Protein AF-0000000084737102 (afdb_homodimer)

Organism: Rhizopus delemar (strain RA 99-880 / ATCC MYA-4621 / FGSC 9543 / NRRL 43880) (NCBI:txid246409)

Foldseek 3Di:
DDDPPDPDPCPDPCPDPPCVPPPPPDPPPDDPDPPPPPPPPVPPPPPPPPPDPPPVVPPDALQCVCPPPDDDPVLVVLQVVQPDDPQKGFLVSLLVSLVVLPAPPVLSVLLSVRLDDPPDGIGHSSSSSSSVVSSVCVVVVHDDPPPCPDPPPPPCVPPPDDDDDDPPDDPPVVDDDDDDDDDDDDDDDDDDDDDDDDDPDDPPPPPPPPPPLPADPCPCLQPPAKAKAKDWDDFDDDPDTFTWIWIAIPSVRDTAIDGVVRVVVLQVLCCLAELLAQAFDQDDDDDDDPDPVVRVVNRLRSSLRLSLQCSGRPSVPDPSNVCSRHPHPHVVVCVVPDDDDDSHYNCVVVVDDLVVLLSNFDPCLVVVVVVLLVVLVVVLVVLVVVLVVLVVVLVVLLVLLVVLLVQLVVLLVVLVVQVDPPDPPQPQSNLVSVLSNLVSVLSNVLSVLSVVLSVCSVVALSSLSVSLSRSSVSLSVSVVSCVVPLDDCLVVLVVLLVVLVVVLVVCPPPPPCVVVNVVSVVVSVVSVVRNVVSVSVNSVSSSSSSVNSVVNVVSVVVNVVRVVVVVVSVVVSVVVSVVSVVVSVVSCVPRDDPVSRD/DCCPPDPCPPPPPDPPPPPVPPPPPDPPPDDPDPPPPPPPPVPPPPPPPPPDPPPPVPPDALQCVCPPPDDDPVLVVLQVVQPDDPQKGFPVSLLVSLVVLDADPVLSVVLCVRLDDPPDGIGHSSSSSSSVVSSVCVVVVHDDPPPCPPPVPPPCVPPPDPPPPDCPPCPPVPDDDDPDDDDDPDDDDDDDDDDDDDPPDDPPPPPPPPPPLPADPCVCLQPPAKAKAKDWDDFDDDPDTFTWIWIAIPSVRDTAIDGVVRVVVLQVLCCLAELLAQAFDQDDDDDDDPDPVVRVVNRLRSSLRLSLQCSGSPSVPDPSNVCSRHPHPHVVVCVVPDDDDDSHYNCVVVVDDLVVLLSNFDPCLVVLVVVLLVVLVVVLVVLVVVLVVLVVVLVVLLVLLVVLLVQLVVLLVVLVVQVDPPDPPQPQSNLVSVLSNLVSVLSNVLSVLSVVLSVCSVVALSSLSVSLSRSSVSLSVSVVSCVVPLDDCLVVLVVLLVVLVVVLVVCPPPPPCPVVNVVSVVVSVVSVVRNVVSVSVNSVSSSSSSVNSVVNVVSVVVNVVRVVVVVVSVVVSVVVSVVSVVVSVVSCVPRDDPVSRD

Structure (mmCIF, N/CA/C/O backbone):
data_AF-0000000084737102-model_v1
#
loop_
_entity.id
_entity.type
_entity.pdbx_description
1 polymer 'Sorting nexin MVP1'
#
loop_
_atom_site.group_PDB
_atom_site.id
_atom_site.type_symbol
_atom_site.label_atom_id
_atom_site.label_alt_id
_atom_site.label_comp_id
_atom_site.label_asym_id
_atom_site.label_entity_id
_atom_site.label_seq_id
_atom_site.pdbx_PDB_ins_code
_atom_site.Cartn_x
_atom_site.Cartn_y
_atom_site.Cartn_z
_atom_site.occupancy
_atom_site.B_iso_or_equiv
_atom_site.auth_seq_id
_atom_site.auth_comp_id
_atom_site.auth_asym_id
_atom_site.auth_atom_id
_atom_site.pdbx_PDB_model_num
ATOM 1 N N . MET A 1 1 ? -2.455 53.562 -84.938 1 22.22 1 MET A N 1
ATOM 2 C CA . MET A 1 1 ? -1.592 53.938 -83.812 1 22.22 1 MET A CA 1
ATOM 3 C C . MET A 1 1 ? -1.611 52.906 -82.75 1 22.22 1 MET A C 1
ATOM 5 O O . MET A 1 1 ? -2.596 52.781 -82 1 22.22 1 MET A O 1
ATOM 9 N N . SER A 1 2 ? -1.082 51.719 -82.688 1 20.88 2 SER A N 1
ATOM 10 C CA . SER A 1 2 ? -1.406 50.281 -82.812 1 20.88 2 SER A CA 1
ATOM 11 C C . SER A 1 2 ? -1.23 49.562 -81.5 1 20.88 2 SER A C 1
ATOM 13 O O . SER A 1 2 ? -1.979 48.625 -81.188 1 20.88 2 SER A O 1
ATOM 15 N N . GLU A 1 3 ? -0.233 50 -80.688 1 22.09 3 GLU A N 1
ATOM 16 C CA . GLU A 1 3 ? 0.708 49 -80.188 1 22.09 3 GLU A CA 1
ATOM 17 C C . GLU A 1 3 ? 0.211 48.344 -78.875 1 22.09 3 GLU A C 1
ATOM 19 O O . GLU A 1 3 ? -0.015 49.031 -77.875 1 22.09 3 GLU A O 1
ATOM 24 N N . ASP A 1 4 ? -0.641 47.312 -78.875 1 24.89 4 ASP A N 1
ATOM 25 C CA . ASP A 1 4 ? -1.698 46.781 -78.062 1 24.89 4 ASP A CA 1
ATOM 26 C C . ASP A 1 4 ? -1.119 46.094 -76.812 1 24.89 4 ASP A C 1
ATOM 28 O O . ASP A 1 4 ? -0.477 45.062 -76.875 1 24.89 4 ASP A O 1
ATOM 32 N N . PRO A 1 5 ? -0.442 46.781 -75.812 1 24.12 5 PRO A N 1
ATOM 33 C CA . PRO A 1 5 ? 0.717 46.406 -75 1 24.12 5 PRO A CA 1
ATOM 34 C C . PRO A 1 5 ? 0.366 45.344 -73.938 1 24.12 5 PRO A C 1
ATOM 36 O O . PRO A 1 5 ? -0.599 45.531 -73.188 1 24.12 5 PRO A O 1
ATOM 39 N N . PHE A 1 6 ? 0.572 44.031 -74.125 1 22.3 6 PHE A N 1
ATOM 40 C CA . PHE A 1 6 ? 0.266 42.656 -73.75 1 22.3 6 PHE A CA 1
ATOM 41 C C . PHE A 1 6 ? 0.709 42.406 -72.312 1 22.3 6 PHE A C 1
ATOM 43 O O . PHE A 1 6 ? 1.904 42.438 -72 1 22.3 6 PHE A O 1
ATOM 50 N N . ALA A 1 7 ? -0.131 42.75 -71.188 1 22.52 7 ALA A N 1
ATOM 51 C CA . ALA A 1 7 ? -0.132 43.031 -69.75 1 22.52 7 ALA A CA 1
ATOM 52 C C . ALA A 1 7 ? 0.321 41.844 -68.938 1 22.52 7 ALA A C 1
ATOM 54 O O . ALA A 1 7 ? -0.365 40.812 -68.875 1 22.52 7 ALA A O 1
ATOM 55 N N . SER A 1 8 ? 1.674 41.594 -68.75 1 21.08 8 SER A N 1
ATOM 56 C CA . SER A 1 8 ? 2.623 40.531 -68.375 1 21.08 8 SER A CA 1
ATOM 57 C C . SER A 1 8 ? 2.367 39.969 -67 1 21.08 8 SER A C 1
ATOM 59 O O . SER A 1 8 ? 2.154 40.75 -66.062 1 21.08 8 SER A O 1
ATOM 61 N N . THR A 1 9 ? 1.877 38.75 -66.812 1 22.48 9 THR A N 1
ATOM 62 C CA . THR A 1 9 ? 1.206 37.781 -65.938 1 22.48 9 THR A CA 1
ATOM 63 C C . THR A 1 9 ? 2.121 37.344 -64.812 1 22.48 9 THR A C 1
ATOM 65 O O . THR A 1 9 ? 3.023 36.531 -65 1 22.48 9 THR A O 1
ATOM 68 N N . ASN A 1 10 ? 2.674 38.312 -63.938 1 19.97 10 ASN A N 1
ATOM 69 C CA . ASN A 1 10 ? 3.873 38.156 -63.094 1 19.97 10 ASN A CA 1
ATOM 70 C C . ASN A 1 10 ? 3.709 37.062 -62.062 1 19.97 10 ASN A C 1
ATOM 72 O O . ASN A 1 10 ? 2.77 37.094 -61.25 1 19.97 10 ASN A O 1
ATOM 76 N N . SER A 1 11 ? 4.293 35.844 -62.156 1 21.55 11 SER A N 1
ATOM 77 C CA . SER A 1 11 ? 4.375 34.438 -61.75 1 21.55 11 SER A CA 1
ATOM 78 C C . SER A 1 11 ? 4.953 34.281 -60.344 1 21.55 11 SER A C 1
ATOM 80 O O . SER A 1 11 ? 5.469 33.25 -60 1 21.55 11 SER A O 1
ATOM 82 N N . PHE A 1 12 ? 4.871 35.25 -59.406 1 19.75 12 PHE A N 1
ATOM 83 C CA . PHE A 1 12 ? 5.965 35.5 -58.469 1 19.75 12 PHE A CA 1
ATOM 84 C C . PHE A 1 12 ? 6.027 34.406 -57.406 1 19.75 12 PHE A C 1
ATOM 86 O O . PHE A 1 12 ? 6.832 34.469 -56.469 1 19.75 12 PHE A O 1
ATOM 93 N N . PHE A 1 13 ? 5.074 33.5 -57.25 1 22.56 13 PHE A N 1
ATOM 94 C CA . PHE A 1 13 ? 4.805 33.031 -55.906 1 22.56 13 PHE A CA 1
ATOM 95 C C . PHE A 1 13 ? 5.863 32.031 -55.469 1 22.56 13 PHE A C 1
ATOM 97 O O . PHE A 1 13 ? 5.586 30.844 -55.344 1 22.56 13 PHE A O 1
ATOM 104 N N . THR A 1 14 ? 7.059 32.031 -55.938 1 20.2 14 THR A N 1
ATOM 105 C CA . THR A 1 14 ? 7.914 30.859 -55.906 1 20.2 14 THR A CA 1
ATOM 106 C C . THR A 1 14 ? 8.398 30.578 -54.469 1 20.2 14 THR A C 1
ATOM 108 O O . THR A 1 14 ? 9.133 31.375 -53.906 1 20.2 14 THR A O 1
ATOM 111 N N . PRO A 1 15 ? 7.648 29.859 -53.625 1 22.58 15 PRO A N 1
ATOM 112 C CA . PRO A 1 15 ? 7.906 29.812 -52.188 1 22.58 15 PRO A CA 1
ATOM 113 C C . PRO A 1 15 ? 9.219 29.109 -51.844 1 22.58 15 PRO A C 1
ATOM 115 O O . PRO A 1 15 ? 9.453 27.984 -52.312 1 22.58 15 PRO A O 1
ATOM 118 N N . GLU A 1 16 ? 10.289 29.719 -51.812 1 20.86 16 GLU A N 1
ATOM 119 C CA . GLU A 1 16 ? 11.609 29.109 -51.781 1 20.86 16 GLU A CA 1
ATOM 120 C C . GLU A 1 16 ? 11.781 28.219 -50.562 1 20.86 16 GLU A C 1
ATOM 122 O O . GLU A 1 16 ? 11.32 28.578 -49.469 1 20.86 16 GLU A O 1
ATOM 127 N N . PRO A 1 17 ? 12.102 26.969 -50.75 1 22.38 17 PRO A N 1
ATOM 128 C CA . PRO A 1 17 ? 12.266 25.797 -49.875 1 22.38 17 PRO A CA 1
ATOM 129 C C . PRO A 1 17 ? 13.398 25.984 -48.844 1 22.38 17 PRO A C 1
ATOM 131 O O . PRO A 1 17 ? 14.555 26.141 -49.25 1 22.38 17 PRO A O 1
ATOM 134 N N . ARG A 1 18 ? 13.234 26.844 -47.875 1 21.02 18 ARG A N 1
ATOM 135 C CA . ARG A 1 18 ? 14.398 27.281 -47.094 1 21.02 18 ARG A CA 1
ATOM 136 C C . ARG A 1 18 ? 15.156 26.078 -46.531 1 21.02 18 ARG A C 1
ATOM 138 O O . ARG A 1 18 ? 14.555 25.219 -45.875 1 21.02 18 ARG A O 1
ATOM 145 N N . SER A 1 19 ? 16.188 25.703 -47.156 1 19.61 19 SER A N 1
ATOM 146 C CA . SER A 1 19 ? 17.109 24.594 -47 1 19.61 19 SER A CA 1
ATOM 147 C C . SER A 1 19 ? 17.75 24.609 -45.594 1 19.61 19 SER A C 1
ATOM 149 O O . SER A 1 19 ? 18.625 25.422 -45.344 1 19.61 19 SER A O 1
ATOM 151 N N . ILE A 1 20 ? 16.969 24.797 -44.594 1 20.77 20 ILE A N 1
ATOM 152 C CA . ILE A 1 20 ? 17.672 25.156 -43.375 1 20.77 20 ILE A CA 1
ATOM 153 C C . ILE A 1 20 ? 18.719 24.094 -43.031 1 20.77 20 ILE A C 1
ATOM 155 O O . ILE A 1 20 ? 18.391 22.906 -42.938 1 20.77 20 ILE A O 1
ATOM 159 N N . SER A 1 21 ? 19.875 24.344 -43.438 1 19.27 21 SER A N 1
ATOM 160 C CA . SER A 1 21 ? 21.078 23.516 -43.375 1 19.27 21 SER A CA 1
ATOM 161 C C . SER A 1 21 ? 21.344 23.047 -41.969 1 19.27 21 SER A C 1
ATOM 163 O O . SER A 1 21 ? 21.359 23.859 -41.031 1 19.27 21 SER A O 1
ATOM 165 N N . PHE A 1 22 ? 20.812 21.969 -41.594 1 20.84 22 PHE A N 1
ATOM 166 C CA . PHE A 1 22 ? 20.969 21.25 -40.344 1 20.84 22 PHE A CA 1
ATOM 167 C C . PHE A 1 22 ? 22.438 21.062 -39.969 1 20.84 22 PHE A C 1
ATOM 169 O O . PHE A 1 22 ? 23.141 20.281 -40.625 1 20.84 22 PHE A O 1
ATOM 176 N N . ALA A 1 23 ? 23.109 22.203 -39.719 1 20.19 23 ALA A N 1
ATOM 177 C CA . ALA A 1 23 ? 24.547 22.172 -39.5 1 20.19 23 ALA A CA 1
ATOM 178 C C . ALA A 1 23 ? 24.922 21.031 -38.562 1 20.19 23 ALA A C 1
ATOM 180 O O . ALA A 1 23 ? 24.281 20.812 -37.531 1 20.19 23 ALA A O 1
ATOM 181 N N . VAL A 1 24 ? 25.578 20.047 -39.062 1 22.45 24 VAL A N 1
ATOM 182 C CA . VAL A 1 24 ? 26.156 18.781 -38.625 1 22.45 24 VAL A CA 1
ATOM 183 C C . VAL A 1 24 ? 27.156 19.047 -37.5 1 22.45 24 VAL A C 1
ATOM 185 O O . VAL A 1 24 ? 28.234 19.594 -37.719 1 22.45 24 VAL A O 1
ATOM 188 N N . GLU A 1 25 ? 26.734 19.906 -36.5 1 22.86 25 GLU A N 1
ATOM 189 C CA . GLU A 1 25 ? 27.828 20.328 -35.656 1 22.86 25 GLU A CA 1
ATOM 190 C C . GLU A 1 25 ? 28.734 19.141 -35.312 1 22.86 25 GLU A C 1
ATOM 192 O O . GLU A 1 25 ? 28.266 18.016 -35.156 1 22.86 25 GLU A O 1
ATOM 197 N N . GLU A 1 26 ? 29.969 19.344 -35.594 1 21.56 26 GLU A N 1
ATOM 198 C CA . GLU A 1 26 ? 31.172 18.516 -35.562 1 21.56 26 GLU A CA 1
ATOM 199 C C . GLU A 1 26 ? 31.297 17.766 -34.25 1 21.56 26 GLU A C 1
ATOM 201 O O . GLU A 1 26 ? 30.781 18.203 -33.219 1 21.56 26 GLU A O 1
ATOM 206 N N . ASP A 1 27 ? 31.547 16.5 -34.344 1 22.8 27 ASP A N 1
ATOM 207 C CA . ASP A 1 27 ? 31.734 15.367 -33.469 1 22.8 27 ASP A CA 1
ATOM 208 C C . ASP A 1 27 ? 32.812 15.664 -32.406 1 22.8 27 ASP A C 1
ATOM 210 O O . ASP A 1 27 ? 34 15.766 -32.719 1 22.8 27 ASP A O 1
ATOM 214 N N . PRO A 1 28 ? 32.625 16.75 -31.656 1 24.88 28 PRO A N 1
ATOM 215 C CA . PRO A 1 28 ? 33.812 17.25 -31 1 24.88 28 PRO A CA 1
ATOM 216 C C . PRO A 1 28 ? 34.562 16.156 -30.234 1 24.88 28 PRO A C 1
ATOM 218 O O . PRO A 1 28 ? 35.438 16.453 -29.422 1 24.88 28 PRO A O 1
ATOM 221 N N . TRP A 1 29 ? 34.031 14.953 -30.234 1 23.88 29 TRP A N 1
ATOM 222 C CA . TRP A 1 29 ? 34.594 14.039 -29.25 1 23.88 29 TRP A CA 1
ATOM 223 C C . TRP A 1 29 ? 36.062 13.758 -29.531 1 23.88 29 TRP A C 1
ATOM 225 O O . TRP A 1 29 ? 36.594 12.734 -29.109 1 23.88 29 TRP A O 1
ATOM 235 N N . SER A 1 30 ? 36.625 14.766 -30.125 1 20.34 30 SER A N 1
ATOM 236 C CA . SER A 1 30 ? 38 14.43 -30.516 1 20.34 30 SER A CA 1
ATOM 237 C C . SER A 1 30 ? 38.75 13.766 -29.359 1 20.34 30 SER A C 1
ATOM 239 O O . SER A 1 30 ? 38.344 13.898 -28.203 1 20.34 30 SER A O 1
ATOM 241 N N . SER A 1 31 ? 39.875 13.188 -29.672 1 23.62 31 SER A N 1
ATOM 242 C CA . SER A 1 31 ? 40.812 12.133 -29.25 1 23.62 31 SER A CA 1
ATOM 243 C C . SER A 1 31 ? 41.594 12.562 -28.016 1 23.62 31 SER A C 1
ATOM 245 O O . SER A 1 31 ? 42.5 11.844 -27.562 1 23.62 31 SER A O 1
ATOM 247 N N . GLY A 1 32 ? 41.406 13.844 -27.516 1 23.2 32 GLY A N 1
ATOM 248 C CA . GLY A 1 32 ? 42.625 14.266 -26.906 1 23.2 32 GLY A CA 1
ATOM 249 C C . GLY A 1 32 ? 43.125 13.312 -25.828 1 23.2 32 GLY A C 1
ATOM 250 O O . GLY A 1 32 ? 42.375 12.5 -25.312 1 23.2 32 GLY A O 1
ATOM 251 N N . GLY A 1 33 ? 44.469 13.047 -25.891 1 21.62 33 GLY A N 1
ATOM 252 C CA . GLY A 1 33 ? 45.406 12.148 -25.219 1 21.62 33 GLY A CA 1
ATOM 253 C C . GLY A 1 33 ? 45.406 12.289 -23.719 1 21.62 33 GLY A C 1
ATOM 254 O O . GLY A 1 33 ? 45.656 13.375 -23.188 1 21.62 33 GLY A O 1
ATOM 255 N N . PHE A 1 34 ? 44.406 11.852 -23.094 1 22.81 34 PHE A N 1
ATOM 256 C CA . PHE A 1 34 ? 44.281 12.039 -21.656 1 22.81 34 PHE A CA 1
ATOM 257 C C . PHE A 1 34 ? 45.562 11.648 -20.922 1 22.81 34 PHE A C 1
ATOM 259 O O . PHE A 1 34 ? 46.062 10.547 -21.109 1 22.81 34 PHE A O 1
ATOM 266 N N . ASP A 1 35 ? 46.438 12.664 -20.812 1 23.05 35 ASP A N 1
ATOM 267 C CA . ASP A 1 35 ? 47.719 12.43 -20.172 1 23.05 35 ASP A CA 1
ATOM 268 C C . ASP A 1 35 ? 47.531 11.586 -18.906 1 23.05 35 ASP A C 1
ATOM 270 O O . ASP A 1 35 ? 46.5 11.68 -18.219 1 23.05 35 ASP A O 1
ATOM 274 N N . PRO A 1 36 ? 48.344 10.523 -18.781 1 23.28 36 PRO A N 1
ATOM 275 C CA . PRO A 1 36 ? 48.312 9.453 -17.781 1 23.28 36 PRO A CA 1
ATOM 276 C C . PRO A 1 36 ? 48.406 9.977 -16.344 1 23.28 36 PRO A C 1
ATOM 278 O O . PRO A 1 36 ? 49.375 10.68 -16 1 23.28 36 PRO A O 1
ATOM 281 N N . VAL A 1 37 ? 47.438 10.758 -15.969 1 23.83 37 VAL A N 1
ATOM 282 C CA . VAL A 1 37 ? 47.625 11.367 -14.664 1 23.83 37 VAL A CA 1
ATOM 283 C C . VAL A 1 37 ? 48.25 10.352 -13.703 1 23.83 37 VAL A C 1
ATOM 285 O O . VAL A 1 37 ? 47.75 9.227 -13.586 1 23.83 37 VAL A O 1
ATOM 288 N N . ASP A 1 38 ? 49.469 10.531 -13.398 1 23.16 38 ASP A N 1
ATOM 289 C CA . ASP A 1 38 ? 50.375 9.734 -12.555 1 23.16 38 ASP A CA 1
ATOM 290 C C . ASP A 1 38 ? 49.688 9.32 -11.266 1 23.16 38 ASP A C 1
ATOM 292 O O . ASP A 1 38 ? 48.906 10.094 -10.68 1 23.16 38 ASP A O 1
ATOM 296 N N . VAL A 1 39 ? 49.438 8.062 -11.156 1 23.34 39 VAL A N 1
ATOM 297 C CA . VAL A 1 39 ? 48.875 7.242 -10.094 1 23.34 39 VAL A CA 1
ATOM 298 C C . VAL A 1 39 ? 49.531 7.582 -8.758 1 23.34 39 VAL A C 1
ATOM 300 O O . VAL A 1 39 ? 50.719 7.324 -8.562 1 23.34 39 VAL A O 1
ATOM 303 N N . ILE A 1 40 ? 49.375 8.875 -8.328 1 22.22 40 ILE A N 1
ATOM 304 C CA . ILE A 1 40 ? 50.062 9.188 -7.098 1 22.22 40 ILE A CA 1
ATOM 305 C C . ILE A 1 40 ? 49.812 8.102 -6.059 1 22.22 40 ILE A C 1
ATOM 307 O O . ILE A 1 40 ? 48.688 7.91 -5.621 1 22.22 40 ILE A O 1
ATOM 311 N N . ARG A 1 41 ? 50.656 7.023 -6.066 1 24.11 41 ARG A N 1
ATOM 312 C CA . ARG A 1 41 ? 50.875 5.898 -5.164 1 24.11 41 ARG A CA 1
ATOM 313 C C . ARG A 1 41 ? 51.062 6.375 -3.73 1 24.11 41 ARG A C 1
ATOM 315 O O . ARG A 1 41 ? 52.188 6.707 -3.334 1 24.11 41 ARG A O 1
ATOM 322 N N . GLN A 1 42 ? 50.312 7.367 -3.271 1 22.53 42 GLN A N 1
ATOM 323 C CA . GLN A 1 42 ? 50.812 7.727 -1.947 1 22.53 42 GLN A CA 1
ATOM 324 C C . GLN A 1 42 ? 50.875 6.508 -1.032 1 22.53 42 GLN A C 1
ATOM 326 O O . GLN A 1 42 ? 49.906 5.734 -0.96 1 22.53 42 GLN A O 1
ATOM 331 N N . PRO A 1 43 ? 52.062 6.012 -0.741 1 22.52 43 PRO A N 1
ATOM 332 C CA . PRO A 1 43 ? 52.312 4.855 0.121 1 22.52 43 PRO A CA 1
ATOM 333 C C . PRO A 1 43 ? 51.562 4.934 1.452 1 22.52 43 PRO A C 1
ATOM 335 O O . PRO A 1 43 ? 51.562 5.984 2.1 1 22.52 43 PRO A O 1
ATOM 338 N N . LEU A 1 44 ? 50.375 4.355 1.456 1 23 44 LEU A N 1
ATOM 339 C CA . LEU A 1 44 ? 49.656 4.184 2.713 1 23 44 LEU A CA 1
ATOM 340 C C . LEU A 1 44 ? 50.594 3.693 3.814 1 23 44 LEU A C 1
ATOM 342 O O . LEU A 1 44 ? 51.062 2.553 3.777 1 23 44 LEU A O 1
ATOM 346 N N . THR A 1 45 ? 51.562 4.492 4.055 1 22.5 45 THR A N 1
ATOM 347 C CA . THR A 1 45 ? 52.375 4.059 5.199 1 22.5 45 THR A CA 1
ATOM 348 C C . THR A 1 45 ? 51.469 3.57 6.332 1 22.5 45 THR A C 1
ATOM 350 O O . THR A 1 45 ? 50.469 4.227 6.676 1 22.5 45 THR A O 1
ATOM 353 N N . SER A 1 46 ? 51.406 2.219 6.457 1 23.61 46 SER A N 1
ATOM 354 C CA . SER A 1 46 ? 50.844 1.292 7.438 1 23.61 46 SER A CA 1
ATOM 355 C C . SER A 1 46 ? 51.094 1.778 8.859 1 23.61 46 SER A C 1
ATOM 357 O O . SER A 1 46 ? 52.156 1.529 9.43 1 23.61 46 SER A O 1
ATOM 359 N N . SER A 1 47 ? 50.969 3.09 9.109 1 24.34 47 SER A N 1
ATOM 360 C CA . SER A 1 47 ? 51.312 3.299 10.516 1 24.34 47 SER A CA 1
ATOM 361 C C . SER A 1 47 ? 50.5 2.371 11.422 1 24.34 47 SER A C 1
ATOM 363 O O . SER A 1 47 ? 49.281 2.354 11.359 1 24.34 47 SER A O 1
ATOM 365 N N . THR A 1 48 ? 51.094 1.195 11.867 1 25.17 48 THR A N 1
ATOM 366 C CA . THR A 1 48 ? 50.844 0.141 12.852 1 25.17 48 THR A CA 1
ATOM 367 C C . THR A 1 48 ? 50.406 0.732 14.188 1 25.17 48 THR A C 1
ATOM 369 O O . THR A 1 48 ? 51.25 0.934 15.086 1 25.17 48 THR A O 1
ATOM 372 N N . THR A 1 49 ? 49.844 1.939 14.25 1 25.23 49 THR A N 1
ATOM 373 C CA . THR A 1 49 ? 49.594 2.275 15.648 1 25.23 49 THR A CA 1
ATOM 374 C C . THR A 1 49 ? 48.781 1.184 16.344 1 25.23 49 THR A C 1
ATOM 376 O O . THR A 1 49 ? 47.781 0.731 15.812 1 25.23 49 THR A O 1
ATOM 379 N N . ASN A 1 50 ? 49.375 0.366 17.359 1 25.27 50 ASN A N 1
ATOM 380 C CA . ASN A 1 50 ? 49.031 -0.624 18.359 1 25.27 50 ASN A CA 1
ATOM 381 C C . ASN A 1 50 ? 47.719 -0.261 19.078 1 25.27 50 ASN A C 1
ATOM 383 O O . ASN A 1 50 ? 47.75 0.491 20.047 1 25.27 50 ASN A O 1
ATOM 387 N N . MET A 1 51 ? 46.812 0.303 18.422 1 26.83 51 MET A N 1
ATOM 388 C CA . MET A 1 51 ? 45.625 0.583 19.219 1 26.83 51 MET A CA 1
ATOM 389 C C . MET A 1 51 ? 45.25 -0.615 20.094 1 26.83 51 MET A C 1
ATOM 391 O O . MET A 1 51 ? 45.125 -1.735 19.594 1 26.83 51 MET A O 1
ATOM 395 N N . GLU A 1 52 ? 45.469 -0.552 21.406 1 25.97 52 GLU A N 1
ATOM 396 C CA . GLU A 1 52 ? 45.375 -1.474 22.531 1 25.97 52 GLU A CA 1
ATOM 397 C C . GLU A 1 52 ? 44.094 -2.312 22.438 1 25.97 52 GLU A C 1
ATOM 399 O O . GLU A 1 52 ? 43 -1.781 22.188 1 25.97 52 GLU A O 1
ATOM 404 N N . GLU A 1 53 ? 44.156 -3.637 22.094 1 30.36 53 GLU A N 1
ATOM 405 C CA . GLU A 1 53 ? 43.344 -4.863 22.078 1 30.36 53 GLU A CA 1
ATOM 406 C C . GLU A 1 53 ? 42.375 -4.906 23.25 1 30.36 53 GLU A C 1
ATOM 408 O O . GLU A 1 53 ? 41.406 -5.672 23.234 1 30.36 53 GLU A O 1
ATOM 413 N N . SER A 1 54 ? 42.75 -4.188 24.406 1 29.3 54 SER A N 1
ATOM 414 C CA . SER A 1 54 ? 42.188 -4.512 25.719 1 29.3 54 SER A CA 1
ATOM 415 C C . SER A 1 54 ? 40.75 -4.094 25.828 1 29.3 54 SER A C 1
ATOM 417 O O . SER A 1 54 ? 39.969 -4.676 26.609 1 29.3 54 SER A O 1
ATOM 419 N N . LEU A 1 55 ? 40.5 -2.861 25.391 1 29.75 55 LEU A N 1
ATOM 420 C CA . LEU A 1 55 ? 39.281 -2.322 25.969 1 29.75 55 LEU A CA 1
ATOM 421 C C . LEU A 1 55 ? 38.062 -3.01 25.391 1 29.75 55 LEU A C 1
ATOM 423 O O . LEU A 1 55 ? 36.969 -2.914 25.938 1 29.75 55 LEU A O 1
ATOM 427 N N . LEU A 1 56 ? 38.25 -3.326 24.141 1 31.95 56 LEU A N 1
ATOM 428 C CA . LEU A 1 56 ? 36.938 -3.637 23.547 1 31.95 56 LEU A CA 1
ATOM 429 C C . LEU A 1 56 ? 36.406 -4.965 24.078 1 31.95 56 LEU A C 1
ATOM 431 O O . LEU A 1 56 ? 35.312 -5.379 23.734 1 31.95 56 LEU A O 1
ATOM 435 N N . THR A 1 57 ? 37.281 -5.793 24.609 1 35.19 57 THR A N 1
ATOM 436 C CA . THR A 1 57 ? 36.938 -7.176 24.891 1 35.19 57 THR A CA 1
ATOM 437 C C . THR A 1 57 ? 36.062 -7.254 26.141 1 35.19 57 THR A C 1
ATOM 439 O O . THR A 1 57 ? 35.594 -8.336 26.516 1 35.19 57 THR A O 1
ATOM 442 N N . GLU A 1 58 ? 36.094 -6.25 27 1 38.53 58 GLU A N 1
ATOM 443 C CA . GLU A 1 58 ? 35.5 -6.332 28.328 1 38.53 58 GLU A CA 1
ATOM 444 C C . GLU A 1 58 ? 34 -6.203 28.281 1 38.53 58 GLU A C 1
ATOM 446 O O . GLU A 1 58 ? 33.469 -5.16 27.891 1 38.53 58 GLU A O 1
ATOM 451 N N . GLY A 1 59 ? 33.344 -7.035 27.812 1 48.44 59 GLY A N 1
ATOM 452 C CA . GLY A 1 59 ? 31.906 -7.156 28.031 1 48.44 59 GLY A CA 1
ATOM 453 C C . GLY A 1 59 ? 31.203 -7.984 26.984 1 48.44 59 GLY A C 1
ATOM 454 O O . GLY A 1 59 ? 29.969 -8.031 26.938 1 48.44 59 GLY A O 1
ATOM 455 N N . ILE A 1 60 ? 31.891 -8.422 26.016 1 53.75 60 ILE A N 1
ATOM 456 C CA . ILE A 1 60 ? 31.188 -9.227 25.016 1 53.75 60 ILE A CA 1
ATOM 457 C C . ILE A 1 60 ? 31.094 -10.672 25.5 1 53.75 60 ILE A C 1
ATOM 459 O O . ILE A 1 60 ? 32.094 -11.312 25.797 1 53.75 60 ILE A O 1
ATOM 463 N N . THR A 1 61 ? 30 -10.984 25.906 1 65.5 61 THR A N 1
ATOM 464 C CA . THR A 1 61 ? 29.688 -12.367 26.266 1 65.5 61 THR A CA 1
ATOM 465 C C . THR A 1 61 ? 28.984 -13.078 25.109 1 65.5 61 THR A C 1
ATOM 467 O O . THR A 1 61 ? 28.484 -12.43 24.188 1 65.5 61 THR A O 1
ATOM 470 N N . ALA A 1 62 ? 29.016 -14.438 25.062 1 71.94 62 ALA A N 1
ATOM 471 C CA . ALA A 1 62 ? 28.312 -15.219 24.062 1 71.94 62 ALA A CA 1
ATOM 472 C C . ALA A 1 62 ? 26.844 -14.805 23.953 1 71.94 62 ALA A C 1
ATOM 474 O O . ALA A 1 62 ? 26.234 -14.938 22.906 1 71.94 62 ALA A O 1
ATOM 475 N N . ALA A 1 63 ? 26.469 -14.188 24.984 1 72.06 63 ALA A N 1
ATOM 476 C CA . ALA A 1 63 ? 25.062 -13.805 25.062 1 72.06 63 ALA A CA 1
ATOM 477 C C . ALA A 1 63 ? 24.812 -12.484 24.328 1 72.06 63 ALA A C 1
ATOM 479 O O . ALA A 1 63 ? 23.688 -12.211 23.906 1 72.06 63 ALA A O 1
ATOM 480 N N . ASN A 1 64 ? 25.875 -11.734 24.109 1 68.38 64 ASN A N 1
ATOM 481 C CA . ASN A 1 64 ? 25.641 -10.422 23.516 1 68.38 64 ASN A CA 1
ATOM 482 C C . ASN A 1 64 ? 26.516 -10.195 22.297 1 68.38 64 ASN A C 1
ATOM 484 O O . ASN A 1 64 ? 26.484 -9.125 21.688 1 68.38 64 ASN A O 1
ATOM 488 N N . ALA A 1 65 ? 27.219 -11.125 21.891 1 70.06 65 ALA A N 1
ATOM 489 C CA . ALA A 1 65 ? 28.219 -10.977 20.828 1 70.06 65 ALA A CA 1
ATOM 490 C C . ALA A 1 65 ? 27.562 -10.672 19.484 1 70.06 65 ALA A C 1
ATOM 492 O O . ALA A 1 65 ? 28.125 -9.945 18.672 1 70.06 65 ALA A O 1
ATOM 493 N N . LEU A 1 66 ? 26.391 -11.195 19.391 1 68.81 66 LEU A N 1
ATOM 494 C CA . LEU A 1 66 ? 25.75 -11.055 18.094 1 68.81 66 LEU A CA 1
ATOM 495 C C . LEU A 1 66 ? 24.516 -10.172 18.172 1 68.81 66 LEU A C 1
ATOM 497 O O . LEU A 1 66 ? 23.719 -10.117 17.25 1 68.81 66 LEU A O 1
ATOM 501 N N . VAL A 1 67 ? 24.453 -9.445 19.203 1 64.38 67 VAL A N 1
ATOM 502 C CA . VAL A 1 67 ? 23.312 -8.555 19.391 1 64.38 67 VAL A CA 1
ATOM 503 C C . VAL A 1 67 ? 23.422 -7.375 18.422 1 64.38 67 VAL A C 1
ATOM 505 O O . VAL A 1 67 ? 24.469 -6.727 18.344 1 64.38 67 VAL A O 1
ATOM 508 N N . GLY A 1 68 ? 22.422 -7.16 17.5 1 59.84 68 GLY A N 1
ATOM 509 C CA . GLY A 1 68 ? 22.406 -6.078 16.516 1 59.84 68 GLY A CA 1
ATOM 510 C C . GLY A 1 68 ? 22.969 -6.48 15.172 1 59.84 68 GLY A C 1
ATOM 511 O O . GLY A 1 68 ? 22.984 -5.684 14.234 1 59.84 68 GLY A O 1
ATOM 512 N N . VAL A 1 69 ? 23.453 -7.754 15.078 1 61.88 69 VAL A N 1
ATOM 513 C CA . VAL A 1 69 ? 24.016 -8.227 13.82 1 61.88 69 VAL A CA 1
ATOM 514 C C . VAL A 1 69 ? 22.953 -9 13.039 1 61.88 69 VAL A C 1
ATOM 516 O O . VAL A 1 69 ? 22.203 -9.789 13.617 1 61.88 69 VAL A O 1
ATOM 519 N N . ASP A 1 70 ? 22.797 -8.695 11.797 1 63.94 70 ASP A N 1
ATOM 520 C CA . ASP A 1 70 ? 21.891 -9.453 10.945 1 63.94 70 ASP A CA 1
ATOM 521 C C . ASP A 1 70 ? 22.438 -10.852 10.672 1 63.94 70 ASP A C 1
ATOM 523 O O . ASP A 1 70 ? 23.484 -11 10.047 1 63.94 70 ASP A O 1
ATOM 527 N N . LEU A 1 71 ? 21.688 -11.836 11.172 1 68.69 71 LEU A N 1
ATOM 528 C CA . LEU A 1 71 ? 22.141 -13.219 11.031 1 68.69 71 LEU A CA 1
ATOM 529 C C . LEU A 1 71 ? 21.438 -13.898 9.859 1 68.69 71 LEU A C 1
ATOM 531 O O . LEU A 1 71 ? 20.266 -13.609 9.578 1 68.69 71 LEU A O 1
ATOM 535 N N . PRO A 1 72 ? 22.172 -14.758 9.18 1 66.94 72 PRO A N 1
ATOM 536 C CA . PRO A 1 72 ? 21.562 -15.508 8.086 1 66.94 72 PRO A CA 1
ATOM 537 C C . PRO A 1 72 ? 20.422 -16.406 8.555 1 66.94 72 PRO A C 1
ATOM 539 O O . PRO A 1 72 ? 20.359 -16.781 9.727 1 66.94 72 PRO A O 1
ATOM 542 N N . GLU A 1 73 ? 19.609 -16.766 7.602 1 67.75 73 GLU A N 1
ATOM 543 C CA . GLU A 1 73 ? 18.391 -17.531 7.871 1 67.75 73 GLU A CA 1
ATOM 544 C C . GLU A 1 73 ? 18.703 -18.906 8.453 1 67.75 73 GLU A C 1
ATOM 546 O O . GLU A 1 73 ? 17.906 -19.469 9.195 1 67.75 73 GLU A O 1
ATOM 551 N N . ILE A 1 74 ? 19.797 -19.328 8.25 1 74.75 74 ILE A N 1
ATOM 552 C CA . ILE A 1 74 ? 20.188 -20.656 8.711 1 74.75 74 ILE A CA 1
ATOM 553 C C . ILE A 1 74 ? 20.234 -20.672 10.234 1 74.75 74 ILE A C 1
ATOM 555 O O . ILE A 1 74 ? 20 -21.719 10.859 1 74.75 74 ILE A O 1
ATOM 559 N N . PHE A 1 75 ? 20.328 -19.562 10.812 1 78.81 75 PHE A N 1
ATOM 560 C CA . PHE A 1 75 ? 20.375 -19.484 12.266 1 78.81 75 PHE A CA 1
ATOM 561 C C . PHE A 1 75 ? 19 -19.719 12.859 1 78.81 75 PHE A C 1
ATOM 563 O O . PHE A 1 75 ? 18.859 -20.469 13.836 1 78.81 75 PHE A O 1
ATOM 570 N N . ASP A 1 76 ? 18.094 -19.172 12.172 1 74.81 76 ASP A N 1
ATOM 571 C CA . ASP A 1 76 ? 16.734 -19.344 12.633 1 74.81 76 ASP A CA 1
ATOM 572 C C . ASP A 1 76 ? 16.25 -20.781 12.398 1 74.81 76 ASP A C 1
ATOM 574 O O . ASP A 1 76 ? 15.602 -21.375 13.258 1 74.81 76 ASP A O 1
ATOM 578 N N . THR A 1 77 ? 16.578 -21.266 11.344 1 75.88 77 THR A N 1
ATOM 579 C CA . THR A 1 77 ? 16.219 -22.641 11.016 1 75.88 77 THR A CA 1
ATOM 580 C C . THR A 1 77 ? 16.859 -23.625 11.992 1 75.88 77 THR A C 1
ATOM 582 O O . THR A 1 77 ? 16.219 -24.562 12.461 1 75.88 77 THR A O 1
ATOM 585 N N . ALA A 1 78 ? 18 -23.391 12.266 1 78.94 78 ALA A N 1
ATOM 586 C CA . ALA A 1 78 ? 18.734 -24.25 13.195 1 78.94 78 ALA A CA 1
ATOM 587 C C . ALA A 1 78 ? 18.156 -24.141 14.609 1 78.94 78 ALA A C 1
ATOM 589 O O . ALA A 1 78 ? 18.031 -25.141 15.32 1 78.94 78 ALA A O 1
ATOM 590 N N . TYR A 1 79 ? 17.641 -23.016 14.883 1 81.06 79 TYR A N 1
ATOM 591 C CA . TYR A 1 79 ? 17.078 -22.781 16.203 1 81.06 79 TYR A CA 1
ATOM 592 C C . TYR A 1 79 ? 15.742 -23.484 16.359 1 81.06 79 TYR A C 1
ATOM 594 O O . TYR A 1 79 ? 15.477 -24.125 17.375 1 81.06 79 TYR A O 1
ATOM 602 N N . ILE A 1 80 ? 15.094 -23.438 15.344 1 77 80 ILE A N 1
ATOM 603 C CA . ILE A 1 80 ? 13.789 -24.094 15.344 1 77 80 ILE A CA 1
ATOM 604 C C . ILE A 1 80 ? 13.977 -25.609 15.375 1 77 80 ILE A C 1
ATOM 606 O O . ILE A 1 80 ? 13.273 -26.312 16.094 1 77 80 ILE A O 1
ATOM 610 N N . ARG A 1 81 ? 14.938 -26.016 14.688 1 74.38 81 ARG A N 1
ATOM 611 C CA . ARG A 1 81 ? 15.219 -27.453 14.625 1 74.38 81 ARG A CA 1
ATOM 612 C C . ARG A 1 81 ? 15.812 -27.953 15.938 1 74.38 81 ARG A C 1
ATOM 614 O O . ARG A 1 81 ? 15.641 -29.125 16.297 1 74.38 81 ARG A O 1
ATOM 621 N N . ALA A 1 82 ? 16.266 -27.062 16.672 1 79.56 82 ALA A N 1
ATOM 622 C CA . ALA A 1 82 ? 16.859 -27.422 17.953 1 79.56 82 ALA A CA 1
ATOM 623 C C . ALA A 1 82 ? 15.797 -27.625 19.031 1 79.56 82 ALA A C 1
ATOM 625 O O . ALA A 1 82 ? 16.078 -28.156 20.094 1 79.56 82 ALA A O 1
ATOM 626 N N . GLY A 1 83 ? 14.625 -27.281 18.75 1 75.94 83 GLY A N 1
ATOM 627 C CA . GLY A 1 83 ? 13.516 -27.5 19.656 1 75.94 83 GLY A CA 1
ATOM 628 C C . GLY A 1 83 ? 13.562 -26.625 20.906 1 75.94 83 GLY A C 1
ATOM 629 O O . GLY A 1 83 ? 13.742 -27.125 22.016 1 75.94 83 GLY A O 1
ATOM 630 N N . PRO A 1 84 ? 13.484 -25.406 20.656 1 76.88 84 PRO A N 1
ATOM 631 C CA . PRO A 1 84 ? 13.555 -24.547 21.828 1 76.88 84 PRO A CA 1
ATOM 632 C C . PRO A 1 84 ? 12.344 -24.703 22.75 1 76.88 84 PRO A C 1
ATOM 634 O O . PRO A 1 84 ? 11.234 -24.953 22.281 1 76.88 84 PRO A O 1
ATOM 637 N N . ILE A 1 85 ? 12.617 -24.688 24.094 1 73.62 85 ILE A N 1
ATOM 638 C CA . ILE A 1 85 ? 11.609 -24.641 25.141 1 73.62 85 ILE A CA 1
ATOM 639 C C . ILE A 1 85 ? 11.672 -23.312 25.875 1 73.62 85 ILE A C 1
ATOM 641 O O . ILE A 1 85 ? 12.672 -23 26.531 1 73.62 85 ILE A O 1
ATOM 645 N N . GLY A 1 86 ? 10.641 -22.312 25.766 1 65.5 86 GLY A N 1
ATOM 646 C CA . GLY A 1 86 ? 10.672 -21.016 26.406 1 65.5 86 GLY A CA 1
ATOM 647 C C . GLY A 1 86 ? 11.812 -20.141 25.922 1 65.5 86 GLY A C 1
ATOM 648 O O . GLY A 1 86 ? 12.461 -19.469 26.719 1 65.5 86 GLY A O 1
ATOM 649 N N . ASP A 1 87 ? 12.227 -20.125 24.75 1 74.69 87 ASP A N 1
ATOM 650 C CA . ASP A 1 87 ? 13.266 -19.344 24.078 1 74.69 87 ASP A CA 1
ATOM 651 C C . ASP A 1 87 ? 14.656 -19.828 24.5 1 74.69 87 ASP A C 1
ATOM 653 O O . ASP A 1 87 ? 15.625 -19.062 24.406 1 74.69 87 ASP A O 1
ATOM 657 N N . ARG A 1 88 ? 14.688 -21.094 24.891 1 80.06 88 ARG A N 1
ATOM 658 C CA . ARG A 1 88 ? 15.961 -21.688 25.281 1 80.06 88 ARG A CA 1
ATOM 659 C C . ARG A 1 88 ? 16.141 -23.062 24.641 1 80.06 88 ARG A C 1
ATOM 661 O O . ARG A 1 88 ? 15.148 -23.766 24.391 1 80.06 88 ARG A O 1
ATOM 668 N N . VAL A 1 89 ? 17.391 -23.375 24.359 1 85.25 89 VAL A N 1
ATOM 669 C CA . VAL A 1 89 ? 17.719 -24.641 23.719 1 85.25 89 VAL A CA 1
ATOM 670 C C . VAL A 1 89 ? 18.578 -25.484 24.656 1 85.25 89 VAL A C 1
ATOM 672 O O . VAL A 1 89 ? 19.469 -24.969 25.328 1 85.25 89 VAL A O 1
ATOM 675 N N . SER A 1 90 ? 18.156 -26.703 24.75 1 84.38 90 SER A N 1
ATOM 676 C CA . SER A 1 90 ? 18.922 -27.625 25.594 1 84.38 90 SER A CA 1
ATOM 677 C C . SER A 1 90 ? 20.344 -27.781 25.062 1 84.38 90 SER A C 1
ATOM 679 O O . SER A 1 90 ? 20.578 -27.703 23.844 1 84.38 90 SER A O 1
ATOM 681 N N . ILE A 1 91 ? 21.234 -28.062 25.938 1 82.75 91 ILE A N 1
ATOM 682 C CA . ILE A 1 91 ? 22.641 -28.203 25.578 1 82.75 91 ILE A CA 1
ATOM 683 C C . ILE A 1 91 ? 22.812 -29.438 24.688 1 82.75 91 ILE A C 1
ATOM 685 O O . ILE A 1 91 ? 23.625 -29.422 23.766 1 82.75 91 ILE A O 1
ATOM 689 N N . GLU A 1 92 ? 22.016 -30.422 24.906 1 80.31 92 GLU A N 1
ATOM 690 C CA . GLU A 1 92 ? 22.078 -31.625 24.078 1 80.31 92 GLU A CA 1
ATOM 691 C C . GLU A 1 92 ? 21.688 -31.328 22.641 1 80.31 92 GLU A C 1
ATOM 693 O O . GLU A 1 92 ? 22.344 -31.812 21.703 1 80.31 92 GLU A O 1
ATOM 698 N N . SER A 1 93 ? 20.766 -30.547 22.484 1 82.06 93 SER A N 1
ATOM 699 C CA . SER A 1 93 ? 20.312 -30.156 21.156 1 82.06 93 SER A CA 1
ATOM 700 C C . SER A 1 93 ? 21.344 -29.25 20.469 1 82.06 93 SER A C 1
ATOM 702 O O . SER A 1 93 ? 21.578 -29.391 19.266 1 82.06 93 SER A O 1
ATOM 704 N N . LEU A 1 94 ? 21.891 -28.453 21.172 1 84.88 94 LEU A N 1
ATOM 705 C CA . LEU A 1 94 ? 22.938 -27.594 20.656 1 84.88 94 LEU A CA 1
ATOM 706 C C . LEU A 1 94 ? 24.156 -28.406 20.219 1 84.88 94 LEU A C 1
ATOM 708 O O . LEU A 1 94 ? 24.688 -28.203 19.125 1 84.88 94 LEU A O 1
ATOM 712 N N . GLU A 1 95 ? 24.453 -29.328 20.984 1 80.19 95 GLU A N 1
ATOM 713 C CA . GLU A 1 95 ? 25.594 -30.188 20.672 1 80.19 95 GLU A CA 1
ATOM 714 C C . GLU A 1 95 ? 25.328 -31.016 19.406 1 80.19 95 GLU A C 1
ATOM 716 O O . GLU A 1 95 ? 26.234 -31.203 18.578 1 80.19 95 GLU A O 1
ATOM 721 N N . THR A 1 96 ? 24.203 -31.406 19.25 1 81.94 96 THR A N 1
ATOM 722 C CA . THR A 1 96 ? 23.828 -32.156 18.047 1 81.94 96 THR A CA 1
ATOM 723 C C . THR A 1 96 ? 23.938 -31.266 16.812 1 81.94 96 THR A C 1
ATOM 725 O O . THR A 1 96 ? 24.453 -31.703 15.781 1 81.94 96 THR A O 1
ATOM 728 N N . ILE A 1 97 ? 23.641 -30.109 16.938 1 79.88 97 ILE A N 1
ATOM 729 C CA . ILE A 1 97 ? 23.625 -29.203 15.797 1 79.88 97 ILE A CA 1
ATOM 730 C C . ILE A 1 97 ? 25.047 -28.797 15.438 1 79.88 97 ILE A C 1
ATOM 732 O O . ILE A 1 97 ? 25.406 -28.75 14.258 1 79.88 97 ILE A O 1
ATOM 736 N N . ILE A 1 98 ? 25.734 -28.609 16.375 1 79.75 98 ILE A N 1
ATOM 737 C CA . ILE A 1 98 ? 27.141 -28.266 16.141 1 79.75 98 ILE A CA 1
ATOM 738 C C . ILE A 1 98 ? 27.891 -29.469 15.586 1 79.75 98 ILE A C 1
ATOM 740 O O . ILE A 1 98 ? 28.734 -29.344 14.703 1 79.75 98 ILE A O 1
ATOM 744 N N . GLY A 1 99 ? 27.516 -30.578 15.969 1 77.81 99 GLY A N 1
ATOM 745 C CA . GLY A 1 99 ? 28.094 -31.812 15.469 1 77.81 99 GLY A CA 1
ATOM 746 C C . GLY A 1 99 ? 27.797 -32.062 14 1 77.81 99 GLY A C 1
ATOM 747 O O . GLY A 1 99 ? 28.609 -32.625 13.273 1 77.81 99 GLY A O 1
ATOM 748 N N . LEU A 1 100 ? 26.734 -31.547 13.617 1 75.06 100 LEU A N 1
ATOM 749 C CA . LEU A 1 100 ? 26.328 -31.703 12.219 1 75.06 100 LEU A CA 1
ATOM 750 C C . LEU A 1 100 ? 27.156 -30.797 11.32 1 75.06 100 LEU A C 1
ATOM 752 O O . LEU A 1 100 ? 27.219 -31.016 10.102 1 75.06 100 LEU A O 1
ATOM 756 N N . GLY A 1 101 ? 27.891 -29.938 11.844 1 74.25 101 GLY A N 1
ATOM 757 C CA . GLY A 1 101 ? 28.719 -29 11.117 1 74.25 101 GLY A CA 1
ATOM 758 C C . GLY A 1 101 ? 30.047 -29.562 10.688 1 74.25 101 GLY A C 1
ATOM 759 O O . GLY A 1 101 ? 30.797 -28.938 9.945 1 74.25 101 GLY A O 1
ATOM 760 N N . GLY A 1 102 ? 30.438 -30.641 11.016 1 72.38 102 GLY A N 1
ATOM 761 C CA . GLY A 1 102 ? 31.609 -31.375 10.562 1 72.38 102 GLY A CA 1
ATOM 762 C C . GLY A 1 102 ? 32.906 -30.828 11.156 1 72.38 102 GLY A C 1
ATOM 763 O O . GLY A 1 102 ? 33.969 -30.922 10.531 1 72.38 102 GLY A O 1
ATOM 764 N N . LEU A 1 103 ? 32.906 -30.328 12.227 1 72.44 103 LEU A N 1
ATOM 765 C CA . LEU A 1 103 ? 34.125 -29.781 12.797 1 72.44 103 LEU A CA 1
ATOM 766 C C . LEU A 1 103 ? 34.906 -30.875 13.562 1 72.44 103 LEU A C 1
ATOM 768 O O . LEU A 1 103 ? 34.312 -31.844 14.031 1 72.44 103 LEU A O 1
ATOM 772 N N . GLY A 1 104 ? 36.188 -30.781 13.531 1 76 104 GLY A N 1
ATOM 773 C CA . GLY A 1 104 ? 37.031 -31.656 14.336 1 76 104 GLY A CA 1
ATOM 774 C C . GLY A 1 104 ? 36.719 -31.547 15.82 1 76 104 GLY A C 1
ATOM 775 O O . GLY A 1 104 ? 36.125 -30.578 16.281 1 76 104 GLY A O 1
ATOM 776 N N . PRO A 1 105 ? 36.969 -32.594 16.516 1 74.94 105 PRO A N 1
ATOM 777 C CA . PRO A 1 105 ? 36.594 -32.656 17.922 1 74.94 105 PRO A CA 1
ATOM 778 C C . PRO A 1 105 ? 37.219 -31.531 18.734 1 74.94 105 PRO A C 1
ATOM 780 O O . PRO A 1 105 ? 36.594 -31.031 19.688 1 74.94 105 PRO A O 1
ATOM 783 N N . ARG A 1 106 ? 38.375 -31.062 18.359 1 73.94 106 ARG A N 1
ATOM 784 C CA . ARG A 1 106 ? 39.031 -30 19.094 1 73.94 106 ARG A CA 1
ATOM 785 C C . ARG A 1 106 ? 38.312 -28.672 18.922 1 73.94 106 ARG A C 1
ATOM 787 O O . ARG A 1 106 ? 38.094 -27.953 19.906 1 73.94 106 ARG A O 1
ATOM 794 N N . LEU A 1 107 ? 37.969 -28.391 17.781 1 74.06 107 LEU A N 1
ATOM 795 C CA . LEU A 1 107 ? 37.281 -27.156 17.469 1 74.06 107 LEU A CA 1
ATOM 796 C C . LEU A 1 107 ? 35.875 -27.156 18.047 1 74.06 107 LEU A C 1
ATOM 798 O O . LEU A 1 107 ? 35.375 -26.141 18.516 1 74.06 107 LEU A O 1
ATOM 802 N N . TYR A 1 108 ? 35.344 -28.297 18.031 1 78 108 TYR A N 1
ATOM 803 C CA . TYR A 1 108 ? 34.031 -28.516 18.641 1 78 108 TYR A CA 1
ATOM 804 C C . TYR A 1 108 ? 34.031 -28.172 20.125 1 78 108 TYR A C 1
ATOM 806 O O . TYR A 1 108 ? 33.188 -27.438 20.609 1 78 108 TYR A O 1
ATOM 814 N N . GLU A 1 109 ? 34.969 -28.688 20.734 1 76.31 109 GLU A N 1
ATOM 815 C CA . GLU A 1 109 ? 35.094 -28.484 22.172 1 76.31 109 GLU A CA 1
ATOM 816 C C . GLU A 1 109 ? 35.375 -27.016 22.516 1 76.31 109 GLU A C 1
ATOM 818 O O . GLU A 1 109 ? 34.875 -26.5 23.516 1 76.31 109 GLU A O 1
ATOM 823 N N . GLN A 1 110 ? 36.031 -26.391 21.672 1 77.25 110 GLN A N 1
ATOM 824 C CA . GLN A 1 110 ? 36.344 -24.969 21.844 1 77.25 110 GLN A CA 1
ATOM 825 C C . GLN A 1 110 ? 35.094 -24.109 21.719 1 77.25 110 GLN A C 1
ATOM 827 O O . GLN A 1 110 ? 34.875 -23.188 22.516 1 77.25 110 GLN A O 1
ATOM 832 N N . ILE A 1 111 ? 34.25 -24.406 20.875 1 79.5 111 ILE A N 1
ATOM 833 C CA . ILE A 1 111 ? 33.031 -23.641 20.641 1 79.5 111 ILE A CA 1
ATOM 834 C C . ILE A 1 111 ? 32.094 -23.844 21.812 1 79.5 111 ILE A C 1
ATOM 836 O O . ILE A 1 111 ? 31.5 -22.875 22.328 1 79.5 111 ILE A O 1
ATOM 840 N N . VAL A 1 112 ? 32.031 -25.031 22.234 1 78.38 112 VAL A N 1
ATOM 841 C CA . VAL A 1 112 ? 31.125 -25.375 23.328 1 78.38 112 VAL A CA 1
ATOM 842 C C . VAL A 1 112 ? 31.594 -24.719 24.609 1 78.38 112 VAL A C 1
ATOM 844 O O . VAL A 1 112 ? 30.781 -24.188 25.391 1 78.38 112 VAL A O 1
ATOM 847 N N . ALA A 1 113 ? 32.812 -24.578 24.719 1 77.56 113 ALA A N 1
ATOM 848 C CA . ALA A 1 113 ? 33.406 -23.984 25.922 1 77.56 113 ALA A CA 1
ATOM 849 C C . ALA A 1 113 ? 33.219 -22.484 25.953 1 77.56 113 ALA A C 1
ATOM 851 O O . ALA A 1 113 ? 33.062 -21.891 27.016 1 77.56 113 ALA A O 1
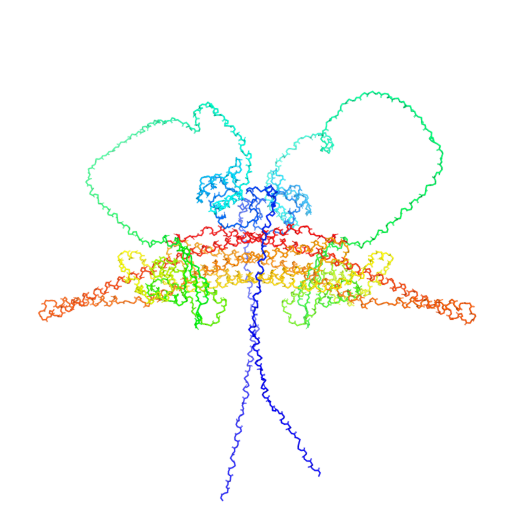ATOM 852 N N . ILE A 1 114 ? 33.062 -21.859 24.797 1 74.94 114 ILE A N 1
ATOM 853 C CA . ILE A 1 114 ? 32.906 -20.422 24.688 1 74.94 114 ILE A CA 1
ATOM 854 C C . ILE A 1 114 ? 31.453 -20.031 24.938 1 74.94 114 ILE A C 1
ATOM 856 O O . ILE A 1 114 ? 31.172 -19.016 25.562 1 74.94 114 ILE A O 1
ATOM 860 N N . VAL A 1 115 ? 30.594 -20.828 24.562 1 78.69 115 VAL A N 1
ATOM 861 C CA . VAL A 1 115 ? 29.203 -20.406 24.516 1 78.69 115 VAL A CA 1
ATOM 862 C C . VAL A 1 115 ? 28.469 -20.891 25.75 1 78.69 115 VAL A C 1
ATOM 864 O O . VAL A 1 115 ? 27.594 -20.203 26.281 1 78.69 115 VAL A O 1
ATOM 867 N N . ILE A 1 116 ? 28.75 -22.031 26.219 1 75.69 116 ILE A N 1
ATOM 868 C CA . ILE A 1 116 ? 28 -22.625 27.328 1 75.69 116 ILE A CA 1
ATOM 869 C C . ILE A 1 116 ? 28.578 -22.188 28.656 1 75.69 116 ILE A C 1
ATOM 871 O O . ILE A 1 116 ? 29.734 -22.484 28.969 1 75.69 116 ILE A O 1
ATOM 875 N N . PRO A 1 117 ? 27.766 -21.281 29.297 1 70.69 117 PRO A N 1
ATOM 876 C CA . PRO A 1 117 ? 28.25 -20.953 30.641 1 70.69 117 PRO A CA 1
ATOM 877 C C . PRO A 1 117 ? 28.406 -22.188 31.531 1 70.69 117 PRO A C 1
ATOM 879 O O . PRO A 1 117 ? 27.719 -23.188 31.312 1 70.69 117 PRO A O 1
ATOM 882 N N . ALA A 1 118 ? 29.25 -22.141 32.5 1 66.88 118 ALA A N 1
ATOM 883 C CA . ALA A 1 118 ? 29.5 -23.234 33.438 1 66.88 118 ALA A CA 1
ATOM 884 C C . ALA A 1 118 ? 28.25 -23.578 34.219 1 66.88 118 ALA A C 1
ATOM 886 O O . ALA A 1 118 ? 27.641 -22.703 34.844 1 66.88 118 ALA A O 1
ATOM 887 N N . GLY A 1 119 ? 27.719 -24.828 34.125 1 70.94 119 GLY A N 1
ATOM 888 C CA . GLY A 1 119 ? 26.594 -25.328 34.875 1 70.94 119 GLY A CA 1
ATOM 889 C C . GLY A 1 119 ? 25.25 -25.078 34.219 1 70.94 119 GLY A C 1
ATOM 890 O O . GLY A 1 119 ? 24.203 -25.359 34.781 1 70.94 119 GLY A O 1
ATOM 891 N N . ALA A 1 120 ? 25.312 -24.531 33.031 1 73.06 120 ALA A N 1
ATOM 892 C CA . ALA A 1 120 ? 24.047 -24.234 32.375 1 73.06 120 ALA A CA 1
ATOM 893 C C . ALA A 1 120 ? 23.484 -25.453 31.656 1 73.06 120 ALA A C 1
ATOM 895 O O . ALA A 1 120 ? 24.234 -26.25 31.109 1 73.06 120 ALA A O 1
ATOM 896 N N . MET A 1 121 ? 22.125 -25.672 31.812 1 78.44 121 MET A N 1
ATOM 897 C CA . MET A 1 121 ? 21.469 -26.781 31.141 1 78.44 121 MET A CA 1
ATOM 898 C C . MET A 1 121 ? 20.828 -26.328 29.844 1 78.44 121 MET A C 1
ATOM 900 O O . MET A 1 121 ? 20.484 -27.156 28.984 1 78.44 121 MET A O 1
ATOM 904 N N . TYR A 1 122 ? 20.688 -25.062 29.719 1 82.19 122 TYR A N 1
ATOM 905 C CA . TYR A 1 122 ? 20.062 -24.484 28.547 1 82.19 122 TYR A CA 1
ATOM 906 C C . TYR A 1 122 ? 20.828 -23.25 28.062 1 82.19 122 TYR A C 1
ATOM 908 O O . TYR A 1 122 ? 21.547 -22.625 28.844 1 82.19 122 TYR A O 1
ATOM 916 N N . VAL A 1 123 ? 20.75 -23.016 26.75 1 85.06 123 VAL A N 1
ATOM 917 C CA . VAL A 1 123 ? 21.359 -21.812 26.188 1 85.06 123 VAL A CA 1
ATOM 918 C C . VAL A 1 123 ? 20.266 -20.906 25.625 1 85.06 123 VAL A C 1
ATOM 920 O O . VAL A 1 123 ? 19.234 -21.375 25.141 1 85.06 123 VAL A O 1
ATOM 923 N N . THR A 1 124 ? 20.562 -19.625 25.812 1 81.75 124 THR A N 1
ATOM 924 C CA . THR A 1 124 ? 19.672 -18.625 25.25 1 81.75 124 THR A CA 1
ATOM 925 C C . THR A 1 124 ? 19.812 -18.547 23.734 1 81.75 124 THR A C 1
ATOM 927 O O . THR A 1 124 ? 20.766 -19.078 23.172 1 81.75 124 THR A O 1
ATOM 930 N N . ARG A 1 125 ? 18.938 -17.828 23.156 1 83.25 125 ARG A N 1
ATOM 931 C CA . ARG A 1 125 ? 18.953 -17.672 21.703 1 83.25 125 ARG A CA 1
ATOM 932 C C . ARG A 1 125 ? 20.219 -16.953 21.25 1 83.25 125 ARG A C 1
ATOM 934 O O . ARG A 1 125 ? 20.828 -17.328 20.25 1 83.25 125 ARG A O 1
ATOM 941 N N . ASN A 1 126 ? 20.562 -16.031 21.906 1 81.38 126 ASN A N 1
ATOM 942 C CA . ASN A 1 126 ? 21.766 -15.289 21.547 1 81.38 126 ASN A CA 1
ATOM 943 C C . ASN A 1 126 ? 23.016 -16.141 21.703 1 81.38 126 ASN A C 1
ATOM 945 O O . ASN A 1 126 ? 23.922 -16.094 20.859 1 81.38 126 ASN A O 1
ATOM 949 N N . GLU A 1 127 ? 22.984 -16.953 22.641 1 81.25 127 GLU A N 1
ATOM 950 C CA . GLU A 1 127 ? 24.094 -17.875 22.844 1 81.25 127 GLU A CA 1
ATOM 951 C C . GLU A 1 127 ? 24.109 -18.953 21.781 1 81.25 127 GLU A C 1
ATOM 953 O O . GLU A 1 127 ? 25.172 -19.312 21.281 1 81.25 127 GLU A O 1
ATOM 958 N N . PHE A 1 128 ? 23 -19.375 21.469 1 85.19 128 PHE A N 1
ATOM 959 C CA . PHE A 1 128 ? 22.828 -20.328 20.375 1 85.19 128 PHE A CA 1
ATOM 960 C C . PHE A 1 128 ? 23.359 -19.75 19.062 1 85.19 128 PHE A C 1
ATOM 962 O O . PHE A 1 128 ? 24.125 -20.391 18.359 1 85.19 128 PHE A O 1
ATOM 969 N N . ASN A 1 129 ? 23.031 -18.578 18.859 1 83.19 129 ASN A N 1
ATOM 970 C CA . ASN A 1 129 ? 23.453 -17.891 17.641 1 83.19 129 ASN A CA 1
ATOM 971 C C . ASN A 1 129 ? 24.953 -17.656 17.625 1 83.19 129 ASN A C 1
ATOM 973 O O . ASN A 1 129 ? 25.594 -17.797 16.578 1 83.19 129 ASN A O 1
ATOM 977 N N . THR A 1 130 ? 25.406 -17.359 18.594 1 84.31 130 THR A N 1
ATOM 978 C CA . THR A 1 130 ? 26.844 -17.172 18.703 1 84.31 130 THR A CA 1
ATOM 979 C C . THR A 1 130 ? 27.578 -18.484 18.453 1 84.31 130 THR A C 1
ATOM 981 O O . THR A 1 130 ? 28.609 -18.516 17.781 1 84.31 130 THR A O 1
ATOM 984 N N . SER A 1 131 ? 26.953 -19.578 18.859 1 83.25 131 SER A N 1
ATOM 985 C CA . SER A 1 131 ? 27.547 -20.891 18.609 1 83.25 131 SER A CA 1
ATOM 986 C C . SER A 1 131 ? 27.562 -21.219 17.125 1 83.25 131 SER A C 1
ATOM 988 O O . SER A 1 131 ? 28.547 -21.734 16.594 1 83.25 131 SER A O 1
ATOM 990 N N . LEU A 1 132 ? 26.578 -20.828 16.5 1 81.94 132 LEU A N 1
ATOM 991 C CA . LEU A 1 132 ? 26.484 -21.078 15.07 1 81.94 132 LEU A CA 1
ATOM 992 C C . LEU A 1 132 ? 27.438 -20.172 14.297 1 81.94 132 LEU A C 1
ATOM 994 O O . LEU A 1 132 ? 28.031 -20.594 13.297 1 81.94 132 LEU A O 1
ATOM 998 N N . ALA A 1 133 ? 27.578 -19.094 14.742 1 81.56 133 ALA A N 1
ATOM 999 C CA . ALA A 1 133 ? 28.516 -18.156 14.125 1 81.56 133 ALA A CA 1
ATOM 1000 C C . ALA A 1 133 ? 29.953 -18.641 14.281 1 81.56 133 ALA A C 1
ATOM 1002 O O . ALA A 1 133 ? 30.75 -18.594 13.336 1 81.56 133 ALA A O 1
ATOM 1003 N N . LEU A 1 134 ? 30.188 -19.109 15.367 1 80.56 134 LEU A N 1
ATOM 1004 C CA . LEU A 1 134 ? 31.516 -19.656 15.625 1 80.56 134 LEU A CA 1
ATOM 1005 C C . LEU A 1 134 ? 31.75 -20.922 14.812 1 80.56 134 LEU A C 1
ATOM 1007 O O . LEU A 1 134 ? 32.844 -21.156 14.312 1 80.56 134 LEU A O 1
ATOM 1011 N N . LEU A 1 135 ? 30.734 -21.656 14.641 1 80.81 135 LEU A N 1
ATOM 1012 C CA . LEU A 1 135 ? 30.781 -22.812 13.758 1 80.81 135 LEU A CA 1
ATOM 1013 C C . LEU A 1 135 ? 31.094 -22.406 12.328 1 80.81 135 LEU A C 1
ATOM 1015 O O . LEU A 1 135 ? 31.922 -23.016 11.656 1 80.81 135 LEU A O 1
ATOM 1019 N N . GLY A 1 136 ? 30.5 -21.453 11.875 1 79.81 136 GLY A N 1
ATOM 1020 C CA . GLY A 1 136 ? 30.75 -20.922 10.547 1 79.81 136 GLY A CA 1
ATOM 1021 C C . GLY A 1 136 ? 32.156 -20.391 10.375 1 79.81 136 GLY A C 1
ATOM 1022 O O . GLY A 1 136 ? 32.781 -20.594 9.328 1 79.81 136 GLY A O 1
ATOM 1023 N N . CYS A 1 137 ? 32.562 -19.75 11.328 1 75.56 137 CYS A N 1
ATOM 1024 C CA . CYS A 1 137 ? 33.938 -19.25 11.289 1 75.56 137 CYS A CA 1
ATOM 1025 C C . CYS A 1 137 ? 34.938 -20.391 11.273 1 75.56 137 CYS A C 1
ATOM 1027 O O . CYS A 1 137 ? 35.938 -20.344 10.547 1 75.56 137 CYS A O 1
ATOM 1029 N N . ALA A 1 138 ? 34.625 -21.391 12.008 1 74.81 138 ALA A N 1
ATOM 1030 C CA . ALA A 1 138 ? 35.5 -22.547 12.062 1 74.81 138 ALA A CA 1
ATOM 1031 C C . ALA A 1 138 ? 35.5 -23.312 10.742 1 74.81 138 ALA A C 1
ATOM 1033 O O . ALA A 1 138 ? 36.531 -23.812 10.297 1 74.81 138 ALA A O 1
ATOM 1034 N N . GLN A 1 139 ? 34.406 -23.25 10.211 1 73.81 139 GLN A N 1
ATOM 1035 C CA . GLN A 1 139 ? 34.312 -23.938 8.93 1 73.81 139 GLN A CA 1
ATOM 1036 C C . GLN A 1 139 ? 35.062 -23.188 7.836 1 73.81 139 GLN A C 1
ATOM 1038 O O . GLN A 1 139 ? 35.562 -23.812 6.891 1 73.81 139 GLN A O 1
ATOM 1043 N N . LYS A 1 140 ? 35.188 -21.875 8.008 1 67.5 140 LYS A N 1
ATOM 1044 C CA . LYS A 1 140 ? 35.938 -21.062 7.043 1 67.5 140 LYS A CA 1
ATOM 1045 C C . LYS A 1 140 ? 37.375 -20.891 7.469 1 67.5 140 LYS A C 1
ATOM 1047 O O . LYS A 1 140 ? 38.125 -20.062 6.902 1 67.5 140 LYS A O 1
ATOM 1052 N N . ASN A 1 141 ? 37.844 -21.484 8.312 1 60.91 141 ASN A N 1
ATOM 1053 C CA . ASN A 1 141 ? 39.219 -21.562 8.828 1 60.91 141 ASN A CA 1
ATOM 1054 C C . ASN A 1 141 ? 39.688 -20.203 9.352 1 60.91 141 ASN A C 1
ATOM 1056 O O . ASN A 1 141 ? 40.875 -19.875 9.227 1 60.91 141 ASN A O 1
ATOM 1060 N N . MET A 1 142 ? 38.781 -19.328 9.812 1 58.53 142 MET A N 1
ATOM 1061 C CA . MET A 1 142 ? 39.188 -18.062 10.414 1 58.53 142 MET A CA 1
ATOM 1062 C C . MET A 1 142 ? 39.594 -18.266 11.867 1 58.53 142 MET A C 1
ATOM 1064 O O . MET A 1 142 ? 39.062 -19.125 12.555 1 58.53 142 MET A O 1
ATOM 1068 N N . ASP A 1 143 ? 40.625 -17.609 12.195 1 50.41 143 ASP A N 1
ATOM 1069 C CA . ASP A 1 143 ? 41.188 -17.703 13.555 1 50.41 143 ASP A CA 1
ATOM 1070 C C . ASP A 1 143 ? 40.156 -17.219 14.578 1 50.41 143 ASP A C 1
ATOM 1072 O O . ASP A 1 143 ? 39.562 -16.156 14.414 1 50.41 143 ASP A O 1
ATOM 1076 N N . LEU A 1 144 ? 39.531 -18.078 15.297 1 48.41 144 LEU A N 1
ATOM 1077 C CA . LEU A 1 144 ? 38.594 -17.719 16.344 1 48.41 144 LEU A CA 1
ATOM 1078 C C . LEU A 1 144 ? 39.25 -16.875 17.422 1 48.41 144 LEU A C 1
ATOM 1080 O O . LEU A 1 144 ? 40.344 -17.234 17.922 1 48.41 144 LEU A O 1
ATOM 1084 N N . PRO A 1 145 ? 39.156 -15.5 17.438 1 38.97 145 PRO A N 1
ATOM 1085 C CA . PRO A 1 145 ? 39.781 -14.75 18.516 1 38.97 145 PRO A CA 1
ATOM 1086 C C . PRO A 1 145 ? 39.562 -15.383 19.891 1 38.97 145 PRO A C 1
ATOM 1088 O O . PRO A 1 145 ? 38.438 -15.375 20.391 1 38.97 145 PRO A O 1
ATOM 1091 N N . VAL A 1 146 ? 40.125 -16.438 20.094 1 35.06 146 VAL A N 1
ATOM 1092 C CA . VAL A 1 146 ? 39.969 -17.094 21.391 1 35.06 146 VAL A CA 1
ATOM 1093 C C . VAL A 1 146 ? 40.719 -16.312 22.453 1 35.06 146 VAL A C 1
ATOM 1095 O O . VAL A 1 146 ? 41.938 -16.172 22.359 1 35.06 146 VAL A O 1
ATOM 1098 N N . PRO A 1 147 ? 40.156 -15.234 23.031 1 31.67 147 PRO A N 1
ATOM 1099 C CA . PRO A 1 147 ? 40.969 -14.812 24.172 1 31.67 147 PRO A CA 1
ATOM 1100 C C . PRO A 1 147 ? 41.562 -15.984 24.953 1 31.67 147 PRO A C 1
ATOM 1102 O O . PRO A 1 147 ? 40.938 -17.062 24.984 1 31.67 147 PRO A O 1
ATOM 1105 N N . LEU A 1 148 ? 42.844 -15.992 25.047 1 28.91 148 LEU A N 1
ATOM 1106 C CA . LEU A 1 148 ? 43.594 -16.953 25.859 1 28.91 148 LEU A CA 1
ATOM 1107 C C . LEU A 1 148 ? 42.969 -17.078 27.25 1 28.91 148 LEU A C 1
ATOM 1109 O O . LEU A 1 148 ? 43.031 -16.141 28.047 1 28.91 148 LEU A O 1
ATOM 1113 N N . LEU A 1 149 ? 41.781 -17.391 27.344 1 26.81 149 LEU A N 1
ATOM 1114 C CA . LEU A 1 149 ? 41.438 -17.594 28.75 1 26.81 149 LEU A CA 1
ATOM 1115 C C . LEU A 1 149 ? 42.438 -18.531 29.422 1 26.81 149 LEU A C 1
ATOM 1117 O O . LEU A 1 149 ? 42.594 -19.688 29 1 26.81 149 LEU A O 1
ATOM 1121 N N . PRO A 1 150 ? 43.5 -17.953 30.047 1 25.89 150 PRO A N 1
ATOM 1122 C CA . PRO A 1 150 ? 44.656 -18.719 30.547 1 25.89 150 PRO A CA 1
ATOM 1123 C C . PRO A 1 150 ? 44.219 -20.031 31.203 1 25.89 150 PRO A C 1
ATOM 1125 O O . PRO A 1 150 ? 44.781 -21.094 30.922 1 25.89 150 PRO A O 1
ATOM 1128 N N . ASN A 1 151 ? 43.812 -19.734 32.5 1 24.62 151 ASN A N 1
ATOM 1129 C CA . ASN A 1 151 ? 43.906 -20.672 33.594 1 24.62 151 ASN A CA 1
ATOM 1130 C C . ASN A 1 151 ? 42.875 -21.797 33.5 1 24.62 151 ASN A C 1
ATOM 1132 O O . ASN A 1 151 ? 42.469 -22.375 34.5 1 24.62 151 ASN A O 1
ATOM 1136 N N . LEU A 1 152 ? 42.531 -21.875 32.281 1 25.22 152 LEU A N 1
ATOM 1137 C CA . LEU A 1 152 ? 41.438 -22.844 32.25 1 25.22 152 LEU A CA 1
ATOM 1138 C C . LEU A 1 152 ? 41.906 -24.203 32.719 1 25.22 152 LEU A C 1
ATOM 1140 O O . LEU A 1 152 ? 41.125 -25.172 32.719 1 25.22 152 LEU A O 1
ATOM 1144 N N . GLU A 1 153 ? 43.281 -24.219 32.812 1 25.95 153 GLU A N 1
ATOM 1145 C CA . GLU A 1 153 ? 43.875 -25.547 33.062 1 25.95 153 GLU A CA 1
ATOM 1146 C C . GLU A 1 153 ? 43.344 -26.141 34.344 1 25.95 153 GLU A C 1
ATOM 1148 O O . GLU A 1 153 ? 43.312 -27.375 34.5 1 25.95 153 GLU A O 1
ATOM 1153 N N . LEU A 1 154 ? 43.438 -25.125 35.312 1 23.95 154 LEU A N 1
ATOM 1154 C CA . LEU A 1 154 ? 43.5 -25.688 36.656 1 23.95 154 LEU A CA 1
ATOM 1155 C C . LEU A 1 154 ? 42.188 -26.359 37.031 1 23.95 154 LEU A C 1
ATOM 1157 O O . LEU A 1 154 ? 42 -26.812 38.188 1 23.95 154 LEU A O 1
ATOM 1161 N N . VAL A 1 155 ? 41.156 -25.844 36.344 1 21.61 155 VAL A N 1
ATOM 1162 C CA . VAL A 1 155 ? 40 -26.344 37.062 1 21.61 155 VAL A CA 1
ATOM 1163 C C . VAL A 1 155 ? 40 -27.875 37.031 1 21.61 155 VAL A C 1
ATOM 1165 O O . VAL A 1 155 ? 39.812 -28.453 35.938 1 21.61 155 VAL A O 1
ATOM 1168 N N . SER A 1 156 ? 40.906 -28.391 37.719 1 20.28 156 SER A N 1
ATOM 1169 C CA . SER A 1 156 ? 41 -29.828 37.906 1 20.28 156 SER A CA 1
ATOM 1170 C C . SER A 1 156 ? 39.656 -30.438 38.25 1 20.28 156 SER A C 1
ATOM 1172 O O . SER A 1 156 ? 39.094 -30.156 39.312 1 20.28 156 SER A O 1
ATOM 1174 N N . ILE A 1 157 ? 38.844 -30.25 37.281 1 21.75 157 ILE A N 1
ATOM 1175 C CA . ILE A 1 157 ? 37.594 -30.891 37.719 1 21.75 157 ILE A CA 1
ATOM 1176 C C . ILE A 1 157 ? 37.906 -32.281 38.281 1 21.75 157 ILE A C 1
ATOM 1178 O O . ILE A 1 157 ? 38.438 -33.156 37.594 1 21.75 157 ILE A O 1
ATOM 1182 N N . LYS A 1 158 ? 38.312 -32.188 39.531 1 19.77 158 LYS A N 1
ATOM 1183 C CA . LYS A 1 158 ? 38.562 -33.469 40.188 1 19.77 158 LYS A CA 1
ATOM 1184 C C . LYS A 1 158 ? 37.531 -34.531 39.812 1 19.77 158 LYS A C 1
ATOM 1186 O O . LYS A 1 158 ? 36.344 -34.219 39.812 1 19.77 158 LYS A O 1
ATOM 1191 N N . PRO A 1 159 ? 37.969 -35.562 39.062 1 20.45 159 PRO A N 1
ATOM 1192 C CA . PRO A 1 159 ? 37.062 -36.656 38.719 1 20.45 159 PRO A CA 1
ATOM 1193 C C . PRO A 1 159 ? 36.312 -37.219 39.938 1 20.45 159 PRO A C 1
ATOM 1195 O O . PRO A 1 159 ? 36.906 -37.5 40.969 1 20.45 159 PRO A O 1
ATOM 1198 N N . ASN A 1 160 ? 35.344 -36.469 40.5 1 19.33 160 ASN A N 1
ATOM 1199 C CA . ASN A 1 160 ? 34.781 -37.125 41.688 1 19.33 160 ASN A CA 1
ATOM 1200 C C . ASN A 1 160 ? 34.688 -38.625 41.5 1 19.33 160 ASN A C 1
ATOM 1202 O O . ASN A 1 160 ? 34.406 -39.125 40.406 1 19.33 160 ASN A O 1
ATOM 1206 N N . SER A 1 161 ? 35.188 -39.344 42.312 1 18.66 161 SER A N 1
ATOM 1207 C CA . SER A 1 161 ? 35.344 -40.781 42.438 1 18.66 161 SER A CA 1
ATOM 1208 C C . SER A 1 161 ? 34.094 -41.531 41.969 1 18.66 161 SER A C 1
ATOM 1210 O O . SER A 1 161 ? 33.031 -40.938 41.875 1 18.66 161 SER A O 1
ATOM 1212 N N . LYS A 1 162 ? 34.094 -42.906 42.344 1 23.31 162 LYS A N 1
ATOM 1213 C CA . LYS A 1 162 ? 34.594 -44.062 41.594 1 23.31 162 LYS A CA 1
ATOM 1214 C C . LYS A 1 162 ? 33.5 -44.625 40.688 1 23.31 162 LYS A C 1
ATOM 1216 O O . LYS A 1 162 ? 33.75 -45.031 39.531 1 23.31 162 LYS A O 1
ATOM 1221 N N . PRO A 1 163 ? 32.125 -45.031 41.125 1 19.19 163 PRO A N 1
ATOM 1222 C CA . PRO A 1 163 ? 31.641 -46.188 41.875 1 19.19 163 PRO A CA 1
ATOM 1223 C C . PRO A 1 163 ? 30.656 -47.031 41.062 1 19.19 163 PRO A C 1
ATOM 1225 O O . PRO A 1 163 ? 30.031 -46.531 40.125 1 19.19 163 PRO A O 1
ATOM 1228 N N . LYS A 1 164 ? 30.672 -48.375 41.281 1 20.72 164 LYS A N 1
ATOM 1229 C CA . LYS A 1 164 ? 30.031 -49.531 40.688 1 20.72 164 LYS A CA 1
ATOM 1230 C C . LYS A 1 164 ? 28.516 -49.375 40.625 1 20.72 164 LYS A C 1
ATOM 1232 O O . LYS A 1 164 ? 27.781 -50.312 40.344 1 20.72 164 LYS A O 1
ATOM 1237 N N . GLN A 1 165 ? 27.844 -48.25 40.5 1 18.59 165 GLN A N 1
ATOM 1238 C CA . GLN A 1 165 ? 26.422 -48.375 40.844 1 18.59 165 GLN A CA 1
ATOM 1239 C C . GLN A 1 165 ? 25.766 -49.531 40.094 1 18.59 165 GLN A C 1
ATOM 1241 O O . GLN A 1 165 ? 26.156 -49.844 38.969 1 18.59 165 GLN A O 1
ATOM 1246 N N . SER A 1 166 ? 24.797 -50.344 40.75 1 19.62 166 SER A N 1
ATOM 1247 C CA . SER A 1 166 ? 23.891 -51.438 40.469 1 19.62 166 SER A CA 1
ATOM 1248 C C . SER A 1 166 ? 23.062 -51.188 39.219 1 19.62 166 SER A C 1
ATOM 1250 O O . SER A 1 166 ? 22.875 -50.031 38.844 1 19.62 166 SER A O 1
ATOM 1252 N N . SER A 1 167 ? 22.828 -52.25 38.375 1 20.19 167 SER A N 1
ATOM 1253 C CA . SER A 1 167 ? 22.266 -52.594 37.062 1 20.19 167 SER A CA 1
ATOM 1254 C C . SER A 1 167 ? 20.812 -52.125 36.938 1 20.19 167 SER A C 1
ATOM 1256 O O . SER A 1 167 ? 20.141 -52.406 35.969 1 20.19 167 SER A O 1
ATOM 1258 N N . PHE A 1 168 ? 20.359 -51.156 37.75 1 20.44 168 PHE A N 1
ATOM 1259 C CA . PHE A 1 168 ? 18.906 -51.219 37.812 1 20.44 168 PHE A CA 1
ATOM 1260 C C . PHE A 1 168 ? 18.297 -51.094 36.406 1 20.44 168 PHE A C 1
ATOM 1262 O O . PHE A 1 168 ? 18.531 -50.094 35.719 1 20.44 168 PHE A O 1
ATOM 1269 N N . ASP A 1 169 ? 17.859 -52.156 35.688 1 21.03 169 ASP A N 1
ATOM 1270 C CA . ASP A 1 169 ? 17.203 -52.438 34.406 1 21.03 169 ASP A CA 1
ATOM 1271 C C . ASP A 1 169 ? 15.938 -51.594 34.219 1 21.03 169 ASP A C 1
ATOM 1273 O O . ASP A 1 169 ? 15.664 -51.125 33.125 1 21.03 169 ASP A O 1
ATOM 1277 N N . ASP A 1 170 ? 14.883 -51.875 35.031 1 20.28 170 ASP A N 1
ATOM 1278 C CA . ASP A 1 170 ? 13.523 -51.594 34.594 1 20.28 170 ASP A CA 1
ATOM 1279 C C . ASP A 1 170 ? 13.359 -50.094 34.219 1 20.28 170 ASP A C 1
ATOM 1281 O O . ASP A 1 170 ? 14.125 -49.25 34.719 1 20.28 170 ASP A O 1
ATOM 1285 N N . ASP A 1 171 ? 12.664 -49.906 33.031 1 22.53 171 ASP A N 1
ATOM 1286 C CA . ASP A 1 171 ? 11.57 -49.156 32.406 1 22.53 171 ASP A CA 1
ATOM 1287 C C . ASP A 1 171 ? 10.523 -48.75 33.438 1 22.53 171 ASP A C 1
ATOM 1289 O O . ASP A 1 171 ? 9.758 -49.625 33.906 1 22.53 171 ASP A O 1
ATOM 1293 N N . PRO A 1 172 ? 10.734 -48.062 34.312 1 20.38 172 PRO A N 1
ATOM 1294 C CA . PRO A 1 172 ? 10.188 -47.938 35.656 1 20.38 172 PRO A CA 1
ATOM 1295 C C . PRO A 1 172 ? 8.695 -47.594 35.656 1 20.38 172 PRO A C 1
ATOM 1297 O O . PRO A 1 172 ? 8.133 -47.312 36.719 1 20.38 172 PRO A O 1
ATOM 1300 N N . TRP A 1 173 ? 8.062 -46.969 34.625 1 19.42 173 TRP A N 1
ATOM 1301 C CA . TRP A 1 173 ? 6.863 -46.406 35.219 1 19.42 173 TRP A CA 1
ATOM 1302 C C . TRP A 1 173 ? 5.98 -47.531 35.812 1 19.42 173 TRP A C 1
ATOM 1304 O O . TRP A 1 173 ? 4.781 -47.312 36 1 19.42 173 TRP A O 1
ATOM 1314 N N . ARG A 1 174 ? 6.406 -48.781 35.438 1 19.31 174 ARG A N 1
ATOM 1315 C CA . ARG A 1 174 ? 5.824 -49.812 36.312 1 19.31 174 ARG A CA 1
ATOM 1316 C C . ARG A 1 174 ? 6.129 -49.531 37.781 1 19.31 174 ARG A C 1
ATOM 1318 O O . ARG A 1 174 ? 7.273 -49.688 38.219 1 19.31 174 ARG A O 1
ATOM 1325 N N . LEU A 1 175 ? 5.535 -48.844 38.281 1 17.88 175 LEU A N 1
ATOM 1326 C CA . LEU A 1 175 ? 5.41 -48.5 39.688 1 17.88 175 LEU A CA 1
ATOM 1327 C C . LEU A 1 175 ? 5.426 -49.75 40.562 1 17.88 175 LEU A C 1
ATOM 1329 O O . LEU A 1 175 ? 6.238 -49.875 41.5 1 17.88 175 LEU A O 1
ATOM 1333 N N . SER A 1 176 ? 4.395 -50.125 41.125 1 17 176 SER A N 1
ATOM 1334 C CA . SER A 1 176 ? 4.27 -50.594 42.5 1 17 176 SER A CA 1
ATOM 1335 C C . SER A 1 176 ? 4.652 -52.062 42.625 1 17 176 SER A C 1
ATOM 1337 O O . SER A 1 176 ? 4.664 -52.812 41.625 1 17 176 SER A O 1
ATOM 1339 N N . ASN A 1 177 ? 4.637 -52.875 43.812 1 17.17 177 ASN A N 1
ATOM 1340 C CA . ASN A 1 177 ? 5.145 -53.438 45.062 1 17.17 177 ASN A CA 1
ATOM 1341 C C . ASN A 1 177 ? 4.699 -54.875 45.281 1 17.17 177 ASN A C 1
ATOM 1343 O O . ASN A 1 177 ? 5.32 -55.625 46.031 1 17.17 177 ASN A O 1
ATOM 1347 N N . SER A 1 178 ? 3.371 -55.375 45.156 1 15.34 178 SER A N 1
ATOM 1348 C CA . SER A 1 178 ? 2.932 -56.312 46.188 1 15.34 178 SER A CA 1
ATOM 1349 C C . SER A 1 178 ? 3.529 -57.688 45.938 1 15.34 178 SER A C 1
ATOM 1351 O O . SER A 1 178 ? 3.996 -58 44.844 1 15.34 178 SER A O 1
ATOM 1353 N N . PRO A 1 179 ? 2.588 -59.156 46.062 1 16.66 179 PRO A N 1
ATOM 1354 C CA . PRO A 1 179 ? 2.424 -59.844 47.344 1 16.66 179 PRO A CA 1
ATOM 1355 C C . PRO A 1 179 ? 3.369 -61.031 47.5 1 16.66 179 PRO A C 1
ATOM 1357 O O . PRO A 1 179 ? 3.889 -61.531 46.5 1 16.66 179 PRO A O 1
ATOM 1360 N N . PRO A 1 180 ? 3.471 -61.594 48.719 1 16.92 180 PRO A N 1
ATOM 1361 C CA . PRO A 1 180 ? 4.082 -62.656 49.5 1 16.92 180 PRO A CA 1
ATOM 1362 C C . PRO A 1 180 ? 3.59 -64.062 49.062 1 16.92 180 PRO A C 1
ATOM 1364 O O . PRO A 1 180 ? 4.398 -64.938 48.812 1 16.92 180 PRO A O 1
ATOM 1367 N N . THR A 1 181 ? 2.465 -64.688 49.594 1 15.34 181 THR A N 1
ATOM 1368 C CA . THR A 1 181 ? 2.604 -66.062 50.125 1 15.34 181 THR A CA 1
ATOM 1369 C C . THR A 1 181 ? 2.412 -67.062 49 1 15.34 181 THR A C 1
ATOM 1371 O O . THR A 1 181 ? 3.236 -67.938 48.844 1 15.34 181 THR A O 1
ATOM 1374 N N . PRO A 1 182 ? 1.107 -67.938 48.688 1 16.14 182 PRO A N 1
ATOM 1375 C CA . PRO A 1 182 ? 0.972 -69.062 49.594 1 16.14 182 PRO A CA 1
ATOM 1376 C C . PRO A 1 182 ? 1.47 -70.375 48.938 1 16.14 182 PRO A C 1
ATOM 1378 O O . PRO A 1 182 ? 1.681 -70.438 47.75 1 16.14 182 PRO A O 1
ATOM 1381 N N . ASN A 1 183 ? 1.116 -71.562 49.688 1 15.78 183 ASN A N 1
ATOM 1382 C CA . ASN A 1 183 ? 1.183 -72.938 49.969 1 15.78 183 ASN A CA 1
ATOM 1383 C C . ASN A 1 183 ? 0.524 -73.812 48.875 1 15.78 183 ASN A C 1
ATOM 1385 O O . ASN A 1 183 ? -0.157 -73.25 48 1 15.78 183 ASN A O 1
ATOM 1389 N N . LEU A 1 184 ? -0.521 -74.75 49.125 1 16.17 184 LEU A N 1
ATOM 1390 C CA . LEU A 1 184 ? -0.38 -76.188 49.188 1 16.17 184 LEU A CA 1
ATOM 1391 C C . LEU A 1 184 ? -0.856 -76.812 47.875 1 16.17 184 LEU A C 1
ATOM 1393 O O . LEU A 1 184 ? -0.132 -77.562 47.25 1 16.17 184 LEU A O 1
ATOM 1397 N N . PHE A 1 185 ? -2.252 -77 47.656 1 15.3 185 PHE A N 1
ATOM 1398 C CA . PHE A 1 185 ? -2.867 -78.312 47.812 1 15.3 185 PHE A CA 1
ATOM 1399 C C . PHE A 1 185 ? -3.277 -78.875 46.469 1 15.3 185 PHE A C 1
ATOM 1401 O O . PHE A 1 185 ? -3.533 -78.125 45.531 1 15.3 185 PHE A O 1
ATOM 1408 N N . PRO A 1 186 ? -3.797 -80.188 46.438 1 16.17 186 PRO A N 1
ATOM 1409 C CA . PRO A 1 186 ? -3.768 -81.438 45.688 1 16.17 186 PRO A CA 1
ATOM 1410 C C . PRO A 1 186 ? -4.875 -81.5 44.625 1 16.17 186 PRO A C 1
ATOM 1412 O O . PRO A 1 186 ? -4.832 -82.375 43.75 1 16.17 186 PRO A O 1
ATOM 1415 N N . VAL A 1 187 ? -5.836 -80.5 44.469 1 15.43 187 VAL A N 1
ATOM 1416 C CA . VAL A 1 187 ? -7.031 -81.312 44.406 1 15.43 187 VAL A CA 1
ATOM 1417 C C . VAL A 1 187 ? -7.078 -82 43.031 1 15.43 187 VAL A C 1
ATOM 1419 O O . VAL A 1 187 ? -6.613 -81.5 42.031 1 15.43 187 VAL A O 1
ATOM 1422 N N . ASN A 1 188 ? -8.008 -83 42.938 1 15.62 188 ASN A N 1
ATOM 1423 C CA . ASN A 1 188 ? -8.258 -84.312 42.5 1 15.62 188 ASN A CA 1
ATOM 1424 C C . ASN A 1 188 ? -8.773 -84.375 41.062 1 15.62 188 ASN A C 1
ATOM 1426 O O . ASN A 1 188 ? -8.203 -85.062 40.219 1 15.62 188 ASN A O 1
ATOM 1430 N N . GLU A 1 189 ? -10.109 -84.438 40.812 1 15.6 189 GLU A N 1
ATOM 1431 C CA . GLU A 1 189 ? -10.688 -85.688 40.406 1 15.6 189 GLU A CA 1
ATOM 1432 C C . GLU A 1 189 ? -10.852 -85.75 38.875 1 15.6 189 GLU A C 1
ATOM 1434 O O . GLU A 1 189 ? -10.727 -84.75 38.188 1 15.6 189 GLU A O 1
ATOM 1439 N N . THR A 1 190 ? -12.023 -86.062 38.375 1 15.6 190 THR A N 1
ATOM 1440 C CA . THR A 1 190 ? -12.406 -87.312 37.719 1 15.6 190 THR A CA 1
ATOM 1441 C C . THR A 1 190 ? -12.562 -87.125 36.219 1 15.6 190 THR A C 1
ATOM 1443 O O . THR A 1 190 ? -11.984 -87.875 35.438 1 15.6 190 THR A O 1
ATOM 1446 N N . LYS A 1 191 ? -13.93 -86.812 35.781 1 16.61 191 LYS A N 1
ATOM 1447 C CA . LYS A 1 191 ? -14.68 -87.875 35.125 1 16.61 191 LYS A CA 1
ATOM 1448 C C . LYS A 1 191 ? -14.43 -87.812 33.594 1 16.61 191 LYS A C 1
ATOM 1450 O O . LYS A 1 191 ? -14.023 -86.812 33.062 1 16.61 191 LYS A O 1
ATOM 1455 N N . LYS A 1 192 ? -15.297 -88.25 32.625 1 17.12 192 LYS A N 1
ATOM 1456 C CA . LYS A 1 192 ? -15.422 -89.375 31.672 1 17.12 192 LYS A CA 1
ATOM 1457 C C . LYS A 1 192 ? -15.281 -88.875 30.234 1 17.12 192 LYS A C 1
ATOM 1459 O O . LYS A 1 192 ? -14.477 -89.375 29.469 1 17.12 192 LYS A O 1
ATOM 1464 N N . LYS A 1 193 ? -16.328 -88.438 29.406 1 17.77 193 LYS A N 1
ATOM 1465 C CA . LYS A 1 193 ? -16.797 -89.438 28.406 1 17.77 193 LYS A CA 1
ATOM 1466 C C . LYS A 1 193 ? -16.219 -89.125 27.031 1 17.77 193 LYS A C 1
ATOM 1468 O O . LYS A 1 193 ? -15.789 -88 26.766 1 17.77 193 LYS A O 1
ATOM 1473 N N . ALA A 1 194 ? -16.594 -89.812 25.641 1 17.38 194 ALA A N 1
ATOM 1474 C CA . ALA A 1 194 ? -16.234 -90.688 24.547 1 17.38 194 ALA A CA 1
ATOM 1475 C C . ALA A 1 194 ? -16.266 -89.938 23.203 1 17.38 194 ALA A C 1
ATOM 1477 O O . ALA A 1 194 ? -15.664 -90.375 22.219 1 17.38 194 ALA A O 1
ATOM 1478 N N . ALA A 1 195 ? -16.656 -88.875 22.641 1 18.42 195 ALA A N 1
ATOM 1479 C CA . ALA A 1 195 ? -17.344 -89.25 21.422 1 18.42 195 ALA A CA 1
ATOM 1480 C C . ALA A 1 195 ? -16.391 -90 20.484 1 18.42 195 ALA A C 1
ATOM 1482 O O . ALA A 1 195 ? -15.164 -89.875 20.625 1 18.42 195 ALA A O 1
ATOM 1483 N N . LEU A 1 196 ? -16.984 -90.875 19.359 1 17.75 196 LEU A N 1
ATOM 1484 C CA . LEU A 1 196 ? -17 -91.625 18.109 1 17.75 196 LEU A CA 1
ATOM 1485 C C . LEU A 1 196 ? -16.359 -90.812 16.984 1 17.75 196 LEU A C 1
ATOM 1487 O O . LEU A 1 196 ? -16.391 -89.625 17 1 17.75 196 LEU A O 1
ATOM 1491 N N . ASN A 1 197 ? -15.922 -91.438 15.703 1 17.73 197 ASN A N 1
ATOM 1492 C CA . ASN A 1 197 ? -14.898 -91.5 14.672 1 17.73 197 ASN A CA 1
ATOM 1493 C C . ASN A 1 197 ? -15.195 -90.5 13.547 1 17.73 197 ASN A C 1
ATOM 1495 O O . ASN A 1 197 ? -14.383 -90.312 12.641 1 17.73 197 ASN A O 1
ATOM 1499 N N . GLY A 1 198 ? -16.375 -89.75 13.273 1 19.02 198 GLY A N 1
ATOM 1500 C CA . GLY A 1 198 ? -16.781 -89.625 11.883 1 19.02 198 GLY A CA 1
ATOM 1501 C C . GLY A 1 198 ? -15.945 -88.625 11.094 1 19.02 198 GLY A C 1
ATOM 1502 O O . GLY A 1 198 ? -15.336 -87.75 11.672 1 19.02 198 GLY A O 1
ATOM 1503 N N . THR A 1 199 ? -15.516 -88.875 9.688 1 19.12 199 THR A N 1
ATOM 1504 C CA . THR A 1 199 ? -14.508 -88.562 8.672 1 19.12 199 THR A CA 1
ATOM 1505 C C . THR A 1 199 ? -14.773 -87.188 8.031 1 19.12 199 THR A C 1
ATOM 1507 O O . THR A 1 199 ? -14.078 -86.812 7.098 1 19.12 199 THR A O 1
ATOM 1510 N N . THR A 1 200 ? -15.406 -86.125 8.562 1 18.7 200 THR A N 1
ATOM 1511 C CA . THR A 1 200 ? -16.016 -85.125 7.711 1 18.7 200 THR A CA 1
ATOM 1512 C C . THR A 1 200 ? -14.938 -84.312 6.973 1 18.7 200 THR A C 1
ATOM 1514 O O . THR A 1 200 ? -13.953 -83.875 7.578 1 18.7 200 THR A O 1
ATOM 1517 N N . MET A 1 201 ? -14.859 -84.375 5.508 1 21.39 201 MET A N 1
ATOM 1518 C CA . MET A 1 201 ? -13.984 -83.875 4.43 1 21.39 201 MET A CA 1
ATOM 1519 C C . MET A 1 201 ? -13.812 -82.375 4.473 1 21.39 201 MET A C 1
ATOM 1521 O O . MET A 1 201 ? -14.789 -81.625 4.598 1 21.39 201 MET A O 1
ATOM 1525 N N . ASP A 1 202 ? -12.594 -81.75 4.688 1 20.94 202 ASP A N 1
ATOM 1526 C CA . ASP A 1 202 ? -12.031 -80.438 4.988 1 20.94 202 ASP A CA 1
ATOM 1527 C C . ASP A 1 202 ? -12.008 -79.5 3.746 1 20.94 202 ASP A C 1
ATOM 1529 O O . ASP A 1 202 ? -11.219 -79.75 2.828 1 20.94 202 ASP A O 1
ATOM 1533 N N . LYS A 1 203 ? -13.156 -79.062 3.102 1 22.02 203 LYS A N 1
ATOM 1534 C CA . LYS A 1 203 ? -13.195 -78.188 1.925 1 22.02 203 LYS A CA 1
ATOM 1535 C C . LYS A 1 203 ? -12.422 -76.938 2.16 1 22.02 203 LYS A C 1
ATOM 1537 O O . LYS A 1 203 ? -12.727 -76.188 3.084 1 22.02 203 LYS A O 1
ATOM 1542 N N . LYS A 1 204 ? -11.203 -76.75 1.611 1 26.78 204 LYS A N 1
ATOM 1543 C CA . LYS A 1 204 ? -10.203 -75.688 1.552 1 26.78 204 LYS A CA 1
ATOM 1544 C C . LYS A 1 204 ? -10.797 -74.438 0.944 1 26.78 204 LYS A C 1
ATOM 1546 O O . LYS A 1 204 ? -11.18 -74.375 -0.226 1 26.78 204 LYS A O 1
ATOM 1551 N N . ARG A 1 205 ? -11.539 -73.562 1.682 1 24.44 205 ARG A N 1
ATOM 1552 C CA . ARG A 1 205 ? -12.086 -72.312 1.285 1 24.44 205 ARG A CA 1
ATOM 1553 C C . ARG A 1 205 ? -11.023 -71.438 0.609 1 24.44 205 ARG A C 1
ATOM 1555 O O . ARG A 1 205 ? -9.984 -71.125 1.206 1 24.44 205 ARG A O 1
ATOM 1562 N N . ILE A 1 206 ? -10.852 -71.5 -0.751 1 26.83 206 ILE A N 1
ATOM 1563 C CA . ILE A 1 206 ? -10.055 -70.688 -1.64 1 26.83 206 ILE A CA 1
ATOM 1564 C C . ILE A 1 206 ? -10.25 -69.188 -1.274 1 26.83 206 ILE A C 1
ATOM 1566 O O . ILE A 1 206 ? -11.359 -68.688 -1.386 1 26.83 206 ILE A O 1
ATOM 1570 N N . VAL A 1 207 ? -9.586 -68.625 -0.336 1 28.59 207 VAL A N 1
ATOM 1571 C CA . VAL A 1 207 ? -9.484 -67.188 -0.005 1 28.59 207 VAL A CA 1
ATOM 1572 C C . VAL A 1 207 ? -9.25 -66.375 -1.277 1 28.59 207 VAL A C 1
ATOM 1574 O O . VAL A 1 207 ? -8.258 -66.625 -1.983 1 28.59 207 VAL A O 1
ATOM 1577 N N . GLN A 1 208 ? -10.219 -66 -2.102 1 27.95 208 GLN A N 1
ATOM 1578 C CA . GLN A 1 208 ? -10.203 -65.125 -3.236 1 27.95 208 GLN A CA 1
ATOM 1579 C C . GLN A 1 208 ? -9.281 -63.906 -2.979 1 27.95 208 GLN A C 1
ATOM 1581 O O . GLN A 1 208 ? -9.438 -63.188 -1.992 1 27.95 208 GLN A O 1
ATOM 1586 N N . GLU A 1 209 ? -7.98 -63.906 -3.389 1 30.98 209 GLU A N 1
ATOM 1587 C CA . GLU A 1 209 ? -6.961 -62.875 -3.518 1 30.98 209 GLU A CA 1
ATOM 1588 C C . GLU A 1 209 ? -7.578 -61.562 -3.959 1 30.98 209 GLU A C 1
ATOM 1590 O O . GLU A 1 209 ? -8.148 -61.469 -5.047 1 30.98 209 GLU A O 1
ATOM 1595 N N . GLN A 1 210 ? -8.219 -60.781 -3.164 1 33.16 210 GLN A N 1
ATOM 1596 C CA . GLN A 1 210 ? -8.68 -59.406 -3.408 1 33.16 210 GLN A CA 1
ATOM 1597 C C . GLN A 1 210 ? -7.684 -58.625 -4.277 1 33.16 210 GLN A C 1
ATOM 1599 O O . GLN A 1 210 ? -6.496 -58.562 -3.959 1 33.16 210 GLN A O 1
ATOM 1604 N N . GLU A 1 211 ? -7.723 -58.625 -5.602 1 34.62 211 GLU A N 1
ATOM 1605 C CA . GLU A 1 211 ? -7.047 -57.844 -6.629 1 34.62 211 GLU A CA 1
ATOM 1606 C C . GLU A 1 211 ? -6.684 -56.438 -6.113 1 34.62 211 GLU A C 1
ATOM 1608 O O . GLU A 1 211 ? -7.562 -55.594 -5.938 1 34.62 211 GLU A O 1
ATOM 1613 N N . THR A 1 212 ? -5.766 -56.188 -5.191 1 38.06 212 THR A N 1
ATOM 1614 C CA . THR A 1 212 ? -5.172 -54.969 -4.691 1 38.06 212 THR A CA 1
ATOM 1615 C C . THR A 1 212 ? -4.855 -54 -5.84 1 38.06 212 THR A C 1
ATOM 1617 O O . THR A 1 212 ? -4.07 -54.344 -6.73 1 38.06 212 THR A O 1
ATOM 1620 N N . ASP A 1 213 ? -5.688 -53.125 -6.41 1 43.38 213 ASP A N 1
ATOM 1621 C CA . ASP A 1 213 ? -5.516 -52 -7.32 1 43.38 213 ASP A CA 1
ATOM 1622 C C . ASP A 1 213 ? -4.152 -51.344 -7.121 1 43.38 213 ASP A C 1
ATOM 1624 O O . ASP A 1 213 ? -3.855 -50.844 -6.043 1 43.38 213 ASP A O 1
ATOM 1628 N N . LYS A 1 214 ? -3.143 -51.781 -7.672 1 53.81 214 LYS A N 1
ATOM 1629 C CA . LYS A 1 214 ? -1.787 -51.219 -7.703 1 53.81 214 LYS A CA 1
ATOM 1630 C C . LYS A 1 214 ? -1.793 -49.75 -8.125 1 53.81 214 LYS A C 1
ATOM 1632 O O . LYS A 1 214 ? -2.275 -49.406 -9.203 1 53.81 214 LYS A O 1
ATOM 1637 N N . LYS A 1 215 ? -1.872 -48.781 -7.246 1 61.78 215 LYS A N 1
ATOM 1638 C CA . LYS A 1 215 ? -1.834 -47.344 -7.477 1 61.78 215 LYS A CA 1
ATOM 1639 C C . LYS A 1 215 ? -0.434 -46.906 -7.879 1 61.78 215 LYS A C 1
ATOM 1641 O O . LYS A 1 215 ? 0.558 -47.531 -7.539 1 61.78 215 LYS A O 1
ATOM 1646 N N . ILE A 1 216 ? -0.334 -45.938 -8.93 1 65.25 216 ILE A N 1
ATOM 1647 C CA . ILE A 1 216 ? 0.917 -45.312 -9.352 1 65.25 216 ILE A CA 1
ATOM 1648 C C . ILE A 1 216 ? 1.684 -44.812 -8.141 1 65.25 216 ILE A C 1
ATOM 1650 O O . ILE A 1 216 ? 1.137 -44.062 -7.316 1 65.25 216 ILE A O 1
ATOM 1654 N N . SER A 1 217 ? 2.84 -45.438 -7.734 1 59.56 217 SER A N 1
ATOM 1655 C CA . SER A 1 217 ? 3.678 -45.031 -6.605 1 59.56 217 SER A CA 1
ATOM 1656 C C . SER A 1 217 ? 4.184 -43.625 -6.773 1 59.56 217 SER A C 1
ATOM 1658 O O . SER A 1 217 ? 4.973 -43.344 -7.676 1 59.56 217 SER A O 1
ATOM 1660 N N . SER A 1 218 ? 3.617 -42.594 -6.152 1 69.12 218 SER A N 1
ATOM 1661 C CA . SER A 1 218 ? 3.953 -41.188 -6.344 1 69.12 218 SER A CA 1
ATOM 1662 C C . SER A 1 218 ? 4.551 -40.594 -5.078 1 69.12 218 SER A C 1
ATOM 1664 O O . SER A 1 218 ? 4.695 -39.375 -4.977 1 69.12 218 SER A O 1
ATOM 1666 N N . ALA A 1 219 ? 4.949 -41.344 -4.082 1 61.81 219 ALA A N 1
ATOM 1667 C CA . ALA A 1 219 ? 5.395 -40.812 -2.795 1 61.81 219 ALA A CA 1
ATOM 1668 C C . ALA A 1 219 ? 6.703 -40.031 -2.943 1 61.81 219 ALA A C 1
ATOM 1670 O O . ALA A 1 219 ? 6.93 -39.031 -2.252 1 61.81 219 ALA A O 1
ATOM 1671 N N . GLU A 1 220 ? 7.418 -40.406 -3.965 1 67.88 220 GLU A N 1
ATOM 1672 C CA . GLU A 1 220 ? 8.758 -39.812 -4.047 1 67.88 220 GLU A CA 1
ATOM 1673 C C . GLU A 1 220 ? 8.836 -38.75 -5.137 1 67.88 220 GLU A C 1
ATOM 1675 O O . GLU A 1 220 ? 9.914 -38.25 -5.453 1 67.88 220 GLU A O 1
ATOM 1680 N N . TRP A 1 221 ? 7.75 -38.344 -5.543 1 73.38 221 TRP A N 1
ATOM 1681 C CA . TRP A 1 221 ? 7.762 -37.469 -6.707 1 73.38 221 TRP A CA 1
ATOM 1682 C C . TRP A 1 221 ? 8.336 -36.094 -6.352 1 73.38 221 TRP A C 1
ATOM 1684 O O . TRP A 1 221 ? 8.984 -35.469 -7.18 1 73.38 221 TRP A O 1
ATOM 1694 N N . PHE A 1 222 ? 8.18 -35.75 -5.129 1 72.62 222 PHE A N 1
ATOM 1695 C CA . PHE A 1 222 ? 8.531 -34.375 -4.816 1 72.62 222 PHE A CA 1
ATOM 1696 C C . PHE A 1 222 ? 9.602 -34.312 -3.732 1 72.62 222 PHE A C 1
ATOM 1698 O O . PHE A 1 222 ? 9.711 -33.312 -3.012 1 72.62 222 PHE A O 1
ATOM 1705 N N . SER A 1 223 ? 10.227 -35.469 -3.697 1 69.69 223 SER A N 1
ATOM 1706 C CA . SER A 1 223 ? 11.367 -35.5 -2.789 1 69.69 223 SER A CA 1
ATOM 1707 C C . SER A 1 223 ? 12.625 -34.938 -3.463 1 6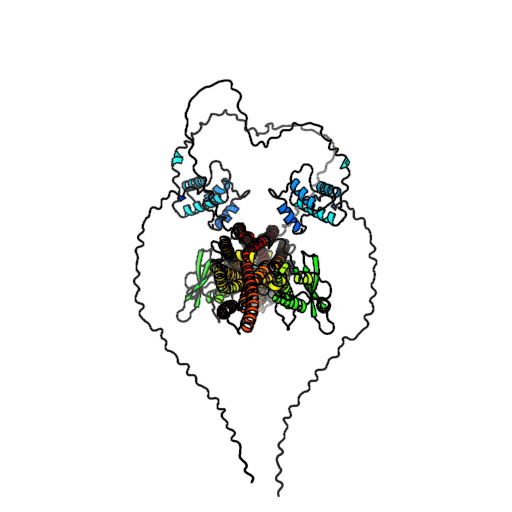9.69 223 SER A C 1
ATOM 1709 O O . SER A 1 223 ? 12.828 -35.156 -4.66 1 69.69 223 SER A O 1
ATOM 1711 N N . ASN A 1 224 ? 13.398 -34.188 -2.883 1 69.88 224 ASN A N 1
ATOM 1712 C CA . ASN A 1 224 ? 14.703 -33.719 -3.328 1 69.88 224 ASN A CA 1
ATOM 1713 C C . ASN A 1 224 ? 14.594 -32.906 -4.629 1 69.88 224 ASN A C 1
ATOM 1715 O O . ASN A 1 224 ? 15.312 -33.188 -5.59 1 69.88 224 ASN A O 1
ATOM 1719 N N . LEU A 1 225 ? 13.742 -31.938 -4.625 1 81 225 LEU A N 1
ATOM 1720 C CA . LEU A 1 225 ? 13.508 -31.156 -5.832 1 81 225 LEU A CA 1
ATOM 1721 C C . LEU A 1 225 ? 14.633 -30.141 -6.059 1 81 225 LEU A C 1
ATOM 1723 O O . LEU A 1 225 ? 15.133 -29.547 -5.105 1 81 225 LEU A O 1
ATOM 1727 N N . ASP A 1 226 ? 15.094 -30.156 -7.309 1 85.81 226 ASP A N 1
ATOM 1728 C CA . ASP A 1 226 ? 16.109 -29.188 -7.723 1 85.81 226 ASP A CA 1
ATOM 1729 C C . ASP A 1 226 ? 15.523 -27.797 -7.887 1 85.81 226 ASP A C 1
ATOM 1731 O O . ASP A 1 226 ? 14.312 -27.641 -8.078 1 85.81 226 ASP A O 1
ATOM 1735 N N . THR A 1 227 ? 16.406 -26.844 -7.602 1 90.12 227 THR A N 1
ATOM 1736 C CA . THR A 1 227 ? 16.047 -25.453 -7.867 1 90.12 227 THR A CA 1
ATOM 1737 C C . THR A 1 227 ? 17.031 -24.828 -8.852 1 90.12 227 THR A C 1
ATOM 1739 O O . THR A 1 227 ? 18.234 -24.797 -8.594 1 90.12 227 THR A O 1
ATOM 1742 N N . ILE A 1 228 ? 16.453 -24.328 -9.938 1 95.31 228 ILE A N 1
ATOM 1743 C CA . ILE A 1 228 ? 17.297 -23.766 -10.992 1 95.31 228 ILE A CA 1
ATOM 1744 C C . ILE A 1 228 ? 17.047 -22.25 -11.102 1 95.31 228 ILE A C 1
ATOM 1746 O O . ILE A 1 228 ? 15.891 -21.812 -11.125 1 95.31 228 ILE A O 1
ATOM 1750 N N . THR A 1 229 ? 18.094 -21.547 -11.133 1 94.5 229 THR A N 1
ATOM 1751 C CA . THR A 1 229 ? 18.016 -20.109 -11.312 1 94.5 229 THR A CA 1
ATOM 1752 C C . THR A 1 229 ? 18.625 -19.688 -12.648 1 94.5 229 THR A C 1
ATOM 1754 O O . THR A 1 229 ? 19.672 -20.203 -13.047 1 94.5 229 THR A O 1
ATOM 1757 N N . VAL A 1 230 ? 17.922 -18.797 -13.367 1 95.94 230 VAL A N 1
ATOM 1758 C CA . VAL A 1 230 ? 18.406 -18.281 -14.648 1 95.94 230 VAL A CA 1
ATOM 1759 C C . VAL A 1 230 ? 18.672 -16.781 -14.531 1 95.94 230 VAL A C 1
ATOM 1761 O O . VAL A 1 230 ? 17.797 -16.016 -14.125 1 95.94 230 VAL A O 1
ATOM 1764 N N . THR A 1 231 ? 19.844 -16.375 -14.82 1 93.75 231 THR A N 1
ATOM 1765 C CA . THR A 1 231 ? 20.219 -14.969 -14.758 1 93.75 231 THR A CA 1
ATOM 1766 C C . THR A 1 231 ? 20.875 -14.531 -16.062 1 93.75 231 THR A C 1
ATOM 1768 O O . THR A 1 231 ? 21.266 -15.367 -16.875 1 93.75 231 THR A O 1
ATOM 1771 N N . VAL A 1 232 ? 20.906 -13.211 -16.234 1 89.44 232 VAL A N 1
ATOM 1772 C CA . VAL A 1 232 ? 21.484 -12.664 -17.453 1 89.44 232 VAL A CA 1
ATOM 1773 C C . VAL A 1 232 ? 23 -12.773 -17.391 1 89.44 232 VAL A C 1
ATOM 1775 O O . VAL A 1 232 ? 23.609 -12.523 -16.344 1 89.44 232 VAL A O 1
ATOM 1778 N N . ALA A 1 233 ? 23.391 -13.227 -18.422 1 82.69 233 ALA A N 1
ATOM 1779 C CA . ALA A 1 233 ? 24.828 -13.25 -18.594 1 82.69 233 ALA A CA 1
ATOM 1780 C C . ALA A 1 233 ? 25.297 -12.117 -19.516 1 82.69 233 ALA A C 1
ATOM 1782 O O . ALA A 1 233 ? 24.5 -11.273 -19.922 1 82.69 233 ALA A O 1
ATOM 1783 N N . GLU A 1 234 ? 26.531 -12.133 -19.922 1 76.81 234 GLU A N 1
ATOM 1784 C CA . GLU A 1 234 ? 27.125 -11.102 -20.766 1 76.81 234 GLU A CA 1
ATOM 1785 C C . GLU A 1 234 ? 26.594 -11.18 -22.188 1 76.81 234 GLU A C 1
ATOM 1787 O O . GLU A 1 234 ? 26.219 -12.258 -22.656 1 76.81 234 GLU A O 1
ATOM 1792 N N . LYS A 1 235 ? 26.188 -9.938 -22.672 1 75.94 235 LYS A N 1
ATOM 1793 C CA . LYS A 1 235 ? 25.844 -9.875 -24.094 1 75.94 235 LYS A CA 1
ATOM 1794 C C . LYS A 1 235 ? 27.047 -10.25 -24.969 1 75.94 235 LYS A C 1
ATOM 1796 O O . LYS A 1 235 ? 28.172 -9.844 -24.672 1 75.94 235 LYS A O 1
ATOM 1801 N N . GLU A 1 236 ? 26.859 -11.281 -25.672 1 72.62 236 GLU A N 1
ATOM 1802 C CA . GLU A 1 236 ? 27.938 -11.719 -26.562 1 72.62 236 GLU A CA 1
ATOM 1803 C C . GLU A 1 236 ? 27.531 -11.625 -28.031 1 72.62 236 GLU A C 1
ATOM 1805 O O . GLU A 1 236 ? 26.328 -11.547 -28.328 1 72.62 236 GLU A O 1
ATOM 1810 N N . GLY A 1 237 ? 28.438 -11.531 -28.844 1 67.75 237 GLY A N 1
ATOM 1811 C CA . GLY A 1 237 ? 28.219 -11.523 -30.281 1 67.75 237 GLY A CA 1
ATOM 1812 C C . GLY A 1 237 ? 28.656 -10.234 -30.953 1 67.75 237 GLY A C 1
ATOM 1813 O O . GLY A 1 237 ? 28.203 -9.148 -30.562 1 67.75 237 GLY A O 1
ATOM 1814 N N . PHE A 1 238 ? 29.656 -10.375 -31.656 1 63.28 238 PHE A N 1
ATOM 1815 C CA . PHE A 1 238 ? 30.234 -9.211 -32.344 1 63.28 238 PHE A CA 1
ATOM 1816 C C . PHE A 1 238 ? 29.297 -8.711 -33.438 1 63.28 238 PHE A C 1
ATOM 1818 O O . PHE A 1 238 ? 28.938 -7.535 -33.469 1 63.28 238 PHE A O 1
ATOM 1825 N N . LEU A 1 239 ? 28.844 -9.617 -34.406 1 63.53 239 LEU A N 1
ATOM 1826 C CA . LEU A 1 239 ? 28.016 -9.227 -35.531 1 63.53 239 LEU A CA 1
ATOM 1827 C C . LEU A 1 239 ? 26.531 -9.227 -35.156 1 63.53 239 LEU A C 1
ATOM 1829 O O . LEU A 1 239 ? 25.797 -8.32 -35.531 1 63.53 239 LEU A O 1
ATOM 1833 N N . PHE A 1 240 ? 26.141 -10.359 -34.375 1 68 240 PHE A N 1
ATOM 1834 C CA . PHE A 1 240 ? 24.766 -10.453 -33.906 1 68 240 PHE A CA 1
ATOM 1835 C C . PHE A 1 240 ? 24.719 -10.562 -32.406 1 68 240 PHE A C 1
ATOM 1837 O O . PHE A 1 240 ? 24.828 -11.664 -31.844 1 68 240 PHE A O 1
ATOM 1844 N N . PRO A 1 241 ? 24.516 -9.461 -31.922 1 76.12 241 PRO A N 1
ATOM 1845 C CA . PRO A 1 241 ? 24.5 -9.484 -30.469 1 76.12 241 PRO A CA 1
ATOM 1846 C C . PRO A 1 241 ? 23.375 -10.344 -29.891 1 76.12 241 PRO A C 1
ATOM 1848 O O . PRO A 1 241 ? 22.266 -10.352 -30.422 1 76.12 241 PRO A O 1
ATOM 1851 N N . HIS A 1 242 ? 23.781 -11.406 -29.203 1 80.5 242 HIS A N 1
ATOM 1852 C CA . HIS A 1 242 ? 22.781 -12.219 -28.531 1 80.5 242 HIS A CA 1
ATOM 1853 C C . HIS A 1 242 ? 23.016 -12.234 -27.016 1 80.5 242 HIS A C 1
ATOM 1855 O O . HIS A 1 242 ? 24.109 -11.938 -26.562 1 80.5 242 HIS A O 1
ATOM 1861 N N . VAL A 1 243 ? 21.938 -12.461 -26.328 1 85.94 243 VAL A N 1
ATOM 1862 C CA . VAL A 1 243 ? 21.984 -12.5 -24.875 1 85.94 243 VAL A CA 1
ATOM 1863 C C . VAL A 1 243 ? 22.188 -13.93 -24.391 1 85.94 243 VAL A C 1
ATOM 1865 O O . VAL A 1 243 ? 21.5 -14.852 -24.859 1 85.94 243 VAL A O 1
ATOM 1868 N N . ASN A 1 244 ? 23.156 -14.094 -23.594 1 90.5 244 ASN A N 1
ATOM 1869 C CA . ASN A 1 244 ? 23.375 -15.375 -22.938 1 90.5 244 ASN A CA 1
ATOM 1870 C C . ASN A 1 244 ? 22.797 -15.383 -21.516 1 90.5 244 ASN A C 1
ATOM 1872 O O . ASN A 1 244 ? 22.719 -14.344 -20.875 1 90.5 244 ASN A O 1
ATOM 1876 N N . TYR A 1 245 ? 22.391 -16.609 -21.172 1 94.12 245 TYR A N 1
ATOM 1877 C CA . TYR A 1 245 ? 21.828 -16.781 -19.844 1 94.12 245 TYR A CA 1
ATOM 1878 C C . TYR A 1 245 ? 22.625 -17.781 -19.031 1 94.12 245 TYR A C 1
ATOM 1880 O O . TYR A 1 245 ? 23.062 -18.812 -19.562 1 94.12 245 TYR A O 1
ATOM 1888 N N . TRP A 1 246 ? 22.844 -17.422 -17.797 1 95.06 246 TRP A N 1
ATOM 1889 C CA . TRP A 1 246 ? 23.406 -18.391 -16.859 1 95.06 246 TRP A CA 1
ATOM 1890 C C . TRP A 1 246 ? 22.312 -19.266 -16.266 1 95.06 246 TRP A C 1
ATOM 1892 O O . TRP A 1 246 ? 21.328 -18.766 -15.711 1 95.06 246 TRP A O 1
ATOM 1902 N N . VAL A 1 247 ? 22.484 -20.531 -16.453 1 97.06 247 VAL A N 1
ATOM 1903 C CA . VAL A 1 247 ? 21.578 -21.5 -15.852 1 97.06 247 VAL A CA 1
ATOM 1904 C C . VAL A 1 247 ? 22.297 -22.234 -14.719 1 97.06 247 VAL A C 1
ATOM 1906 O O . VAL A 1 247 ? 23.219 -23.016 -14.961 1 97.06 247 VAL A O 1
ATOM 1909 N N . GLN A 1 248 ? 21.75 -22.016 -13.516 1 96.12 248 GLN A N 1
ATOM 1910 C CA . GLN A 1 248 ? 22.422 -22.562 -12.344 1 96.12 248 GLN A CA 1
ATOM 1911 C C . GLN A 1 248 ? 21.531 -23.562 -11.602 1 96.12 248 GLN A C 1
ATOM 1913 O O . GLN A 1 248 ? 20.422 -23.219 -11.195 1 96.12 248 GLN A O 1
ATOM 1918 N N . SER A 1 249 ? 22.016 -24.766 -11.477 1 94.81 249 SER A N 1
ATOM 1919 C CA . SER A 1 249 ? 21.312 -25.812 -10.727 1 94.81 249 SER A CA 1
ATOM 1920 C C . SER A 1 249 ? 21.875 -25.953 -9.32 1 94.81 249 SER A C 1
ATOM 1922 O O . SER A 1 249 ? 23.078 -26.156 -9.141 1 94.81 249 SER A O 1
ATOM 1924 N N . SER A 1 250 ? 21.031 -25.938 -8.344 1 90.75 250 SER A N 1
ATOM 1925 C CA . SER A 1 250 ? 21.453 -26.047 -6.953 1 90.75 250 SER A CA 1
ATOM 1926 C C . SER A 1 250 ? 21.797 -27.5 -6.598 1 90.75 250 SER A C 1
ATOM 1928 O O . SER A 1 250 ? 22.781 -27.766 -5.926 1 90.75 250 SER A O 1
ATOM 1930 N N . HIS A 1 251 ? 21 -28.359 -7.047 1 88.62 251 HIS A N 1
ATOM 1931 C CA . HIS A 1 251 ? 21.172 -29.781 -6.746 1 88.62 251 HIS A CA 1
ATOM 1932 C C . HIS A 1 251 ? 22.406 -30.344 -7.434 1 88.62 251 HIS A C 1
ATOM 1934 O O . HIS A 1 251 ? 23.172 -31.094 -6.824 1 88.62 251 HIS A O 1
ATOM 1940 N N . ARG A 1 252 ? 22.547 -29.969 -8.688 1 89.19 252 ARG A N 1
ATOM 1941 C CA . ARG A 1 252 ? 23.656 -30.484 -9.477 1 89.19 252 ARG A CA 1
ATOM 1942 C C . ARG A 1 252 ? 24.906 -29.625 -9.289 1 89.19 252 ARG A C 1
ATOM 1944 O O . ARG A 1 252 ? 26 -30.031 -9.703 1 89.19 252 ARG A O 1
ATOM 1951 N N . GLN A 1 253 ? 24.812 -28.5 -8.664 1 91.19 253 GLN A N 1
ATOM 1952 C CA . GLN A 1 253 ? 25.906 -27.562 -8.438 1 91.19 253 GLN A CA 1
ATOM 1953 C C . GLN A 1 253 ? 26.625 -27.234 -9.742 1 91.19 253 GLN A C 1
ATOM 1955 O O . GLN A 1 253 ? 27.859 -27.312 -9.828 1 91.19 253 GLN A O 1
ATOM 1960 N N . THR A 1 254 ? 25.891 -26.969 -10.742 1 93.31 254 THR A N 1
ATOM 1961 C CA . THR A 1 254 ? 26.422 -26.609 -12.055 1 93.31 254 THR A CA 1
ATOM 1962 C C . THR A 1 254 ? 25.938 -25.219 -12.484 1 93.31 254 THR A C 1
ATOM 1964 O O . THR A 1 254 ? 24.906 -24.75 -12.023 1 93.31 254 THR A O 1
ATOM 1967 N N . SER A 1 255 ? 26.781 -24.562 -13.242 1 94.69 255 SER A N 1
ATOM 1968 C CA . SER A 1 255 ? 26.453 -23.297 -13.875 1 94.69 255 SER A CA 1
ATOM 1969 C C . SER A 1 255 ? 26.844 -23.297 -15.352 1 94.69 255 SER A C 1
ATOM 1971 O O . SER A 1 255 ? 28.031 -23.359 -15.695 1 94.69 255 SER A O 1
ATOM 1973 N N . VAL A 1 256 ? 25.859 -23.281 -16.188 1 96.25 256 VAL A N 1
ATOM 1974 C CA . VAL A 1 256 ? 26.141 -23.406 -17.609 1 96.25 256 VAL A CA 1
ATOM 1975 C C . VAL A 1 256 ? 25.531 -22.219 -18.359 1 96.25 256 VAL A C 1
ATOM 1977 O O . VAL A 1 256 ? 24.578 -21.594 -17.875 1 96.25 256 VAL A O 1
ATOM 1980 N N . ARG A 1 257 ? 26.078 -21.953 -19.547 1 94.38 257 ARG A N 1
ATOM 1981 C CA . ARG A 1 257 ? 25.609 -20.844 -20.375 1 94.38 257 ARG A CA 1
ATOM 1982 C C . ARG A 1 257 ? 24.688 -21.359 -21.484 1 94.38 257 ARG A C 1
ATOM 1984 O O . ARG A 1 257 ? 25.031 -22.312 -22.188 1 94.38 257 ARG A O 1
ATOM 1991 N N . ARG A 1 258 ? 23.547 -20.734 -21.578 1 96.12 258 ARG A N 1
ATOM 1992 C CA . ARG A 1 258 ? 22.578 -21.109 -22.609 1 96.12 258 ARG A CA 1
ATOM 1993 C C . ARG A 1 258 ? 22.016 -19.859 -23.281 1 96.12 258 ARG A C 1
ATOM 1995 O O . ARG A 1 258 ? 21.906 -18.812 -22.656 1 96.12 258 ARG A O 1
ATOM 2002 N N . ARG A 1 259 ? 21.625 -20.016 -24.547 1 92.25 259 ARG A N 1
ATOM 2003 C CA . ARG A 1 259 ? 20.875 -19.016 -25.297 1 92.25 259 ARG A CA 1
ATOM 2004 C C . ARG A 1 259 ? 19.406 -19.391 -25.375 1 92.25 259 ARG A C 1
ATOM 2006 O O . ARG A 1 259 ? 19.016 -20.5 -25.031 1 92.25 259 ARG A O 1
ATOM 2013 N N . TYR A 1 260 ? 18.578 -18.422 -25.812 1 92.88 260 TYR A N 1
ATOM 2014 C CA . TYR A 1 260 ? 17.172 -18.734 -25.969 1 92.88 260 TYR A CA 1
ATOM 2015 C C . TYR A 1 260 ? 16.953 -19.828 -27 1 92.88 260 TYR A C 1
ATOM 2017 O O . TYR A 1 260 ? 16.078 -20.688 -26.828 1 92.88 260 TYR A O 1
ATOM 2025 N N . SER A 1 261 ? 17.75 -19.812 -28.031 1 93.25 261 SER A N 1
ATOM 2026 C CA . SER A 1 261 ? 17.641 -20.828 -29.078 1 93.25 261 SER A CA 1
ATOM 2027 C C . SER A 1 261 ? 17.922 -22.219 -28.516 1 93.25 261 SER A C 1
ATOM 2029 O O . SER A 1 261 ? 17.344 -23.203 -28.984 1 93.25 261 SER A O 1
ATOM 2031 N N . ASP A 1 262 ? 18.797 -22.297 -27.578 1 96.12 262 ASP A N 1
ATOM 2032 C CA . ASP A 1 262 ? 19.062 -23.562 -26.922 1 96.12 262 ASP A CA 1
ATOM 2033 C C . ASP A 1 262 ? 17.859 -24.047 -26.141 1 96.12 262 ASP A C 1
ATOM 2035 O O . ASP A 1 262 ? 17.516 -25.234 -26.172 1 96.12 262 ASP A O 1
ATOM 2039 N N . PHE A 1 263 ? 17.219 -23.109 -25.453 1 97.06 263 PHE A N 1
ATOM 2040 C CA . PHE A 1 263 ? 15.992 -23.438 -24.719 1 97.06 263 PHE A CA 1
ATOM 2041 C C . PHE A 1 263 ? 14.914 -23.922 -25.672 1 97.06 263 PHE A C 1
ATOM 2043 O O . PHE A 1 263 ? 14.172 -24.859 -25.359 1 97.06 263 PHE A O 1
ATOM 2050 N N . TYR A 1 264 ? 14.867 -23.281 -26.766 1 96.12 264 TYR A N 1
ATOM 2051 C CA . TYR A 1 264 ? 13.852 -23.656 -27.75 1 96.12 264 TYR A CA 1
ATOM 2052 C C . TYR A 1 264 ? 14.094 -25.078 -28.266 1 96.12 264 TYR A C 1
ATOM 2054 O O . TYR A 1 264 ? 13.156 -25.875 -28.375 1 96.12 264 TYR A O 1
ATOM 2062 N N . TRP A 1 265 ? 15.297 -25.375 -28.578 1 96.44 265 TRP A N 1
ATOM 2063 C CA . TRP A 1 265 ? 15.648 -26.734 -29.016 1 96.44 265 TRP A CA 1
ATOM 2064 C C . TRP A 1 265 ? 15.32 -27.75 -27.938 1 96.44 265 TRP A C 1
ATOM 2066 O O . TRP A 1 265 ? 14.766 -28.812 -28.219 1 96.44 265 TRP A O 1
ATOM 2076 N N . PHE A 1 266 ? 15.75 -27.359 -26.719 1 97.69 266 PHE A N 1
ATOM 2077 C CA . PHE A 1 266 ? 15.5 -28.203 -25.562 1 97.69 266 PHE A CA 1
ATOM 2078 C C . PHE A 1 266 ? 14.016 -28.5 -25.406 1 97.69 266 PHE A C 1
ATOM 2080 O O . PHE A 1 266 ? 13.609 -29.656 -25.25 1 97.69 266 PHE A O 1
ATOM 2087 N N . TRP A 1 267 ? 13.18 -27.5 -25.562 1 97.75 267 TRP A N 1
ATOM 2088 C CA . TRP A 1 267 ? 11.727 -27.594 -25.453 1 97.75 267 TRP A CA 1
ATOM 2089 C C . TRP A 1 267 ? 11.156 -28.453 -26.578 1 97.75 267 TRP A C 1
ATOM 2091 O O . TRP A 1 267 ? 10.344 -29.344 -26.328 1 97.75 267 TRP A O 1
ATOM 2101 N N . GLU A 1 268 ? 11.539 -28.297 -27.766 1 96.75 268 GLU A N 1
ATOM 2102 C CA . GLU A 1 268 ? 11.07 -29.062 -28.922 1 96.75 268 GLU A CA 1
ATOM 2103 C C . GLU A 1 268 ? 11.414 -30.547 -28.766 1 96.75 268 GLU A C 1
ATOM 2105 O O . GLU A 1 268 ? 10.602 -31.406 -29.109 1 96.75 268 GLU A O 1
ATOM 2110 N N . THR A 1 269 ? 12.625 -30.75 -28.312 1 97.5 269 THR A N 1
ATOM 2111 C CA . THR A 1 269 ? 13.07 -32.125 -28.109 1 97.5 269 THR A CA 1
ATOM 2112 C C . THR A 1 269 ? 12.203 -32.812 -27.078 1 97.5 269 THR A C 1
ATOM 2114 O O . THR A 1 269 ? 11.789 -33.969 -27.281 1 97.5 269 THR A O 1
ATOM 2117 N N . LEU A 1 270 ? 11.922 -32.125 -25.969 1 98.06 270 LEU A N 1
ATOM 2118 C CA . LEU A 1 270 ? 11.078 -32.688 -24.922 1 98.06 270 LEU A CA 1
ATOM 2119 C C . LEU A 1 270 ? 9.672 -32.938 -25.453 1 98.06 270 LEU A C 1
ATOM 2121 O O . LEU A 1 270 ? 9.055 -33.969 -25.125 1 98.06 270 LEU A O 1
ATOM 2125 N N . MET A 1 271 ? 9.18 -32.062 -26.312 1 97.19 271 MET A N 1
ATOM 2126 C CA . MET A 1 271 ? 7.852 -32.188 -26.891 1 97.19 271 MET A CA 1
ATOM 2127 C C . MET A 1 271 ? 7.762 -33.438 -27.781 1 97.19 271 MET A C 1
ATOM 2129 O O . MET A 1 271 ? 6.746 -34.125 -27.797 1 97.19 271 MET A O 1
ATOM 2133 N N . LYS A 1 272 ? 8.797 -33.75 -28.453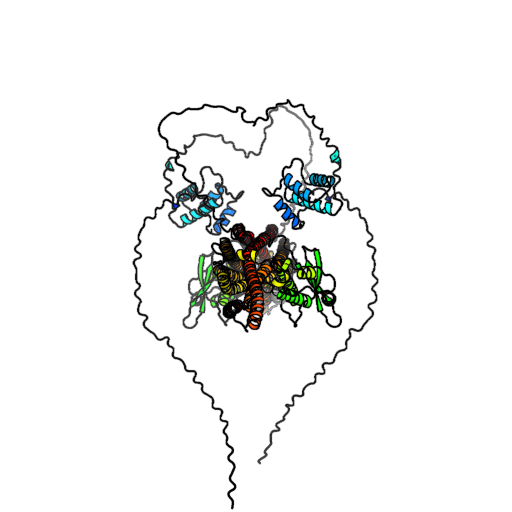 1 97.06 272 LYS A N 1
ATOM 2134 C CA . LYS A 1 272 ? 8.836 -34.938 -29.344 1 97.06 272 LYS A CA 1
ATOM 2135 C C . LYS A 1 272 ? 9 -36.219 -28.531 1 97.06 272 LYS A C 1
ATOM 2137 O O . LYS A 1 272 ? 8.352 -37.219 -28.828 1 97.06 272 LYS A O 1
ATOM 2142 N N . ARG A 1 273 ? 9.789 -36.125 -27.484 1 97.56 273 ARG A N 1
ATOM 2143 C CA . ARG A 1 273 ? 10.102 -37.312 -26.688 1 97.56 273 ARG A CA 1
ATOM 2144 C C . ARG A 1 273 ? 8.938 -37.656 -25.766 1 97.56 273 ARG A C 1
ATOM 2146 O O . ARG A 1 273 ? 8.742 -38.844 -25.453 1 97.56 273 ARG A O 1
ATOM 2153 N N . TYR A 1 274 ? 8.164 -36.594 -25.391 1 98.06 274 TYR A N 1
ATOM 2154 C CA . TYR A 1 274 ? 7.109 -36.812 -24.422 1 98.06 274 TYR A CA 1
ATOM 2155 C C . TYR A 1 274 ? 5.805 -36.156 -24.859 1 98.06 274 TYR A C 1
ATOM 2157 O O . TYR A 1 274 ? 5.254 -35.312 -24.172 1 98.06 274 TYR A O 1
ATOM 2165 N N . PRO A 1 275 ? 5.234 -36.594 -25.922 1 96.5 275 PRO A N 1
ATOM 2166 C CA . PRO A 1 275 ? 4.008 -35.969 -26.438 1 96.5 275 PRO A CA 1
ATOM 2167 C C . PRO A 1 275 ? 2.807 -36.188 -25.531 1 96.5 275 PRO A C 1
ATOM 2169 O O . PRO A 1 275 ? 1.834 -35.438 -25.578 1 96.5 275 PRO A O 1
ATOM 2172 N N . PHE A 1 276 ? 2.818 -37.25 -24.656 1 97.31 276 PHE A N 1
ATOM 2173 C CA . PHE A 1 276 ? 1.647 -37.562 -23.844 1 97.31 276 PHE A CA 1
ATOM 2174 C C . PHE A 1 276 ? 1.89 -37.25 -22.375 1 97.31 276 PHE A C 1
ATOM 2176 O O . PHE A 1 276 ? 1.228 -37.781 -21.5 1 97.31 276 PHE A O 1
ATOM 2183 N N . ARG A 1 277 ? 2.922 -36.406 -22.125 1 97.94 277 ARG A N 1
ATOM 2184 C CA . ARG A 1 277 ? 3.205 -35.875 -20.797 1 97.94 277 ARG A CA 1
ATOM 2185 C C . ARG A 1 277 ? 3.076 -34.375 -20.75 1 97.94 277 ARG A C 1
ATOM 2187 O O . ARG A 1 277 ? 3.066 -33.719 -21.812 1 97.94 277 ARG A O 1
ATOM 2194 N N . VAL A 1 278 ? 2.961 -33.875 -19.547 1 97.75 278 VAL A N 1
ATOM 2195 C CA . VAL A 1 278 ? 2.871 -32.438 -19.375 1 97.75 278 VAL A CA 1
ATOM 2196 C C . VAL A 1 278 ? 4.246 -31.812 -19.562 1 97.75 278 VAL A C 1
ATOM 2198 O O . VAL A 1 278 ? 5.176 -32.094 -18.797 1 97.75 278 VAL A O 1
ATOM 2201 N N . VAL A 1 279 ? 4.395 -31 -20.609 1 97.75 279 VAL A N 1
ATOM 2202 C CA . VAL A 1 279 ? 5.613 -30.25 -20.891 1 97.75 279 VAL A CA 1
ATOM 2203 C C . VAL A 1 279 ? 5.34 -28.766 -20.75 1 97.75 279 VAL A C 1
ATOM 2205 O O . VAL A 1 279 ? 4.426 -28.234 -21.391 1 97.75 279 VAL A O 1
ATOM 2208 N N . PRO A 1 280 ? 6.125 -28.125 -19.938 1 97.12 280 PRO A N 1
ATOM 2209 C CA . PRO A 1 280 ? 5.879 -26.703 -19.719 1 97.12 280 PRO A CA 1
ATOM 2210 C C . PRO A 1 280 ? 6.086 -25.875 -20.984 1 97.12 280 PRO A C 1
ATOM 2212 O O . PRO A 1 280 ? 6.879 -26.25 -21.844 1 97.12 280 PRO A O 1
ATOM 2215 N N . PHE A 1 281 ? 5.43 -24.719 -21 1 95.81 281 PHE A N 1
ATOM 2216 C CA . PHE A 1 281 ? 5.566 -23.797 -22.109 1 95.81 281 PHE A CA 1
ATOM 2217 C C . PHE A 1 281 ? 6.848 -22.969 -21.984 1 95.81 281 PHE A C 1
ATOM 2219 O O . PHE A 1 281 ? 7.234 -22.578 -20.891 1 95.81 281 PHE A O 1
ATOM 2226 N N . LEU A 1 282 ? 7.395 -22.828 -23.094 1 95.75 282 LEU A N 1
ATOM 2227 C CA . LEU A 1 282 ? 8.523 -21.906 -23.156 1 95.75 282 LEU A CA 1
ATOM 2228 C C . LEU A 1 282 ? 8.039 -20.484 -23.359 1 95.75 282 LEU A C 1
ATOM 2230 O O . LEU A 1 282 ? 7.102 -20.234 -24.109 1 95.75 282 LEU A O 1
ATOM 2234 N N . PRO A 1 283 ? 8.672 -19.609 -22.594 1 91.81 283 PRO A N 1
ATOM 2235 C CA . PRO A 1 283 ? 8.305 -18.203 -22.844 1 91.81 283 PRO A CA 1
ATOM 2236 C C . PRO A 1 283 ? 8.461 -17.812 -24.312 1 91.81 283 PRO A C 1
ATOM 2238 O O . PRO A 1 283 ? 9.398 -18.266 -24.984 1 91.81 283 PRO A O 1
ATOM 2241 N N . PRO A 1 284 ? 7.527 -17.016 -24.781 1 87.06 284 PRO A N 1
ATOM 2242 C CA . PRO A 1 284 ? 7.547 -16.703 -26.219 1 87.06 284 PRO A CA 1
ATOM 2243 C C . PRO A 1 284 ? 8.766 -15.867 -26.609 1 87.06 284 PRO A C 1
ATOM 2245 O O . PRO A 1 284 ? 9.336 -15.164 -25.781 1 87.06 284 PRO A O 1
ATOM 2248 N N . LYS A 1 285 ? 9.086 -16.094 -27.875 1 80.38 285 LYS A N 1
ATOM 2249 C CA . LYS A 1 285 ? 10.172 -15.297 -28.453 1 80.38 285 LYS A CA 1
ATOM 2250 C C . LYS A 1 285 ? 9.695 -13.883 -28.781 1 80.38 285 LYS A C 1
ATOM 2252 O O . LYS A 1 285 ? 8.57 -13.703 -29.266 1 80.38 285 LYS A O 1
ATOM 2257 N N . ARG A 1 286 ? 10.281 -12.852 -28.109 1 72 286 ARG A N 1
ATOM 2258 C CA . ARG A 1 286 ? 9.938 -11.484 -28.5 1 72 286 ARG A CA 1
ATOM 2259 C C . ARG A 1 286 ? 11.109 -10.805 -29.203 1 72 286 ARG A C 1
ATOM 2261 O O . ARG A 1 286 ? 12.258 -10.945 -28.781 1 72 286 ARG A O 1
ATOM 2268 N N . PHE A 1 287 ? 10.844 -10.367 -30.328 1 58.38 287 PHE A N 1
ATOM 2269 C CA . PHE A 1 287 ? 11.891 -9.758 -31.141 1 58.38 287 PHE A CA 1
ATOM 2270 C C . PHE A 1 287 ? 12.102 -8.297 -30.75 1 58.38 287 PHE A C 1
ATOM 2272 O O . PHE A 1 287 ? 13.211 -7.773 -30.859 1 58.38 287 PHE A O 1
ATOM 2279 N N . SER A 1 288 ? 11.07 -7.613 -30.406 1 56.19 288 SER A N 1
ATOM 2280 C CA . SER A 1 288 ? 11.195 -6.164 -30.328 1 56.19 288 SER A CA 1
ATOM 2281 C C . SER A 1 288 ? 11.25 -5.691 -28.891 1 56.19 288 SER A C 1
ATOM 2283 O O . SER A 1 288 ? 10.641 -6.305 -28 1 56.19 288 SER A O 1
ATOM 2285 N N . GLY A 1 289 ? 12.219 -4.551 -28.656 1 56.09 289 GLY A N 1
ATOM 2286 C CA . GLY A 1 289 ? 12.234 -3.654 -27.516 1 56.09 289 GLY A CA 1
ATOM 2287 C C . GLY A 1 289 ? 12.836 -4.289 -26.266 1 56.09 289 GLY A C 1
ATOM 2288 O O . GLY A 1 289 ? 12.188 -4.352 -25.219 1 56.09 289 GLY A O 1
ATOM 2289 N N . LYS A 1 290 ? 14.109 -4.777 -26.391 1 62 290 LYS A N 1
ATOM 2290 C CA . LYS A 1 290 ? 14.852 -5.418 -25.312 1 62 290 LYS A CA 1
ATOM 2291 C C . LYS A 1 290 ? 15.227 -4.41 -24.234 1 62 290 LYS A C 1
ATOM 2293 O O . LYS A 1 290 ? 16.359 -3.902 -24.219 1 62 290 LYS A O 1
ATOM 2298 N N . ASP A 1 291 ? 14.172 -4.023 -23.625 1 75.44 291 ASP A N 1
ATOM 2299 C CA . ASP A 1 291 ? 14.438 -3.199 -22.453 1 75.44 291 ASP A CA 1
ATOM 2300 C C . ASP A 1 291 ? 14.773 -4.062 -21.25 1 75.44 291 ASP A C 1
ATOM 2302 O O . ASP A 1 291 ? 14.586 -5.281 -21.266 1 75.44 291 ASP A O 1
ATOM 2306 N N . ASP A 1 292 ? 15.484 -3.549 -20.328 1 79.44 292 ASP A N 1
ATOM 2307 C CA . ASP A 1 292 ? 15.953 -4.219 -19.125 1 79.44 292 ASP A CA 1
ATOM 2308 C C . ASP A 1 292 ? 14.805 -4.945 -18.422 1 79.44 292 ASP A C 1
ATOM 2310 O O . ASP A 1 292 ? 14.992 -6.047 -17.906 1 79.44 292 ASP A O 1
ATOM 2314 N N . THR A 1 293 ? 13.711 -4.383 -18.562 1 80.88 293 THR A N 1
ATOM 2315 C CA . THR A 1 293 ? 12.547 -4.996 -17.938 1 80.88 293 THR A CA 1
ATOM 2316 C C . THR A 1 293 ? 12.156 -6.281 -18.672 1 80.88 293 THR A C 1
ATOM 2318 O O . THR A 1 293 ? 11.766 -7.266 -18.047 1 80.88 293 THR A O 1
ATOM 2321 N N . PHE A 1 294 ? 12.375 -6.281 -19.891 1 83.31 294 PHE A N 1
ATOM 2322 C CA . PHE A 1 294 ? 12.055 -7.457 -20.688 1 83.31 294 PHE A CA 1
ATOM 2323 C C . PHE A 1 294 ? 12.992 -8.609 -20.359 1 83.31 294 PHE A C 1
ATOM 2325 O O . PHE A 1 294 ? 12.555 -9.758 -20.219 1 83.31 294 PHE A O 1
ATOM 2332 N N . ILE A 1 295 ? 14.219 -8.305 -20.266 1 84.81 295 ILE A N 1
ATOM 2333 C CA . ILE A 1 295 ? 15.227 -9.328 -20.016 1 84.81 295 ILE A CA 1
ATOM 2334 C C . ILE A 1 295 ? 14.977 -9.961 -18.641 1 84.81 295 ILE A C 1
ATOM 2336 O O . ILE A 1 295 ? 15.117 -11.18 -18.484 1 84.81 295 ILE A O 1
ATOM 2340 N N . GLU A 1 296 ? 14.578 -9.188 -17.766 1 86 296 GLU A N 1
ATOM 2341 C CA . GLU A 1 296 ? 14.281 -9.711 -16.438 1 86 296 GLU A CA 1
ATOM 2342 C C . GLU A 1 296 ? 13.062 -10.633 -16.469 1 86 296 GLU A C 1
ATOM 2344 O O . GLU A 1 296 ? 13.062 -11.688 -15.82 1 86 296 GLU A O 1
ATOM 2349 N N . GLN A 1 297 ? 12.141 -10.203 -17.172 1 86.94 297 GLN A N 1
ATOM 2350 C CA . GLN A 1 297 ? 10.938 -11.023 -17.312 1 86.94 297 GLN A CA 1
ATOM 2351 C C . GLN A 1 297 ? 11.242 -12.344 -18.016 1 86.94 297 GLN A C 1
ATOM 2353 O O . GLN A 1 297 ? 10.68 -13.383 -17.672 1 86.94 297 GLN A O 1
ATOM 2358 N N . ARG A 1 298 ? 12.109 -12.266 -18.969 1 89.56 298 ARG A N 1
ATOM 2359 C CA . ARG A 1 298 ? 12.5 -13.477 -19.688 1 89.56 298 ARG A CA 1
ATOM 2360 C C . ARG A 1 298 ? 13.258 -14.43 -18.781 1 89.56 298 ARG A C 1
ATOM 2362 O O . ARG A 1 298 ? 13.016 -15.641 -18.797 1 89.56 298 ARG A O 1
ATOM 2369 N N . CYS A 1 299 ? 14.125 -13.898 -18 1 92.12 299 CYS A N 1
ATOM 2370 C CA . CYS A 1 299 ? 14.875 -14.719 -17.062 1 92.12 299 CYS A CA 1
ATOM 2371 C C . CYS A 1 299 ? 13.93 -15.43 -16.094 1 92.12 299 CYS A C 1
ATOM 2373 O O . CYS A 1 299 ? 14.094 -16.625 -15.828 1 92.12 299 CYS A O 1
ATOM 2375 N N . GLN A 1 300 ? 12.938 -14.719 -15.703 1 91.44 300 GLN A N 1
ATOM 2376 C CA . GLN A 1 300 ? 11.969 -15.312 -14.781 1 91.44 300 GLN A CA 1
ATOM 2377 C C . GLN A 1 300 ? 11.156 -16.406 -15.477 1 91.44 300 GLN A C 1
ATOM 2379 O O . GLN A 1 300 ? 10.898 -17.453 -14.883 1 91.44 300 GLN A O 1
ATOM 2384 N N . GLY A 1 301 ? 10.812 -16.109 -16.672 1 94.06 301 GLY A N 1
ATOM 2385 C CA . GLY A 1 301 ? 10.062 -17.094 -17.438 1 94.06 301 GLY A CA 1
ATOM 2386 C C . GLY A 1 301 ? 10.859 -18.344 -17.719 1 94.06 301 GLY A C 1
ATOM 2387 O O . GLY A 1 301 ? 10.328 -19.453 -17.625 1 94.06 301 GLY A O 1
ATOM 2388 N N . LEU A 1 302 ? 12.109 -18.156 -18.078 1 96.06 302 LEU A N 1
ATOM 2389 C CA . LEU A 1 302 ? 12.969 -19.297 -18.359 1 96.06 302 LEU A CA 1
ATOM 2390 C C . LEU A 1 302 ? 13.234 -20.109 -17.094 1 96.06 302 LEU A C 1
ATOM 2392 O O . LEU A 1 302 ? 13.273 -21.344 -17.141 1 96.06 302 LEU A O 1
ATOM 2396 N N . SER A 1 303 ? 13.375 -19.391 -16.031 1 95.81 303 SER A N 1
ATOM 2397 C CA . SER A 1 303 ? 13.562 -20.062 -14.75 1 95.81 303 SER A CA 1
ATOM 2398 C C . SER A 1 303 ? 12.336 -20.891 -14.383 1 95.81 303 SER A C 1
ATOM 2400 O O . SER A 1 303 ? 12.461 -22.031 -13.938 1 95.81 303 SER A O 1
ATOM 2402 N N . ARG A 1 304 ? 11.18 -20.344 -14.555 1 95.5 304 ARG A N 1
ATOM 2403 C CA . ARG A 1 304 ? 9.938 -21.047 -14.273 1 95.5 304 ARG A CA 1
ATOM 2404 C C . ARG A 1 304 ? 9.82 -22.297 -15.156 1 95.5 304 ARG A C 1
ATOM 2406 O O . ARG A 1 304 ? 9.438 -23.359 -14.68 1 95.5 304 ARG A O 1
ATOM 2413 N N . PHE A 1 305 ? 10.133 -22.156 -16.375 1 97.06 305 PHE A N 1
ATOM 2414 C CA . PHE A 1 305 ? 10.078 -23.25 -17.344 1 97.06 305 PHE A CA 1
ATOM 2415 C C . PHE A 1 305 ? 10.953 -24.406 -16.891 1 97.06 305 PHE A C 1
ATOM 2417 O O . PHE A 1 305 ? 10.477 -25.547 -16.781 1 97.06 305 PHE A O 1
ATOM 2424 N N . ILE A 1 306 ? 12.188 -24.125 -16.688 1 97.12 306 ILE A N 1
ATOM 2425 C CA . ILE A 1 306 ? 13.148 -25.188 -16.391 1 97.12 306 ILE A CA 1
ATOM 2426 C C . ILE A 1 306 ? 12.828 -25.812 -15.039 1 97.12 306 ILE A C 1
ATOM 2428 O O . ILE A 1 306 ? 13.023 -27.016 -14.844 1 97.12 306 ILE A O 1
ATOM 2432 N N . ASN A 1 307 ? 12.359 -25.062 -14.125 1 95.19 307 ASN A N 1
ATOM 2433 C CA . ASN A 1 307 ? 11.992 -25.609 -12.82 1 95.19 307 ASN A CA 1
ATOM 2434 C C . ASN A 1 307 ? 10.781 -26.531 -12.93 1 95.19 307 ASN A C 1
ATOM 2436 O O . ASN A 1 307 ? 10.695 -27.531 -12.211 1 95.19 307 ASN A O 1
ATOM 2440 N N . CYS A 1 308 ? 9.883 -26.203 -13.789 1 95.44 308 CYS A N 1
ATOM 2441 C CA . CYS A 1 308 ? 8.758 -27.109 -14.023 1 95.44 308 CYS A CA 1
ATOM 2442 C C . CYS A 1 308 ? 9.227 -28.438 -14.602 1 95.44 308 CYS A C 1
ATOM 2444 O O . CYS A 1 308 ? 8.695 -29.484 -14.258 1 95.44 308 CYS A O 1
ATOM 2446 N N . VAL A 1 309 ? 10.234 -28.359 -15.422 1 97.12 309 VAL A N 1
ATOM 2447 C CA . VAL A 1 309 ? 10.766 -29.562 -16.047 1 97.12 309 VAL A CA 1
ATOM 2448 C C . VAL A 1 309 ? 11.453 -30.438 -15.008 1 97.12 309 VAL A C 1
ATOM 2450 O O . VAL A 1 309 ? 11.195 -31.641 -14.93 1 97.12 309 VAL A O 1
ATOM 2453 N N . VAL A 1 310 ? 12.219 -29.859 -14.164 1 95.25 310 VAL A N 1
ATOM 2454 C CA . VAL A 1 310 ? 13.039 -30.625 -13.234 1 95.25 310 VAL A CA 1
ATOM 2455 C C . VAL A 1 310 ? 12.188 -31.109 -12.062 1 95.25 310 VAL A C 1
ATOM 2457 O O . VAL A 1 310 ? 12.609 -31.969 -11.297 1 95.25 310 VAL A O 1
ATOM 2460 N N . ARG A 1 311 ? 11.023 -30.562 -11.953 1 92.19 311 ARG A N 1
ATOM 2461 C CA . ARG A 1 311 ? 10.141 -31 -10.867 1 92.19 311 ARG A CA 1
ATOM 2462 C C . ARG A 1 311 ? 9.172 -32.062 -11.344 1 92.19 311 ARG A C 1
ATOM 2464 O O . ARG A 1 311 ? 8.5 -32.719 -10.539 1 92.19 311 ARG A O 1
ATOM 2471 N N . HIS A 1 312 ? 9.062 -32.25 -12.625 1 94.94 312 HIS A N 1
ATOM 2472 C CA . HIS A 1 312 ? 8.219 -33.312 -13.172 1 94.94 312 HIS A CA 1
ATOM 2473 C C . HIS A 1 312 ? 8.82 -34.688 -12.914 1 94.94 312 HIS A C 1
ATOM 2475 O O . HIS A 1 312 ? 10.008 -34.906 -13.148 1 94.94 312 HIS A O 1
ATOM 2481 N N . PRO A 1 313 ? 8.047 -35.531 -12.406 1 92.19 313 PRO A N 1
ATOM 2482 C CA . PRO A 1 313 ? 8.562 -36.844 -11.953 1 92.19 313 PRO A CA 1
ATOM 2483 C C . PRO A 1 313 ? 9.242 -37.625 -13.07 1 92.19 313 PRO A C 1
ATOM 2485 O O . PRO A 1 313 ? 10.164 -38.406 -12.805 1 92.19 313 PRO A O 1
ATOM 2488 N N . VAL A 1 314 ? 8.828 -37.5 -14.32 1 95.06 314 VAL A N 1
ATOM 2489 C CA . VAL A 1 314 ? 9.359 -38.312 -15.43 1 95.06 314 VAL A CA 1
ATOM 2490 C C . VAL A 1 314 ? 10.414 -37.5 -16.172 1 95.06 314 VAL A C 1
ATOM 2492 O O . VAL A 1 314 ? 11.523 -37.969 -16.422 1 95.06 314 VAL A O 1
ATOM 2495 N N . LEU A 1 315 ? 10.148 -36.25 -16.469 1 96 315 LEU A N 1
ATOM 2496 C CA . LEU A 1 315 ? 11.031 -35.406 -17.297 1 96 315 LEU A CA 1
ATOM 2497 C C . LEU A 1 315 ? 12.359 -35.188 -16.578 1 96 315 LEU A C 1
ATOM 2499 O O . LEU A 1 315 ? 13.398 -35.062 -17.234 1 96 315 LEU A O 1
ATOM 2503 N N . LYS A 1 316 ? 12.336 -35.094 -15.297 1 93.62 316 LYS A N 1
ATOM 2504 C CA . LYS A 1 316 ? 13.539 -34.781 -14.531 1 93.62 316 LYS A CA 1
ATOM 2505 C C . LYS A 1 316 ? 14.625 -35.812 -14.766 1 93.62 316 LYS A C 1
ATOM 2507 O O . LYS A 1 316 ? 15.812 -35.531 -14.641 1 93.62 316 LYS A O 1
ATOM 2512 N N . ASN A 1 317 ? 14.188 -37 -15.125 1 92.81 317 ASN A N 1
ATOM 2513 C CA . ASN A 1 317 ? 15.117 -38.125 -15.25 1 92.81 317 ASN A CA 1
ATOM 2514 C C . ASN A 1 317 ? 15.586 -38.312 -16.688 1 92.81 317 ASN A C 1
ATOM 2516 O O . ASN A 1 317 ? 16.375 -39.219 -16.984 1 92.81 317 ASN A O 1
ATOM 2520 N N . ASP A 1 318 ? 15.18 -37.5 -17.547 1 96.06 318 ASP A N 1
ATOM 2521 C CA . ASP A 1 318 ? 15.523 -37.625 -18.953 1 96.06 318 ASP A CA 1
ATOM 2522 C C . ASP A 1 318 ? 16.984 -37.25 -19.203 1 96.06 318 ASP A C 1
ATOM 2524 O O . ASP A 1 318 ? 17.5 -36.344 -18.594 1 96.06 318 ASP A O 1
ATOM 2528 N N . GLU A 1 319 ? 17.625 -37.906 -20.141 1 95.75 319 GLU A N 1
ATOM 2529 C CA . GLU A 1 319 ? 19.031 -37.688 -20.469 1 95.75 319 GLU A CA 1
ATOM 2530 C C . GLU A 1 319 ? 19.25 -36.281 -21.062 1 95.75 319 GLU A C 1
ATOM 2532 O O . GLU A 1 319 ? 20.266 -35.656 -20.797 1 95.75 319 GLU A O 1
ATOM 2537 N N . VAL A 1 320 ? 18.312 -35.844 -21.844 1 96.62 320 VAL A N 1
ATOM 2538 C CA . VAL A 1 320 ? 18.438 -34.562 -22.484 1 96.62 320 VAL A CA 1
ATOM 2539 C C . VAL A 1 320 ? 18.438 -33.438 -21.422 1 96.62 320 VAL A C 1
ATOM 2541 O O . VAL A 1 320 ? 19.141 -32.438 -21.562 1 96.62 320 VAL A O 1
ATOM 2544 N N . VAL A 1 321 ? 17.594 -33.625 -20.359 1 97.19 321 VAL A N 1
ATOM 2545 C CA . VAL A 1 321 ? 17.547 -32.656 -19.266 1 97.19 321 VAL A CA 1
ATOM 2546 C C . VAL A 1 321 ? 18.891 -32.625 -18.547 1 97.19 321 VAL A C 1
ATOM 2548 O O . VAL A 1 321 ? 19.422 -31.531 -18.266 1 97.19 321 VAL A O 1
ATOM 2551 N N . SER A 1 322 ? 19.484 -33.719 -18.344 1 95.75 322 SER A N 1
ATOM 2552 C CA . SER A 1 322 ? 20.781 -33.781 -17.703 1 95.75 322 SER A CA 1
ATOM 2553 C C . SER A 1 322 ? 21.859 -33.094 -18.547 1 95.75 322 SER A C 1
ATOM 2555 O O . SER A 1 322 ? 22.672 -32.344 -18.031 1 95.75 322 SER A O 1
ATOM 2557 N N . ILE A 1 323 ? 21.828 -33.375 -19.828 1 96.31 323 ILE A N 1
ATOM 2558 C CA . ILE A 1 323 ? 22.812 -32.812 -20.734 1 96.31 323 ILE A CA 1
ATOM 2559 C C . ILE A 1 323 ? 22.656 -31.281 -20.766 1 96.31 323 ILE A C 1
ATOM 2561 O O . ILE A 1 323 ? 23.656 -30.547 -20.703 1 96.31 323 ILE A O 1
ATOM 2565 N N . PHE A 1 324 ? 21.453 -30.875 -20.844 1 97.25 324 PHE A N 1
ATOM 2566 C CA . PHE A 1 324 ? 21.172 -29.438 -20.938 1 97.25 324 PHE A CA 1
ATOM 2567 C C . PHE A 1 324 ? 21.688 -28.703 -19.719 1 97.25 324 PHE A C 1
ATOM 2569 O O . PHE A 1 324 ? 22.172 -27.578 -19.828 1 97.25 324 PHE A O 1
ATOM 2576 N N . LEU A 1 325 ? 21.625 -29.312 -18.516 1 96.88 325 LEU A N 1
ATOM 2577 C CA . LEU A 1 325 ? 21.953 -28.656 -17.266 1 96.88 325 LEU A CA 1
ATOM 2578 C C . LEU A 1 325 ? 23.422 -28.859 -16.906 1 96.88 325 LEU A C 1
ATOM 2580 O O . LEU A 1 325 ? 23.938 -28.203 -16.016 1 96.88 325 LEU A O 1
ATOM 2584 N N . THR A 1 326 ? 24.141 -29.672 -17.688 1 95.44 326 THR A N 1
ATOM 2585 C CA . THR A 1 326 ? 25.5 -30.016 -17.25 1 95.44 326 THR A CA 1
ATOM 2586 C C . THR A 1 326 ? 26.516 -29.719 -18.344 1 95.44 326 THR A C 1
ATOM 2588 O O . THR A 1 326 ? 27.688 -29.484 -18.062 1 95.44 326 THR A O 1
ATOM 2591 N N . GLU A 1 327 ? 26.125 -29.766 -19.578 1 94.81 327 GLU A N 1
ATOM 2592 C CA . GLU A 1 327 ? 27.062 -29.578 -20.672 1 94.81 327 GLU A CA 1
ATOM 2593 C C . GLU A 1 327 ? 27.672 -28.172 -20.641 1 94.81 327 GLU A C 1
ATOM 2595 O O . GLU A 1 327 ? 26.969 -27.188 -20.828 1 94.81 327 GLU A O 1
ATOM 2600 N N . GLU A 1 328 ? 28.922 -28.047 -20.516 1 92.56 328 GLU A N 1
ATOM 2601 C CA . GLU A 1 328 ? 29.609 -26.766 -20.312 1 92.56 328 GLU A CA 1
ATOM 2602 C C . GLU A 1 328 ? 30 -26.141 -21.641 1 92.56 328 GLU A C 1
ATOM 2604 O O . GLU A 1 328 ? 30.188 -24.922 -21.734 1 92.56 328 GLU A O 1
ATOM 2609 N N . THR A 1 329 ? 30.203 -26.953 -22.641 1 89.75 329 THR A N 1
ATOM 2610 C CA . THR A 1 329 ? 30.531 -26.406 -23.953 1 89.75 329 THR A CA 1
ATOM 2611 C C . THR A 1 329 ? 29.375 -25.578 -24.5 1 89.75 329 THR A C 1
ATOM 2613 O O . THR A 1 329 ? 28.25 -25.688 -24.016 1 89.75 329 THR A O 1
ATOM 2616 N N . GLU A 1 330 ? 29.766 -24.75 -25.406 1 88.88 330 GLU A N 1
ATOM 2617 C CA . GLU A 1 330 ? 28.688 -24.031 -26.078 1 88.88 330 GLU A CA 1
ATOM 2618 C C . GLU A 1 330 ? 27.656 -25 -26.656 1 88.88 330 GLU A C 1
ATOM 2620 O O . GLU A 1 330 ? 28.016 -25.859 -27.469 1 88.88 330 GLU A O 1
ATOM 2625 N N . PHE A 1 331 ? 26.469 -24.828 -26.25 1 92.19 331 PHE A N 1
ATOM 2626 C CA . PHE A 1 331 ? 25.453 -25.844 -26.531 1 92.19 331 PHE A CA 1
ATOM 2627 C C . PHE A 1 331 ? 25.203 -25.969 -28.031 1 92.19 331 PHE A C 1
ATOM 2629 O O . PHE A 1 331 ? 24.969 -27.078 -28.516 1 92.19 331 PHE A O 1
ATOM 2636 N N . ALA A 1 332 ? 25.266 -24.859 -28.703 1 88.88 332 ALA A N 1
ATOM 2637 C CA . ALA A 1 332 ? 25.125 -24.906 -30.156 1 88.88 332 ALA A CA 1
ATOM 2638 C C . ALA A 1 332 ? 26.219 -25.75 -30.797 1 88.88 332 ALA A C 1
ATOM 2640 O O . ALA A 1 332 ? 25.953 -26.5 -31.734 1 88.88 332 ALA A O 1
ATOM 2641 N N . ALA A 1 333 ? 27.406 -25.547 -30.312 1 90.06 333 ALA A N 1
ATOM 2642 C CA . ALA A 1 333 ? 28.531 -26.328 -30.797 1 90.06 333 ALA A CA 1
ATOM 2643 C C . ALA A 1 333 ? 28.359 -27.812 -30.438 1 90.06 333 ALA A C 1
ATOM 2645 O O . ALA A 1 333 ? 28.688 -28.688 -31.25 1 90.06 333 ALA A O 1
ATOM 2646 N N . TRP A 1 334 ? 27.828 -28.031 -29.266 1 92.62 334 TRP A N 1
ATOM 2647 C CA . TRP A 1 334 ? 27.578 -29.391 -28.812 1 92.62 334 TRP A CA 1
ATOM 2648 C C . TRP A 1 334 ? 26.547 -30.078 -29.703 1 92.62 334 TRP A C 1
ATOM 2650 O O . TRP A 1 334 ? 26.703 -31.234 -30.094 1 92.62 334 TRP A O 1
ATOM 2660 N N . ARG A 1 335 ? 25.484 -29.422 -30.078 1 92.31 335 ARG A N 1
ATOM 2661 C CA . ARG A 1 335 ? 24.422 -29.953 -30.906 1 92.31 335 ARG A CA 1
ATOM 2662 C C . ARG A 1 335 ? 24.938 -30.359 -32.281 1 92.31 335 ARG A C 1
ATOM 2664 O O . ARG A 1 335 ? 24.422 -31.281 -32.906 1 92.31 335 ARG A O 1
ATOM 2671 N N . LYS A 1 336 ? 25.953 -29.688 -32.781 1 90.38 336 LYS A N 1
ATOM 2672 C CA . LYS A 1 336 ? 26.516 -29.969 -34.094 1 90.38 336 LYS A CA 1
ATOM 2673 C C . LYS A 1 336 ? 27.484 -31.141 -34.062 1 90.38 336 LYS A C 1
ATOM 2675 O O . LYS A 1 336 ? 27.609 -31.891 -35.031 1 90.38 336 LYS A O 1
ATOM 2680 N N . GLY A 1 337 ? 28.172 -31.312 -33.031 1 88 337 GLY A N 1
ATOM 2681 C CA . GLY A 1 337 ? 29.234 -32.281 -32.969 1 88 337 GLY A CA 1
ATOM 2682 C C . GLY A 1 337 ? 28.828 -33.562 -32.281 1 88 337 GLY A C 1
ATOM 2683 O O . GLY A 1 337 ? 29.328 -34.656 -32.625 1 88 337 GLY A O 1
ATOM 2684 N N . ALA A 1 338 ? 27.984 -33.562 -31.375 1 86.38 338 ALA 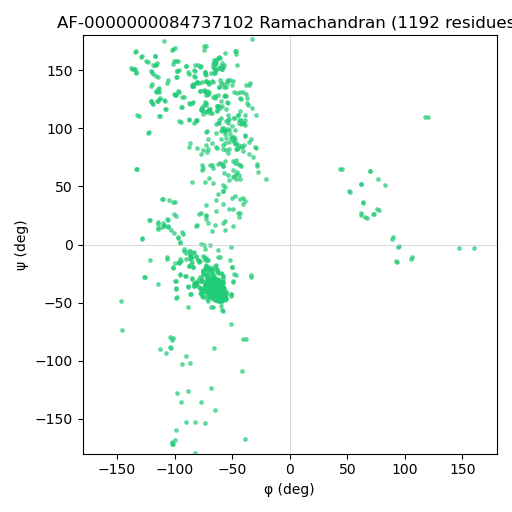A N 1
ATOM 2685 C CA . ALA A 1 338 ? 27.672 -34.719 -30.547 1 86.38 338 ALA A CA 1
ATOM 2686 C C . ALA A 1 338 ? 26.547 -35.531 -31.172 1 86.38 338 ALA A C 1
ATOM 2688 O O . ALA A 1 338 ? 25.844 -35.062 -32.062 1 86.38 338 ALA A O 1
ATOM 2689 N N . LYS A 1 339 ? 26.594 -36.781 -30.828 1 87.56 339 LYS A N 1
ATOM 2690 C CA . LYS A 1 339 ? 25.438 -37.625 -31.156 1 87.56 339 LYS A CA 1
ATOM 2691 C C . LYS A 1 339 ? 24.219 -37.219 -30.344 1 87.56 339 LYS A C 1
ATOM 2693 O O . LYS A 1 339 ? 24.188 -37.406 -29.125 1 87.56 339 LYS A O 1
ATOM 2698 N N . LEU A 1 340 ? 23.281 -36.719 -31.078 1 90.31 340 LEU A N 1
ATOM 2699 C CA . LEU A 1 340 ? 22.094 -36.188 -30.406 1 90.31 340 LEU A CA 1
ATOM 2700 C C . LEU A 1 340 ? 21.234 -37.344 -29.875 1 90.31 340 LEU A C 1
ATOM 2702 O O . LEU A 1 340 ? 21.141 -38.406 -30.516 1 90.31 340 LEU A O 1
ATOM 2706 N N . PRO A 1 341 ? 20.688 -37.125 -28.688 1 92.25 341 PRO A N 1
ATOM 2707 C CA . PRO A 1 341 ? 19.781 -38.125 -28.172 1 92.25 341 PRO A CA 1
ATOM 2708 C C . PRO A 1 341 ? 18.578 -38.375 -29.078 1 92.25 341 PRO A C 1
ATOM 2710 O O . PRO A 1 341 ? 18.156 -37.469 -29.797 1 92.25 341 PRO A O 1
ATOM 2713 N N . SER A 1 342 ? 18.016 -39.625 -29.047 1 94.06 342 SER A N 1
ATOM 2714 C CA . SER A 1 342 ? 16.859 -39.969 -29.875 1 94.06 342 SER A CA 1
ATOM 2715 C C . SER A 1 342 ? 15.656 -39.094 -29.562 1 94.06 342 SER A C 1
ATOM 2717 O O . SER A 1 342 ? 15.391 -38.781 -28.391 1 94.06 342 SER A O 1
ATOM 2719 N N . THR A 1 343 ? 14.914 -38.719 -30.609 1 94.69 343 THR A N 1
ATOM 2720 C CA . THR A 1 343 ? 13.727 -37.875 -30.453 1 94.69 343 THR A CA 1
ATOM 2721 C C . THR A 1 343 ? 12.453 -38.719 -30.562 1 94.69 343 THR A C 1
ATOM 2723 O O . THR A 1 343 ? 11.352 -38.188 -30.625 1 94.69 343 THR A O 1
ATOM 2726 N N . GLU A 1 344 ? 12.641 -39.969 -30.516 1 95.5 344 GLU A N 1
ATOM 2727 C CA . GLU A 1 344 ? 11.484 -40.875 -30.609 1 95.5 344 GLU A CA 1
ATOM 2728 C C . GLU A 1 344 ? 10.586 -40.719 -29.391 1 95.5 344 GLU A C 1
ATOM 2730 O O . GLU A 1 344 ? 11.047 -40.344 -28.312 1 95.5 344 GLU A O 1
ATOM 2735 N N . GLU A 1 345 ? 9.406 -41.094 -29.609 1 95.25 345 GLU A N 1
ATOM 2736 C CA . GLU A 1 345 ? 8.43 -41 -28.531 1 95.25 345 GLU A CA 1
ATOM 2737 C C . GLU A 1 345 ? 8.773 -41.906 -27.375 1 95.25 345 GLU A C 1
ATOM 2739 O O . GLU A 1 345 ? 9.453 -42.938 -27.547 1 95.25 345 GLU A O 1
ATOM 2744 N N . GLU A 1 346 ? 8.32 -41.562 -26.219 1 96.12 346 GLU A N 1
ATOM 2745 C CA . GLU A 1 346 ? 8.609 -42.281 -24.969 1 96.12 346 GLU A CA 1
ATOM 2746 C C . GLU A 1 346 ? 8.32 -43.781 -25.109 1 96.12 346 GLU A C 1
ATOM 2748 O O . GLU A 1 346 ? 9.109 -44.625 -24.672 1 96.12 346 GLU A O 1
ATOM 2753 N N . PHE A 1 347 ? 7.203 -44.156 -25.75 1 95.38 347 PHE A N 1
ATOM 2754 C CA . PHE A 1 347 ? 6.797 -45.531 -25.891 1 95.38 347 PHE A CA 1
ATOM 2755 C C . PHE A 1 347 ? 7.848 -46.344 -26.672 1 95.38 347 PHE A C 1
ATOM 2757 O O . PHE A 1 347 ? 8.172 -47.469 -26.297 1 95.38 347 PHE A O 1
ATOM 2764 N N . VAL A 1 348 ? 8.367 -45.719 -27.734 1 95.5 348 VAL A N 1
ATOM 2765 C CA . VAL A 1 348 ? 9.344 -46.406 -28.594 1 95.5 348 VAL A CA 1
ATOM 2766 C C . VAL A 1 348 ? 10.68 -46.531 -27.859 1 95.5 348 VAL A C 1
ATOM 2768 O O . VAL A 1 348 ? 11.328 -47.562 -27.906 1 95.5 348 VAL A O 1
ATOM 2771 N N . ARG A 1 349 ? 11.023 -45.531 -27.094 1 94.88 349 ARG A N 1
ATOM 2772 C CA . ARG A 1 349 ? 12.32 -45.5 -26.422 1 94.88 349 ARG A CA 1
ATOM 2773 C C . ARG A 1 349 ? 12.336 -46.438 -25.234 1 94.88 349 ARG A C 1
ATOM 2775 O O . ARG A 1 349 ? 13.305 -47.188 -25.031 1 94.88 349 ARG A O 1
ATOM 2782 N N . VAL A 1 350 ? 11.328 -46.406 -24.453 1 91.88 350 VAL A N 1
ATOM 2783 C CA . VAL A 1 350 ? 11.258 -47.219 -23.234 1 91.88 350 VAL A CA 1
ATOM 2784 C C . VAL A 1 350 ? 10.844 -48.656 -23.578 1 91.88 350 VAL A C 1
ATOM 2786 O O . VAL A 1 350 ? 11.297 -49.594 -22.953 1 91.88 350 VAL A O 1
ATOM 2789 N N . ASN A 1 351 ? 10.023 -48.844 -24.578 1 92.25 351 ASN A N 1
ATOM 2790 C CA . ASN A 1 351 ? 9.492 -50.156 -24.969 1 92.25 351 ASN A CA 1
ATOM 2791 C C . ASN A 1 351 ? 9.016 -50.969 -23.75 1 92.25 351 ASN A C 1
ATOM 2793 O O . ASN A 1 351 ? 9.5 -52.062 -23.5 1 92.25 351 ASN A O 1
ATOM 2797 N N . PRO A 1 352 ? 8.023 -50.438 -23.141 1 89.31 352 PRO A N 1
ATOM 2798 C CA . PRO A 1 352 ? 7.598 -51 -21.859 1 89.31 352 PRO A CA 1
ATOM 2799 C C . PRO A 1 352 ? 6.777 -52.281 -22.016 1 89.31 352 PRO A C 1
ATOM 2801 O O . PRO A 1 352 ? 6.148 -52.469 -23.062 1 89.31 352 PRO A O 1
ATOM 2804 N N . ASP A 1 353 ? 6.902 -53.031 -20.953 1 89.94 353 ASP A N 1
ATOM 2805 C CA . ASP A 1 353 ? 5.973 -54.156 -20.828 1 89.94 353 ASP A CA 1
ATOM 2806 C C . ASP A 1 353 ? 4.621 -53.688 -20.297 1 89.94 353 ASP A C 1
ATOM 2808 O O . ASP A 1 353 ? 4.496 -53.344 -19.109 1 89.94 353 ASP A O 1
ATOM 2812 N N . VAL A 1 354 ? 3.658 -53.656 -21.109 1 87.31 354 VAL A N 1
ATOM 2813 C CA . VAL A 1 354 ? 2.375 -53 -20.859 1 87.31 354 VAL A CA 1
ATOM 2814 C C . VAL A 1 354 ? 1.579 -53.844 -19.844 1 87.31 354 VAL A C 1
ATOM 2816 O O . VAL A 1 354 ? 0.683 -53.312 -19.172 1 87.31 354 VAL A O 1
ATOM 2819 N N . ALA A 1 355 ? 1.871 -55.094 -19.688 1 87.62 355 ALA A N 1
ATOM 2820 C CA . ALA A 1 355 ? 1.139 -55.938 -18.75 1 87.62 355 ALA A CA 1
ATOM 2821 C C . ALA A 1 355 ? 1.207 -55.375 -17.328 1 87.62 355 ALA A C 1
ATOM 2823 O O . ALA A 1 355 ? 0.246 -55.5 -16.562 1 87.62 355 ALA A O 1
ATOM 2824 N N . GLY A 1 356 ? 2.162 -54.719 -17.047 1 87.56 356 GLY A N 1
ATOM 2825 C CA . GLY A 1 356 ? 2.344 -54.156 -15.711 1 87.56 356 GLY A CA 1
ATOM 2826 C C . GLY A 1 356 ? 1.691 -52.812 -15.531 1 87.56 356 GLY A C 1
ATOM 2827 O O . GLY A 1 356 ? 1.446 -52.375 -14.406 1 87.56 356 GLY A O 1
ATOM 2828 N N . TYR A 1 357 ? 1.374 -52.125 -16.656 1 90.62 357 TYR A N 1
ATOM 2829 C CA . TYR A 1 357 ? 0.855 -50.75 -16.609 1 90.62 357 TYR A CA 1
ATOM 2830 C C . TYR A 1 357 ? -0.667 -50.75 -16.656 1 90.62 357 TYR A C 1
ATOM 2832 O O . TYR A 1 357 ? -1.311 -49.812 -16.172 1 90.62 357 TYR A O 1
ATOM 2840 N N . GLU A 1 358 ? -1.264 -51.656 -17.172 1 90.31 358 GLU A N 1
ATOM 2841 C CA . GLU A 1 358 ? -2.701 -51.719 -17.422 1 90.31 358 GLU A CA 1
ATOM 2842 C C . GLU A 1 358 ? -3.49 -51.625 -16.125 1 90.31 358 GLU A C 1
ATOM 2844 O O . GLU A 1 358 ? -4.484 -50.906 -16.031 1 90.31 358 GLU A O 1
ATOM 2849 N N . PRO A 1 359 ? -3.004 -52.281 -15.039 1 90.19 359 PRO A N 1
ATOM 2850 C CA . PRO A 1 359 ? -3.758 -52.219 -13.789 1 90.19 359 PRO A CA 1
ATOM 2851 C C . PRO A 1 359 ? -3.672 -50.844 -13.125 1 90.19 359 PRO A C 1
ATOM 2853 O O . PRO A 1 359 ? -4.473 -50.5 -12.242 1 90.19 359 PRO A O 1
ATOM 2856 N N . LEU A 1 360 ? -2.785 -50.094 -13.586 1 90.88 360 LEU A N 1
ATOM 2857 C CA . LEU A 1 360 ? -2.578 -48.781 -12.977 1 90.88 360 LEU A CA 1
ATOM 2858 C C . LEU A 1 360 ? -3.51 -47.75 -13.594 1 90.88 360 LEU A C 1
ATOM 2860 O O . LEU A 1 360 ? -3.607 -46.625 -13.094 1 90.88 360 LEU A O 1
ATOM 2864 N N . ILE A 1 361 ? -4.25 -48.094 -14.609 1 94.12 361 ILE A N 1
ATOM 2865 C CA . ILE A 1 361 ? -5.16 -47.188 -15.305 1 94.12 361 ILE A CA 1
ATOM 2866 C C . ILE A 1 361 ? -6.562 -47.312 -14.719 1 94.12 361 ILE A C 1
ATOM 2868 O O . ILE A 1 361 ? -7.172 -48.375 -14.758 1 94.12 361 ILE A O 1
ATOM 2872 N N . PRO A 1 362 ? -7.027 -46.281 -14.203 1 92.19 362 PRO A N 1
ATOM 2873 C CA . PRO A 1 362 ? -8.383 -46.344 -13.664 1 92.19 362 PRO A CA 1
ATOM 2874 C C . PRO A 1 362 ? -9.438 -46.594 -14.742 1 92.19 362 PRO A C 1
ATOM 2876 O O . PRO A 1 362 ? -9.312 -46.125 -15.867 1 92.19 362 PRO A O 1
ATOM 2879 N N . ASP A 1 363 ? -10.477 -47.219 -14.367 1 91.75 363 ASP A N 1
ATOM 2880 C CA . ASP A 1 363 ? -11.539 -47.594 -15.305 1 91.75 363 ASP A CA 1
ATOM 2881 C C . ASP A 1 363 ? -12.305 -46.344 -15.773 1 91.75 363 ASP A C 1
ATOM 2883 O O . ASP A 1 363 ? -12.844 -46.344 -16.875 1 91.75 363 ASP A O 1
ATOM 2887 N N . ASP A 1 364 ? -12.336 -45.406 -14.93 1 93.5 364 ASP A N 1
ATOM 2888 C CA . ASP A 1 364 ? -13.102 -44.188 -15.242 1 93.5 364 ASP A CA 1
ATOM 2889 C C . ASP A 1 364 ? -12.188 -43.094 -15.742 1 93.5 364 ASP A C 1
ATOM 2891 O O . ASP A 1 364 ? -12.469 -41.906 -15.516 1 93.5 364 ASP A O 1
ATOM 2895 N N . LEU A 1 365 ? -11.055 -43.438 -16.297 1 95.06 365 LEU A N 1
ATOM 2896 C CA . LEU A 1 365 ? -10.062 -42.469 -16.75 1 95.06 365 LEU A CA 1
ATOM 2897 C C . LEU A 1 365 ? -10.672 -41.469 -17.719 1 95.06 365 LEU A C 1
ATOM 2899 O O . LEU A 1 365 ? -10.5 -40.25 -17.562 1 95.06 365 LEU A O 1
ATOM 2903 N N . ASP A 1 366 ? -11.438 -41.875 -18.703 1 94.12 366 ASP A N 1
ATOM 2904 C CA . ASP A 1 366 ? -12.008 -41.031 -19.719 1 94.12 366 ASP A CA 1
ATOM 2905 C C . ASP A 1 366 ? -12.992 -40.031 -19.109 1 94.12 366 ASP A C 1
ATOM 2907 O O . ASP A 1 366 ? -13.039 -38.875 -19.516 1 94.12 366 ASP A O 1
ATOM 2911 N N . SER A 1 367 ? -13.773 -40.469 -18.141 1 94.31 367 SER A N 1
ATOM 2912 C CA . SER A 1 367 ? -14.711 -39.594 -17.469 1 94.31 367 SER A CA 1
ATOM 2913 C C . SER A 1 367 ? -13.977 -38.531 -16.656 1 94.31 367 SER A C 1
ATOM 2915 O O . SER A 1 367 ? -14.383 -37.375 -16.625 1 94.31 367 SER A O 1
ATOM 2917 N N . ARG A 1 368 ? -12.914 -38.938 -16.016 1 94.19 368 ARG A N 1
ATOM 2918 C CA . ARG A 1 368 ? -12.109 -38 -15.242 1 94.19 368 ARG A CA 1
ATOM 2919 C C . ARG A 1 368 ? -11.5 -36.938 -16.141 1 94.19 368 ARG A C 1
ATOM 2921 O O . ARG A 1 368 ? -11.523 -35.75 -15.805 1 94.19 368 ARG A O 1
ATOM 2928 N N . ILE A 1 369 ? -11.008 -37.375 -17.234 1 95.44 369 ILE A N 1
ATOM 2929 C CA . ILE A 1 369 ? -10.359 -36.469 -18.172 1 95.44 369 ILE A CA 1
ATOM 2930 C C . ILE A 1 369 ? -11.383 -35.469 -18.703 1 95.44 369 ILE A C 1
ATOM 2932 O O . ILE A 1 369 ? -11.07 -34.281 -18.859 1 95.44 369 ILE A O 1
ATOM 2936 N N . GLU A 1 370 ? -12.586 -35.906 -18.984 1 94.5 370 GLU A N 1
ATOM 2937 C CA . GLU A 1 370 ? -13.633 -35 -19.484 1 94.5 370 GLU A CA 1
ATOM 2938 C C . GLU A 1 370 ? -13.992 -33.938 -18.438 1 94.5 370 GLU A C 1
ATOM 2940 O O . GLU A 1 370 ? -14.188 -32.781 -18.781 1 94.5 370 GLU A O 1
ATOM 2945 N N . VAL A 1 371 ? -14.086 -34.344 -17.234 1 92.75 371 VAL A N 1
ATOM 2946 C CA . VAL A 1 371 ? -14.398 -33.406 -16.156 1 92.75 371 VAL A CA 1
ATOM 2947 C C . VAL A 1 371 ? -13.289 -32.344 -16.047 1 92.75 371 VAL A C 1
ATOM 2949 O O . VAL A 1 371 ? -13.57 -31.156 -15.938 1 92.75 371 VAL A O 1
ATOM 2952 N N . VAL A 1 372 ? -12.094 -32.812 -16.078 1 94.19 372 VAL A N 1
ATOM 2953 C CA . VAL A 1 372 ? -10.945 -31.922 -15.93 1 94.19 372 VAL A CA 1
ATOM 2954 C C . VAL A 1 372 ? -10.867 -30.969 -17.125 1 94.19 372 VAL A C 1
ATOM 2956 O O . VAL A 1 372 ? -10.562 -29.797 -16.969 1 94.19 372 VAL A O 1
ATOM 2959 N N . LYS A 1 373 ? -11.102 -31.5 -18.281 1 93.94 373 LYS A N 1
ATOM 2960 C CA . LYS A 1 373 ? -11.055 -30.703 -19.5 1 93.94 373 LYS A CA 1
ATOM 2961 C C . LYS A 1 373 ? -12.039 -29.547 -19.438 1 93.94 373 LYS A C 1
ATOM 2963 O O . LYS A 1 373 ? -11.75 -28.453 -19.922 1 93.94 373 LYS A O 1
ATOM 2968 N N . ASN A 1 374 ? -13.156 -29.656 -18.797 1 92.81 374 ASN A N 1
ATOM 2969 C CA . ASN A 1 374 ? -14.188 -28.625 -18.688 1 92.81 374 ASN A CA 1
ATOM 2970 C C . ASN A 1 374 ? -13.891 -27.656 -17.562 1 92.81 374 ASN A C 1
ATOM 2972 O O . ASN A 1 374 ? -14.219 -26.469 -17.641 1 92.81 374 ASN A O 1
ATOM 2976 N N . ARG A 1 375 ? -13.258 -28.109 -16.594 1 94.12 375 ARG A N 1
ATOM 2977 C CA . ARG A 1 375 ? -13.039 -27.328 -15.383 1 94.12 375 ARG A CA 1
ATOM 2978 C C . ARG A 1 375 ? -11.773 -26.484 -15.5 1 94.12 375 ARG A C 1
ATOM 2980 O O . ARG A 1 375 ? -11.734 -25.344 -15.023 1 94.12 375 ARG A O 1
ATOM 2987 N N . LEU A 1 376 ? -10.773 -26.953 -16.125 1 95.62 376 LEU A N 1
ATOM 2988 C CA . LEU A 1 376 ? -9.438 -26.391 -16.078 1 95.62 376 LEU A CA 1
ATOM 2989 C C . LEU A 1 376 ? -9.406 -25 -16.703 1 95.62 376 LEU A C 1
ATOM 2991 O O . LEU A 1 376 ? -8.773 -24.078 -16.172 1 95.62 376 LEU A O 1
ATOM 2995 N N . PRO A 1 377 ? -10.133 -24.781 -17.844 1 96.56 377 PRO A N 1
ATOM 2996 C CA . PRO A 1 377 ? -10.094 -23.422 -18.406 1 96.56 377 PRO A CA 1
ATOM 2997 C C . PRO A 1 377 ? -10.648 -22.375 -17.453 1 96.56 377 PRO A C 1
ATOM 2999 O O . PRO A 1 377 ? -10.117 -21.266 -17.375 1 96.56 377 PRO A O 1
ATOM 3002 N N . LYS A 1 378 ? -11.688 -22.672 -16.703 1 96.31 378 LYS A N 1
ATOM 3003 C CA . LYS A 1 378 ? -12.258 -21.75 -15.727 1 96.31 378 LYS A CA 1
ATOM 3004 C C . LYS A 1 378 ? -11.289 -21.5 -14.578 1 96.31 378 LYS A C 1
ATOM 3006 O O . LYS A 1 378 ? -11.133 -20.359 -14.133 1 96.31 378 LYS A O 1
ATOM 3011 N N . SER A 1 379 ? -10.664 -22.547 -14.133 1 95.19 379 SER A N 1
ATOM 3012 C CA . SER A 1 379 ? -9.664 -22.406 -13.07 1 95.19 379 SER A CA 1
ATOM 3013 C C . SER A 1 379 ? -8.5 -21.531 -13.523 1 95.19 379 SER A C 1
ATOM 3015 O O . SER A 1 379 ? -8.039 -20.672 -12.773 1 95.19 379 SER A O 1
ATOM 3017 N N . ILE A 1 380 ? -8.055 -21.766 -14.727 1 97.44 380 ILE A N 1
ATOM 3018 C CA . ILE A 1 380 ? -6.922 -21.016 -15.266 1 97.44 380 ILE A CA 1
ATOM 3019 C C . ILE A 1 380 ? -7.262 -19.531 -15.305 1 97.44 380 ILE A C 1
ATOM 3021 O O . ILE A 1 380 ? -6.43 -18.688 -14.961 1 97.44 380 ILE A O 1
ATOM 3025 N N . GLU A 1 381 ? -8.438 -19.188 -15.688 1 97.56 381 GLU A N 1
ATOM 3026 C CA . GLU A 1 381 ? -8.867 -17.797 -15.734 1 97.56 381 GLU A CA 1
ATOM 3027 C C . GLU A 1 381 ? -8.828 -17.156 -14.352 1 97.56 381 GLU A C 1
ATOM 3029 O O . GLU A 1 381 ? -8.391 -16.016 -14.203 1 97.56 381 GLU A O 1
ATOM 3034 N N . ARG A 1 382 ? -9.289 -17.859 -13.422 1 96.69 382 ARG A N 1
ATOM 3035 C CA . ARG A 1 382 ? -9.305 -17.328 -12.062 1 96.69 382 ARG A CA 1
ATOM 3036 C C . ARG A 1 382 ? -7.895 -17.203 -11.508 1 96.69 382 ARG A C 1
ATOM 3038 O O . ARG A 1 382 ? -7.582 -16.234 -10.797 1 96.69 382 ARG A O 1
ATOM 3045 N N . TYR A 1 383 ? -7.027 -18.141 -11.805 1 97 383 TYR A N 1
ATOM 3046 C CA . TYR A 1 383 ? -5.641 -18.031 -11.375 1 97 383 TYR A CA 1
ATOM 3047 C C . TYR A 1 383 ? -4.941 -16.875 -12.062 1 97 383 TYR A C 1
ATOM 3049 O O . TYR A 1 383 ? -4.043 -16.25 -11.492 1 97 383 TYR A O 1
ATOM 3057 N N . ASP A 1 384 ? -5.367 -16.578 -13.258 1 97.94 384 ASP A N 1
ATOM 3058 C CA . ASP A 1 384 ? -4.844 -15.406 -13.938 1 97.94 384 ASP A CA 1
ATOM 3059 C C . ASP A 1 384 ? -5.203 -14.133 -13.172 1 97.94 384 ASP A C 1
ATOM 3061 O O . ASP A 1 384 ? -4.371 -13.227 -13.047 1 97.94 384 ASP A O 1
ATOM 3065 N N . VAL A 1 385 ? -6.41 -14.086 -12.727 1 98 385 VAL A N 1
ATOM 3066 C CA . VAL A 1 385 ? -6.855 -12.945 -11.938 1 98 385 VAL A CA 1
ATOM 3067 C C . VAL A 1 385 ? -6.047 -12.852 -10.648 1 98 385 VAL A C 1
ATOM 3069 O O . VAL A 1 385 ? -5.617 -11.766 -10.25 1 98 385 VAL A O 1
ATOM 3072 N N . LEU A 1 386 ? -5.797 -13.977 -10.031 1 97.62 386 LEU A N 1
ATOM 3073 C CA . LEU A 1 386 ? -5.012 -14 -8.805 1 97.62 386 LEU A CA 1
ATOM 3074 C C . LEU A 1 386 ? -3.59 -13.5 -9.055 1 97.62 386 LEU A C 1
ATOM 3076 O O . LEU A 1 386 ? -3.057 -12.719 -8.266 1 97.62 386 LEU A O 1
ATOM 3080 N N . CYS A 1 387 ? -3.006 -13.969 -10.141 1 97.69 387 CYS A N 1
ATOM 3081 C CA . CYS A 1 387 ? -1.656 -13.539 -10.492 1 97.69 387 CYS A CA 1
ATOM 3082 C C . CYS A 1 387 ? -1.608 -12.031 -10.734 1 97.69 387 CYS A C 1
ATOM 3084 O O . CYS A 1 387 ? -0.733 -11.344 -10.211 1 97.69 387 CYS A O 1
ATOM 3086 N N . SER A 1 388 ? -2.551 -11.539 -11.469 1 97.94 388 SER A N 1
ATOM 3087 C CA . SER A 1 388 ? -2.586 -10.117 -11.797 1 97.94 388 SER A CA 1
ATOM 3088 C C . SER A 1 388 ? -2.818 -9.266 -10.555 1 97.94 388 SER A C 1
ATOM 3090 O O . SER A 1 388 ? -2.162 -8.234 -10.367 1 97.94 388 SER A O 1
ATOM 3092 N N . THR A 1 389 ? -3.752 -9.68 -9.75 1 98.19 389 THR A N 1
ATOM 3093 C CA . THR A 1 389 ? -4.082 -8.938 -8.539 1 98.19 389 THR A CA 1
ATOM 3094 C C . THR A 1 389 ? -2.906 -8.945 -7.566 1 98.19 389 THR A C 1
ATOM 3096 O O . THR A 1 389 ? -2.588 -7.918 -6.961 1 98.19 389 THR A O 1
ATOM 3099 N N . MET A 1 390 ? -2.291 -10.102 -7.434 1 97.38 390 MET A N 1
ATOM 3100 C CA . MET A 1 390 ? -1.106 -10.188 -6.586 1 97.38 390 MET A CA 1
ATOM 3101 C C . MET A 1 390 ? 0.011 -9.297 -7.113 1 97.38 390 MET A C 1
ATOM 3103 O O . MET A 1 390 ? 0.683 -8.609 -6.34 1 97.38 390 MET A O 1
ATOM 3107 N N . GLY A 1 391 ? 0.182 -9.336 -8.398 1 97.38 391 GLY A N 1
ATOM 3108 C CA . GLY A 1 391 ? 1.156 -8.453 -9.016 1 97.38 391 GLY A CA 1
ATOM 3109 C C . GLY A 1 391 ? 0.881 -6.984 -8.75 1 97.38 391 GLY A C 1
ATOM 3110 O O . GLY A 1 391 ? 1.803 -6.215 -8.461 1 97.38 391 GLY A O 1
ATOM 3111 N N . ARG A 1 392 ? -0.342 -6.617 -8.812 1 97.88 392 ARG A N 1
ATOM 3112 C CA . ARG A 1 392 ? -0.731 -5.238 -8.547 1 97.88 392 ARG A CA 1
ATOM 3113 C C . ARG A 1 392 ? -0.472 -4.867 -7.09 1 97.88 392 ARG A C 1
ATOM 3115 O O . ARG A 1 392 ? -0.021 -3.758 -6.797 1 97.88 392 ARG A O 1
ATOM 3122 N N . MET A 1 393 ? -0.788 -5.738 -6.223 1 97.25 393 MET A N 1
ATOM 3123 C CA . MET A 1 393 ? -0.555 -5.48 -4.801 1 97.25 393 MET A CA 1
ATOM 3124 C C . MET A 1 393 ? 0.93 -5.27 -4.523 1 97.25 393 MET A C 1
ATOM 3126 O O . MET A 1 393 ? 1.3 -4.41 -3.723 1 97.25 393 MET A O 1
ATOM 3130 N N . ILE A 1 394 ? 1.748 -6.027 -5.172 1 97.38 394 ILE A N 1
ATOM 3131 C CA . ILE A 1 394 ? 3.191 -5.879 -5.023 1 97.38 394 ILE A CA 1
ATOM 3132 C C . ILE A 1 394 ? 3.629 -4.52 -5.562 1 97.38 394 ILE A C 1
ATOM 3134 O O . ILE A 1 394 ? 4.418 -3.816 -4.926 1 97.38 394 ILE A O 1
ATOM 3138 N N . LYS A 1 395 ? 3.078 -4.145 -6.668 1 97.31 395 LYS A N 1
ATOM 3139 C CA . LYS A 1 395 ? 3.414 -2.855 -7.262 1 97.31 395 LYS A CA 1
ATOM 3140 C C . LYS A 1 395 ? 2.99 -1.705 -6.355 1 97.31 395 LYS A C 1
ATOM 3142 O O . LYS A 1 395 ? 3.693 -0.699 -6.25 1 97.31 395 LYS A O 1
ATOM 3147 N N . LEU A 1 396 ? 1.838 -1.822 -5.758 1 97.62 396 LEU A N 1
ATOM 3148 C CA . LEU A 1 396 ? 1.354 -0.805 -4.828 1 97.62 396 LEU A CA 1
ATOM 3149 C C . LEU A 1 396 ? 2.312 -0.642 -3.654 1 97.62 396 LEU A C 1
ATOM 3151 O O . LEU A 1 396 ? 2.557 0.477 -3.197 1 97.62 396 LEU A O 1
ATOM 3155 N N . ARG A 1 397 ? 2.832 -1.716 -3.174 1 96.88 397 ARG A N 1
ATOM 3156 C CA . ARG A 1 397 ? 3.809 -1.659 -2.09 1 96.88 397 ARG A CA 1
ATOM 3157 C C . ARG A 1 397 ? 5.094 -0.978 -2.547 1 96.88 397 ARG A C 1
ATOM 3159 O O . ARG A 1 397 ? 5.703 -0.217 -1.792 1 96.88 397 ARG A O 1
ATOM 3166 N N . GLN A 1 398 ? 5.473 -1.235 -3.764 1 96.25 398 GLN A N 1
ATOM 3167 C CA . GLN A 1 398 ? 6.668 -0.598 -4.305 1 96.25 398 GLN A CA 1
ATOM 3168 C C . GLN A 1 398 ? 6.477 0.91 -4.438 1 96.25 398 GLN A C 1
ATOM 3170 O O . GLN A 1 398 ? 7.402 1.684 -4.176 1 96.25 398 GLN A O 1
ATOM 3175 N N . GLU A 1 399 ? 5.281 1.29 -4.828 1 97.44 399 GLU A N 1
ATOM 3176 C CA . GLU A 1 399 ? 4.98 2.717 -4.898 1 97.44 399 GLU A CA 1
ATOM 3177 C C . GLU A 1 399 ? 5.016 3.355 -3.512 1 97.44 399 GLU A C 1
ATOM 3179 O O . GLU A 1 399 ? 5.449 4.496 -3.359 1 97.44 399 GLU A O 1
ATOM 3184 N N . ARG A 1 400 ? 4.543 2.666 -2.568 1 96.94 400 ARG A N 1
ATOM 3185 C CA . ARG A 1 400 ? 4.598 3.158 -1.194 1 96.94 400 ARG A CA 1
ATOM 3186 C C . ARG A 1 400 ? 6.035 3.389 -0.751 1 96.94 400 ARG A C 1
ATOM 3188 O O . ARG A 1 400 ? 6.324 4.355 -0.041 1 96.94 400 ARG A O 1
ATOM 3195 N N . MET A 1 401 ? 6.918 2.518 -1.184 1 96.44 401 MET A N 1
ATOM 3196 C CA . MET A 1 401 ? 8.336 2.67 -0.867 1 96.44 401 MET A CA 1
ATOM 3197 C C . MET A 1 401 ? 8.867 4.008 -1.372 1 96.44 401 MET A C 1
ATOM 3199 O O . MET A 1 401 ? 9.594 4.699 -0.662 1 96.44 401 MET A O 1
ATOM 3203 N N . GLU A 1 402 ? 8.438 4.324 -2.527 1 97.06 402 GLU A N 1
ATOM 3204 C CA . GLU A 1 402 ? 8.875 5.586 -3.119 1 97.06 402 GLU A CA 1
ATOM 3205 C C . GLU A 1 402 ? 8.328 6.781 -2.338 1 97.06 402 GLU A C 1
ATOM 3207 O O . GLU A 1 402 ? 9.039 7.766 -2.127 1 97.06 402 GLU A O 1
ATOM 3212 N N . GLN A 1 403 ? 7.078 6.703 -1.944 1 97.88 403 GLN A N 1
ATOM 3213 C CA . GLN A 1 403 ? 6.465 7.785 -1.179 1 97.88 403 GLN A CA 1
ATOM 3214 C C . GLN A 1 403 ? 7.148 7.949 0.177 1 97.88 403 GLN A C 1
ATOM 3216 O O . GLN A 1 403 ? 7.32 9.07 0.656 1 97.88 403 GLN A O 1
ATOM 3221 N N . LEU A 1 404 ? 7.516 6.848 0.81 1 97.5 404 LEU A N 1
ATOM 3222 C CA . LEU A 1 404 ? 8.219 6.902 2.088 1 97.5 404 LEU A CA 1
ATOM 3223 C C . LEU A 1 404 ? 9.57 7.594 1.939 1 97.5 404 LEU A C 1
ATOM 3225 O O . LEU A 1 404 ? 9.984 8.344 2.824 1 97.5 404 LEU A O 1
ATOM 3229 N N . MET A 1 405 ? 10.188 7.367 0.806 1 97.12 405 MET A N 1
ATOM 3230 C CA . MET A 1 405 ? 11.469 8.016 0.528 1 97.12 405 MET A CA 1
ATOM 3231 C C . MET A 1 405 ? 11.289 9.523 0.381 1 97.12 405 MET A C 1
ATOM 3233 O O . MET A 1 405 ? 12.062 10.305 0.938 1 97.12 405 MET A O 1
ATOM 3237 N N . ILE A 1 406 ? 10.281 9.945 -0.344 1 97.81 406 ILE A N 1
ATOM 3238 C CA . ILE A 1 406 ? 10 11.359 -0.555 1 97.81 406 ILE A CA 1
ATOM 3239 C C . ILE A 1 406 ? 9.641 12.016 0.775 1 97.81 406 ILE A C 1
ATOM 3241 O O . ILE A 1 406 ? 10.086 13.125 1.064 1 97.81 406 ILE A O 1
ATOM 3245 N N . TYR A 1 407 ? 8.867 11.336 1.618 1 97.62 407 TYR A N 1
ATOM 3246 C CA . TYR A 1 407 ? 8.469 11.852 2.924 1 97.62 407 TYR A CA 1
ATOM 3247 C C . TYR A 1 407 ? 9.68 12.055 3.824 1 97.62 407 TYR A C 1
ATOM 3249 O O . TYR A 1 407 ? 9.797 13.086 4.492 1 97.62 407 TYR A O 1
ATOM 3257 N N . ASN A 1 408 ? 10.555 11.055 3.84 1 96.94 408 ASN A N 1
ATOM 3258 C CA . ASN A 1 408 ? 11.781 11.141 4.621 1 96.94 408 ASN A CA 1
ATOM 3259 C C . ASN A 1 408 ? 12.625 12.344 4.199 1 96.94 408 ASN A C 1
ATOM 3261 O O . ASN A 1 408 ? 13.102 13.102 5.047 1 96.94 408 ASN A O 1
ATOM 3265 N N . LYS A 1 409 ? 12.766 12.5 2.902 1 96.81 409 LYS A N 1
ATOM 3266 C CA . LYS A 1 409 ? 13.539 13.625 2.387 1 96.81 409 LYS A CA 1
ATOM 3267 C C . LYS A 1 409 ? 12.922 14.953 2.789 1 96.81 409 LYS A C 1
ATOM 3269 O O . LYS A 1 409 ? 13.625 15.883 3.191 1 96.81 409 LYS A O 1
ATOM 3274 N N . ALA A 1 410 ? 11.594 15.039 2.695 1 97 410 ALA A N 1
ATOM 3275 C CA . ALA A 1 410 ? 10.883 16.266 3.061 1 97 410 ALA A CA 1
ATOM 3276 C C . ALA A 1 410 ? 11.055 16.578 4.543 1 97 410 ALA A C 1
ATOM 3278 O O . ALA A 1 410 ? 11.273 17.734 4.918 1 97 410 ALA A O 1
ATOM 3279 N N . LEU A 1 411 ? 10.984 15.586 5.418 1 95.81 411 LEU A N 1
ATOM 3280 C CA . LEU A 1 411 ? 11.148 15.797 6.855 1 95.81 411 LEU A CA 1
ATOM 3281 C C . LEU A 1 411 ? 12.562 16.25 7.184 1 95.81 411 LEU A C 1
ATOM 3283 O O . LEU A 1 411 ? 12.758 17.109 8.047 1 95.81 411 LEU A O 1
ATOM 3287 N N . LYS A 1 412 ? 13.523 15.734 6.512 1 94.44 412 LYS A N 1
ATOM 3288 C CA . LYS A 1 412 ? 14.906 16.156 6.715 1 94.44 412 LYS A CA 1
ATOM 3289 C C . LYS A 1 412 ? 15.102 17.625 6.301 1 94.44 412 LYS A C 1
ATOM 3291 O O . LYS A 1 412 ? 15.773 18.375 7 1 94.44 412 LYS A O 1
ATOM 3296 N N . GLU A 1 413 ? 14.5 17.953 5.215 1 95 413 GLU A N 1
ATOM 3297 C CA . GLU A 1 413 ? 14.602 19.328 4.73 1 95 413 GLU A CA 1
ATOM 3298 C C . GLU A 1 413 ? 13.93 20.297 5.695 1 95 413 GLU A C 1
ATOM 3300 O O . GLU A 1 413 ? 14.453 21.375 5.961 1 95 413 GLU A O 1
ATOM 3305 N N . ILE A 1 414 ? 12.773 19.906 6.238 1 93.81 414 ILE A N 1
ATOM 3306 C CA . ILE A 1 414 ? 12.086 20.75 7.211 1 93.81 414 ILE A CA 1
ATOM 3307 C C . ILE A 1 414 ? 12.953 20.922 8.453 1 93.81 414 ILE A C 1
ATOM 3309 O O . ILE A 1 414 ? 12.977 22 9.062 1 93.81 414 ILE A O 1
ATOM 3313 N N . GLY A 1 415 ? 13.57 19.812 8.836 1 91.44 415 GLY A N 1
ATOM 3314 C CA . GLY A 1 415 ? 14.477 19.891 9.969 1 91.44 415 GLY A CA 1
ATOM 3315 C C . GLY A 1 415 ? 15.602 20.891 9.781 1 91.44 415 GLY A C 1
ATOM 3316 O O . GLY A 1 415 ? 15.93 21.641 10.695 1 91.44 415 GLY A O 1
ATOM 3317 N N . ASN A 1 416 ? 16.094 20.984 8.586 1 92 416 ASN A N 1
ATOM 3318 C CA . ASN A 1 416 ? 17.156 21.938 8.273 1 92 416 ASN A CA 1
ATOM 3319 C C . ASN A 1 416 ? 16.656 23.375 8.297 1 92 416 ASN A C 1
ATOM 3321 O O . ASN A 1 416 ? 17.359 24.281 8.727 1 92 416 ASN A O 1
ATOM 3325 N N . ILE A 1 417 ? 15.43 23.562 7.914 1 92.31 417 ILE A N 1
ATOM 3326 C CA . ILE A 1 417 ? 14.844 24.906 7.848 1 92.31 417 ILE A CA 1
ATOM 3327 C C . ILE A 1 417 ? 14.5 25.375 9.258 1 92.31 417 ILE A C 1
ATOM 3329 O O . ILE A 1 417 ? 14.734 26.547 9.594 1 92.31 417 ILE A O 1
ATOM 3333 N N . GLU A 1 418 ? 13.984 24.484 10.102 1 88.31 418 GLU A N 1
ATOM 3334 C CA . GLU A 1 418 ? 13.422 24.875 11.391 1 88.31 418 GLU A CA 1
ATOM 3335 C C . GLU A 1 418 ? 14.438 24.688 12.516 1 88.31 418 GLU A C 1
ATOM 3337 O O . GLU A 1 418 ? 14.109 24.859 13.695 1 88.31 418 GLU A O 1
ATOM 3342 N N . GLN A 1 419 ? 15.648 24.328 12.109 1 83.19 419 GLN A N 1
ATOM 3343 C CA . GLN A 1 419 ? 16.688 24.141 13.117 1 83.19 419 GLN A CA 1
ATOM 3344 C C . GLN A 1 419 ? 16.984 25.453 13.844 1 83.19 419 GLN A C 1
ATOM 3346 O O . GLN A 1 419 ? 17.25 25.453 15.047 1 83.19 419 GLN A O 1
ATOM 3351 N N . ALA A 1 420 ? 16.844 26.531 13.07 1 81.5 420 ALA A N 1
ATOM 3352 C CA . ALA A 1 420 ? 17.094 27.828 13.68 1 81.5 420 ALA A CA 1
ATOM 3353 C C . ALA A 1 420 ? 15.805 28.469 14.18 1 81.5 420 ALA A C 1
ATOM 3355 O O . ALA A 1 420 ? 14.93 28.812 13.383 1 81.5 420 ALA A O 1
ATOM 3356 N N . CYS A 1 421 ? 15.594 28.469 15.523 1 86 421 CYS A N 1
ATOM 3357 C CA . CYS A 1 421 ? 14.422 29.094 16.125 1 86 421 CYS A CA 1
ATOM 3358 C C . CYS A 1 421 ? 14.617 30.594 16.297 1 86 421 CYS A C 1
ATOM 3360 O O . CYS A 1 421 ? 15.734 31.047 16.5 1 86 421 CYS A O 1
ATOM 3362 N N . PHE A 1 422 ? 13.641 31.359 16.141 1 86.06 422 PHE A N 1
ATOM 3363 C CA . PHE A 1 422 ? 13.734 32.812 16.281 1 86.06 422 PHE A CA 1
ATOM 3364 C C . PHE A 1 422 ? 13.75 33.219 17.75 1 86.06 422 PHE A C 1
ATOM 3366 O O . PHE A 1 422 ? 14.039 34.375 18.078 1 86.06 422 PHE A O 1
ATOM 3373 N N . VAL A 1 423 ? 13.398 32.312 18.641 1 85.94 423 VAL A N 1
ATOM 3374 C CA . VAL A 1 423 ? 13.516 32.562 20.078 1 85.94 423 VAL A CA 1
ATOM 3375 C C . VAL A 1 423 ? 14.914 32.188 20.562 1 85.94 423 VAL A C 1
ATOM 3377 O O . VAL A 1 423 ? 15.359 31.047 20.344 1 85.94 423 VAL A O 1
ATOM 3380 N N . PRO A 1 424 ? 15.586 33.156 21.109 1 83.25 424 PRO A N 1
ATOM 3381 C CA . PRO A 1 424 ? 16.938 32.844 21.562 1 83.25 424 PRO A CA 1
ATOM 3382 C C . PRO A 1 424 ? 16.984 31.766 22.641 1 83.25 424 PRO A C 1
ATOM 3384 O O . PRO A 1 424 ? 16.094 31.719 23.5 1 83.25 424 PRO A O 1
ATOM 3387 N N . ASN A 1 425 ? 17.891 30.75 22.594 1 82.31 425 ASN A N 1
ATOM 3388 C CA . ASN A 1 425 ? 18.188 29.688 23.562 1 82.31 425 ASN A CA 1
ATOM 3389 C C . ASN A 1 425 ? 17.016 28.719 23.688 1 82.31 425 ASN A C 1
ATOM 3391 O O . ASN A 1 425 ? 16.75 28.203 24.781 1 82.31 425 ASN A O 1
ATOM 3395 N N . CYS A 1 426 ? 16.234 28.703 22.656 1 86.56 426 CYS A N 1
ATOM 3396 C CA . CYS A 1 426 ? 15.109 27.766 22.672 1 86.56 426 CYS A CA 1
ATOM 3397 C C . CYS A 1 426 ? 15.609 26.328 22.641 1 86.56 426 CYS A C 1
ATOM 3399 O O . CYS A 1 426 ? 16.391 25.953 21.766 1 86.56 426 CYS A O 1
ATOM 3401 N N . GLN A 1 427 ? 15.195 25.469 23.562 1 83.06 427 GLN A N 1
ATOM 3402 C CA . GLN A 1 427 ? 15.602 24.062 23.609 1 83.06 427 GLN A CA 1
ATOM 3403 C C . GLN A 1 427 ? 14.508 23.156 23.047 1 83.06 427 GLN A C 1
ATOM 3405 O O . GLN A 1 427 ? 14.781 22.031 22.641 1 83.06 427 GLN A O 1
ATOM 3410 N N . ALA A 1 428 ? 13.328 23.641 23 1 84.19 428 ALA A N 1
ATOM 3411 C CA . ALA A 1 428 ? 12.172 22.828 22.609 1 84.19 428 ALA A CA 1
ATOM 3412 C C . ALA A 1 428 ? 12.164 22.578 21.109 1 84.19 428 ALA A C 1
ATOM 3414 O O . ALA A 1 428 ? 11.922 21.469 20.656 1 84.19 428 ALA A O 1
ATOM 3415 N N . CYS A 1 429 ? 12.508 23.594 20.359 1 87.81 429 CYS A N 1
ATOM 3416 C CA . CYS A 1 429 ? 12.406 23.484 18.906 1 87.81 429 CYS A CA 1
ATOM 3417 C C . CYS A 1 429 ? 13.43 22.5 18.359 1 87.81 429 CYS A C 1
ATOM 3419 O O . CYS A 1 429 ? 13.086 21.641 17.547 1 87.81 429 CYS A O 1
ATOM 3421 N N . PRO A 1 430 ? 14.688 22.547 18.844 1 86.31 430 PRO A N 1
ATOM 3422 C CA . PRO A 1 430 ? 15.641 21.531 18.391 1 86.31 430 PRO A CA 1
ATOM 3423 C C . PRO A 1 430 ? 15.211 20.109 18.75 1 86.31 430 PRO A C 1
ATOM 3425 O O . PRO A 1 430 ? 15.484 19.172 17.984 1 86.31 430 PRO A O 1
ATOM 3428 N N . HIS A 1 431 ? 14.594 20 19.828 1 87.75 431 HIS A N 1
ATOM 3429 C CA . HIS A 1 431 ? 14.086 18.688 20.234 1 87.75 431 HIS A CA 1
ATOM 3430 C C . HIS A 1 431 ? 13 18.203 19.281 1 87.75 431 HIS A C 1
ATOM 3432 O O . HIS A 1 431 ? 12.969 17.016 18.922 1 87.75 431 HIS A O 1
ATOM 3438 N N . VAL A 1 432 ? 12.156 19.031 18.906 1 88.62 432 VAL A N 1
ATOM 3439 C CA . VAL A 1 432 ? 11.094 18.688 17.969 1 88.62 432 VAL A CA 1
ATOM 3440 C C . VAL A 1 432 ? 11.711 18.312 16.625 1 88.62 432 VAL A C 1
ATOM 3442 O O . VAL A 1 432 ? 11.273 17.344 15.984 1 88.62 432 VAL A O 1
ATOM 3445 N N . VAL A 1 433 ? 12.742 19.062 16.234 1 89.44 433 VAL A N 1
ATOM 3446 C CA . VAL A 1 433 ? 13.414 18.812 14.969 1 89.44 433 VAL A CA 1
ATOM 3447 C C . VAL A 1 433 ? 14.047 17.422 14.992 1 89.44 433 VAL A C 1
ATOM 3449 O O . VAL A 1 433 ? 13.953 16.672 14.016 1 89.44 433 VAL A O 1
ATOM 3452 N N . ARG A 1 434 ? 14.609 17.078 16.078 1 88.25 434 ARG A N 1
ATOM 3453 C CA . ARG A 1 434 ? 15.164 15.734 16.219 1 88.25 434 ARG A CA 1
ATOM 3454 C C . ARG A 1 434 ? 14.062 14.68 16.125 1 88.25 434 ARG A C 1
ATOM 3456 O O . ARG A 1 434 ? 14.281 13.594 15.586 1 88.25 434 ARG A O 1
ATOM 3463 N N . GLY A 1 435 ? 12.938 15.039 16.594 1 86.88 435 GLY A N 1
ATOM 3464 C CA . GLY A 1 435 ? 11.789 14.148 16.484 1 86.88 435 GLY A CA 1
ATOM 3465 C C . GLY A 1 435 ? 11.398 13.859 15.047 1 86.88 435 GLY A C 1
ATOM 3466 O O . GLY A 1 435 ? 11.203 12.703 14.672 1 86.88 435 GLY A O 1
ATOM 3467 N N . TYR A 1 436 ? 11.383 14.906 14.195 1 84.88 436 TYR A N 1
ATOM 3468 C CA . TYR A 1 436 ? 11.008 14.695 12.805 1 84.88 436 TYR A CA 1
ATOM 3469 C C . TYR A 1 436 ? 12.055 13.859 12.078 1 84.88 436 TYR A C 1
ATOM 3471 O O . TYR A 1 436 ? 11.727 13.062 11.195 1 84.88 436 TYR A O 1
ATOM 3479 N N . GLU A 1 437 ? 13.234 14.148 12.508 1 88.31 437 GLU A N 1
ATOM 3480 C CA . GLU A 1 437 ? 14.305 13.391 11.867 1 88.31 437 GLU A CA 1
ATOM 3481 C C . GLU A 1 437 ? 14.211 11.906 12.203 1 88.31 437 GLU A C 1
ATOM 3483 O O . GLU A 1 437 ? 14.406 11.055 11.336 1 88.31 437 GLU A O 1
ATOM 3488 N N . SER A 1 438 ? 13.852 11.641 13.414 1 92.5 438 SER A N 1
ATOM 3489 C CA . SER A 1 438 ? 13.656 10.258 13.82 1 92.5 438 SER A CA 1
ATOM 3490 C C . SER A 1 438 ? 12.484 9.617 13.078 1 92.5 438 SER A C 1
ATOM 3492 O O . SER A 1 438 ? 12.578 8.477 12.633 1 92.5 438 SER A O 1
ATOM 3494 N N . VAL A 1 439 ? 11.438 10.328 12.969 1 93.94 439 VAL A N 1
ATOM 3495 C CA . VAL A 1 439 ? 10.281 9.812 12.242 1 93.94 439 VAL A CA 1
ATOM 3496 C C . VAL A 1 439 ? 10.688 9.477 10.805 1 93.94 439 VAL A C 1
ATOM 3498 O O . VAL A 1 439 ? 10.359 8.406 10.297 1 93.94 439 VAL A O 1
ATOM 3501 N N . GLY A 1 440 ? 11.422 10.398 10.188 1 94.94 440 GLY A N 1
ATOM 3502 C CA . GLY A 1 440 ? 11.891 10.156 8.828 1 94.94 440 GLY A CA 1
ATOM 3503 C C . GLY A 1 440 ? 12.773 8.93 8.711 1 94.94 440 GLY A C 1
ATOM 3504 O O . GLY A 1 440 ? 12.617 8.133 7.785 1 94.94 440 GLY A O 1
ATOM 3505 N N . ASP A 1 441 ? 13.617 8.773 9.602 1 95.38 441 ASP A N 1
ATOM 3506 C CA . ASP A 1 441 ? 14.555 7.652 9.578 1 95.38 441 ASP A CA 1
ATOM 3507 C C . ASP A 1 441 ? 13.82 6.324 9.742 1 95.38 441 ASP A C 1
ATOM 3509 O O . ASP A 1 441 ? 14.117 5.355 9.039 1 95.38 441 ASP A O 1
ATOM 3513 N N . TYR A 1 442 ? 12.961 6.324 10.633 1 94.94 442 TYR A N 1
ATOM 3514 C CA . TYR A 1 442 ? 12.242 5.074 10.867 1 94.94 442 TYR A CA 1
ATOM 3515 C C . TYR A 1 442 ? 11.281 4.781 9.727 1 94.94 442 TYR A C 1
ATOM 3517 O O . TYR A 1 442 ? 11 3.617 9.43 1 94.94 442 TYR A O 1
ATOM 3525 N N . MET A 1 443 ? 10.773 5.793 9.07 1 95.06 443 MET A N 1
ATOM 3526 C CA . MET A 1 443 ? 9.992 5.582 7.848 1 95.06 443 MET A CA 1
ATOM 3527 C C . MET A 1 443 ? 10.867 4.996 6.746 1 95.06 443 MET A C 1
ATOM 3529 O O . MET A 1 443 ? 10.414 4.156 5.965 1 95.06 443 MET A O 1
ATOM 3533 N N . ASN A 1 444 ? 12.086 5.453 6.738 1 96 444 ASN A N 1
ATOM 3534 C CA . ASN A 1 444 ? 13.023 4.891 5.777 1 96 444 ASN A CA 1
ATOM 3535 C C . ASN A 1 444 ? 13.344 3.434 6.09 1 96 444 ASN A C 1
ATOM 3537 O O . ASN A 1 444 ? 13.57 2.633 5.18 1 96 444 ASN A O 1
ATOM 3541 N N . GLU A 1 445 ? 13.406 3.119 7.34 1 96.56 445 GLU A N 1
ATOM 3542 C CA . GLU A 1 445 ? 13.586 1.724 7.727 1 96.56 445 GLU A CA 1
ATOM 3543 C C . GLU A 1 445 ? 12.406 0.87 7.281 1 96.56 445 GLU A C 1
ATOM 3545 O O . GLU A 1 445 ? 12.586 -0.278 6.867 1 96.56 445 GLU A O 1
ATOM 3550 N N . GLU A 1 446 ? 11.234 1.397 7.449 1 96 446 GLU A N 1
ATOM 3551 C CA . GLU A 1 446 ? 10.07 0.685 6.945 1 96 446 GLU A CA 1
ATOM 3552 C C . GLU A 1 446 ? 10.18 0.429 5.445 1 96 446 GLU A C 1
ATOM 3554 O O . GLU A 1 446 ? 9.773 -0.626 4.957 1 96 446 GLU A O 1
ATOM 3559 N N . ARG A 1 447 ? 10.711 1.423 4.75 1 96.38 447 ARG A N 1
ATOM 3560 C CA . ARG A 1 447 ? 10.945 1.266 3.318 1 96.38 447 ARG A CA 1
ATOM 3561 C C . ARG A 1 447 ? 11.805 0.04 3.035 1 96.38 447 ARG A C 1
ATOM 3563 O O . ARG A 1 447 ? 11.508 -0.738 2.127 1 96.38 447 ARG A O 1
ATOM 3570 N N . THR A 1 448 ? 12.82 -0.177 3.791 1 96.31 448 THR A N 1
ATOM 3571 C CA . THR A 1 448 ? 13.719 -1.313 3.621 1 96.31 448 THR A CA 1
ATOM 3572 C C . THR A 1 448 ? 12.992 -2.625 3.9 1 96.31 448 THR A C 1
ATOM 3574 O O . THR A 1 448 ? 13.203 -3.621 3.205 1 96.31 448 THR A O 1
ATOM 3577 N N . ILE A 1 449 ? 12.18 -2.607 4.891 1 96.62 449 ILE A N 1
ATOM 3578 C CA . ILE A 1 449 ? 11.383 -3.787 5.219 1 96.62 449 ILE A CA 1
ATOM 3579 C C . ILE A 1 449 ? 10.477 -4.141 4.043 1 96.62 449 ILE A C 1
ATOM 3581 O O . ILE A 1 449 ? 10.398 -5.305 3.641 1 96.62 449 ILE A O 1
ATOM 3585 N N . ILE A 1 450 ? 9.852 -3.145 3.48 1 96.94 450 ILE A N 1
ATOM 3586 C CA . ILE A 1 450 ? 8.945 -3.357 2.357 1 96.94 450 ILE A CA 1
ATOM 3587 C C . ILE A 1 450 ? 9.734 -3.863 1.149 1 96.94 450 ILE A C 1
ATOM 3589 O O . ILE A 1 450 ? 9.25 -4.715 0.398 1 96.94 450 ILE A O 1
ATOM 3593 N N . GLU A 1 451 ? 10.93 -3.34 0.96 1 96 451 GLU A N 1
ATOM 3594 C CA . GLU A 1 451 ? 11.773 -3.766 -0.153 1 96 451 GLU A CA 1
ATOM 3595 C C . GLU A 1 451 ? 12.062 -5.262 -0.082 1 96 451 GLU A C 1
ATOM 3597 O O . GLU A 1 451 ? 11.945 -5.973 -1.082 1 96 451 GLU A O 1
ATOM 3602 N N . ASN A 1 452 ? 12.328 -5.711 1.045 1 95.88 452 ASN A N 1
ATOM 3603 C CA . ASN A 1 452 ? 12.586 -7.133 1.246 1 95.88 452 ASN A CA 1
ATOM 3604 C C . ASN A 1 452 ? 11.32 -7.969 1.081 1 95.88 452 ASN A C 1
ATOM 3606 O O . ASN A 1 452 ? 11.352 -9.039 0.472 1 95.88 452 ASN A O 1
ATOM 3610 N N . GLU A 1 453 ? 10.32 -7.465 1.639 1 95.94 453 GLU A N 1
ATOM 3611 C CA . GLU A 1 453 ? 9.047 -8.164 1.525 1 95.94 453 GLU A CA 1
ATOM 3612 C C . GLU A 1 453 ? 8.625 -8.32 0.065 1 95.94 453 GLU A C 1
ATOM 3614 O O . GLU A 1 453 ? 8.188 -9.391 -0.352 1 95.94 453 GLU A O 1
ATOM 3619 N N . THR A 1 454 ? 8.727 -7.254 -0.699 1 96.12 454 THR A N 1
ATOM 3620 C CA . THR A 1 454 ? 8.297 -7.277 -2.094 1 96.12 454 THR A CA 1
ATOM 3621 C C . THR A 1 454 ? 9.18 -8.211 -2.914 1 96.12 454 THR A C 1
ATOM 3623 O O . THR A 1 454 ? 8.688 -8.938 -3.777 1 96.12 454 THR A O 1
ATOM 3626 N N . SER A 1 455 ? 10.453 -8.242 -2.672 1 93.81 455 SER A N 1
ATOM 3627 C CA . SER A 1 455 ? 11.359 -9.141 -3.369 1 93.81 455 SER A CA 1
ATOM 3628 C C . SER A 1 455 ? 11 -10.602 -3.115 1 93.81 455 SER A C 1
ATOM 3630 O O . SER A 1 455 ? 10.938 -11.398 -4.051 1 93.81 455 SER A O 1
ATOM 3632 N N . LEU A 1 456 ? 10.664 -10.891 -1.921 1 93.81 456 LEU A N 1
ATOM 3633 C CA . LEU A 1 456 ? 10.297 -12.258 -1.555 1 93.81 456 LEU A CA 1
ATOM 3634 C C . LEU A 1 456 ? 8.93 -12.617 -2.117 1 93.81 456 LEU A C 1
ATOM 3636 O O . LEU A 1 456 ? 8.695 -13.773 -2.488 1 93.81 456 LEU A O 1
ATOM 3640 N N . SER A 1 457 ? 8.039 -11.625 -2.141 1 95.25 457 SER A N 1
ATOM 3641 C CA . SER A 1 457 ? 6.707 -11.883 -2.682 1 95.25 457 SER A CA 1
ATOM 3642 C C . SER A 1 457 ? 6.762 -12.156 -4.18 1 95.25 457 SER A C 1
ATOM 3644 O O . SER A 1 457 ? 6.004 -12.984 -4.691 1 95.25 457 SER A O 1
ATOM 3646 N N . ILE A 1 458 ? 7.672 -11.523 -4.898 1 93.44 458 ILE A N 1
ATOM 3647 C CA . ILE A 1 458 ? 7.824 -11.719 -6.336 1 93.44 458 ILE A CA 1
ATOM 3648 C C . ILE A 1 458 ? 8.336 -13.133 -6.613 1 93.44 458 ILE A C 1
ATOM 3650 O O . ILE A 1 458 ? 7.758 -13.852 -7.43 1 93.44 458 ILE A O 1
ATOM 3654 N N . SER A 1 459 ? 9.32 -13.578 -5.875 1 89.44 459 SER A N 1
ATOM 3655 C CA . SER A 1 459 ? 9.93 -14.883 -6.105 1 89.44 459 SER A CA 1
ATOM 3656 C C . SER A 1 459 ? 9.172 -15.992 -5.383 1 89.44 459 SER A C 1
ATOM 3658 O O . SER A 1 459 ? 9.383 -17.172 -5.652 1 89.44 459 SER A O 1
ATOM 3660 N N . GLY A 1 460 ? 8.273 -15.578 -4.492 1 91.19 460 GLY A N 1
ATOM 3661 C CA . GLY A 1 460 ? 7.559 -16.562 -3.699 1 91.19 460 GLY A CA 1
ATOM 3662 C C . GLY A 1 460 ? 6.133 -16.781 -4.164 1 91.19 460 GLY A C 1
ATOM 3663 O O . GLY A 1 460 ? 5.887 -17.531 -5.105 1 91.19 460 GLY A O 1
ATOM 3664 N N . VAL A 1 461 ? 5.254 -15.992 -3.637 1 94.62 461 VAL A N 1
ATOM 3665 C CA . VAL A 1 461 ? 3.832 -16.234 -3.844 1 94.62 461 VAL A CA 1
ATOM 3666 C C . VAL A 1 461 ? 3.477 -16 -5.312 1 94.62 461 VAL A C 1
ATOM 3668 O O . VAL A 1 461 ? 2.779 -16.812 -5.926 1 94.62 461 VAL A O 1
ATOM 3671 N N . LEU A 1 462 ? 3.936 -14.953 -5.898 1 96.06 462 LEU A N 1
ATOM 3672 C CA . LEU A 1 462 ? 3.572 -14.625 -7.273 1 96.06 462 LEU A CA 1
ATOM 3673 C C . LEU A 1 462 ? 4.117 -15.672 -8.242 1 96.06 462 LEU A C 1
ATOM 3675 O O . LEU A 1 462 ? 3.391 -16.156 -9.109 1 96.06 462 LEU A O 1
ATOM 3679 N N . GLU A 1 463 ? 5.375 -16.047 -8.047 1 93.12 463 GLU A N 1
ATOM 3680 C CA . GLU A 1 463 ? 5.98 -17.047 -8.906 1 93.12 463 GLU A CA 1
ATOM 3681 C C . GLU A 1 463 ? 5.281 -18.406 -8.758 1 93.12 463 GLU A C 1
ATOM 3683 O O . GLU A 1 463 ? 5.074 -19.109 -9.742 1 93.12 463 GLU A O 1
ATOM 3688 N N . SER A 1 464 ? 4.938 -18.75 -7.566 1 94.12 464 SER A N 1
ATOM 3689 C CA . SER A 1 464 ? 4.25 -20 -7.312 1 94.12 464 SER A CA 1
ATOM 3690 C C . SER A 1 464 ? 2.871 -20.016 -7.969 1 94.12 464 SER A C 1
ATOM 3692 O O . SER A 1 464 ? 2.451 -21.047 -8.516 1 94.12 464 SER A O 1
ATOM 3694 N N . LEU A 1 465 ? 2.191 -18.891 -7.895 1 96.5 465 LEU A N 1
ATOM 3695 C CA . LEU A 1 465 ? 0.888 -18.797 -8.539 1 96.5 465 LEU A CA 1
ATOM 3696 C C . LEU A 1 465 ? 1.02 -18.938 -10.055 1 96.5 465 LEU A C 1
ATOM 3698 O O . LEU A 1 465 ? 0.253 -19.672 -10.68 1 96.5 465 LEU A O 1
ATOM 3702 N N . LYS A 1 466 ? 1.987 -18.328 -10.617 1 96.19 466 LYS A N 1
ATOM 3703 C CA . LYS A 1 466 ? 2.213 -18.422 -12.055 1 96.19 466 LYS A CA 1
ATOM 3704 C C . LYS A 1 466 ? 2.564 -19.844 -12.469 1 96.19 466 LYS A C 1
ATOM 3706 O O . LYS A 1 466 ? 2.07 -20.344 -13.484 1 96.19 466 LYS A O 1
ATOM 3711 N N . ARG A 1 467 ? 3.402 -20.438 -11.656 1 94.69 467 ARG A N 1
ATOM 3712 C CA . ARG A 1 467 ? 3.795 -21.812 -11.938 1 94.69 467 ARG A CA 1
ATOM 3713 C C . ARG A 1 467 ? 2.58 -22.734 -11.938 1 94.69 467 ARG A C 1
ATOM 3715 O O . ARG A 1 467 ? 2.438 -23.578 -12.836 1 94.69 467 ARG A O 1
ATOM 3722 N N . HIS A 1 468 ? 1.765 -22.562 -10.961 1 95.25 468 HIS A N 1
ATOM 3723 C CA . HIS A 1 468 ? 0.578 -23.406 -10.883 1 95.25 468 HIS A CA 1
ATOM 3724 C C . HIS A 1 468 ? -0.349 -23.172 -12.07 1 95.25 468 HIS A C 1
ATOM 3726 O O . HIS A 1 468 ? -0.831 -24.125 -12.688 1 95.25 468 HIS A O 1
ATOM 3732 N N . ARG A 1 469 ? -0.603 -21.922 -12.359 1 96.19 469 ARG A N 1
ATOM 3733 C CA . ARG A 1 469 ? -1.431 -21.578 -13.508 1 96.19 469 ARG A CA 1
ATOM 3734 C C . ARG A 1 469 ? -0.877 -22.188 -14.789 1 96.19 469 ARG A C 1
ATOM 3736 O O . ARG A 1 469 ? -1.627 -22.766 -15.586 1 96.19 469 ARG A O 1
ATOM 3743 N N . ASP A 1 470 ? 0.444 -22.172 -14.977 1 95.81 470 ASP A N 1
ATOM 3744 C CA . ASP A 1 470 ? 1.088 -22.688 -16.188 1 95.81 470 ASP A CA 1
ATOM 3745 C C . ASP A 1 470 ? 0.943 -24.203 -16.281 1 95.81 470 ASP A C 1
ATOM 3747 O O . ASP A 1 470 ? 0.726 -24.75 -17.359 1 95.81 470 ASP A O 1
ATOM 3751 N N . ILE A 1 471 ? 1.091 -24.859 -15.156 1 96.38 471 ILE A N 1
ATOM 3752 C CA . ILE A 1 471 ? 0.97 -26.312 -15.148 1 96.38 471 ILE A CA 1
ATOM 3753 C C . ILE A 1 471 ? -0.434 -26.703 -15.594 1 96.38 471 ILE A C 1
ATOM 3755 O O . ILE A 1 471 ? -0.6 -27.672 -16.359 1 96.38 471 ILE A O 1
ATOM 3759 N N . LEU A 1 472 ? -1.444 -25.969 -15.148 1 96.94 472 LEU A N 1
ATOM 3760 C CA . LEU A 1 472 ? -2.814 -26.266 -15.562 1 96.94 472 LEU A CA 1
ATOM 3761 C C . LEU A 1 472 ? -2.979 -26.062 -17.062 1 96.94 472 LEU A C 1
ATOM 3763 O O . LEU A 1 472 ? -3.578 -26.891 -17.75 1 96.94 472 LEU A O 1
ATOM 3767 N N . ALA A 1 473 ? -2.402 -25.016 -17.531 1 97.19 473 ALA A N 1
ATOM 3768 C CA . ALA A 1 473 ? -2.494 -24.734 -18.969 1 97.19 473 ALA A CA 1
ATOM 3769 C C . ALA A 1 473 ? -1.758 -25.797 -19.781 1 97.19 473 ALA A C 1
ATOM 3771 O O . ALA A 1 473 ? -2.232 -26.203 -20.844 1 97.19 473 ALA A O 1
ATOM 3772 N N . CYS A 1 474 ? -0.615 -26.266 -19.281 1 97.62 474 CYS A N 1
ATOM 3773 C CA . CYS A 1 474 ? 0.181 -27.266 -19.969 1 97.62 474 CYS A CA 1
ATOM 3774 C C . CYS A 1 474 ? -0.548 -28.609 -20.016 1 97.62 474 CYS A C 1
ATOM 3776 O O . CYS A 1 474 ? -0.391 -29.375 -20.953 1 97.62 474 CYS A O 1
ATOM 3778 N N . PHE A 1 475 ? -1.314 -28.812 -18.984 1 98 475 PHE A N 1
ATOM 3779 C CA . PHE A 1 475 ? -2.086 -30.047 -18.953 1 98 475 PHE A CA 1
ATOM 3780 C C . PHE A 1 475 ? -3.125 -30.062 -20.062 1 98 475 PHE A C 1
ATOM 3782 O O . PHE A 1 475 ? -3.309 -31.078 -20.75 1 98 475 PHE A O 1
ATOM 3789 N N . ILE A 1 476 ? -3.801 -28.953 -20.297 1 97.31 476 ILE A N 1
ATOM 3790 C CA . ILE A 1 476 ? -4.777 -28.844 -21.375 1 97.31 476 ILE A CA 1
ATOM 3791 C C . ILE A 1 476 ? -4.082 -29.078 -22.719 1 97.31 476 ILE A C 1
ATOM 3793 O O . ILE A 1 476 ? -4.609 -29.781 -23.578 1 97.31 476 ILE A O 1
ATOM 3797 N N . ASP A 1 477 ? -2.945 -28.484 -22.812 1 97.38 477 ASP A N 1
ATOM 3798 C CA . ASP A 1 477 ? -2.17 -28.656 -24.047 1 97.38 477 ASP A CA 1
ATOM 3799 C C . ASP A 1 477 ? -1.825 -30.125 -24.281 1 97.38 477 ASP A C 1
ATOM 3801 O O . ASP A 1 477 ? -1.865 -30.594 -25.422 1 97.38 477 ASP A O 1
ATOM 3805 N N . MET A 1 478 ? -1.476 -30.812 -23.203 1 97.81 478 MET A N 1
ATOM 3806 C CA . MET A 1 478 ? -1.161 -32.219 -23.312 1 97.81 478 MET A CA 1
ATOM 3807 C C . MET A 1 478 ? -2.375 -33.031 -23.766 1 97.81 478 MET A C 1
ATOM 3809 O O . MET A 1 478 ? -2.254 -33.906 -24.609 1 97.81 478 MET A O 1
ATOM 3813 N N . LEU A 1 479 ? -3.566 -32.688 -23.266 1 97.06 479 LEU A N 1
ATOM 3814 C CA . LEU A 1 479 ? -4.785 -33.375 -23.672 1 97.06 479 LEU A CA 1
ATOM 3815 C C . LEU A 1 479 ? -5.078 -33.156 -25.141 1 97.06 479 LEU A C 1
ATOM 3817 O O . LEU A 1 479 ? -5.535 -34.062 -25.844 1 97.06 479 LEU A O 1
ATOM 3821 N N . GLU A 1 480 ? -4.805 -31.984 -25.609 1 96 480 GLU A N 1
ATOM 3822 C CA . GLU A 1 480 ? -5 -31.688 -27.031 1 96 480 GLU A CA 1
ATOM 3823 C C . GLU A 1 480 ? -4.027 -32.469 -27.906 1 96 480 GLU A C 1
ATOM 3825 O O . GLU A 1 480 ? -4.406 -33 -28.953 1 96 480 GLU A O 1
ATOM 3830 N N . ARG A 1 481 ? -2.801 -32.562 -27.484 1 95.62 481 ARG A N 1
ATOM 3831 C CA . ARG A 1 481 ? -1.809 -33.375 -28.203 1 95.62 481 ARG A CA 1
ATOM 3832 C C . ARG A 1 481 ? -2.199 -34.844 -28.219 1 95.62 481 ARG A C 1
ATOM 3834 O O . ARG A 1 481 ? -2.066 -35.5 -29.234 1 95.62 481 ARG A O 1
ATOM 3841 N N . LYS A 1 482 ? -2.66 -35.312 -27.062 1 95.69 482 LYS A N 1
ATOM 3842 C CA . LYS A 1 482 ? -3.107 -36.719 -26.953 1 95.69 482 LYS A CA 1
ATOM 3843 C C . LYS A 1 482 ? -4.211 -37 -27.969 1 95.69 482 LYS A C 1
ATOM 3845 O O . LYS A 1 482 ? -4.152 -38.031 -28.672 1 95.69 482 LYS A O 1
ATOM 3850 N N . THR A 1 483 ? -5.188 -36.094 -28.047 1 92.94 483 THR A N 1
ATOM 3851 C CA . THR A 1 483 ? -6.309 -36.312 -28.969 1 92.94 483 THR A CA 1
ATOM 3852 C C . THR A 1 483 ? -5.832 -36.312 -30.406 1 92.94 483 THR A C 1
ATOM 3854 O O . THR A 1 483 ? -6.344 -37.062 -31.234 1 92.94 483 THR A O 1
ATOM 3857 N N . ARG A 1 484 ? -4.84 -35.625 -30.75 1 92.94 484 ARG A N 1
ATOM 3858 C CA . ARG A 1 484 ? -4.332 -35.5 -32.125 1 92.94 484 ARG A CA 1
ATOM 3859 C C . ARG A 1 484 ? -3.461 -36.688 -32.469 1 92.94 484 ARG A C 1
ATOM 3861 O O . ARG A 1 484 ? -3.523 -37.188 -33.594 1 92.94 484 ARG A O 1
ATOM 3868 N N . LEU A 1 485 ? -2.729 -37.25 -31.453 1 90.25 485 LEU A N 1
ATOM 3869 C CA . LEU A 1 485 ? -1.683 -38.219 -31.781 1 90.25 485 LEU A CA 1
ATOM 3870 C C . LEU A 1 485 ? -2.115 -39.625 -31.406 1 90.25 485 LEU A C 1
ATOM 3872 O O . LEU A 1 485 ? -1.495 -40.594 -31.844 1 90.25 485 LEU A O 1
ATOM 3876 N N . GLU A 1 486 ? -3.199 -39.75 -30.672 1 85.5 486 GLU A N 1
ATOM 3877 C CA . GLU A 1 486 ? -3.631 -41.062 -30.219 1 85.5 486 GLU A CA 1
ATOM 3878 C C . GLU A 1 486 ? -4.402 -41.781 -31.312 1 85.5 486 GLU A C 1
ATOM 3880 O O . GLU A 1 486 ? -4.871 -42.906 -31.094 1 85.5 486 GLU A O 1
ATOM 3885 N N . VAL A 1 487 ? -4.379 -41.438 -32.5 1 82.62 487 VAL A N 1
ATOM 3886 C CA . VAL A 1 487 ? -5.129 -42.062 -33.562 1 82.62 487 VAL A CA 1
ATOM 3887 C C . VAL A 1 487 ? -4.504 -43.406 -33.906 1 82.62 487 VAL A C 1
ATOM 3889 O O . VAL A 1 487 ? -3.277 -43.531 -34 1 82.62 487 VAL A O 1
ATOM 3892 N N . HIS A 1 488 ? -5.402 -44.469 -33.781 1 83.69 488 HIS A N 1
ATOM 3893 C CA . HIS A 1 488 ? -4.969 -45.812 -34.125 1 83.69 488 HIS A CA 1
ATOM 3894 C C . HIS A 1 488 ? -6.008 -46.531 -34.969 1 83.69 488 HIS A C 1
ATOM 3896 O O . HIS A 1 488 ? -7.098 -46 -35.219 1 83.69 488 HIS A O 1
ATOM 3902 N N . GLN A 1 489 ? -5.555 -47.625 -35.562 1 87.62 489 GLN A N 1
ATOM 3903 C CA . GLN A 1 489 ? -6.41 -48.438 -36.438 1 87.62 489 GLN A CA 1
ATOM 3904 C C . GLN A 1 489 ? -6.742 -49.781 -35.781 1 87.62 489 GLN A C 1
ATOM 3906 O O . GLN A 1 489 ? -6.793 -50.812 -36.438 1 87.62 489 GLN A O 1
ATOM 3911 N N . ILE A 1 490 ? -6.957 -49.781 -34.594 1 90.5 490 ILE A N 1
ATOM 3912 C CA . ILE A 1 490 ? -7.125 -51 -33.844 1 90.5 490 ILE A CA 1
ATOM 3913 C C . ILE A 1 490 ? -8.414 -51.719 -34.281 1 90.5 490 ILE A C 1
ATOM 3915 O O . ILE A 1 490 ? -8.406 -52.906 -34.594 1 90.5 490 ILE A O 1
ATOM 3919 N N . ASP A 1 491 ? -9.484 -50.969 -34.438 1 91.56 491 ASP A N 1
ATOM 3920 C CA . ASP A 1 491 ? -10.773 -51.531 -34.812 1 91.56 491 ASP A CA 1
ATOM 3921 C C . ASP A 1 491 ? -10.742 -52.062 -36.25 1 91.56 491 ASP A C 1
ATOM 3923 O O . ASP A 1 491 ? -11.211 -53.188 -36.5 1 91.56 491 ASP A O 1
ATOM 3927 N N . SER A 1 492 ? -10.164 -51.344 -37.094 1 92.94 492 SER A N 1
ATOM 3928 C CA . SER A 1 492 ? -10.078 -51.75 -38.5 1 92.94 492 SER A CA 1
ATOM 3929 C C . SER A 1 492 ? -9.188 -52.969 -38.656 1 92.94 492 SER A C 1
ATOM 3931 O O . SER A 1 492 ? -9.508 -53.875 -39.438 1 92.94 492 SER A O 1
ATOM 3933 N N . LEU A 1 493 ? -8.125 -52.969 -37.875 1 93.44 493 LEU A N 1
ATOM 3934 C CA . LEU A 1 493 ? -7.211 -54.094 -37.938 1 93.44 493 LEU A CA 1
ATOM 3935 C C . LEU A 1 493 ? -7.859 -55.375 -37.375 1 93.44 493 LEU A C 1
ATOM 3937 O O . LEU A 1 493 ? -7.684 -56.469 -37.938 1 93.44 493 LEU A O 1
ATOM 3941 N N . THR A 1 494 ? -8.547 -55.25 -36.375 1 94.12 494 THR A N 1
ATOM 3942 C CA . THR A 1 494 ? -9.242 -56.375 -35.75 1 94.12 494 THR A CA 1
ATOM 3943 C C . THR A 1 494 ? -10.266 -56.969 -36.719 1 94.12 494 THR A C 1
ATOM 3945 O O . THR A 1 494 ? -10.359 -58.188 -36.875 1 94.12 494 THR A O 1
ATOM 3948 N N . LYS A 1 495 ? -10.945 -56.094 -37.406 1 94.88 495 LYS A N 1
ATOM 3949 C CA . LYS A 1 495 ? -11.945 -56.531 -38.375 1 94.88 495 LYS A CA 1
ATOM 3950 C C . LYS A 1 495 ? -11.281 -57.219 -39.594 1 94.88 495 LYS A C 1
ATOM 3952 O O . LYS A 1 495 ? -11.773 -58.219 -40.094 1 94.88 495 LYS A O 1
ATOM 3957 N N . ARG A 1 496 ? -10.195 -56.656 -39.969 1 94.69 496 ARG A N 1
ATOM 3958 C CA . ARG A 1 496 ? -9.484 -57.188 -41.125 1 94.69 496 ARG A CA 1
ATOM 3959 C C . ARG A 1 496 ? -8.898 -58.562 -40.781 1 94.69 496 ARG A C 1
ATOM 3961 O O . ARG A 1 496 ? -8.938 -59.469 -41.625 1 94.69 496 ARG A O 1
ATOM 3968 N N . ILE A 1 497 ? -8.398 -58.75 -39.656 1 96 497 ILE A N 1
ATOM 3969 C CA . ILE A 1 497 ? -7.836 -60.031 -39.219 1 96 497 ILE A CA 1
ATOM 3970 C C . ILE A 1 497 ? -8.938 -61.062 -39.156 1 96 497 ILE A C 1
ATOM 3972 O O . ILE A 1 497 ? -8.75 -62.219 -39.594 1 96 497 ILE A O 1
ATOM 3976 N N . ALA A 1 498 ? -10.078 -60.656 -3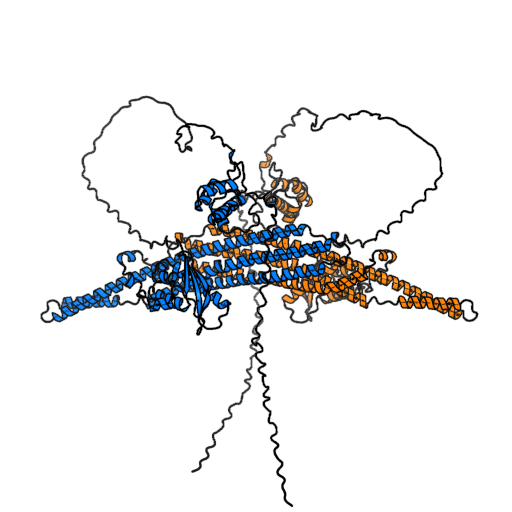8.688 1 95.44 498 ALA A N 1
ATOM 3977 C CA . ALA A 1 498 ? -11.211 -61.562 -38.594 1 95.44 498 ALA A CA 1
ATOM 3978 C C . ALA A 1 498 ? -11.711 -62 -39.969 1 95.44 498 ALA A C 1
ATOM 3980 O O . ALA A 1 498 ? -11.992 -63.156 -40.188 1 95.44 498 ALA A O 1
ATOM 3981 N N . SER A 1 499 ? -11.812 -61 -40.812 1 94.81 499 SER A N 1
ATOM 3982 C CA . SER A 1 499 ? -12.297 -61.281 -42.188 1 94.81 499 SER A CA 1
ATOM 3983 C C . SER A 1 499 ? -11.328 -62.188 -42.938 1 94.81 499 SER A C 1
ATOM 3985 O O . SER A 1 499 ? -11.758 -63.156 -43.594 1 94.81 499 SER A O 1
ATOM 3987 N N . ASN A 1 500 ? -10.062 -61.906 -42.75 1 95.44 500 ASN A N 1
ATOM 3988 C CA . ASN A 1 500 ? -9.055 -62.688 -43.469 1 95.44 500 ASN A CA 1
ATOM 3989 C C . ASN A 1 500 ? -8.938 -64.062 -42.875 1 95.44 500 ASN A C 1
ATOM 3991 O O . ASN A 1 500 ? -8.656 -65.062 -43.594 1 95.44 500 ASN A O 1
ATOM 3995 N N . THR A 1 501 ? -9.102 -64.25 -41.656 1 95.06 501 THR A N 1
ATOM 3996 C CA . THR A 1 501 ? -9.094 -65.562 -41 1 95.06 501 THR A CA 1
ATOM 3997 C C . THR A 1 501 ? -10.266 -66.375 -41.5 1 95.06 501 THR A C 1
ATOM 3999 O O . THR A 1 501 ? -10.117 -67.625 -41.719 1 95.06 501 THR A O 1
ATOM 4002 N N . ALA A 1 502 ? -11.422 -65.75 -41.688 1 95 502 ALA A N 1
ATOM 4003 C CA . ALA A 1 502 ? -12.594 -66.5 -42.219 1 95 502 ALA A CA 1
ATOM 4004 C C . ALA A 1 502 ? -12.352 -66.938 -43.625 1 95 502 ALA A C 1
ATOM 4006 O O . ALA A 1 502 ? -12.734 -68.062 -44 1 95 502 ALA A O 1
ATOM 4007 N N . LYS A 1 503 ? -11.711 -66.125 -44.375 1 93.81 503 LYS A N 1
ATOM 4008 C CA . LYS A 1 503 ? -11.391 -66.5 -45.75 1 93.81 503 LYS A CA 1
ATOM 4009 C C . LYS A 1 503 ? -10.398 -67.625 -45.812 1 93.81 503 LYS A C 1
ATOM 4011 O O . LYS A 1 503 ? -10.523 -68.562 -46.656 1 93.81 503 LYS A O 1
ATOM 4016 N N . VAL A 1 504 ? -9.422 -67.625 -44.938 1 94.19 504 VAL A N 1
ATOM 4017 C CA . VAL A 1 504 ? -8.414 -68.688 -44.875 1 94.19 504 VAL A CA 1
ATOM 4018 C C . VAL A 1 504 ? -9.078 -70 -44.5 1 94.19 504 VAL A C 1
ATOM 4020 O O . VAL A 1 504 ? -8.758 -71.062 -45.062 1 94.19 504 VAL A O 1
ATOM 4023 N N . ASN A 1 505 ? -10 -69.938 -43.562 1 92.81 505 ASN A N 1
ATOM 4024 C CA . ASN A 1 505 ? -10.703 -71.125 -43.125 1 92.81 505 ASN A CA 1
ATOM 4025 C C . ASN A 1 505 ? -11.562 -71.688 -44.25 1 92.81 505 ASN A C 1
ATOM 4027 O O . ASN A 1 505 ? -11.711 -72.938 -44.375 1 92.81 505 ASN A O 1
ATOM 4031 N N . GLN A 1 506 ? -12.047 -70.875 -45.156 1 92 506 GLN A N 1
ATOM 4032 C CA . GLN A 1 506 ? -12.883 -71.25 -46.25 1 92 506 GLN A CA 1
ATOM 4033 C C . GLN A 1 506 ? -12.031 -71.875 -47.375 1 92 506 GLN A C 1
ATOM 4035 O O . GLN A 1 506 ? -12.453 -72.812 -48.062 1 92 506 GLN A O 1
ATOM 4040 N N . HIS A 1 507 ? -10.852 -71.312 -47.531 1 91.44 507 HIS A N 1
ATOM 4041 C CA . HIS A 1 507 ? -10.031 -71.688 -48.688 1 91.44 507 HIS A CA 1
ATOM 4042 C C . HIS A 1 507 ? -9.039 -72.75 -48.344 1 91.44 507 HIS A C 1
ATOM 4044 O O . HIS A 1 507 ? -8.477 -73.375 -49.25 1 91.44 507 HIS A O 1
ATOM 4050 N N . ARG A 1 508 ? -8.797 -73 -47.062 1 88.31 508 ARG A N 1
ATOM 4051 C CA . ARG A 1 508 ? -7.801 -73.938 -46.656 1 88.31 508 ARG A CA 1
ATOM 4052 C C . ARG A 1 508 ? -8.195 -75.375 -47.125 1 88.31 508 ARG A C 1
ATOM 4054 O O . ARG A 1 508 ? -9.328 -75.812 -46.906 1 88.31 508 ARG A O 1
ATOM 4061 N N . GLY A 1 509 ? -7.43 -76.062 -47.75 1 87.94 509 GLY A N 1
ATOM 4062 C CA . GLY A 1 509 ? -7.668 -77.438 -48.188 1 87.94 509 GLY A CA 1
ATOM 4063 C C . GLY A 1 509 ? -8.242 -77.5 -49.594 1 87.94 509 GLY A C 1
ATOM 4064 O O . GLY A 1 509 ? -8.344 -78.562 -50.188 1 87.94 509 GLY A O 1
ATOM 4065 N N . VAL A 1 510 ? -8.742 -76.375 -50.125 1 89.88 510 VAL A N 1
ATOM 4066 C CA . VAL A 1 510 ? -9.289 -76.375 -51.5 1 89.88 510 VAL A CA 1
ATOM 4067 C C . VAL A 1 510 ? -8.148 -76.375 -52.5 1 89.88 510 VAL A C 1
ATOM 4069 O O . VAL A 1 510 ? -7.281 -75.5 -52.469 1 89.88 510 VAL A O 1
ATOM 4072 N N . PRO A 1 511 ? -8.055 -77.438 -53.344 1 89.06 511 PRO A N 1
ATOM 4073 C CA . PRO A 1 511 ? -6.965 -77.5 -54.312 1 89.06 511 PRO A CA 1
ATOM 4074 C C . PRO A 1 511 ? -6.906 -76.312 -55.25 1 89.06 511 PRO A C 1
ATOM 4076 O O . PRO A 1 511 ? -7.941 -75.875 -55.75 1 89.06 511 PRO A O 1
ATOM 4079 N N . GLY A 1 512 ? -5.762 -75.5 -55.5 1 91.44 512 GLY A N 1
ATOM 4080 C CA . GLY A 1 512 ? -5.547 -74.375 -56.406 1 91.44 512 GLY A CA 1
ATOM 4081 C C . GLY A 1 512 ? -5.484 -73 -55.688 1 91.44 512 GLY A C 1
ATOM 4082 O O . GLY A 1 512 ? -5.094 -72 -56.281 1 91.44 512 GLY A O 1
ATOM 4083 N N . LEU A 1 513 ? -5.875 -73.125 -54.438 1 92.44 513 LEU A N 1
ATOM 4084 C CA . LEU A 1 513 ? -5.926 -71.812 -53.688 1 92.44 513 LEU A CA 1
ATOM 4085 C C . LEU A 1 513 ? -4.832 -71.75 -52.625 1 92.44 513 LEU A C 1
ATOM 4087 O O . LEU A 1 513 ? -4.906 -71 -51.688 1 92.44 513 LEU A O 1
ATOM 4091 N N . GLU A 1 514 ? -3.898 -72.625 -52.719 1 90.44 514 GLU A N 1
ATOM 4092 C CA . GLU A 1 514 ? -2.828 -72.688 -51.75 1 90.44 514 GLU A CA 1
ATOM 4093 C C . GLU A 1 514 ? -1.991 -71.438 -51.688 1 90.44 514 GLU A C 1
ATOM 4095 O O . GLU A 1 514 ? -1.596 -71 -50.625 1 90.44 514 GLU A O 1
ATOM 4100 N N . SER A 1 515 ? -1.781 -70.812 -52.875 1 92.12 515 SER A N 1
ATOM 4101 C CA . SER A 1 515 ? -0.994 -69.625 -52.938 1 92.12 515 SER A CA 1
ATOM 4102 C C . SER A 1 515 ? -1.735 -68.438 -52.281 1 92.12 515 SER A C 1
ATOM 4104 O O . SER A 1 515 ? -1.121 -67.562 -51.625 1 92.12 515 SER A O 1
ATOM 4106 N N . GLU A 1 516 ? -2.99 -68.5 -52.5 1 92.06 516 GLU A N 1
ATOM 4107 C CA . GLU A 1 516 ? -3.807 -67.438 -51.875 1 92.06 516 GLU A CA 1
ATOM 4108 C C . GLU A 1 516 ? -3.857 -67.562 -50.375 1 92.06 516 GLU A C 1
ATOM 4110 O O . GLU A 1 516 ? -3.826 -66.562 -49.625 1 92.06 516 GLU A O 1
ATOM 4115 N N . VAL A 1 517 ? -3.908 -68.75 -49.844 1 93.75 517 VAL A N 1
ATOM 4116 C CA . VAL A 1 517 ? -3.936 -69 -48.406 1 93.75 517 VAL A CA 1
ATOM 4117 C C . VAL A 1 517 ? -2.605 -68.562 -47.781 1 93.75 517 VAL A C 1
ATOM 4119 O O . VAL A 1 517 ? -2.578 -68.062 -46.688 1 93.75 517 VAL A O 1
ATOM 4122 N N . GLU A 1 518 ? -1.55 -68.75 -48.531 1 92.81 518 GLU A N 1
ATOM 4123 C CA . GLU A 1 518 ? -0.24 -68.375 -48.031 1 92.81 518 GLU A CA 1
ATOM 4124 C C . GLU A 1 518 ? -0.129 -66.875 -47.906 1 92.81 518 GLU A C 1
ATOM 4126 O O . GLU A 1 518 ? 0.43 -66.312 -46.969 1 92.81 518 GLU A O 1
ATOM 4131 N N . ARG A 1 519 ? -0.646 -66.188 -48.875 1 94.12 519 ARG A N 1
ATOM 4132 C CA . ARG A 1 519 ? -0.635 -64.75 -48.875 1 94.12 519 ARG A CA 1
ATOM 4133 C C . ARG A 1 519 ? -1.475 -64.188 -47.719 1 94.12 519 ARG A C 1
ATOM 4135 O O . ARG A 1 519 ? -1.062 -63.25 -47.062 1 94.12 519 ARG A O 1
ATOM 4142 N N . LEU A 1 520 ? -2.582 -64.75 -47.562 1 94.06 520 LEU A N 1
ATOM 4143 C CA . LEU A 1 520 ? -3.473 -64.312 -46.469 1 94.06 520 LEU A CA 1
ATOM 4144 C C . LEU A 1 520 ? -2.85 -64.625 -45.125 1 94.06 520 LEU A C 1
ATOM 4146 O O . LEU A 1 520 ? -2.996 -63.812 -44.188 1 94.06 520 LEU A O 1
ATOM 4150 N N . ASP A 1 521 ? -2.162 -65.625 -45 1 93.62 521 ASP A N 1
ATOM 4151 C CA . ASP A 1 521 ? -1.508 -66 -43.75 1 93.62 521 ASP A CA 1
ATOM 4152 C C . ASP A 1 521 ? -0.424 -65 -43.406 1 93.62 521 ASP A C 1
ATOM 4154 O O . ASP A 1 521 ? -0.258 -64.625 -42.25 1 93.62 521 ASP A O 1
ATOM 4158 N N . ILE A 1 522 ? 0.276 -64.5 -44.406 1 94.62 522 ILE A N 1
ATOM 4159 C CA . ILE A 1 522 ? 1.312 -63.5 -44.188 1 94.62 522 ILE A CA 1
ATOM 4160 C C . ILE A 1 522 ? 0.67 -62.188 -43.812 1 94.62 522 ILE A C 1
ATOM 4162 O O . ILE A 1 522 ? 1.159 -61.5 -42.906 1 94.62 522 ILE A O 1
ATOM 4166 N N . THR A 1 523 ? -0.41 -61.844 -44.438 1 94 523 THR A N 1
ATOM 4167 C CA . THR A 1 523 ? -1.124 -60.594 -44.125 1 94 523 THR A CA 1
ATOM 4168 C C . THR A 1 523 ? -1.686 -60.656 -42.688 1 94 523 THR A C 1
ATOM 4170 O O . THR A 1 523 ? -1.642 -59.656 -41.969 1 94 523 THR A O 1
ATOM 4173 N N . ILE A 1 524 ? -2.195 -61.75 -42.312 1 95.62 524 ILE A N 1
ATOM 4174 C CA . ILE A 1 524 ? -2.758 -61.906 -41 1 95.62 524 ILE A CA 1
ATOM 4175 C C . ILE A 1 524 ? -1.65 -61.781 -39.938 1 95.62 524 ILE A C 1
ATOM 4177 O O . ILE A 1 524 ? -1.849 -61.188 -38.906 1 95.62 524 ILE A O 1
ATOM 4181 N N . GLN A 1 525 ? -0.525 -62.375 -40.281 1 95.31 525 GLN A N 1
ATOM 4182 C CA . GLN A 1 525 ? 0.592 -62.281 -39.344 1 95.31 525 GLN A CA 1
ATOM 4183 C C . GLN A 1 525 ? 1.062 -60.844 -39.188 1 95.31 525 GLN A C 1
ATOM 4185 O O . GLN A 1 525 ? 1.296 -60.375 -38.094 1 95.31 525 GLN A O 1
ATOM 4190 N N . ASN A 1 526 ? 1.145 -60.125 -40.25 1 94.62 526 ASN A N 1
ATOM 4191 C CA . ASN A 1 526 ? 1.566 -58.75 -40.25 1 94.62 526 ASN A CA 1
ATOM 4192 C C . ASN A 1 526 ? 0.547 -57.844 -39.531 1 94.62 526 ASN A C 1
ATOM 4194 O O . ASN A 1 526 ? 0.919 -57 -38.719 1 94.62 526 ASN A O 1
ATOM 4198 N N . ASP A 1 527 ? -0.637 -58.062 -39.781 1 93.94 527 ASP A N 1
ATOM 4199 C CA . ASP A 1 527 ? -1.696 -57.281 -39.156 1 93.94 527 ASP A CA 1
ATOM 4200 C C . ASP A 1 527 ? -1.789 -57.594 -37.656 1 93.94 527 ASP A C 1
ATOM 4202 O O . ASP A 1 527 ? -2.105 -56.688 -36.844 1 93.94 527 ASP A O 1
ATOM 4206 N N . THR A 1 528 ? -1.511 -58.812 -37.312 1 95.56 528 THR A N 1
ATOM 4207 C CA . THR A 1 528 ? -1.537 -59.188 -35.906 1 95.56 528 THR A CA 1
ATOM 4208 C C . THR A 1 528 ? -0.414 -58.469 -35.125 1 95.56 528 THR A C 1
ATOM 4210 O O . THR A 1 528 ? -0.61 -58.031 -34 1 95.56 528 THR A O 1
ATOM 4213 N N . GLU A 1 529 ? 0.718 -58.406 -35.781 1 94.88 529 GLU A N 1
ATOM 4214 C CA . GLU A 1 529 ? 1.84 -57.719 -35.156 1 94.88 529 GLU A CA 1
ATOM 4215 C C . GLU A 1 529 ? 1.562 -56.219 -35.031 1 94.88 529 GLU A C 1
ATOM 4217 O O . GLU A 1 529 ? 1.874 -55.594 -34.031 1 94.88 529 GLU A O 1
ATOM 4222 N N . ARG A 1 530 ? 0.967 -55.688 -36 1 94 530 ARG A N 1
ATOM 4223 C CA . ARG A 1 530 ? 0.602 -54.281 -35.969 1 94 530 ARG A CA 1
ATOM 4224 C C . ARG A 1 530 ? -0.464 -54 -34.906 1 94 530 ARG A C 1
ATOM 4226 O O . ARG A 1 530 ? -0.432 -52.969 -34.25 1 94 530 ARG A O 1
ATOM 4233 N N . LEU A 1 531 ? -1.354 -54.844 -34.844 1 93.81 531 LEU A N 1
ATOM 4234 C CA . LEU A 1 531 ? -2.416 -54.719 -33.844 1 93.81 531 LEU A CA 1
ATOM 4235 C C . LEU A 1 531 ? -1.846 -54.781 -32.438 1 93.81 531 LEU A C 1
ATOM 4237 O O . LEU A 1 531 ? -2.213 -53.938 -31.578 1 93.81 531 LEU A O 1
ATOM 4241 N N . LYS A 1 532 ? -0.935 -55.688 -32.219 1 94.19 532 LYS A N 1
ATOM 4242 C CA . LYS A 1 532 ? -0.314 -55.781 -30.891 1 94.19 532 LYS A CA 1
ATOM 4243 C C . LYS A 1 532 ? 0.472 -54.531 -30.547 1 94.19 532 LYS A C 1
ATOM 4245 O O . LYS A 1 532 ? 0.431 -54.062 -29.406 1 94.19 532 LYS A O 1
ATOM 4250 N N . TYR A 1 533 ? 1.091 -54.062 -31.547 1 93.56 533 TYR A N 1
ATOM 4251 C CA . TYR A 1 533 ? 1.88 -52.844 -31.359 1 93.56 533 TYR A CA 1
ATOM 4252 C C . TYR A 1 533 ? 0.985 -51.656 -31 1 93.56 533 TYR A C 1
ATOM 4254 O O . TYR A 1 533 ? 1.261 -50.938 -30.047 1 93.56 533 TYR A O 1
ATOM 4262 N N . GLN A 1 534 ? -0.047 -51.5 -31.703 1 94 534 GLN A N 1
ATOM 4263 C CA . GLN A 1 534 ? -0.944 -50.375 -31.484 1 94 534 GLN A CA 1
ATOM 4264 C C . GLN A 1 534 ? -1.682 -50.5 -30.156 1 94 534 GLN A C 1
ATOM 4266 O O . GLN A 1 534 ? -1.956 -49.5 -29.5 1 94 534 GLN A O 1
ATOM 4271 N N . GLN A 1 535 ? -1.999 -51.719 -29.812 1 94.25 535 GLN A N 1
ATOM 4272 C CA . GLN A 1 535 ? -2.654 -51.938 -28.531 1 94.25 535 GLN A CA 1
ATOM 4273 C C . GLN A 1 535 ? -1.722 -51.594 -27.359 1 94.25 535 GLN A C 1
ATOM 4275 O O . GLN A 1 535 ? -2.141 -50.969 -26.375 1 94.25 535 GLN A O 1
ATOM 4280 N N . ARG A 1 536 ? -0.496 -52.031 -27.547 1 95 536 ARG A N 1
ATOM 4281 C CA . ARG A 1 536 ? 0.49 -51.75 -26.516 1 95 536 ARG A CA 1
ATOM 4282 C C . ARG A 1 536 ? 0.702 -50.219 -26.391 1 95 536 ARG A C 1
ATOM 4284 O O . ARG A 1 536 ? 0.787 -49.719 -25.281 1 95 536 ARG A O 1
ATOM 4291 N N . ARG A 1 537 ? 0.745 -49.562 -27.469 1 94.69 537 ARG A N 1
ATOM 4292 C CA . ARG A 1 537 ? 0.938 -48.125 -27.484 1 94.69 537 ARG A CA 1
ATOM 4293 C C . ARG A 1 537 ? -0.252 -47.406 -26.844 1 94.69 537 ARG A C 1
ATOM 4295 O O . ARG A 1 537 ? -0.077 -46.469 -26.062 1 94.69 537 ARG A O 1
ATOM 4302 N N . ASP A 1 538 ? -1.408 -47.875 -27.188 1 94.5 538 ASP A N 1
ATOM 4303 C CA . ASP A 1 538 ? -2.619 -47.25 -26.641 1 94.5 538 ASP A CA 1
ATOM 4304 C C . ASP A 1 538 ? -2.672 -47.406 -25.125 1 94.5 538 ASP A C 1
ATOM 4306 O O . ASP A 1 538 ? -3.037 -46.469 -24.422 1 94.5 538 ASP A O 1
ATOM 4310 N N . ILE A 1 539 ? -2.309 -48.562 -24.656 1 95 539 ILE A N 1
ATOM 4311 C CA . ILE A 1 539 ? -2.299 -48.812 -23.203 1 95 539 ILE A CA 1
ATOM 4312 C C . ILE A 1 539 ? -1.286 -47.875 -22.547 1 95 539 ILE A C 1
ATOM 4314 O O . ILE A 1 539 ? -1.562 -47.312 -21.484 1 95 539 ILE A O 1
ATOM 4318 N N . TYR A 1 540 ? -0.195 -47.719 -23.156 1 95.81 540 TYR A N 1
ATOM 4319 C CA . TYR A 1 540 ? 0.844 -46.875 -22.578 1 95.81 540 TYR A CA 1
ATOM 4320 C C . TYR A 1 540 ? 0.419 -45.406 -22.562 1 95.81 540 TYR A C 1
ATOM 4322 O O . TYR A 1 540 ? 0.703 -44.656 -21.625 1 95.81 540 TYR A O 1
ATOM 4330 N N . ILE A 1 541 ? -0.19 -44.938 -23.641 1 96.19 541 ILE A N 1
ATOM 4331 C CA . ILE A 1 541 ? -0.692 -43.562 -23.703 1 96.19 541 ILE A CA 1
ATOM 4332 C C . ILE A 1 541 ? -1.691 -43.344 -22.578 1 96.19 541 ILE A C 1
ATOM 4334 O O . ILE A 1 541 ? -1.645 -42.281 -21.906 1 96.19 541 ILE A O 1
ATOM 4338 N N . ARG A 1 542 ? -2.539 -44.25 -22.359 1 95.75 542 ARG A N 1
ATOM 4339 C CA . ARG A 1 542 ? -3.535 -44.156 -21.297 1 95.75 542 ARG A CA 1
ATOM 4340 C C . ARG A 1 542 ? -2.869 -44.125 -19.922 1 95.75 542 ARG A C 1
ATOM 4342 O O . ARG A 1 542 ? -3.32 -43.406 -19.031 1 95.75 542 ARG A O 1
ATOM 4349 N N . TYR A 1 543 ? -1.888 -44.906 -19.828 1 95.94 543 TYR A N 1
ATOM 4350 C CA . TYR A 1 543 ? -1.123 -44.906 -18.594 1 95.94 543 TYR A CA 1
ATOM 4351 C C . TYR A 1 543 ? -0.506 -43.531 -18.359 1 95.94 543 TYR A C 1
ATOM 4353 O O . TYR A 1 543 ? -0.543 -43 -17.234 1 95.94 543 TYR A O 1
ATOM 4361 N N . CYS A 1 544 ? 0.105 -42.938 -19.375 1 96.56 544 CYS A N 1
ATOM 4362 C CA . CYS A 1 544 ? 0.696 -41.594 -19.25 1 96.56 544 CYS A CA 1
ATOM 4363 C C . CYS A 1 544 ? -0.35 -40.594 -18.844 1 96.56 544 CYS A C 1
ATOM 4365 O O . CYS A 1 544 ? -0.104 -39.75 -17.953 1 96.56 544 CYS A O 1
ATOM 4367 N N . ALA A 1 545 ? -1.477 -40.656 -19.453 1 96.62 545 ALA A N 1
ATOM 4368 C CA . ALA A 1 545 ? -2.553 -39.75 -19.125 1 96.62 545 ALA A CA 1
ATOM 4369 C C . ALA A 1 545 ? -2.979 -39.875 -17.672 1 96.62 545 ALA A C 1
ATOM 4371 O O . ALA A 1 545 ? -3.211 -38.875 -16.984 1 96.62 545 ALA A O 1
ATOM 4372 N N . ALA A 1 546 ? -3.061 -41.094 -17.219 1 95.94 546 ALA A N 1
ATOM 4373 C CA . ALA A 1 546 ? -3.428 -41.344 -15.82 1 95.94 546 ALA A CA 1
ATOM 4374 C C . ALA A 1 546 ? -2.365 -40.812 -14.867 1 95.94 546 ALA A C 1
ATOM 4376 O O . ALA A 1 546 ? -2.691 -40.25 -13.828 1 95.94 546 ALA A O 1
ATOM 4377 N N . SER A 1 547 ? -1.147 -41.062 -15.203 1 95.12 547 SER A N 1
ATOM 4378 C CA . SER A 1 547 ? -0.038 -40.562 -14.391 1 95.12 547 SER A CA 1
ATOM 4379 C C . SER A 1 547 ? -0.035 -39.031 -14.305 1 95.12 547 SER A C 1
ATOM 4381 O O . SER A 1 547 ? 0.162 -38.469 -13.234 1 95.12 547 SER A O 1
ATOM 4383 N N . GLU A 1 548 ? -0.245 -38.375 -15.414 1 96.31 548 GLU A N 1
ATOM 4384 C CA . GLU A 1 548 ? -0.256 -36.938 -15.461 1 96.31 548 GLU A CA 1
ATOM 4385 C C . GLU A 1 548 ? -1.452 -36.375 -14.695 1 96.31 548 GLU A C 1
ATOM 4387 O O . GLU A 1 548 ? -1.365 -35.281 -14.109 1 96.31 548 GLU A O 1
ATOM 4392 N N . LEU A 1 549 ? -2.561 -37.094 -14.766 1 94.44 549 LEU A N 1
ATOM 4393 C CA . LEU A 1 549 ? -3.723 -36.688 -13.984 1 94.44 549 LEU A CA 1
ATOM 4394 C C . LEU A 1 549 ? -3.416 -36.719 -12.492 1 94.44 549 LEU A C 1
ATOM 4396 O O . LEU A 1 549 ? -3.814 -35.812 -11.75 1 94.44 549 LEU A O 1
ATOM 4400 N N . SER A 1 550 ? -2.75 -37.781 -12.109 1 92.25 550 SER A N 1
ATOM 4401 C CA . SER A 1 550 ? -2.322 -37.875 -10.719 1 92.25 550 SER A CA 1
ATOM 4402 C C . SER A 1 550 ? -1.353 -36.75 -10.359 1 92.25 550 SER A C 1
ATOM 4404 O O . SER A 1 550 ? -1.402 -36.219 -9.258 1 92.25 550 SER A O 1
ATOM 4406 N N . TYR A 1 551 ? -0.484 -36.438 -11.25 1 93.31 551 TYR A N 1
ATOM 4407 C CA . TYR A 1 551 ? 0.455 -35.344 -11.078 1 93.31 551 TYR A CA 1
ATOM 4408 C C . TYR A 1 551 ? -0.283 -34 -10.875 1 93.31 551 TYR A C 1
ATOM 4410 O O . TYR A 1 551 ? 0.059 -33.219 -9.992 1 93.31 551 TYR A O 1
ATOM 4418 N N . LEU A 1 552 ? -1.269 -33.781 -11.688 1 93.25 552 LEU A N 1
ATOM 4419 C CA . LEU A 1 552 ? -2.074 -32.562 -11.594 1 93.25 552 LEU A CA 1
ATOM 4420 C C . LEU A 1 552 ? -2.775 -32.5 -10.234 1 93.25 552 LEU A C 1
ATOM 4422 O O . LEU A 1 552 ? -2.828 -31.422 -9.625 1 93.25 552 LEU A O 1
ATOM 4426 N N . HIS A 1 553 ? -3.328 -33.625 -9.844 1 91.31 553 HIS A N 1
ATOM 4427 C CA . HIS A 1 553 ? -4.016 -33.688 -8.555 1 91.31 553 HIS A CA 1
ATOM 4428 C C . HIS A 1 553 ? -3.07 -33.312 -7.414 1 91.31 553 HIS A C 1
ATOM 4430 O O . HIS A 1 553 ? -3.443 -32.562 -6.508 1 91.31 553 HIS A O 1
ATOM 4436 N N . LYS A 1 554 ? -1.865 -33.75 -7.492 1 89.25 554 LYS A N 1
ATOM 4437 C CA . LYS A 1 554 ? -0.889 -33.531 -6.434 1 89.25 554 LYS A CA 1
ATOM 4438 C C . LYS A 1 554 ? -0.433 -32.062 -6.426 1 89.25 554 LYS A C 1
ATOM 4440 O O . LYS A 1 554 ? 0.044 -31.562 -5.406 1 89.25 554 LYS A O 1
ATOM 4445 N N . GLN A 1 555 ? -0.545 -31.438 -7.57 1 89 555 GLN A N 1
ATOM 4446 C CA . GLN A 1 555 ? -0.173 -30.031 -7.645 1 89 555 GLN A CA 1
ATOM 4447 C C . GLN A 1 555 ? -1.057 -29.188 -6.734 1 89 555 GLN A C 1
ATOM 4449 O O . GLN A 1 555 ? -0.648 -28.109 -6.289 1 89 555 GLN A O 1
ATOM 4454 N N . GLN A 1 556 ? -2.238 -29.656 -6.414 1 85.62 556 GLN A N 1
ATOM 4455 C CA . GLN A 1 556 ? -3.152 -28.922 -5.543 1 85.62 556 GLN A CA 1
ATOM 4456 C C . GLN A 1 556 ? -2.562 -28.75 -4.145 1 85.62 556 GLN A C 1
ATOM 4458 O O . GLN A 1 556 ? -2.832 -27.75 -3.469 1 85.62 556 GLN A O 1
ATOM 4463 N N . ALA A 1 557 ? -1.779 -29.703 -3.768 1 83.56 557 ALA A N 1
ATOM 4464 C CA . ALA A 1 557 ? -1.123 -29.625 -2.465 1 83.56 557 ALA A CA 1
ATOM 4465 C C . ALA A 1 557 ? -0.127 -28.469 -2.43 1 83.56 557 ALA A C 1
ATOM 4467 O O . ALA A 1 557 ? 0.108 -27.875 -1.374 1 83.56 557 ALA A O 1
ATOM 4468 N N . PHE A 1 558 ? 0.358 -28.172 -3.516 1 85.62 558 PHE A N 1
ATOM 4469 C CA . PHE A 1 558 ? 1.346 -27.094 -3.57 1 85.62 558 PHE A CA 1
ATOM 4470 C C . PHE A 1 558 ? 0.674 -25.734 -3.436 1 85.62 558 PHE A C 1
ATOM 4472 O O . PHE A 1 558 ? 1.31 -24.766 -3.029 1 85.62 558 PHE A O 1
ATOM 4479 N N . VAL A 1 559 ? -0.572 -25.672 -3.75 1 87.38 559 VAL A N 1
ATOM 4480 C CA . VAL A 1 559 ? -1.305 -24.438 -3.533 1 87.38 559 VAL A CA 1
ATOM 4481 C C . VAL A 1 559 ? -1.457 -24.172 -2.035 1 87.38 559 VAL A C 1
ATOM 4483 O O . VAL A 1 559 ? -1.364 -23.031 -1.579 1 87.38 559 VAL A O 1
ATOM 4486 N N . SER A 1 560 ? -1.671 -25.266 -1.319 1 86.81 560 SER A N 1
ATOM 4487 C CA . SER A 1 560 ? -1.736 -25.141 0.134 1 86.81 560 SER A CA 1
ATOM 4488 C C . SER A 1 560 ? -0.413 -24.641 0.706 1 86.81 560 SER A C 1
ATOM 4490 O O . SER A 1 560 ? -0.396 -23.75 1.561 1 86.81 560 SER A O 1
ATOM 4492 N N . LEU A 1 561 ? 0.605 -25.172 0.199 1 86.69 561 LEU A N 1
ATOM 4493 C CA . LEU A 1 561 ? 1.929 -24.781 0.674 1 86.69 561 LEU A CA 1
ATOM 4494 C C . LEU A 1 561 ? 2.227 -23.328 0.32 1 86.69 561 LEU A C 1
ATOM 4496 O O . LEU A 1 561 ? 2.854 -22.609 1.104 1 86.69 561 LEU A O 1
ATOM 4500 N N . LEU A 1 562 ? 1.814 -22.953 -0.793 1 91.12 562 LEU A N 1
ATOM 4501 C CA . LEU A 1 562 ? 2 -21.594 -1.255 1 91.12 562 LEU A CA 1
ATOM 4502 C C . LEU A 1 562 ? 1.383 -20.594 -0.275 1 91.12 562 LEU A C 1
ATOM 4504 O O . LEU A 1 562 ? 2.029 -19.625 0.12 1 91.12 562 LEU A O 1
ATOM 4508 N N . TYR A 1 563 ? 0.191 -20.828 0.151 1 92.19 563 TYR A N 1
ATOM 4509 C CA . TYR A 1 563 ? -0.496 -19.875 1.026 1 92.19 563 TYR A CA 1
ATOM 4510 C C . TYR A 1 563 ? 0.033 -19.984 2.453 1 92.19 563 TYR A C 1
ATOM 4512 O O . TYR A 1 563 ? 0.062 -18.984 3.18 1 92.19 563 TYR A O 1
ATOM 4520 N N . GLN A 1 564 ? 0.472 -21.172 2.822 1 90.31 564 GLN A N 1
ATOM 4521 C CA . GLN A 1 564 ? 1.122 -21.281 4.125 1 90.31 564 GLN A CA 1
ATOM 4522 C C . GLN A 1 564 ? 2.387 -20.438 4.184 1 90.31 564 GLN A C 1
ATOM 4524 O O . GLN A 1 564 ? 2.598 -19.703 5.152 1 90.31 564 GLN A O 1
ATOM 4529 N N . ASN A 1 565 ? 3.123 -20.547 3.178 1 91.75 565 ASN A N 1
ATOM 4530 C CA . ASN A 1 565 ? 4.34 -19.75 3.102 1 91.75 565 ASN A CA 1
ATOM 4531 C C . ASN A 1 565 ? 4.027 -18.25 3.035 1 91.75 565 ASN A C 1
ATOM 4533 O O . ASN A 1 565 ? 4.711 -17.438 3.662 1 91.75 565 ASN A O 1
ATOM 4537 N N . TYR A 1 566 ? 3.035 -17.906 2.289 1 94.62 566 TYR A N 1
ATOM 4538 C CA . TYR A 1 566 ? 2.643 -16.516 2.148 1 94.62 566 TYR A CA 1
ATOM 4539 C C . TYR A 1 566 ? 2.266 -15.914 3.498 1 94.62 566 TYR A C 1
ATOM 4541 O O . TYR A 1 566 ? 2.727 -14.828 3.852 1 94.62 566 TYR A O 1
ATOM 4549 N N . VAL A 1 567 ? 1.456 -16.656 4.211 1 93.56 567 VAL A N 1
ATOM 4550 C CA . VAL A 1 567 ? 0.989 -16.188 5.512 1 93.56 567 VAL A CA 1
ATOM 4551 C C . VAL A 1 567 ? 2.168 -16.078 6.477 1 93.56 567 VAL A C 1
ATOM 4553 O O . VAL A 1 567 ? 2.271 -15.117 7.238 1 93.56 567 VAL A O 1
ATOM 4556 N N . HIS A 1 568 ? 3.008 -17.031 6.371 1 92 568 HIS A N 1
ATOM 4557 C CA . HIS A 1 568 ? 4.195 -17 7.215 1 92 568 HIS A CA 1
ATOM 4558 C C . HIS A 1 568 ? 5.055 -15.781 6.918 1 92 568 HIS A C 1
ATOM 4560 O O . HIS A 1 568 ? 5.523 -15.109 7.84 1 92 568 HIS A O 1
ATOM 4566 N N . GLN A 1 569 ? 5.234 -15.531 5.711 1 93.94 569 GLN A N 1
ATOM 4567 C CA . GLN A 1 569 ? 6.016 -14.367 5.293 1 93.94 569 GLN A CA 1
ATOM 4568 C C . GLN A 1 569 ? 5.348 -13.07 5.742 1 93.94 569 GLN A C 1
ATOM 4570 O O . GLN A 1 569 ? 6.02 -12.148 6.211 1 93.94 569 GLN A O 1
ATOM 4575 N N . GLN A 1 570 ? 4.012 -12.969 5.602 1 94.19 570 GLN A N 1
ATOM 4576 C CA . GLN A 1 570 ? 3.285 -11.781 6.039 1 94.19 570 GLN A CA 1
ATOM 4577 C C . GLN A 1 570 ? 3.471 -11.539 7.535 1 94.19 570 GLN A C 1
ATOM 4579 O O . GLN A 1 570 ? 3.666 -10.406 7.969 1 94.19 570 GLN A O 1
ATOM 4584 N N . LEU A 1 571 ? 3.455 -12.602 8.258 1 93.56 571 LEU A N 1
ATOM 4585 C CA . LEU A 1 571 ? 3.617 -12.492 9.703 1 93.56 571 LEU A CA 1
ATOM 4586 C C . LEU A 1 571 ? 5.023 -12.016 10.062 1 93.56 571 LEU A C 1
ATOM 4588 O O . LEU A 1 571 ? 5.191 -11.156 10.922 1 93.56 571 LEU A O 1
ATOM 4592 N N . GLN A 1 572 ? 5.969 -12.539 9.383 1 94.38 572 GLN A N 1
ATOM 4593 C CA . GLN A 1 572 ? 7.355 -12.172 9.641 1 94.38 572 GLN A CA 1
ATOM 4594 C C . GLN A 1 572 ? 7.594 -10.688 9.367 1 94.38 572 GLN A C 1
ATOM 4596 O O . GLN A 1 572 ? 8.164 -9.984 10.203 1 94.38 572 GLN A O 1
ATOM 4601 N N . PHE A 1 573 ? 7.18 -10.242 8.305 1 95.69 573 PHE A N 1
ATOM 4602 C CA . PHE A 1 573 ? 7.449 -8.859 7.918 1 95.69 573 PHE A CA 1
ATOM 4603 C C . PHE A 1 573 ? 6.59 -7.898 8.734 1 95.69 573 PHE A C 1
ATOM 4605 O O . PHE A 1 573 ? 7.023 -6.781 9.039 1 95.69 573 PHE A O 1
ATOM 4612 N N . ASN A 1 574 ? 5.355 -8.25 9.102 1 94.62 574 ASN A N 1
ATOM 4613 C CA . ASN A 1 574 ? 4.551 -7.402 9.977 1 94.62 574 ASN A CA 1
ATOM 4614 C C . ASN A 1 574 ? 5.168 -7.281 11.367 1 94.62 574 ASN A C 1
ATOM 4616 O O . ASN A 1 574 ? 5.059 -6.238 12.008 1 94.62 574 ASN A O 1
ATOM 4620 N N . ARG A 1 575 ? 5.777 -8.32 11.766 1 94 575 ARG A N 1
ATOM 4621 C CA . ARG A 1 575 ? 6.473 -8.273 13.047 1 94 575 ARG A CA 1
ATOM 4622 C C . ARG A 1 575 ? 7.645 -7.301 12.992 1 94 575 ARG A C 1
ATOM 4624 O O . ARG A 1 575 ? 7.848 -6.512 13.922 1 94 575 ARG A O 1
ATOM 4631 N N . LYS A 1 576 ? 8.383 -7.402 11.93 1 95.5 576 LYS A N 1
ATOM 4632 C CA . LYS A 1 576 ? 9.484 -6.461 11.75 1 95.5 576 LYS A CA 1
ATOM 4633 C C . LYS A 1 576 ? 8.977 -5.023 11.727 1 95.5 576 LYS A C 1
ATOM 4635 O O . LYS A 1 576 ? 9.609 -4.125 12.289 1 95.5 576 LYS A O 1
ATOM 4640 N N . THR A 1 577 ? 7.859 -4.82 11.141 1 95.81 577 THR A N 1
ATOM 4641 C CA . THR A 1 577 ? 7.27 -3.488 11.047 1 95.81 577 THR A CA 1
ATOM 4642 C C . THR A 1 577 ? 6.855 -2.982 12.43 1 95.81 577 THR A C 1
ATOM 4644 O O . THR A 1 577 ? 7.086 -1.819 12.766 1 95.81 577 THR A O 1
ATOM 4647 N N . ILE A 1 578 ? 6.285 -3.824 13.211 1 95.19 578 ILE A N 1
ATOM 4648 C CA . ILE A 1 578 ? 5.863 -3.453 14.555 1 95.19 578 ILE A CA 1
ATOM 4649 C C . ILE A 1 578 ? 7.082 -3.094 15.398 1 95.19 578 ILE A C 1
ATOM 4651 O O . ILE A 1 578 ? 7.059 -2.117 16.156 1 95.19 578 ILE A O 1
ATOM 4655 N N . ASP A 1 579 ? 8.07 -3.863 15.242 1 94.5 579 ASP A N 1
ATOM 4656 C CA . ASP A 1 579 ? 9.289 -3.59 15.992 1 94.5 579 ASP A CA 1
ATOM 4657 C C . ASP A 1 579 ? 9.875 -2.229 15.609 1 94.5 579 ASP A C 1
ATOM 4659 O O . ASP A 1 579 ? 10.352 -1.494 16.469 1 94.5 579 ASP A O 1
ATOM 4663 N N . ASN A 1 580 ? 9.82 -1.989 14.375 1 95.25 580 ASN A N 1
ATOM 4664 C CA . ASN A 1 580 ? 10.297 -0.701 13.883 1 95.25 580 ASN A CA 1
ATOM 4665 C C . ASN A 1 580 ? 9.508 0.457 14.492 1 95.25 580 ASN A C 1
ATOM 4667 O O . ASN A 1 580 ? 10.102 1.404 15.016 1 95.25 580 ASN A O 1
ATOM 4671 N N . TRP A 1 581 ? 8.203 0.421 14.516 1 94.31 581 TRP A N 1
ATOM 4672 C CA . TRP A 1 581 ? 7.352 1.493 15.023 1 94.31 581 TRP A CA 1
ATOM 4673 C C . TRP A 1 581 ? 7.43 1.58 16.547 1 94.31 581 TRP A C 1
ATOM 4675 O O . TRP A 1 581 ? 7.328 2.668 17.109 1 94.31 581 TRP A O 1
ATOM 4685 N N . LYS A 1 582 ? 7.633 0.447 17.219 1 93 582 LYS A N 1
ATOM 4686 C CA . LYS A 1 582 ? 7.801 0.439 18.672 1 93 582 LYS A CA 1
ATOM 4687 C C . LYS A 1 582 ? 9.062 1.199 19.078 1 93 582 LYS A C 1
ATOM 4689 O O . LYS A 1 582 ? 9.039 1.962 20.047 1 93 582 LYS A O 1
ATOM 4694 N N . SER A 1 583 ? 10.07 0.946 18.344 1 92.81 583 SER A N 1
ATOM 4695 C CA . SER A 1 583 ? 11.312 1.66 18.609 1 92.81 583 SER A CA 1
ATOM 4696 C C . SER A 1 583 ? 11.133 3.164 18.438 1 92.81 583 SER A C 1
ATOM 4698 O O . SER A 1 583 ? 11.648 3.951 19.234 1 92.81 583 SER A O 1
ATOM 4700 N N . LEU A 1 584 ? 10.422 3.547 17.438 1 93.19 584 LEU A N 1
ATOM 4701 C CA . LEU A 1 584 ? 10.172 4.961 17.188 1 93.19 584 LEU A CA 1
ATOM 4702 C C . LEU A 1 584 ? 9.281 5.555 18.281 1 93.19 584 LEU A C 1
ATOM 4704 O O . LEU A 1 584 ? 9.492 6.695 18.703 1 93.19 584 LEU A O 1
ATOM 4708 N N . GLU A 1 585 ? 8.258 4.855 18.719 1 90.94 585 GLU A N 1
ATOM 4709 C CA . GLU A 1 585 ? 7.352 5.336 19.766 1 90.94 585 GLU A CA 1
ATOM 4710 C C . GLU A 1 585 ? 8.109 5.66 21.047 1 90.94 585 GLU A C 1
ATOM 4712 O O . GLU A 1 585 ? 7.824 6.66 21.703 1 90.94 585 GLU A O 1
ATOM 4717 N N . ALA A 1 586 ? 9.086 4.91 21.359 1 87.81 586 ALA A N 1
ATOM 4718 C CA . ALA A 1 586 ? 9.906 5.121 22.547 1 87.81 586 ALA A CA 1
ATOM 4719 C C . ALA A 1 586 ? 10.719 6.41 22.438 1 87.81 586 ALA A C 1
ATOM 4721 O O . ALA A 1 586 ? 10.898 7.121 23.422 1 87.81 586 ALA A O 1
ATOM 4722 N N . LEU A 1 587 ? 11.086 6.703 21.25 1 86.19 587 LEU A N 1
ATOM 4723 C CA . LEU A 1 587 ? 11.891 7.895 21.031 1 86.19 587 LEU A CA 1
ATOM 4724 C C . LEU A 1 587 ? 11.031 9.148 21.078 1 86.19 587 LEU A C 1
ATOM 4726 O O . LEU A 1 587 ? 11.5 10.219 21.469 1 86.19 587 LEU A O 1
ATOM 4730 N N . LEU A 1 588 ? 9.766 9.047 20.672 1 86.5 588 LEU A N 1
ATOM 4731 C CA . LEU A 1 588 ? 8.898 10.211 20.547 1 86.5 588 LEU A CA 1
ATOM 4732 C C . LEU A 1 588 ? 8.227 10.547 21.859 1 86.5 588 LEU A C 1
ATOM 4734 O O . LEU A 1 588 ? 7.664 11.633 22.031 1 86.5 588 LEU A O 1
ATOM 4738 N N . CYS A 1 589 ? 8.273 9.742 22.844 1 77.75 589 CYS A N 1
ATOM 4739 C CA . CYS A 1 589 ? 7.609 9.953 24.125 1 77.75 589 CYS A CA 1
ATOM 4740 C C . CYS A 1 589 ? 8.188 11.164 24.844 1 77.75 589 CYS A C 1
ATOM 4742 O O . CYS A 1 589 ? 7.488 11.812 25.625 1 77.75 589 CYS A O 1
ATOM 4744 N N . ASP A 1 590 ? 9.359 11.578 24.438 1 76.38 590 ASP A N 1
ATOM 4745 C CA . ASP A 1 590 ? 10.016 12.656 25.172 1 76.38 590 ASP A CA 1
ATOM 4746 C C . ASP A 1 590 ? 9.953 13.969 24.391 1 76.38 590 ASP A C 1
ATOM 4748 O O . ASP A 1 590 ? 10.695 14.914 24.688 1 76.38 590 ASP A O 1
ATOM 4752 N N . LEU A 1 591 ? 9.055 14.047 23.531 1 77.62 591 LEU A N 1
ATOM 4753 C CA . LEU A 1 591 ? 9 15.266 22.734 1 77.62 591 LEU A CA 1
ATOM 4754 C C . LEU A 1 591 ? 8.266 16.375 23.484 1 77.62 591 LEU A C 1
ATOM 4756 O O . LEU A 1 591 ? 7.379 16.094 24.297 1 77.62 591 LEU A O 1
ATOM 4760 N N . PRO A 1 592 ? 8.617 17.609 23.25 1 73 592 PRO A N 1
ATOM 4761 C CA . PRO A 1 592 ? 8.062 18.75 23.984 1 73 592 PRO A CA 1
ATOM 4762 C C . PRO A 1 592 ? 6.566 18.922 23.734 1 73 592 PRO A C 1
ATOM 4764 O O . PRO A 1 592 ? 6.055 18.562 22.672 1 73 592 PRO A O 1
ATOM 4767 N N . LYS A 1 593 ? 5.906 19.438 24.859 1 73.12 593 LYS A N 1
ATOM 4768 C CA . LYS A 1 593 ? 4.5 19.844 24.828 1 73.12 593 LYS A CA 1
ATOM 4769 C C . LYS A 1 593 ? 4.355 21.344 24.703 1 73.12 593 LYS A C 1
ATOM 4771 O O . LYS A 1 593 ? 5.324 22.094 24.891 1 73.12 593 LYS A O 1
ATOM 4776 N N . PRO A 1 594 ? 3.219 21.828 24.219 1 69.69 594 PRO A N 1
ATOM 4777 C CA . PRO A 1 594 ? 3.049 23.266 24.016 1 69.69 594 PRO A CA 1
ATOM 4778 C C . PRO A 1 594 ? 3.469 24.078 25.25 1 69.69 594 PRO A C 1
ATOM 4780 O O . PRO A 1 594 ? 3.941 25.203 25.109 1 69.69 594 PRO A O 1
ATOM 4783 N N . GLU A 1 595 ? 3.42 23.5 26.422 1 68.25 595 GLU A N 1
ATOM 4784 C CA . GLU A 1 595 ? 3.789 24.203 27.656 1 68.25 595 GLU A CA 1
ATOM 4785 C C . GLU A 1 595 ? 5.297 24.438 27.719 1 68.25 595 GLU A C 1
ATOM 4787 O O . GLU A 1 595 ? 5.75 25.391 28.359 1 68.25 595 GLU A O 1
ATOM 4792 N N . ASP A 1 596 ? 6.016 23.625 26.906 1 68.81 596 ASP A N 1
ATOM 4793 C CA . ASP A 1 596 ? 7.473 23.734 26.922 1 68.81 596 ASP A CA 1
ATOM 4794 C C . ASP A 1 596 ? 7.957 24.828 25.984 1 68.81 596 ASP A C 1
ATOM 4796 O O . ASP A 1 596 ? 9.117 25.25 26.062 1 68.81 596 ASP A O 1
ATOM 4800 N N . LEU A 1 597 ? 7.109 25.266 25.141 1 70.62 597 LEU A N 1
ATOM 4801 C CA . LEU A 1 597 ? 7.48 26.281 24.156 1 70.62 597 LEU A CA 1
ATOM 4802 C C . LEU A 1 597 ? 6.98 27.656 24.578 1 70.62 597 LEU A C 1
ATOM 4804 O O . LEU A 1 597 ? 6.742 28.531 23.734 1 70.62 597 LEU A O 1
ATOM 4808 N N . ALA A 1 598 ? 7.004 28 26.016 1 62.5 598 ALA A N 1
ATOM 4809 C CA . ALA A 1 598 ? 6.605 29.297 26.562 1 62.5 598 ALA A CA 1
ATOM 4810 C C . ALA A 1 598 ? 7.668 30.359 26.281 1 62.5 598 ALA A C 1
ATOM 4812 O O . ALA A 1 598 ? 8.867 30.062 26.312 1 62.5 598 ALA A O 1
ATOM 4813 N N . MET B 1 1 ? -11.086 10.336 -89.625 1 19.11 1 MET B N 1
ATOM 4814 C CA . MET B 1 1 ? -10.578 9.32 -88.688 1 19.11 1 MET B CA 1
ATOM 4815 C C . MET B 1 1 ? -10.969 9.641 -87.25 1 19.11 1 MET B C 1
ATOM 4817 O O . MET B 1 1 ? -11.172 8.734 -86.438 1 19.11 1 MET B O 1
ATOM 4821 N N . SER B 1 2 ? -10.945 10.898 -86.75 1 21.77 2 SER B N 1
ATOM 4822 C CA . SER B 1 2 ? -10.117 11.633 -85.812 1 21.77 2 SER B CA 1
ATOM 4823 C C . SER B 1 2 ? -10.836 11.812 -84.5 1 21.77 2 SER B C 1
ATOM 4825 O O . SER B 1 2 ? -11.383 12.891 -84.188 1 21.77 2 SER B O 1
ATOM 4827 N N . GLU B 1 3 ? -11.609 10.781 -84 1 22.83 3 GLU B N 1
ATOM 4828 C CA . GLU B 1 3 ? -12.906 10.695 -83.312 1 22.83 3 GLU B CA 1
ATOM 4829 C C . GLU B 1 3 ? -12.758 10.867 -81.812 1 22.83 3 GLU B C 1
ATOM 4831 O O . GLU B 1 3 ? -12.133 10.047 -81.125 1 22.83 3 GLU B O 1
ATOM 4836 N N . ASP B 1 4 ? -12.766 12.125 -81.188 1 23.42 4 ASP B N 1
ATOM 4837 C CA . ASP B 1 4 ? -12.148 12.828 -80.125 1 23.42 4 ASP B CA 1
ATOM 4838 C C . ASP B 1 4 ? -12.875 12.531 -78.812 1 23.42 4 ASP B C 1
ATOM 4840 O O . ASP B 1 4 ? -13.898 13.141 -78.5 1 23.42 4 ASP B O 1
ATOM 4844 N N . PRO B 1 5 ? -13.117 11.227 -78.312 1 25.05 5 PRO B N 1
ATOM 4845 C CA . PRO B 1 5 ? -14.281 10.781 -77.562 1 25.05 5 PRO B CA 1
ATOM 4846 C C . PRO B 1 5 ? -14.203 11.156 -76.062 1 25.05 5 PRO B C 1
ATOM 4848 O O . PRO B 1 5 ? -13.312 10.688 -75.375 1 25.05 5 PRO B O 1
ATOM 4851 N N . PHE B 1 6 ? -14.555 12.32 -75.625 1 22.77 6 PHE B N 1
ATOM 4852 C CA . PHE B 1 6 ? -14.281 13.188 -74.5 1 22.77 6 PHE B CA 1
ATOM 4853 C C . PHE B 1 6 ? -14.93 12.625 -73.25 1 22.77 6 PHE B C 1
ATOM 4855 O O . PHE B 1 6 ? -16.141 12.414 -73.188 1 22.77 6 PHE B O 1
ATOM 4862 N N . ALA B 1 7 ? -14.164 11.836 -72.312 1 22.61 7 ALA B N 1
ATOM 4863 C CA . ALA B 1 7 ? -14.211 10.906 -71.188 1 22.61 7 ALA B CA 1
ATOM 4864 C C . ALA B 1 7 ? -14.836 11.555 -69.938 1 22.61 7 ALA B C 1
ATOM 4866 O O . ALA B 1 7 ? -14.367 12.594 -69.5 1 22.61 7 ALA B O 1
ATOM 4867 N N . SER B 1 8 ? -16.156 11.328 -69.75 1 21.53 8 SER B N 1
ATOM 4868 C CA . SER B 1 8 ? -17.266 11.883 -68.938 1 21.53 8 SER B CA 1
ATOM 4869 C C . SER B 1 8 ? -17 11.805 -67.438 1 21.53 8 SER B C 1
ATOM 4871 O O . SER B 1 8 ? -16.75 10.727 -66.938 1 21.53 8 SER B O 1
ATOM 4873 N N . THR B 1 9 ? -16.406 12.844 -66.875 1 23.28 9 THR B N 1
ATOM 4874 C CA . THR B 1 9 ? -15.727 13.219 -65.625 1 23.28 9 THR B CA 1
ATOM 4875 C C . THR B 1 9 ? -16.703 13.211 -64.438 1 23.28 9 THR B C 1
ATOM 4877 O O . THR B 1 9 ? -17.391 14.203 -64.188 1 23.28 9 THR B O 1
ATOM 4880 N N . ASN B 1 10 ? -17.438 12.055 -64.25 1 21.45 10 ASN B N 1
ATOM 4881 C CA . ASN B 1 10 ? -18.672 12.055 -63.5 1 21.45 10 ASN B CA 1
ATOM 4882 C C . ASN B 1 10 ? -18.422 12.43 -62.031 1 21.45 10 ASN B C 1
ATOM 4884 O O . ASN B 1 10 ? -17.609 11.797 -61.375 1 21.45 10 ASN B O 1
ATOM 4888 N N . SER B 1 11 ? -18.719 13.633 -61.594 1 21.89 11 SER B N 1
ATOM 4889 C CA . SER B 1 11 ? -18.453 14.578 -60.531 1 21.89 11 SER B CA 1
ATOM 4890 C C . SER B 1 11 ? -19.141 14.141 -59.219 1 21.89 11 SER B C 1
ATOM 4892 O O . SER B 1 11 ? -20.172 14.688 -58.844 1 21.89 11 SER B O 1
ATOM 4894 N N . PHE B 1 12 ? -19.266 12.812 -58.906 1 21.47 12 PHE B N 1
ATOM 4895 C CA . PHE B 1 12 ? -20.375 12.289 -58.125 1 21.47 12 PHE B CA 1
ATOM 4896 C C . PHE B 1 12 ? -20.266 12.727 -56.656 1 21.47 12 PHE B C 1
ATOM 4898 O O . PHE B 1 12 ? -20.906 12.148 -55.781 1 21.47 12 PHE B O 1
ATOM 4905 N N . PHE B 1 13 ? -19.516 13.727 -56.344 1 22.64 13 PHE B N 1
ATOM 4906 C CA . PHE B 1 13 ? -18.953 13.836 -55 1 22.64 13 PHE B CA 1
ATOM 4907 C C . PHE B 1 13 ? -20.031 14.258 -54 1 22.64 13 PHE B C 1
ATOM 4909 O O . PHE B 1 13 ? -19.719 14.594 -52.844 1 22.64 13 PHE B O 1
ATOM 4916 N N . THR B 1 14 ? -21.25 14.477 -54.375 1 20.45 14 THR B N 1
ATOM 4917 C CA . THR B 1 14 ? -21.922 15.484 -53.562 1 20.45 14 THR B CA 1
ATOM 4918 C C . THR B 1 14 ? -22.25 14.93 -52.188 1 20.45 14 THR B C 1
ATOM 4920 O O . THR B 1 14 ? -22.844 13.859 -52.062 1 20.45 14 THR B O 1
ATOM 4923 N N . PRO B 1 15 ? -21.641 15.445 -51.062 1 22.84 15 PRO B N 1
ATOM 4924 C CA . PRO B 1 15 ? -21.531 14.945 -49.688 1 22.84 15 PRO B CA 1
ATOM 4925 C C . PRO B 1 15 ? -22.828 15.062 -48.906 1 22.84 15 PRO B C 1
ATOM 4927 O O . PRO B 1 15 ? -23.281 16.172 -48.625 1 22.84 15 PRO B O 1
ATOM 4930 N N . GLU B 1 16 ? -23.891 14.539 -49.406 1 21.55 16 GLU B N 1
ATOM 4931 C CA . GLU B 1 16 ? -25.141 15.047 -48.812 1 21.55 16 GLU B CA 1
ATOM 4932 C C . GLU B 1 16 ? -25.172 14.867 -47.312 1 21.55 16 GLU B C 1
ATOM 4934 O O . GLU B 1 16 ? -24.688 13.852 -46.781 1 21.55 16 GLU B O 1
ATOM 4939 N N . PRO B 1 17 ? -25.469 15.93 -46.594 1 23.03 17 PRO B N 1
ATOM 4940 C CA . PRO B 1 17 ? -25.438 16.188 -45.156 1 23.03 17 PRO B CA 1
ATOM 4941 C C . PRO B 1 17 ? -26.484 15.383 -44.375 1 23.03 17 PRO B C 1
ATOM 4943 O O . PRO B 1 17 ? -27.688 15.523 -44.594 1 23.03 17 PRO B O 1
ATOM 4946 N N . ARG B 1 18 ? -26.359 14.062 -44.281 1 21.42 18 ARG B N 1
ATOM 4947 C CA . ARG B 1 18 ? -27.453 13.195 -43.875 1 21.42 18 ARG B CA 1
ATOM 4948 C C . ARG B 1 18 ? -28.016 13.625 -42.5 1 21.42 18 ARG B C 1
ATOM 4950 O O . ARG B 1 18 ? -27.266 13.781 -41.562 1 21.42 18 ARG B O 1
ATOM 4957 N N . SER B 1 19 ? -29.062 14.359 -42.531 1 20.58 19 SER B N 1
ATOM 4958 C CA . SER B 1 19 ? -29.844 15.008 -41.5 1 20.58 19 SER B CA 1
ATOM 4959 C C . SER B 1 19 ? -30.328 13.992 -40.469 1 20.58 19 SER B C 1
ATOM 4961 O O . SER B 1 19 ? -31.234 13.195 -40.75 1 20.58 19 SER B O 1
ATOM 4963 N N . ILE B 1 20 ? -29.516 13.195 -39.969 1 20.72 20 ILE B N 1
ATOM 4964 C CA . ILE B 1 20 ? -30.031 12.023 -39.25 1 20.72 20 ILE B CA 1
ATOM 4965 C C . ILE B 1 20 ? -30.969 12.477 -38.156 1 20.72 20 ILE B C 1
ATOM 4967 O O . ILE B 1 20 ? -30.562 13.242 -37.25 1 20.72 20 ILE B O 1
ATOM 4971 N N . SER B 1 21 ? -32.188 12.539 -38.5 1 20.11 21 SER B N 1
ATOM 4972 C CA . SER B 1 21 ? -33.312 12.992 -37.656 1 20.11 21 SER B CA 1
ATOM 4973 C C . SER B 1 21 ? -33.344 12.227 -36.344 1 20.11 21 SER B C 1
ATOM 4975 O O . SER B 1 21 ? -33.5 11 -36.344 1 20.11 21 SER B O 1
ATOM 4977 N N . PHE B 1 22 ? -32.594 12.508 -35.438 1 20.78 22 PHE B N 1
ATOM 4978 C CA . PHE B 1 22 ? -32.469 11.836 -34.156 1 20.78 22 PHE B CA 1
ATOM 4979 C C . PHE B 1 22 ? -33.812 11.82 -33.406 1 20.78 22 PHE B C 1
ATOM 4981 O O . PHE B 1 22 ? -34.281 12.867 -32.969 1 20.78 22 PHE B O 1
ATOM 4988 N N . ALA B 1 23 ? -34.781 11.047 -34 1 21.16 23 ALA B N 1
ATOM 4989 C CA . ALA B 1 23 ? -36.125 11.023 -33.438 1 21.16 23 ALA B CA 1
ATOM 4990 C C . ALA B 1 23 ? -36.094 10.938 -31.922 1 21.16 23 ALA B C 1
ATOM 4992 O O . ALA B 1 23 ? -35.25 10.25 -31.344 1 21.16 23 ALA B O 1
ATOM 4993 N N . VAL B 1 24 ? -36.75 11.852 -31.234 1 23.39 24 VAL B N 1
ATOM 4994 C CA . VAL B 1 24 ? -37.031 12.273 -29.875 1 23.39 24 VAL B CA 1
ATOM 4995 C C . VAL B 1 24 ? -37.781 11.172 -29.141 1 23.39 24 VAL B C 1
ATOM 4997 O O . VAL B 1 24 ? -38.969 10.898 -29.438 1 23.39 24 VAL B O 1
ATOM 5000 N N . GLU B 1 25 ? -37.312 9.891 -29.328 1 22.78 25 GLU B N 1
ATOM 5001 C CA . GLU B 1 25 ? -38.25 8.875 -28.828 1 22.78 25 GLU B CA 1
ATOM 5002 C C . GLU B 1 25 ? -38.875 9.297 -27.516 1 22.78 25 GLU B C 1
ATOM 5004 O O . GLU B 1 25 ? -38.219 9.938 -26.688 1 22.78 25 GLU B O 1
ATOM 5009 N N . GLU B 1 26 ? -40.156 9.18 -27.484 1 21.81 26 GLU B N 1
ATOM 5010 C CA . GLU B 1 26 ? -41.219 9.578 -26.562 1 21.81 26 GLU B CA 1
ATOM 5011 C C . GLU B 1 26 ? -40.875 9.133 -25.125 1 21.81 26 GLU B C 1
ATOM 5013 O O . GLU B 1 26 ? -40.156 8.172 -24.938 1 21.81 26 GLU B O 1
ATOM 5018 N N . ASP B 1 27 ? -41.125 10 -24.203 1 23.31 27 ASP B N 1
ATOM 5019 C CA . ASP B 1 27 ? -40.969 10.125 -22.766 1 23.31 27 ASP B CA 1
ATOM 5020 C C . ASP B 1 27 ? -41.688 9 -22.016 1 23.31 27 ASP B C 1
ATOM 5022 O O . ASP B 1 27 ? -42.906 8.977 -21.969 1 23.31 27 ASP B O 1
ATOM 5026 N N . PRO B 1 28 ? -41.438 7.754 -22.406 1 24.7 28 PRO B N 1
ATOM 5027 C CA . PRO B 1 28 ? -42.438 6.766 -22.031 1 24.7 28 PRO B CA 1
ATOM 5028 C C . PRO B 1 28 ? -42.781 6.789 -20.547 1 24.7 28 PRO B C 1
ATOM 5030 O O . PRO B 1 28 ? -43.469 5.887 -20.047 1 24.7 28 PRO B O 1
ATOM 5033 N N . TRP B 1 29 ? -41.969 7.473 -19.781 1 23.81 29 TRP B N 1
ATOM 5034 C CA . TRP B 1 29 ? -42.094 7.172 -18.359 1 23.81 29 TRP B CA 1
ATOM 5035 C C . TRP B 1 29 ? -43.469 7.559 -17.844 1 23.81 29 TRP B C 1
ATOM 5037 O O . TRP B 1 29 ? -43.625 8.133 -16.75 1 23.81 29 TRP B O 1
ATOM 5047 N N . SER B 1 30 ? -44.406 7.32 -18.688 1 20.27 30 SER B N 1
ATOM 5048 C CA . SER B 1 30 ? -45.75 7.688 -18.219 1 20.27 30 SER B CA 1
ATOM 5049 C C . SER B 1 30 ? -46 7.191 -16.797 1 20.27 30 SER B C 1
ATOM 5051 O O . SER B 1 30 ? -45.312 6.277 -16.328 1 20.27 30 SER B O 1
ATOM 5053 N N . SER B 1 31 ? -47.031 7.668 -16.141 1 23.58 31 SER B N 1
ATOM 5054 C CA . SER B 1 31 ? -47.562 7.945 -14.812 1 23.58 31 SER B CA 1
ATOM 5055 C C . SER B 1 31 ? -48.062 6.664 -14.133 1 23.58 31 SER B C 1
ATOM 5057 O O . SER B 1 31 ? -48.656 6.715 -13.055 1 23.58 31 SER B O 1
ATOM 5059 N N . GLY B 1 32 ? -47.969 5.465 -14.766 1 23.62 32 GLY B N 1
ATOM 5060 C CA . GLY B 1 32 ? -49 4.59 -14.273 1 23.62 32 GLY B CA 1
ATOM 5061 C C . GLY B 1 32 ? -49 4.434 -12.758 1 23.62 32 GLY B C 1
ATOM 5062 O O . GLY B 1 32 ? -47.969 4.695 -12.109 1 23.62 32 GLY B O 1
ATOM 5063 N N . GLY B 1 33 ? -50.219 4.43 -12.18 1 21.38 33 GLY B N 1
ATOM 5064 C CA . GLY B 1 33 ? -50.75 4.48 -10.82 1 21.38 33 GLY B CA 1
ATOM 5065 C C . GLY B 1 33 ? -50.25 3.346 -9.945 1 21.38 33 GLY B C 1
ATOM 5066 O O . GLY B 1 33 ? -50.281 2.182 -10.352 1 21.38 33 GLY B O 1
ATOM 5067 N N . PHE B 1 34 ? -49.188 3.459 -9.359 1 22.61 34 PHE B N 1
ATOM 5068 C CA . PHE B 1 34 ? -48.531 2.451 -8.531 1 22.61 34 PHE B CA 1
ATOM 5069 C C . PHE B 1 34 ? -49.5 1.942 -7.457 1 22.61 34 PHE B C 1
ATOM 5071 O O . PHE B 1 34 ? -50 2.725 -6.652 1 22.61 34 PHE B O 1
ATOM 5078 N N . ASP B 1 35 ? -50.344 1.001 -7.883 1 23.3 35 ASP B N 1
ATOM 5079 C CA . ASP B 1 35 ? -51.312 0.509 -6.918 1 23.3 35 ASP B CA 1
ATOM 5080 C C . ASP B 1 35 ? -50.656 0.217 -5.57 1 23.3 35 ASP B C 1
ATOM 5082 O O . ASP B 1 35 ? -49.5 -0.206 -5.516 1 23.3 35 ASP B O 1
ATOM 5086 N N . PRO B 1 36 ? -51.25 0.728 -4.469 1 23.33 36 PRO B N 1
ATOM 5087 C CA . PRO B 1 36 ? -50.75 0.733 -3.086 1 23.33 36 PRO B CA 1
ATOM 5088 C C . PRO B 1 36 ? -50.5 -0.671 -2.551 1 23.33 36 PRO B C 1
ATOM 5090 O O . PRO B 1 36 ? -51.375 -1.529 -2.586 1 23.33 36 PRO B O 1
ATOM 5093 N N . VAL B 1 37 ? -49.531 -1.312 -3.072 1 23.81 37 VAL B N 1
ATOM 5094 C CA . VAL B 1 37 ? -49.344 -2.693 -2.631 1 23.81 37 VAL B CA 1
ATOM 5095 C C . VAL B 1 37 ? -49.594 -2.785 -1.123 1 23.81 37 VAL B C 1
ATOM 5097 O O . VAL B 1 37 ? -49 -2.012 -0.354 1 23.81 37 VAL B O 1
ATOM 5100 N N . ASP B 1 38 ? -50.688 -3.301 -0.747 1 23.22 38 ASP B N 1
ATOM 5101 C CA . ASP B 1 38 ? -51.188 -3.521 0.605 1 23.22 38 ASP B CA 1
ATOM 5102 C C . ASP B 1 38 ? -50.094 -4.059 1.521 1 23.22 38 ASP B C 1
ATOM 5104 O O . ASP B 1 38 ? -49.25 -4.855 1.095 1 23.22 38 ASP B O 1
ATOM 5108 N N . VAL B 1 39 ? -49.75 -3.273 2.488 1 23.36 39 VAL B N 1
ATOM 5109 C CA . VAL B 1 39 ? -48.812 -3.389 3.596 1 23.36 39 VAL B CA 1
ATOM 5110 C C . VAL B 1 39 ? -49.031 -4.707 4.332 1 23.36 39 VAL B C 1
ATOM 5112 O O . VAL B 1 39 ? -50.062 -4.898 4.977 1 23.36 39 VAL B O 1
ATOM 5115 N N . ILE B 1 40 ? -48.906 -5.844 3.604 1 22.67 40 ILE B N 1
ATOM 5116 C CA . ILE B 1 40 ? -49.219 -7.074 4.32 1 22.67 40 ILE B CA 1
ATOM 5117 C C . ILE B 1 40 ? -48.5 -7.078 5.676 1 22.67 40 ILE B C 1
ATOM 5119 O O . ILE B 1 40 ? -47.281 -7.086 5.742 1 22.67 40 ILE B O 1
ATOM 5123 N N . ARG B 1 41 ? -49.156 -6.457 6.73 1 24.48 41 ARG B N 1
ATOM 5124 C CA . ARG B 1 41 ? -48.938 -6.43 8.172 1 24.48 41 ARG B CA 1
ATOM 5125 C C . ARG B 1 41 ? -48.719 -7.84 8.719 1 24.48 41 ARG B C 1
ATOM 5127 O O . ARG B 1 41 ? -49.688 -8.539 9.008 1 24.48 41 ARG B O 1
ATOM 5134 N N . GLN B 1 42 ? -47.969 -8.695 8.055 1 22.72 42 GLN B N 1
ATOM 5135 C CA . GLN B 1 42 ? -48.062 -10 8.703 1 22.72 42 GLN B CA 1
ATOM 5136 C C . GLN B 1 42 ? -47.688 -9.898 10.188 1 22.72 42 GLN B C 1
ATOM 5138 O O . GLN B 1 42 ? -46.688 -9.289 10.547 1 22.72 42 GLN B O 1
ATOM 5143 N N . PRO B 1 43 ? -48.656 -9.969 11.078 1 22.91 43 PRO B N 1
ATOM 5144 C CA . PRO B 1 43 ? -48.5 -9.93 12.531 1 22.91 43 PRO B CA 1
ATOM 5145 C C . PRO B 1 43 ? -47.406 -10.852 13.031 1 22.91 43 PRO B C 1
ATOM 5147 O O . PRO B 1 43 ? -47.281 -11.984 12.562 1 22.91 43 PRO B O 1
ATOM 5150 N N . LEU B 1 44 ? -46.25 -10.258 13.266 1 23.56 44 LEU B N 1
ATOM 5151 C CA . LEU B 1 44 ? -45.156 -10.945 13.961 1 23.56 44 LEU B CA 1
ATOM 5152 C C . LEU B 1 44 ? -45.688 -11.719 15.164 1 23.56 44 LEU B C 1
ATOM 5154 O O . LEU B 1 44 ? -46.094 -11.117 16.172 1 23.56 44 LEU B O 1
ATOM 5158 N N . THR B 1 45 ? -46.594 -12.562 14.891 1 22.86 45 THR B N 1
ATOM 5159 C CA . THR B 1 45 ? -46.969 -13.336 16.078 1 22.86 45 THR B CA 1
ATOM 5160 C C . THR B 1 45 ? -45.688 -13.75 16.828 1 22.86 45 THR B C 1
ATOM 5162 O O . THR B 1 45 ? -44.719 -14.227 16.234 1 22.86 45 THR B O 1
ATOM 5165 N N . SER B 1 46 ? -45.469 -13.031 17.953 1 23.8 46 SER B N 1
ATOM 5166 C CA . SER B 1 46 ? -44.531 -13.117 19.062 1 23.8 46 SER B CA 1
ATOM 5167 C C . SER B 1 46 ? -44.375 -14.562 19.547 1 23.8 46 SER B C 1
ATOM 5169 O O . SER B 1 46 ? -45.031 -14.992 20.484 1 23.8 46 SER B O 1
ATOM 5171 N N . SER B 1 47 ? -44.344 -15.547 18.609 1 24.47 47 SER B N 1
ATOM 5172 C CA . SER B 1 47 ? -44.25 -16.812 19.312 1 24.47 47 SER B CA 1
ATOM 5173 C C . SER B 1 47 ? -43.094 -16.797 20.312 1 24.47 47 SER B C 1
ATOM 5175 O O . SER B 1 47 ? -41.938 -16.547 19.938 1 24.47 47 SER B O 1
ATOM 5177 N N . THR B 1 48 ? -43.344 -16.469 21.625 1 25.52 48 THR B N 1
ATOM 5178 C CA . THR B 1 48 ? -42.656 -16.547 22.906 1 25.52 48 THR B CA 1
ATOM 5179 C C . THR B 1 48 ? -41.969 -17.891 23.062 1 25.52 48 THR B C 1
ATOM 5181 O O . THR B 1 48 ? -42.5 -18.828 23.625 1 25.52 48 THR B O 1
ATOM 5184 N N . THR B 1 49 ? -41.562 -18.578 21.969 1 25.72 49 THR B N 1
ATOM 5185 C CA . THR B 1 49 ? -40.969 -19.828 22.391 1 25.72 49 THR B CA 1
ATOM 5186 C C . THR B 1 49 ? -39.875 -19.594 23.438 1 25.72 49 THR B C 1
ATOM 5188 O O . THR B 1 49 ? -39 -18.75 23.25 1 25.72 49 THR B O 1
ATOM 5191 N N . ASN B 1 50 ? -40.094 -19.938 24.781 1 25.55 50 ASN B N 1
ATOM 5192 C CA . ASN B 1 50 ? -39.344 -20.094 26.031 1 25.55 50 ASN B CA 1
ATOM 5193 C C . ASN B 1 50 ? -38 -20.719 25.797 1 25.55 50 ASN B C 1
ATOM 5195 O O . ASN B 1 50 ? -37.875 -21.953 25.75 1 25.55 50 ASN B O 1
ATOM 5199 N N . MET B 1 51 ? -37.344 -20.391 24.734 1 26.95 51 MET B N 1
ATOM 5200 C CA . MET B 1 51 ? -36 -21.016 24.641 1 26.95 51 MET B CA 1
ATOM 5201 C C . MET B 1 51 ? -35.312 -21 26 1 26.95 51 MET B C 1
ATOM 5203 O O . MET B 1 51 ? -35.25 -19.969 26.656 1 26.95 51 MET B O 1
ATOM 5207 N N . GLU B 1 52 ? -35.25 -22.125 26.656 1 26.7 52 GLU B N 1
ATOM 5208 C CA . GLU B 1 52 ? -34.719 -22.484 27.969 1 26.7 52 GLU B CA 1
ATOM 5209 C C . GLU B 1 52 ? -33.438 -21.75 28.25 1 26.7 52 GLU B C 1
ATOM 5211 O O . GLU B 1 52 ? -32.531 -21.719 27.422 1 26.7 52 GLU B O 1
ATOM 5216 N N . GLU B 1 53 ? -33.438 -20.672 29.094 1 30.69 53 GLU B N 1
ATOM 5217 C CA . GLU B 1 53 ? -32.531 -19.781 29.797 1 30.69 53 GLU B CA 1
ATOM 5218 C C . GLU B 1 53 ? -31.25 -20.516 30.234 1 30.69 53 GLU B C 1
ATOM 5220 O O . GLU B 1 53 ? -30.234 -19.891 30.547 1 30.69 53 GLU B O 1
ATOM 5225 N N . SER B 1 54 ? -31.406 -21.906 30.453 1 29.97 54 SER B N 1
ATOM 5226 C CA . SER B 1 54 ? -30.484 -22.625 31.312 1 29.97 54 SER B CA 1
ATOM 5227 C C . SER B 1 54 ? -29.109 -22.766 30.656 1 29.97 54 SER B C 1
ATOM 5229 O O . SER B 1 54 ? -28.094 -22.844 31.344 1 29.97 54 SER B O 1
ATOM 5231 N N . LEU B 1 55 ? -29.188 -23.219 29.375 1 30.42 55 LEU B N 1
ATOM 5232 C CA . LEU B 1 55 ? -27.938 -23.812 28.953 1 30.42 55 LEU B CA 1
ATOM 5233 C C . LEU B 1 55 ? -26.859 -22.766 28.766 1 30.42 55 LEU B C 1
ATOM 5235 O O . LEU B 1 55 ? -25.672 -23.078 28.672 1 30.42 55 LEU B O 1
ATOM 5239 N N . LEU B 1 56 ? -27.359 -21.656 28.312 1 32.16 56 LEU B N 1
ATOM 5240 C CA . LEU B 1 56 ? -26.266 -20.797 27.828 1 32.16 56 LEU B CA 1
ATOM 5241 C C . LEU B 1 56 ? -25.438 -20.266 29 1 32.16 56 LEU B C 1
ATOM 5243 O O . LEU B 1 56 ? -24.438 -19.562 28.781 1 32.16 56 LEU B O 1
ATOM 5247 N N . THR B 1 57 ? -26.016 -20.25 30.156 1 35.41 57 THR B N 1
ATOM 5248 C CA . THR B 1 57 ? -25.406 -19.5 31.25 1 35.41 57 THR B CA 1
ATOM 5249 C C . THR B 1 57 ? -24.172 -20.234 31.781 1 35.41 57 THR B C 1
ATOM 5251 O O . THR B 1 57 ? -23.5 -19.75 32.688 1 35.41 57 THR B O 1
ATOM 5254 N N . GLU B 1 58 ? -24.062 -21.547 31.516 1 38.38 58 GLU B N 1
ATOM 5255 C CA . GLU B 1 58 ? -23.031 -22.375 32.125 1 38.38 58 GLU B CA 1
ATOM 5256 C C . GLU B 1 58 ? -21.656 -22.125 31.5 1 38.38 58 GLU B C 1
ATOM 5258 O O . GLU B 1 58 ? -21.484 -22.344 30.297 1 38.38 58 GLU B O 1
ATOM 5263 N N . GLY B 1 59 ? -21 -21.219 31.828 1 49.41 59 GLY B N 1
ATOM 5264 C CA . GLY B 1 59 ? -19.578 -21.047 31.609 1 49.41 59 GLY B CA 1
ATOM 5265 C C . GLY B 1 59 ? -19.156 -19.609 31.391 1 49.41 59 GLY B C 1
ATOM 5266 O O . GLY B 1 59 ? -18.016 -19.328 31.016 1 49.41 59 GLY B O 1
ATOM 5267 N N . ILE B 1 60 ? -20.094 -18.734 31.359 1 54.28 60 ILE B N 1
ATOM 5268 C CA . ILE B 1 60 ? -19.672 -17.344 31.172 1 54.28 60 ILE B CA 1
ATOM 5269 C C . ILE B 1 60 ? -19.219 -16.75 32.5 1 54.28 60 ILE B C 1
ATOM 5271 O O . ILE B 1 60 ? -19.984 -16.734 33.469 1 54.28 60 ILE B O 1
ATOM 5275 N N . THR B 1 61 ? -18.031 -16.625 32.594 1 66.88 61 THR B N 1
ATOM 5276 C CA . THR B 1 61 ? -17.422 -15.938 33.75 1 66.88 61 THR B CA 1
ATOM 5277 C C . THR B 1 61 ? -17.078 -14.5 33.375 1 66.88 61 THR B C 1
ATOM 5279 O O . THR B 1 61 ? -17.016 -14.148 32.219 1 66.88 61 THR B O 1
ATOM 5282 N N . ALA B 1 62 ? -16.953 -13.609 34.375 1 72.69 62 ALA B N 1
ATOM 5283 C CA . ALA B 1 62 ? -16.547 -12.219 34.156 1 72.69 62 ALA B CA 1
ATOM 5284 C C . ALA B 1 62 ? -15.281 -12.141 33.312 1 72.69 62 ALA B C 1
ATOM 5286 O O . ALA B 1 62 ? -15.062 -11.156 32.625 1 72.69 62 ALA B O 1
ATOM 5287 N N . ALA B 1 63 ? -14.664 -13.227 33.312 1 72.81 63 ALA B N 1
ATOM 5288 C CA . ALA B 1 63 ? -13.383 -13.281 32.625 1 72.81 63 ALA B CA 1
ATOM 5289 C C . ALA B 1 63 ? -13.578 -13.539 31.125 1 72.81 63 ALA B C 1
ATOM 5291 O O . ALA B 1 63 ? -12.719 -13.195 30.312 1 72.81 63 ALA B O 1
ATOM 5292 N N . ASN B 1 64 ? -14.734 -14.047 30.766 1 69.69 64 ASN B N 1
ATOM 5293 C CA . ASN B 1 64 ? -14.906 -14.422 29.375 1 69.69 64 ASN B CA 1
ATOM 5294 C C . ASN B 1 64 ? -16.172 -13.805 28.781 1 69.69 64 ASN B C 1
ATOM 5296 O O . ASN B 1 64 ? -16.484 -14.039 27.609 1 69.69 64 ASN B O 1
ATOM 5300 N N . ALA B 1 65 ? -16.828 -13.023 29.453 1 71.06 65 ALA B N 1
ATOM 5301 C CA . ALA B 1 65 ? -18.141 -12.516 29.062 1 71.06 65 ALA B CA 1
ATOM 5302 C C . ALA B 1 65 ? -18.031 -11.602 27.844 1 71.06 65 ALA B C 1
ATOM 5304 O O . ALA B 1 65 ? -18.938 -11.555 27.016 1 71.06 65 ALA B O 1
ATOM 5305 N N . LEU B 1 66 ? -16.906 -10.992 27.797 1 69.38 66 LEU B N 1
ATOM 5306 C CA . LEU B 1 66 ? -16.781 -9.992 26.75 1 69.38 66 LEU B CA 1
ATOM 5307 C C . LEU B 1 66 ? -15.719 -10.406 25.734 1 69.38 66 LEU B C 1
ATOM 5309 O O . LEU B 1 66 ? -15.305 -9.602 24.891 1 69.38 66 LEU B O 1
ATOM 5313 N N . VAL B 1 67 ? -15.422 -11.617 25.734 1 64.75 67 VAL B N 1
ATOM 5314 C CA . VAL B 1 67 ? -14.422 -12.117 24.797 1 64.75 67 VAL B CA 1
ATOM 5315 C C . VAL B 1 67 ? -15.016 -12.18 23.391 1 64.75 67 VAL B C 1
ATOM 5317 O O . VAL B 1 67 ? -16.109 -12.719 23.203 1 64.75 67 VAL B O 1
ATOM 5320 N N . GLY B 1 68 ? -14.438 -11.445 22.375 1 60.69 68 GLY B N 1
ATOM 5321 C CA . GLY B 1 68 ? -14.891 -11.414 21 1 60.69 68 GLY B CA 1
ATOM 5322 C C . GLY B 1 68 ? -15.82 -10.258 20.703 1 60.69 68 GLY B C 1
ATOM 5323 O O . GLY B 1 68 ? -16.266 -10.078 19.562 1 60.69 68 GLY B O 1
ATOM 5324 N N . VAL B 1 69 ? -16.109 -9.453 21.75 1 62.28 69 VAL B N 1
ATOM 5325 C CA . VAL B 1 69 ? -17 -8.312 21.562 1 62.28 69 VAL B CA 1
ATOM 5326 C C . VAL B 1 69 ? -16.188 -7.047 21.344 1 62.28 69 VAL B C 1
ATOM 5328 O O . VAL B 1 69 ? -15.18 -6.828 22.031 1 62.28 69 VAL B O 1
ATOM 5331 N N . ASP B 1 70 ? -16.531 -6.285 20.344 1 64.19 70 ASP B N 1
ATOM 5332 C CA . ASP B 1 70 ? -15.867 -5.004 20.125 1 64.19 70 ASP B CA 1
ATOM 5333 C C . ASP B 1 70 ? -16.281 -3.984 21.188 1 64.19 70 ASP B C 1
ATOM 5335 O O . ASP B 1 70 ? -17.453 -3.613 21.281 1 64.19 70 ASP B O 1
ATOM 5339 N N . LEU B 1 71 ? -15.297 -3.588 21.984 1 69 71 LEU B N 1
ATOM 5340 C CA . LEU B 1 71 ? -15.578 -2.66 23.078 1 69 71 LEU B CA 1
ATOM 5341 C C . LEU B 1 71 ? -15.227 -1.23 22.672 1 69 71 LEU B C 1
ATOM 5343 O O . LEU B 1 71 ? -14.281 -1.005 21.922 1 69 71 LEU B O 1
ATOM 5347 N N . PRO B 1 72 ? -16.031 -0.309 23.156 1 66.69 72 PRO B N 1
ATOM 5348 C CA . PRO B 1 72 ? -15.727 1.1 22.891 1 66.69 72 PRO B CA 1
ATOM 5349 C C . PRO B 1 72 ? -14.383 1.543 23.469 1 66.69 72 PRO B C 1
ATOM 5351 O O . PRO B 1 72 ? -13.883 0.927 24.406 1 66.69 72 PRO B O 1
ATOM 5354 N N . GLU B 1 73 ? -13.922 2.639 22.922 1 68.19 73 GLU B N 1
ATOM 5355 C CA . GLU B 1 73 ? -12.594 3.154 23.266 1 68.19 73 GLU B CA 1
ATOM 5356 C C . GLU B 1 73 ? -12.516 3.557 24.734 1 68.19 73 GLU B C 1
ATOM 5358 O O . GLU B 1 73 ? -11.438 3.521 25.328 1 68.19 73 GLU B O 1
ATOM 5363 N N . ILE B 1 74 ? -13.539 3.779 25.297 1 74.81 74 ILE B N 1
ATOM 5364 C CA . ILE B 1 74 ? -13.578 4.227 26.688 1 74.81 74 ILE B CA 1
ATOM 5365 C C . ILE B 1 74 ? -13.094 3.105 27.594 1 74.81 74 ILE B C 1
ATOM 5367 O O . ILE B 1 74 ? -12.516 3.367 28.656 1 74.81 74 ILE B O 1
ATOM 5371 N N . PHE B 1 75 ? -13.133 1.931 27.141 1 79.38 75 PHE B N 1
ATOM 5372 C CA . PHE B 1 75 ? -12.68 0.795 27.922 1 79.38 75 PHE B CA 1
ATOM 5373 C C . PHE B 1 75 ? -11.164 0.759 28.016 1 79.38 75 PHE B C 1
ATOM 5375 O O . PHE B 1 75 ? -10.594 0.552 29.094 1 79.38 75 PHE B O 1
ATOM 5382 N N . ASP B 1 76 ? -10.633 1.087 26.906 1 75.31 76 ASP B N 1
ATOM 5383 C CA . ASP B 1 76 ? -9.172 1.112 26.859 1 75.31 76 ASP B CA 1
ATOM 5384 C C . ASP B 1 76 ? -8.625 2.305 27.641 1 75.31 76 ASP B C 1
ATOM 5386 O O . ASP B 1 76 ? -7.648 2.174 28.375 1 75.31 76 ASP B O 1
ATOM 5390 N N . THR B 1 77 ? -9.227 3.338 27.516 1 76.25 77 THR B N 1
ATOM 5391 C CA . THR B 1 77 ? -8.828 4.539 28.25 1 76.25 77 THR B CA 1
ATOM 5392 C C . THR B 1 77 ? -8.961 4.332 29.75 1 76.25 77 THR B C 1
ATOM 5394 O O . THR B 1 77 ? -8.07 4.707 30.516 1 76.25 77 THR B O 1
ATOM 5397 N N . ALA B 1 78 ? -9.945 3.74 30.109 1 78.69 78 ALA B N 1
ATOM 5398 C CA . ALA B 1 78 ? -10.188 3.48 31.531 1 78.69 78 ALA B CA 1
ATOM 5399 C C . ALA B 1 78 ? -9.188 2.469 32.094 1 78.69 78 ALA B C 1
ATOM 5401 O O . ALA B 1 78 ? -8.703 2.613 33.219 1 78.69 78 ALA B O 1
ATOM 5402 N N . TYR B 1 79 ? -8.766 1.656 31.25 1 81.31 79 TYR B N 1
ATOM 5403 C CA . TYR B 1 79 ? -7.816 0.624 31.656 1 81.31 79 TYR B CA 1
ATOM 5404 C C . TYR B 1 79 ? -6.422 1.208 31.844 1 81.31 79 TYR B C 1
ATOM 5406 O O . TYR B 1 79 ? -5.742 0.903 32.812 1 81.31 79 TYR B O 1
ATOM 5414 N N . ILE B 1 80 ? -6.16 2.043 31 1 77.19 80 ILE B N 1
ATOM 5415 C CA . ILE B 1 80 ? -4.863 2.709 31.078 1 77.19 80 ILE B CA 1
ATOM 5416 C C . ILE B 1 80 ? -4.828 3.629 32.281 1 77.19 80 ILE B C 1
ATOM 5418 O O . ILE B 1 80 ? -3.83 3.674 33 1 77.19 80 ILE B O 1
ATOM 5422 N N . ARG B 1 81 ? -5.895 4.227 32.531 1 75.06 81 ARG B N 1
ATOM 5423 C CA . ARG B 1 81 ? -5.992 5.148 33.656 1 7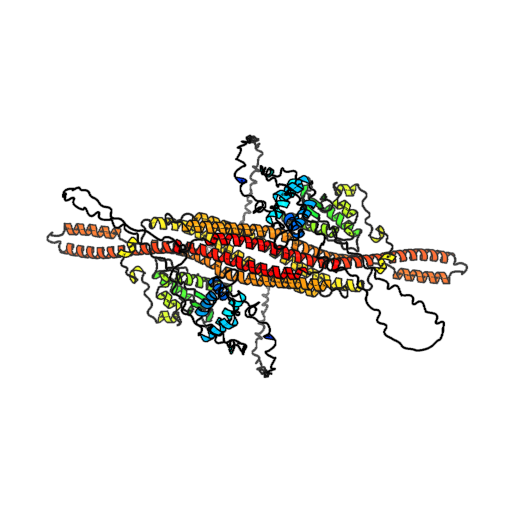5.06 81 ARG B CA 1
ATOM 5424 C C . ARG B 1 81 ? -6.016 4.395 34.969 1 75.06 81 ARG B C 1
ATOM 5426 O O . ARG B 1 81 ? -5.578 4.918 36 1 75.06 81 ARG B O 1
ATOM 5433 N N . ALA B 1 82 ? -6.309 3.166 34.906 1 79.62 82 ALA B N 1
ATOM 5434 C CA . ALA B 1 82 ? -6.379 2.338 36.094 1 79.62 82 ALA B CA 1
ATOM 5435 C C . ALA B 1 82 ? -4.992 1.867 36.531 1 79.62 82 ALA B C 1
ATOM 5437 O O . ALA B 1 82 ? -4.812 1.372 37.656 1 79.62 82 ALA B O 1
ATOM 5438 N N . GLY B 1 83 ? -4.035 2.062 35.719 1 76.62 83 GLY B N 1
ATOM 5439 C CA . GLY B 1 83 ? -2.656 1.741 36.062 1 76.62 83 GLY B CA 1
ATOM 5440 C C . GLY B 1 83 ? -2.393 0.249 36.156 1 76.62 83 GLY B C 1
ATOM 5441 O O . GLY B 1 83 ? -2.113 -0.285 37.219 1 76.62 83 GLY B O 1
ATOM 5442 N N . PRO B 1 84 ? -2.557 -0.345 35.062 1 77.38 84 PRO B N 1
ATOM 5443 C CA . PRO B 1 84 ? -2.328 -1.791 35.125 1 77.38 84 PRO B CA 1
ATOM 5444 C C . PRO B 1 84 ? -0.867 -2.148 35.375 1 77.38 84 PRO B C 1
ATOM 5446 O O . PRO B 1 84 ? 0.037 -1.431 34.938 1 77.38 84 PRO B O 1
ATOM 5449 N N . ILE B 1 85 ? -0.674 -3.186 36.219 1 74.06 85 ILE B N 1
ATOM 5450 C CA . ILE B 1 85 ? 0.625 -3.801 36.469 1 74.06 85 ILE B CA 1
ATOM 5451 C C . ILE B 1 85 ? 0.636 -5.227 35.938 1 74.06 85 ILE B C 1
ATOM 5453 O O . ILE B 1 85 ? -0.1 -6.09 36.406 1 74.06 85 ILE B O 1
ATOM 5457 N N . GLY B 1 86 ? 1.407 -5.59 34.812 1 66.62 86 GLY B N 1
ATOM 5458 C CA . GLY B 1 86 ? 1.431 -6.922 34.219 1 66.62 86 GLY B CA 1
ATOM 5459 C C . GLY B 1 86 ? 0.091 -7.348 33.656 1 66.62 86 GLY B C 1
ATOM 5460 O O . GLY B 1 86 ? -0.329 -8.492 33.812 1 66.62 86 GLY B O 1
ATOM 5461 N N . ASP B 1 87 ? -0.699 -6.574 33.094 1 75.25 87 ASP B N 1
ATOM 5462 C CA . ASP B 1 87 ? -1.998 -6.773 32.469 1 75.25 87 ASP B CA 1
ATOM 5463 C C . ASP B 1 87 ? -3.084 -7.035 33.5 1 75.25 87 ASP B C 1
ATOM 5465 O O . ASP B 1 87 ? -4.117 -7.633 33.188 1 75.25 87 ASP B O 1
ATOM 5469 N N . ARG B 1 88 ? -2.814 -6.512 34.688 1 80.5 88 ARG B N 1
ATOM 5470 C CA . ARG B 1 88 ? -3.783 -6.637 35.781 1 80.5 88 ARG B CA 1
ATOM 5471 C C . ARG B 1 88 ? -3.982 -5.305 36.5 1 80.5 88 ARG B C 1
ATOM 5473 O O . ARG B 1 88 ? -3.064 -4.484 36.562 1 80.5 88 ARG B O 1
ATOM 5480 N N . VAL B 1 89 ? -5.188 -5.148 36.969 1 85.56 89 VAL B N 1
ATOM 5481 C CA . VAL B 1 89 ? -5.559 -3.912 37.656 1 85.56 89 VAL B CA 1
ATOM 5482 C C . VAL B 1 89 ? -5.906 -4.211 39.125 1 85.56 89 VAL B C 1
ATOM 5484 O O . VAL B 1 89 ? -6.574 -5.207 39.406 1 85.56 89 VAL B O 1
ATOM 5487 N N . SER B 1 90 ? -5.328 -3.428 39.938 1 84.75 90 SER B N 1
ATOM 5488 C CA . SER B 1 90 ? -5.633 -3.58 41.344 1 84.75 90 SER B CA 1
ATOM 5489 C C . SER B 1 90 ? -7.113 -3.342 41.625 1 84.75 90 SER B C 1
ATOM 5491 O O . SER B 1 90 ? -7.762 -2.553 40.938 1 84.75 90 SER B O 1
ATOM 5493 N N . ILE B 1 91 ? -7.605 -3.965 42.656 1 82.94 91 ILE B N 1
ATOM 5494 C CA . ILE B 1 91 ? -9.016 -3.857 43 1 82.94 91 ILE B CA 1
ATOM 5495 C C . ILE B 1 91 ? -9.32 -2.436 43.469 1 82.94 91 ILE B C 1
ATOM 5497 O O . ILE B 1 91 ? -10.391 -1.897 43.156 1 82.94 91 ILE B O 1
ATOM 5501 N N . GLU B 1 92 ? -8.375 -1.808 44.062 1 80.94 92 GLU B N 1
ATOM 5502 C CA . GLU B 1 92 ? -8.562 -0.428 44.5 1 80.94 92 GLU B CA 1
ATOM 5503 C C . GLU B 1 92 ? -8.734 0.514 43.312 1 80.94 92 GLU B C 1
ATOM 5505 O O . GLU B 1 92 ? -9.594 1.396 43.344 1 80.94 92 GLU B O 1
ATOM 5510 N N . SER B 1 93 ? -8.031 0.29 42.344 1 82.31 93 SER B N 1
ATOM 5511 C CA . SER B 1 93 ? -8.125 1.099 41.125 1 82.31 93 SER B CA 1
ATOM 5512 C C . SER B 1 93 ? -9.43 0.838 40.406 1 82.31 93 SER B C 1
ATOM 5514 O O . SER B 1 93 ? -10.055 1.769 39.875 1 82.31 93 SER B O 1
ATOM 5516 N N . LEU B 1 94 ? -9.805 -0.303 40.375 1 85.25 94 LEU B N 1
ATOM 5517 C CA . LEU B 1 94 ? -11.078 -0.673 39.781 1 85.25 94 LEU B CA 1
ATOM 5518 C C . LEU B 1 94 ? -12.242 -0.036 40.531 1 85.25 94 LEU B C 1
ATOM 5520 O O . LEU B 1 94 ? -13.148 0.528 39.906 1 85.25 94 LEU B O 1
ATOM 5524 N N . GLU B 1 95 ? -12.156 -0.065 41.75 1 80.62 95 GLU B N 1
ATOM 5525 C CA . GLU B 1 95 ? -13.203 0.521 42.594 1 80.62 95 GLU B CA 1
ATOM 5526 C C . GLU B 1 95 ? -13.289 2.031 42.406 1 80.62 95 GLU B C 1
ATOM 5528 O O . GLU B 1 95 ? -14.375 2.6 42.344 1 80.62 95 GLU B O 1
ATOM 5533 N N . THR B 1 96 ? -12.25 2.611 42.219 1 82.62 96 THR B N 1
ATOM 5534 C CA . THR B 1 96 ? -12.211 4.047 41.969 1 82.62 96 THR B CA 1
ATOM 5535 C C . THR B 1 96 ? -12.852 4.371 40.625 1 82.62 96 THR B C 1
ATOM 5537 O O . THR B 1 96 ? -13.633 5.324 40.5 1 82.62 96 THR B O 1
ATOM 5540 N N . ILE B 1 97 ? -12.68 3.592 39.719 1 80.31 97 ILE B N 1
ATOM 5541 C CA . ILE B 1 97 ? -13.18 3.848 38.375 1 80.31 97 ILE B CA 1
ATOM 5542 C C . ILE B 1 97 ? -14.688 3.588 38.344 1 80.31 97 ILE B C 1
ATOM 5544 O O . ILE B 1 97 ? -15.438 4.363 37.75 1 80.31 97 ILE B O 1
ATOM 5548 N N . ILE B 1 98 ? -15.039 2.641 38.938 1 80.31 98 ILE B N 1
ATOM 5549 C CA . ILE B 1 98 ? -16.469 2.34 39 1 80.31 98 ILE B CA 1
ATOM 5550 C C . ILE B 1 98 ? -17.188 3.396 39.812 1 80.31 98 ILE B C 1
ATOM 5552 O O . ILE B 1 98 ? -18.297 3.811 39.469 1 80.31 98 ILE B O 1
ATOM 5556 N N . GLY B 1 99 ? -16.578 3.877 40.75 1 78.62 99 GLY B N 1
ATOM 5557 C CA . GLY B 1 99 ? -17.125 4.945 41.562 1 78.62 99 GLY B CA 1
ATOM 5558 C C . GLY B 1 99 ? -17.312 6.246 40.812 1 78.62 99 GLY B C 1
ATOM 5559 O O . GLY B 1 99 ? -18.25 7 41.062 1 78.62 99 GLY B O 1
ATOM 5560 N N . LEU B 1 100 ? -16.531 6.406 39.875 1 75.44 100 LEU B N 1
ATOM 5561 C CA . LEU B 1 100 ? -16.609 7.609 39.031 1 75.44 100 LEU B CA 1
ATOM 5562 C C . LEU B 1 100 ? -17.828 7.547 38.125 1 75.44 100 LEU B C 1
ATOM 5564 O O . LEU B 1 100 ? -18.281 8.57 37.594 1 75.44 100 LEU B O 1
ATOM 5568 N N . GLY B 1 101 ? -18.438 6.473 38.031 1 75 101 GLY B N 1
ATOM 5569 C CA . GLY B 1 101 ? -19.578 6.258 37.156 1 75 101 GLY B CA 1
ATOM 5570 C C . GLY B 1 101 ? -20.891 6.699 37.781 1 75 101 GLY B C 1
ATOM 5571 O O . GLY B 1 101 ? -21.938 6.699 37.125 1 75 101 GLY B O 1
ATOM 5572 N N . GLY B 1 102 ? -20.984 7.047 38.906 1 73 102 GLY B N 1
ATOM 5573 C CA . GLY B 1 102 ? -22.141 7.633 39.562 1 73 102 GLY B CA 1
ATOM 5574 C C . GLY B 1 102 ? -23.219 6.613 39.938 1 73 102 GLY B C 1
ATOM 5575 O O . GLY B 1 102 ? -24.406 6.941 39.969 1 73 102 GLY B O 1
ATOM 5576 N N . LEU B 1 103 ? -22.891 5.484 40.188 1 73.06 103 LEU B N 1
ATOM 5577 C CA . LEU B 1 103 ? -23.906 4.488 40.5 1 73.06 103 LEU B CA 1
ATOM 5578 C C . LEU B 1 103 ? -24.203 4.484 42 1 73.06 103 LEU B C 1
ATOM 5580 O O . LEU B 1 103 ? -23.359 4.879 42.812 1 73.06 103 LEU B O 1
ATOM 5584 N N . GLY B 1 104 ? -25.422 4.176 42.344 1 76.94 104 GLY B N 1
ATOM 5585 C CA . GLY B 1 104 ? -25.812 3.996 43.75 1 76.94 104 GLY B CA 1
ATOM 5586 C C . GLY B 1 104 ? -25.031 2.885 44.438 1 76.94 104 GLY B C 1
ATOM 5587 O O . GLY B 1 104 ? -24.453 2.02 43.75 1 76.94 104 GLY B O 1
ATOM 5588 N N . PRO B 1 105 ? -24.906 2.992 45.688 1 75.62 105 PRO B N 1
ATOM 5589 C CA . PRO B 1 105 ? -24.078 2.047 46.438 1 75.62 105 PRO B CA 1
ATOM 5590 C C . PRO B 1 105 ? -24.531 0.597 46.25 1 75.62 105 PRO B C 1
ATOM 5592 O O . PRO B 1 105 ? -23.688 -0.31 46.25 1 75.62 105 PRO B O 1
ATOM 5595 N N . ARG B 1 106 ? -25.781 0.369 46.094 1 74.25 106 ARG B N 1
ATOM 5596 C CA . ARG B 1 106 ? -26.281 -0.99 45.906 1 74.25 106 ARG B CA 1
ATOM 5597 C C . ARG B 1 106 ? -25.828 -1.586 44.594 1 74.25 106 ARG B C 1
ATOM 5599 O O . ARG B 1 106 ? -25.391 -2.734 44.531 1 74.25 106 ARG B O 1
ATOM 5606 N N . LEU B 1 107 ? -25.953 -0.848 43.594 1 74.38 107 LEU B N 1
ATOM 5607 C CA . LEU B 1 107 ? -25.562 -1.297 42.281 1 74.38 107 LEU B CA 1
ATOM 5608 C C . LEU B 1 107 ? -24.062 -1.451 42.156 1 74.38 107 LEU B C 1
ATOM 5610 O O . LEU B 1 107 ? -23.578 -2.379 41.5 1 74.38 107 LEU B O 1
ATOM 5614 N N . TYR B 1 108 ? -23.406 -0.618 42.844 1 78.25 108 TYR B N 1
ATOM 5615 C CA . TYR B 1 108 ? -21.953 -0.685 42.938 1 78.25 108 TYR B CA 1
ATOM 5616 C C . TYR B 1 108 ? -21.516 -2.004 43.562 1 78.25 108 TYR B C 1
ATOM 5618 O O . TYR B 1 108 ? -20.641 -2.688 43 1 78.25 108 TYR B O 1
ATOM 5626 N N . GLU B 1 109 ? -22.109 -2.322 44.594 1 76.62 109 GLU B N 1
ATOM 5627 C CA . GLU B 1 109 ? -21.75 -3.541 45.312 1 76.62 109 GLU B CA 1
ATOM 5628 C C . GLU B 1 109 ? -22.094 -4.785 44.5 1 76.62 109 GLU B C 1
ATOM 5630 O O . GLU B 1 109 ? -21.359 -5.77 44.5 1 76.62 109 GLU B O 1
ATOM 5635 N N . GLN B 1 110 ? -23.062 -4.691 43.75 1 77.44 110 GLN B N 1
ATOM 5636 C CA . GLN B 1 110 ? -23.484 -5.797 42.906 1 77.44 110 GLN B CA 1
ATOM 5637 C C . GLN B 1 110 ? -22.484 -6.027 41.75 1 77.44 110 GLN B C 1
ATOM 5639 O O . GLN B 1 110 ? -22.125 -7.168 41.469 1 77.44 110 GLN B O 1
ATOM 5644 N N . ILE B 1 111 ? -21.953 -5.047 41.219 1 79.88 111 ILE B N 1
ATOM 5645 C CA . ILE B 1 111 ? -21 -5.152 40.125 1 79.88 111 ILE B CA 1
ATOM 5646 C C . ILE B 1 111 ? -19.672 -5.707 40.625 1 79.88 111 ILE B C 1
ATOM 5648 O O . ILE B 1 111 ? -19.078 -6.602 40.031 1 79.88 111 ILE B O 1
ATOM 5652 N N . VAL B 1 112 ? -19.328 -5.242 41.75 1 78.56 112 VAL B N 1
ATOM 5653 C CA . VAL B 1 112 ? -18.062 -5.664 42.344 1 78.56 112 VAL B CA 1
ATOM 5654 C C . VAL B 1 112 ? -18.141 -7.137 42.75 1 78.56 112 VAL B C 1
ATOM 5656 O O . VAL B 1 112 ? -17.203 -7.895 42.562 1 78.56 112 VAL B O 1
ATOM 5659 N N . ALA B 1 113 ? -19.266 -7.531 43.094 1 77.88 113 ALA B N 1
ATOM 5660 C CA . ALA B 1 113 ? -19.469 -8.906 43.531 1 77.88 113 ALA B CA 1
ATOM 5661 C C . ALA B 1 113 ? -19.469 -9.867 42.344 1 77.88 113 ALA B C 1
ATOM 5663 O O . ALA B 1 113 ? -19.047 -11.023 42.469 1 77.88 113 ALA B O 1
ATOM 5664 N N . ILE B 1 114 ? -19.812 -9.383 41.188 1 74.94 114 ILE B N 1
ATOM 5665 C CA . ILE B 1 114 ? -19.906 -10.211 39.969 1 74.94 114 ILE B CA 1
ATOM 5666 C C . ILE B 1 114 ? -18.516 -10.375 39.375 1 74.94 114 ILE B C 1
ATOM 5668 O O . ILE B 1 114 ? -18.172 -11.445 38.875 1 74.94 114 ILE B O 1
ATOM 5672 N N . VAL B 1 115 ? -17.734 -9.422 39.469 1 78.75 115 VAL B N 1
ATOM 5673 C CA . VAL B 1 115 ? -16.516 -9.391 38.688 1 78.75 115 VAL B CA 1
ATOM 5674 C C . VAL B 1 115 ? -15.328 -9.859 39.531 1 78.75 115 VAL B C 1
ATOM 5676 O O . VAL B 1 115 ? -14.43 -10.539 39.031 1 78.75 115 VAL B O 1
ATOM 5679 N N . ILE B 1 116 ? -15.281 -9.516 40.75 1 75.69 116 ILE B N 1
ATOM 5680 C CA . ILE B 1 116 ? -14.125 -9.805 41.594 1 75.69 116 ILE B CA 1
ATOM 5681 C C . ILE B 1 116 ? -14.273 -11.18 42.219 1 75.69 116 ILE B C 1
ATOM 5683 O O . ILE B 1 116 ? -15.203 -11.414 43 1 75.69 116 ILE B O 1
ATOM 5687 N N . PRO B 1 117 ? -13.414 -12.102 41.688 1 70.31 117 PRO B N 1
ATOM 5688 C CA . PRO B 1 117 ? -13.461 -13.383 42.375 1 70.31 117 PRO B CA 1
ATOM 5689 C C . PRO B 1 117 ? -13.125 -13.258 43.875 1 70.31 117 PRO B C 1
ATOM 5691 O O . PRO B 1 117 ? -12.422 -12.32 44.25 1 70.31 117 PRO B O 1
ATOM 5694 N N . ALA B 1 118 ? -13.578 -14.18 44.688 1 66.44 118 ALA B N 1
ATOM 5695 C CA . ALA B 1 118 ? -13.344 -14.188 46.125 1 66.44 118 ALA B CA 1
ATOM 5696 C C . ALA B 1 118 ? -11.859 -14.32 46.438 1 66.44 118 ALA B C 1
ATOM 5698 O O . ALA B 1 118 ? -11.195 -15.234 45.938 1 66.44 118 ALA B O 1
ATOM 5699 N N . GLY B 1 119 ? -11.25 -13.32 47.125 1 71.06 119 GLY B N 1
ATOM 5700 C CA . GLY B 1 119 ? -9.867 -13.336 47.594 1 71.06 119 GLY B CA 1
ATOM 5701 C C . GLY B 1 119 ? -8.898 -12.773 46.562 1 71.06 119 GLY B C 1
ATOM 5702 O O . GLY B 1 119 ? -7.68 -12.82 46.75 1 71.06 119 GLY B O 1
ATOM 5703 N N . ALA B 1 120 ? -9.414 -12.258 45.5 1 73.12 120 ALA B N 1
ATOM 5704 C CA . ALA B 1 120 ? -8.5 -11.75 44.469 1 73.12 120 ALA B CA 1
ATOM 5705 C C . ALA B 1 120 ? -8.055 -10.32 44.781 1 73.12 120 ALA B C 1
ATOM 5707 O O . ALA B 1 120 ? -8.844 -9.523 45.312 1 73.12 120 ALA B O 1
ATOM 5708 N N . MET B 1 121 ? -6.711 -10.062 44.594 1 78.69 121 MET B N 1
ATOM 5709 C CA . MET B 1 121 ? -6.184 -8.719 44.812 1 78.69 121 MET B CA 1
ATOM 5710 C C . MET B 1 121 ? -6.098 -7.934 43.5 1 78.69 121 MET B C 1
ATOM 5712 O O . MET B 1 121 ? -5.941 -6.711 43.531 1 78.69 121 MET B O 1
ATOM 5716 N N . TYR B 1 122 ? -6.195 -8.633 42.438 1 82.38 122 TYR B N 1
ATOM 5717 C CA . TYR B 1 122 ? -6.086 -8.031 41.125 1 82.38 122 TYR B CA 1
ATOM 5718 C C . TYR B 1 122 ? -7.129 -8.602 40.156 1 82.38 122 TYR B C 1
ATOM 5720 O O . TYR B 1 122 ? -7.621 -9.719 40.375 1 82.38 122 TYR B O 1
ATOM 5728 N N . VAL B 1 123 ? -7.527 -7.77 39.156 1 85.12 123 VAL B N 1
ATOM 5729 C CA . VAL B 1 123 ? -8.453 -8.227 38.125 1 85.12 123 VAL B CA 1
ATOM 5730 C C . VAL B 1 123 ? -7.754 -8.203 36.781 1 85.12 123 VAL B C 1
ATOM 5732 O O . VAL B 1 123 ? -6.898 -7.352 36.531 1 85.12 123 VAL B O 1
ATOM 5735 N N . THR B 1 124 ? -8.141 -9.203 36 1 82.5 124 THR B N 1
ATOM 5736 C CA . THR B 1 124 ? -7.633 -9.281 34.625 1 82.5 124 THR B CA 1
ATOM 5737 C C . THR B 1 124 ? -8.305 -8.234 33.75 1 82.5 124 THR B C 1
ATOM 5739 O O . THR B 1 124 ? -9.328 -7.656 34.125 1 82.5 124 THR B O 1
ATOM 5742 N N . ARG B 1 125 ? -7.789 -8.117 32.594 1 83.56 125 ARG B N 1
ATOM 5743 C CA . ARG B 1 125 ? -8.328 -7.145 31.641 1 83.56 125 ARG B CA 1
ATOM 5744 C C . ARG B 1 125 ? -9.75 -7.504 31.234 1 83.56 125 ARG B C 1
ATOM 5746 O O . ARG B 1 125 ? -10.609 -6.629 31.125 1 83.56 125 ARG B O 1
ATOM 5753 N N . ASN B 1 126 ? -9.961 -8.664 31.047 1 81.69 126 ASN B N 1
ATOM 5754 C CA . ASN B 1 126 ? -11.305 -9.094 30.656 1 81.69 126 ASN B CA 1
ATOM 5755 C C . ASN B 1 126 ? -12.305 -8.875 31.797 1 81.69 126 ASN B C 1
ATOM 5757 O O . ASN B 1 126 ? -13.438 -8.445 31.547 1 81.69 126 ASN B O 1
ATOM 5761 N N . GLU B 1 127 ? -11.852 -9.039 32.938 1 81.94 127 GLU B N 1
ATOM 5762 C CA . GLU B 1 127 ? -12.688 -8.797 34.094 1 81.94 127 GLU B CA 1
ATOM 5763 C C . GLU B 1 127 ? -12.93 -7.309 34.312 1 81.94 127 GLU B C 1
ATOM 5765 O O . GLU B 1 127 ? -14.039 -6.891 34.625 1 81.94 127 GLU B O 1
ATOM 5770 N N . PHE B 1 128 ? -11.961 -6.609 34.062 1 86 128 PHE B N 1
ATOM 5771 C CA . PHE B 1 128 ? -12.047 -5.156 34.062 1 86 128 PHE B CA 1
ATOM 5772 C C . PHE B 1 128 ? -13.062 -4.656 33.062 1 86 128 PHE B C 1
ATOM 5774 O O . PHE B 1 128 ? -13.938 -3.852 33.375 1 86 128 PHE B O 1
ATOM 5781 N N . ASN B 1 129 ? -12.984 -5.172 31.969 1 83.69 129 ASN B N 1
ATOM 5782 C CA . ASN B 1 129 ? -13.891 -4.793 30.875 1 83.69 129 ASN B CA 1
ATOM 5783 C C . ASN B 1 129 ? -15.328 -5.199 31.172 1 83.69 129 ASN B C 1
ATOM 5785 O O . ASN B 1 129 ? -16.266 -4.453 30.891 1 83.69 129 ASN B O 1
ATOM 5789 N N . THR B 1 130 ? -15.445 -6.219 31.656 1 84.94 130 THR B N 1
ATOM 5790 C CA . THR B 1 130 ? -16.781 -6.676 32.031 1 84.94 130 THR B CA 1
ATOM 5791 C C . THR B 1 130 ? -17.359 -5.773 33.125 1 84.94 130 THR B C 1
ATOM 5793 O O . THR B 1 130 ? -18.562 -5.453 33.094 1 84.94 130 THR B O 1
ATOM 5796 N N . SER B 1 131 ? -16.5 -5.258 33.969 1 83.94 131 SER B N 1
ATOM 5797 C CA . SER B 1 131 ? -16.969 -4.328 35 1 83.94 131 SER B CA 1
ATOM 5798 C C . SER B 1 131 ? -17.453 -3.02 34.375 1 83.94 131 SER B C 1
ATOM 5800 O O . SER B 1 131 ? -18.484 -2.482 34.781 1 83.94 131 SER B O 1
ATOM 5802 N N . LEU B 1 132 ? -16.812 -2.627 33.438 1 82.44 132 LEU B N 1
ATOM 5803 C CA . LEU B 1 132 ? -17.188 -1.386 32.75 1 82.44 132 LEU B CA 1
ATOM 5804 C C . LEU B 1 132 ? -18.453 -1.572 31.938 1 82.44 132 LEU B C 1
ATOM 5806 O O . LEU B 1 132 ? -19.297 -0.668 31.859 1 82.44 132 LEU B O 1
ATOM 5810 N N . ALA B 1 133 ? -18.578 -2.627 31.422 1 82.25 133 ALA B N 1
ATOM 5811 C CA . ALA B 1 133 ? -19.781 -2.938 30.672 1 82.25 133 ALA B CA 1
ATOM 5812 C C . ALA B 1 133 ? -21 -3.006 31.594 1 82.25 133 ALA B C 1
ATOM 5814 O O . ALA B 1 133 ? -22.062 -2.486 31.25 1 82.25 133 ALA B O 1
ATOM 5815 N N . LEU B 1 134 ? -20.781 -3.549 32.656 1 81 134 LEU B N 1
ATOM 5816 C CA . LEU B 1 134 ? -21.859 -3.635 33.625 1 81 134 LEU B CA 1
ATOM 5817 C C . LEU B 1 134 ? -22.188 -2.256 34.188 1 81 134 LEU B C 1
ATOM 5819 O O . LEU B 1 134 ? -23.359 -1.943 34.438 1 81 134 LEU B O 1
ATOM 5823 N N . LEU B 1 135 ? -21.219 -1.458 34.312 1 81.25 135 LEU B N 1
ATOM 5824 C CA . LEU B 1 135 ? -21.406 -0.061 34.688 1 81.25 135 LEU B CA 1
ATOM 5825 C C . LEU B 1 135 ? -22.25 0.674 33.625 1 81.25 135 LEU B C 1
ATOM 5827 O O . LEU B 1 135 ? -23.172 1.413 33.969 1 81.25 135 LEU B O 1
ATOM 5831 N N . GLY B 1 136 ? -21.969 0.502 32.5 1 80.25 136 GLY B N 1
ATOM 5832 C CA . GLY B 1 136 ? -22.734 1.101 31.406 1 80.25 136 GLY B CA 1
ATOM 5833 C C . GLY B 1 136 ? -24.172 0.628 31.359 1 80.25 136 GLY B C 1
ATOM 5834 O O . GLY B 1 136 ? -25.094 1.424 31.125 1 80.25 136 GLY B O 1
ATOM 5835 N N . CYS B 1 137 ? -24.297 -0.559 31.547 1 76.06 137 CYS B N 1
ATOM 5836 C CA . CYS B 1 137 ? -25.656 -1.108 31.594 1 76.06 137 CYS B CA 1
ATOM 5837 C C . CYS B 1 137 ? -26.438 -0.536 32.75 1 76.06 137 CYS B C 1
ATOM 5839 O O . CYS B 1 137 ? -27.609 -0.203 32.625 1 76.06 137 CYS B O 1
ATOM 5841 N N . ALA B 1 138 ? -25.766 -0.382 33.844 1 75.56 138 ALA B N 1
ATOM 5842 C CA . ALA B 1 138 ? -26.406 0.173 35.031 1 75.56 138 ALA B CA 1
ATOM 5843 C C . ALA B 1 138 ? -26.75 1.645 34.812 1 75.56 138 ALA B C 1
ATOM 5845 O O . ALA B 1 138 ? -27.812 2.107 35.281 1 75.56 138 ALA B O 1
ATOM 5846 N N . GLN B 1 139 ? -25.938 2.221 34.094 1 74.62 139 GLN B N 1
ATOM 5847 C CA . GLN B 1 139 ? -26.188 3.635 33.844 1 74.62 139 GLN B CA 1
ATOM 5848 C C . GLN B 1 139 ? -27.375 3.818 32.906 1 74.62 139 GLN B C 1
ATOM 5850 O O . GLN B 1 139 ? -28.078 4.824 32.969 1 74.62 139 GLN B O 1
ATOM 5855 N N . LYS B 1 140 ? -27.578 2.84 32.062 1 68.38 140 LYS B N 1
ATOM 5856 C CA . LYS B 1 140 ? -28.703 2.891 31.109 1 68.38 140 LYS B CA 1
ATOM 5857 C C . LYS B 1 140 ? -29.938 2.203 31.703 1 68.38 140 LYS B C 1
ATOM 5859 O O . LYS B 1 140 ? -30.906 1.961 30.984 1 68.38 140 LYS B O 1
ATOM 5864 N N . ASN B 1 141 ? -29.969 1.884 32.781 1 61.91 141 ASN B N 1
ATOM 5865 C CA . ASN B 1 141 ? -31.062 1.306 33.594 1 61.91 141 ASN B CA 1
ATOM 5866 C C . ASN B 1 141 ? -31.5 -0.042 33.031 1 61.91 141 ASN B C 1
ATOM 5868 O O . ASN B 1 141 ? -32.688 -0.378 33.062 1 61.91 141 ASN B O 1
ATOM 5872 N N . MET B 1 142 ? -30.609 -0.764 32.312 1 59.34 142 MET B N 1
ATOM 5873 C CA . MET B 1 142 ? -30.938 -2.104 31.844 1 59.34 142 MET B CA 1
ATOM 5874 C C . MET B 1 142 ? -30.797 -3.131 32.969 1 59.34 142 MET B C 1
ATOM 5876 O O . MET B 1 142 ? -29.938 -2.982 33.844 1 59.34 142 MET B O 1
ATOM 5880 N N . ASP B 1 143 ? -31.703 -4 33 1 52.19 143 ASP B N 1
ATOM 5881 C CA . ASP B 1 143 ? -31.703 -5.047 34.031 1 52.19 143 ASP B CA 1
ATOM 5882 C C . ASP B 1 143 ? -30.438 -5.906 33.906 1 52.19 143 ASP B C 1
ATOM 5884 O O . ASP B 1 143 ? -30.062 -6.336 32.812 1 52.19 143 ASP B O 1
ATOM 5888 N N . LEU B 1 144 ? -29.516 -5.793 34.75 1 49.78 144 LEU B N 1
ATOM 5889 C CA . LEU B 1 144 ? -28.297 -6.59 34.781 1 49.78 144 LEU B CA 1
ATOM 5890 C C . LEU B 1 144 ? -28.609 -8.078 34.875 1 49.78 144 LEU B C 1
ATOM 5892 O O . LEU B 1 144 ? -29.406 -8.484 35.719 1 49.78 144 LEU B O 1
ATOM 5896 N N . PRO B 1 145 ? -28.594 -8.859 33.75 1 40.09 145 PRO B N 1
ATOM 5897 C CA . PRO B 1 145 ? -28.891 -10.281 33.906 1 40.09 145 PRO B CA 1
ATOM 5898 C C . PRO B 1 145 ? -28.156 -10.906 35.094 1 40.09 145 PRO B C 1
ATOM 5900 O O . PRO B 1 145 ? -26.953 -11.117 35.062 1 40.09 145 PRO B O 1
ATOM 5903 N N . VAL B 1 146 ? -28.5 -10.578 36.188 1 35.19 146 VAL B N 1
ATOM 5904 C CA . VAL B 1 146 ? -27.875 -11.195 37.344 1 35.19 146 VAL B CA 1
ATOM 5905 C C . VAL B 1 146 ? -28.344 -12.641 37.5 1 35.19 146 VAL B C 1
ATOM 5907 O O . VAL B 1 146 ? -29.547 -12.898 37.656 1 35.19 146 VAL B O 1
ATOM 5910 N N . PRO B 1 147 ? -27.812 -13.609 36.75 1 31.94 147 PRO B N 1
ATOM 5911 C CA . PRO B 1 147 ? -28.281 -14.914 37.188 1 31.94 147 PRO B CA 1
ATOM 5912 C C . PRO B 1 147 ? -28.453 -14.977 38.719 1 31.94 147 PRO B C 1
ATOM 5914 O O . PRO B 1 147 ? -27.719 -14.297 39.438 1 31.94 147 PRO B O 1
ATOM 5917 N N . LEU B 1 148 ? -29.641 -15.234 39.094 1 29.16 148 LEU B N 1
ATOM 5918 C CA . LEU B 1 148 ? -29.906 -15.5 40.5 1 29.16 148 LEU B CA 1
ATOM 5919 C C . LEU B 1 148 ? -28.906 -16.516 41.062 1 29.16 148 LEU B C 1
ATOM 5921 O O . LEU B 1 148 ? -28.906 -17.672 40.656 1 29.16 148 LEU B O 1
ATOM 5925 N N . LEU B 1 149 ? -27.734 -16.281 41.031 1 27.08 149 LEU B N 1
ATOM 5926 C CA . LEU B 1 149 ? -26.984 -17.281 41.812 1 27.08 149 LEU B CA 1
ATOM 5927 C C . LEU B 1 149 ? -27.656 -17.547 43.156 1 27.08 149 LEU B C 1
ATOM 5929 O O . LEU B 1 149 ? -27.734 -16.641 44 1 27.08 149 LEU B O 1
ATOM 5933 N N . PRO B 1 150 ? -28.656 -18.484 43.156 1 26.7 150 PRO B N 1
ATOM 5934 C CA . PRO B 1 150 ? -29.484 -18.672 44.344 1 26.7 150 PRO B CA 1
ATOM 5935 C C . PRO B 1 150 ? -28.703 -18.547 45.656 1 26.7 150 PRO B C 1
ATOM 5937 O O . PRO B 1 150 ? -29.141 -17.875 46.594 1 26.7 150 PRO B O 1
ATOM 5940 N N . ASN B 1 151 ? -28.062 -19.812 45.844 1 24.58 151 ASN B N 1
ATOM 5941 C CA . ASN B 1 151 ? -27.719 -20.312 47.156 1 24.58 151 ASN B CA 1
ATOM 5942 C C . ASN B 1 151 ? -26.609 -19.484 47.812 1 24.58 151 ASN B C 1
ATOM 5944 O O . ASN B 1 151 ? -25.891 -19.969 48.688 1 24.58 151 ASN B O 1
ATOM 5948 N N . LEU B 1 152 ? -26.5 -18.484 47.125 1 24.7 152 LEU B N 1
ATOM 5949 C CA . LEU B 1 152 ? -25.312 -17.875 47.75 1 24.7 152 LEU B CA 1
ATOM 5950 C C . LEU B 1 152 ? -25.562 -17.516 49.188 1 24.7 152 LEU B C 1
ATOM 5952 O O . LEU B 1 152 ? -24.688 -16.938 49.844 1 24.7 152 LEU B O 1
ATOM 5956 N N . GLU B 1 153 ? -26.875 -17.766 49.5 1 26.08 153 GLU B N 1
ATOM 5957 C CA . GLU B 1 153 ? -27.25 -17.328 50.844 1 26.08 153 GLU B CA 1
ATOM 5958 C C . GLU B 1 153 ? -26.391 -18.031 51.906 1 26.08 153 GLU B C 1
ATOM 5960 O O . GLU B 1 153 ? -26.188 -17.5 53 1 26.08 153 GLU B O 1
ATOM 5965 N N . LEU B 1 154 ? -26.484 -19.422 51.656 1 24.08 154 LEU B N 1
ATOM 5966 C CA . LEU B 1 154 ? -26.188 -20.281 52.812 1 24.08 154 LEU B CA 1
ATOM 5967 C C . LEU B 1 154 ? -24.75 -20.094 53.281 1 24.08 154 LEU B C 1
ATOM 5969 O O . LEU B 1 154 ? -24.281 -20.812 54.156 1 24.08 154 LEU B O 1
ATOM 5973 N N . VAL B 1 155 ? -24 -19.766 52.312 1 21.7 155 VAL B N 1
ATOM 5974 C CA . VAL B 1 155 ? -22.656 -19.875 52.844 1 21.7 155 VAL B CA 1
ATOM 5975 C C . VAL B 1 155 ? -22.5 -18.984 54.062 1 21.7 155 VAL B C 1
ATOM 5977 O O . VAL B 1 155 ? -22.547 -17.75 53.969 1 21.7 155 VAL B O 1
ATOM 5980 N N . SER B 1 156 ? -23.203 -19.391 55.062 1 20.38 156 SER B N 1
ATOM 5981 C CA . SER B 1 156 ? -23.125 -18.75 56.375 1 20.38 156 SER B CA 1
ATOM 5982 C C . SER B 1 156 ? -21.688 -18.422 56.781 1 20.38 156 SER B C 1
ATOM 5984 O O . SER B 1 156 ? -20.875 -19.328 56.938 1 20.38 156 SER B O 1
ATOM 5986 N N . ILE B 1 157 ? -21.281 -17.609 56.094 1 22.11 157 ILE B N 1
ATOM 5987 C CA . ILE B 1 157 ? -19.922 -17.328 56.562 1 22.11 157 ILE B CA 1
ATOM 5988 C C . ILE B 1 157 ? -19.906 -17.141 58.062 1 22.11 157 ILE B C 1
ATOM 5990 O O . ILE B 1 157 ? -20.547 -16.219 58.594 1 22.11 157 ILE B O 1
ATOM 5994 N N . LYS B 1 158 ? -20.109 -18.203 58.719 1 20.19 158 LYS B N 1
ATOM 5995 C CA . LYS B 1 158 ? -20.109 -18.078 60.156 1 20.19 158 LYS B CA 1
ATOM 5996 C C . LYS B 1 158 ? -19.141 -16.984 60.625 1 20.19 158 LYS B C 1
ATOM 5998 O O . LYS B 1 158 ? -18.031 -16.875 60.094 1 20.19 158 LYS B O 1
ATOM 6003 N N . PRO B 1 159 ? -19.703 -16 61.25 1 20.92 159 PRO B N 1
ATOM 6004 C CA . PRO B 1 159 ? -18.828 -14.906 61.688 1 20.92 159 PRO B CA 1
ATOM 6005 C C . PRO B 1 159 ? -17.641 -15.391 62.531 1 20.92 159 PRO B C 1
ATOM 6007 O O . PRO B 1 159 ? -17.844 -16.047 63.562 1 20.92 159 PRO B O 1
ATOM 6010 N N . ASN B 1 160 ? -16.812 -16.25 61.969 1 19.73 160 ASN B N 1
ATOM 6011 C CA . ASN B 1 160 ? -15.875 -16.781 62.969 1 19.73 160 ASN B CA 1
ATOM 6012 C C . ASN B 1 160 ? -15.617 -15.773 64.062 1 19.73 160 ASN B C 1
ATOM 6014 O O . ASN B 1 160 ? -15.531 -14.57 63.812 1 19.73 160 ASN B O 1
ATOM 6018 N N . SER B 1 161 ? -16.062 -16.047 65.188 1 18.14 161 SER B N 1
ATOM 6019 C CA . SER B 1 161 ? -15.961 -15.328 66.438 1 18.14 161 SER B CA 1
ATOM 6020 C C . SER B 1 161 ? -14.617 -14.617 66.562 1 18.14 161 SER B C 1
ATOM 6022 O O . SER B 1 161 ? -13.617 -15.047 66 1 18.14 161 SER B O 1
ATOM 6024 N N . LYS B 1 162 ? -14.75 -13.445 67.062 1 22.72 162 LYS B N 1
ATOM 6025 C CA . LYS B 1 162 ? -13.641 -12.5 67.25 1 22.72 162 LYS B CA 1
ATOM 6026 C C . LYS B 1 162 ? -12.469 -13.156 67.938 1 22.72 162 LYS B C 1
ATOM 6028 O O . LYS B 1 162 ? -11.5 -12.484 68.312 1 22.72 162 LYS B O 1
ATOM 6033 N N . PRO B 1 163 ? -12.117 -14.359 67.875 1 18.97 163 PRO B N 1
ATOM 6034 C CA . PRO B 1 163 ? -11.508 -14.672 69.188 1 18.97 163 PRO B CA 1
ATOM 6035 C C . PRO B 1 163 ? -10.75 -13.492 69.75 1 18.97 163 PRO B C 1
ATOM 6037 O O . PRO B 1 163 ? -10.32 -12.594 69 1 18.97 163 PRO B O 1
ATOM 6040 N N . LYS B 1 164 ? -10.984 -13.312 71.125 1 20.17 164 LYS B N 1
ATOM 6041 C CA . LYS B 1 164 ? -10.328 -12.266 71.938 1 20.17 164 LYS B CA 1
ATOM 6042 C C . LYS B 1 164 ? -8.836 -12.203 71.625 1 20.17 164 LYS B C 1
ATOM 6044 O O . LYS B 1 164 ? -8.055 -12.992 72.125 1 20.17 164 LYS B O 1
ATOM 6049 N N . GLN B 1 165 ? -8.422 -12.555 70.5 1 18.55 165 GLN B N 1
ATOM 6050 C CA . GLN B 1 165 ? -7 -12.852 70.625 1 18.55 165 GLN B CA 1
ATOM 6051 C C . GLN B 1 165 ? -6.301 -11.875 71.562 1 18.55 165 GLN B C 1
ATOM 6053 O O . GLN B 1 165 ? -6.727 -10.719 71.688 1 18.55 165 GLN B O 1
ATOM 6058 N N . SER B 1 166 ? -5.426 -12.352 72.438 1 18.64 166 SER B N 1
ATOM 6059 C CA . SER B 1 166 ? -4.535 -11.719 73.375 1 18.64 166 SER B CA 1
ATOM 6060 C C . SER B 1 166 ? -3.91 -10.445 72.812 1 18.64 166 SER B C 1
ATOM 6062 O O . SER B 1 166 ? -3.734 -10.328 71.625 1 18.64 166 SER B O 1
ATOM 6064 N N . SER B 1 167 ? -3.959 -9.305 73.562 1 19.86 167 SER B N 1
ATOM 6065 C CA . SER B 1 167 ? -3.842 -7.863 73.312 1 19.86 167 SER B CA 1
ATOM 6066 C C . SER B 1 167 ? -2.537 -7.516 72.625 1 19.86 167 SER B C 1
ATOM 6068 O O . SER B 1 167 ? -2.234 -6.34 72.375 1 19.86 167 SER B O 1
ATOM 6070 N N . PHE B 1 168 ? -1.816 -8.492 72.125 1 18.92 168 PHE B N 1
ATOM 6071 C CA . PHE B 1 168 ? -0.394 -8.227 72.312 1 18.92 168 PHE B CA 1
ATOM 6072 C C . PHE B 1 168 ? -0.021 -6.871 71.688 1 18.92 168 PHE B C 1
ATOM 6074 O O . PHE B 1 168 ? -0.306 -6.602 70.5 1 18.92 168 PHE B O 1
ATOM 6081 N N . ASP B 1 169 ? 0.058 -5.859 72.375 1 19.8 169 ASP B N 1
ATOM 6082 C CA . ASP B 1 169 ? 0.038 -4.422 72.125 1 19.8 169 ASP B CA 1
ATOM 6083 C C . ASP B 1 169 ? 1.023 -4.047 71.062 1 19.8 169 ASP B C 1
ATOM 6085 O O . ASP B 1 169 ? 0.739 -3.172 70.25 1 19.8 169 ASP B O 1
ATOM 6089 N N . ASP B 1 170 ? 2.211 -4.637 71.188 1 20 170 ASP B N 1
ATOM 6090 C CA . ASP B 1 170 ? 3.426 -3.98 70.75 1 20 170 ASP B CA 1
ATOM 6091 C C . ASP B 1 170 ? 3.541 -4.074 69.188 1 20 170 ASP B C 1
ATOM 6093 O O . ASP B 1 170 ? 3.535 -5.172 68.625 1 20 170 ASP B O 1
ATOM 6097 N N . ASP B 1 171 ? 2.893 -3.354 68.438 1 22.55 171 ASP B N 1
ATOM 6098 C CA . ASP B 1 171 ? 3.041 -2.811 67.062 1 22.55 171 ASP B CA 1
ATOM 6099 C C . ASP B 1 171 ? 4.5 -2.842 66.625 1 22.55 171 ASP B C 1
ATOM 6101 O O . ASP B 1 171 ? 5.305 -2.014 67.062 1 22.55 171 ASP B O 1
ATOM 6105 N N . PRO B 1 172 ? 5.145 -3.934 66.625 1 19.98 172 PRO B N 1
ATOM 6106 C CA . PRO B 1 172 ? 6.566 -4.07 66.938 1 19.98 172 PRO B CA 1
ATOM 6107 C C . PRO B 1 172 ? 7.465 -3.252 66 1 19.98 172 PRO B C 1
ATOM 6109 O O . PRO B 1 172 ? 8.695 -3.369 66.062 1 19.98 172 PRO B O 1
ATOM 6112 N N . TRP B 1 173 ? 7.156 -3.289 64.688 1 19.5 173 TRP B N 1
ATOM 6113 C CA . TRP B 1 173 ? 8.141 -2.531 63.938 1 19.5 173 TRP B CA 1
ATOM 6114 C C . TRP B 1 173 ? 8.352 -1.146 64.562 1 19.5 173 TRP B C 1
ATOM 6116 O O . TRP B 1 173 ? 8.781 -0.219 63.844 1 19.5 173 TRP B O 1
ATOM 6126 N N . ARG B 1 174 ? 7.941 -1.065 65.625 1 19.44 174 ARG B N 1
ATOM 6127 C CA . ARG B 1 174 ? 8.039 0.199 66.375 1 19.44 174 ARG B CA 1
ATOM 6128 C C . ARG B 1 174 ? 9.492 0.624 66.5 1 19.44 174 ARG B C 1
ATOM 6130 O O . ARG B 1 174 ? 10.07 0.496 67.625 1 19.44 174 ARG B O 1
ATOM 6137 N N . LEU B 1 175 ? 10.398 0.417 65.562 1 18.5 175 LEU B N 1
ATOM 6138 C CA . LEU B 1 175 ? 11.703 0.151 66.188 1 18.5 175 LEU B CA 1
ATOM 6139 C C . LEU B 1 175 ? 11.875 0.936 67.5 1 18.5 175 LEU B C 1
ATOM 6141 O O . LEU B 1 175 ? 11.164 1.917 67.688 1 18.5 175 LEU B O 1
ATOM 6145 N N . SER B 1 176 ? 12.898 0.777 68.188 1 17.34 176 SER B N 1
ATOM 6146 C CA . SER B 1 176 ? 13.234 1.303 69.5 1 17.34 176 SER B CA 1
ATOM 6147 C C . SER B 1 176 ? 12.914 2.789 69.625 1 17.34 176 SER B C 1
ATOM 6149 O O . SER B 1 176 ? 12.836 3.486 68.625 1 17.34 176 SER B O 1
ATOM 6151 N N . ASN B 1 177 ? 12.633 3.486 70.875 1 19.64 177 ASN B N 1
ATOM 6152 C CA . ASN B 1 177 ? 12.109 4.109 72.062 1 19.64 177 ASN B CA 1
ATOM 6153 C C . ASN B 1 177 ? 12.883 5.375 72.438 1 19.64 177 ASN B C 1
ATOM 6155 O O . ASN B 1 177 ? 12.281 6.395 72.75 1 19.64 177 ASN B O 1
ATOM 6159 N N . SER B 1 178 ? 14.195 5.273 73 1 16.3 178 SER B N 1
ATOM 6160 C CA . SER B 1 178 ? 14.977 6.184 73.812 1 16.3 178 SER B CA 1
ATOM 6161 C C . SER B 1 178 ? 15.492 7.367 73 1 16.3 178 SER B C 1
ATOM 6163 O O . SER B 1 178 ? 15.922 7.199 71.875 1 16.3 178 SER B O 1
ATOM 6165 N N . PRO B 1 179 ? 15.258 8.617 73.5 1 18.86 179 PRO B N 1
ATOM 6166 C CA . PRO B 1 179 ? 15.492 10.016 73.125 1 18.86 179 PRO B CA 1
ATOM 6167 C C . PRO B 1 179 ? 16.969 10.375 73.062 1 18.86 179 PRO B C 1
ATOM 6169 O O . PRO B 1 179 ? 17.328 11.531 72.875 1 18.86 179 PRO B O 1
ATOM 6172 N N . PRO B 1 180 ? 17.969 9.711 73 1 15.97 180 PRO B N 1
ATOM 6173 C CA . PRO B 1 180 ? 19.125 9.68 73.875 1 15.97 180 PRO B CA 1
ATOM 6174 C C . PRO B 1 180 ? 19.969 10.953 73.812 1 15.97 180 PRO B C 1
ATOM 6176 O O . PRO B 1 180 ? 20 11.617 72.75 1 15.97 180 PRO B O 1
ATOM 6179 N N . THR B 1 181 ? 20.656 11.469 74.875 1 15.68 181 THR B N 1
ATOM 6180 C CA . THR B 1 181 ? 21.109 12.727 75.5 1 15.68 181 THR B CA 1
ATOM 6181 C C . THR B 1 181 ? 22.266 13.312 74.688 1 15.68 181 THR B C 1
ATOM 6183 O O . THR B 1 181 ? 22.328 14.523 74.438 1 15.68 181 THR B O 1
ATOM 6186 N N . PRO B 1 182 ? 23.297 12.68 74.188 1 16.45 182 PRO B N 1
ATOM 6187 C CA . PRO B 1 182 ? 24.422 12.727 75.125 1 16.45 182 PRO B CA 1
ATOM 6188 C C . PRO B 1 182 ? 25.078 14.109 75.188 1 16.45 182 PRO B C 1
ATOM 6190 O O . PRO B 1 182 ? 24.797 14.9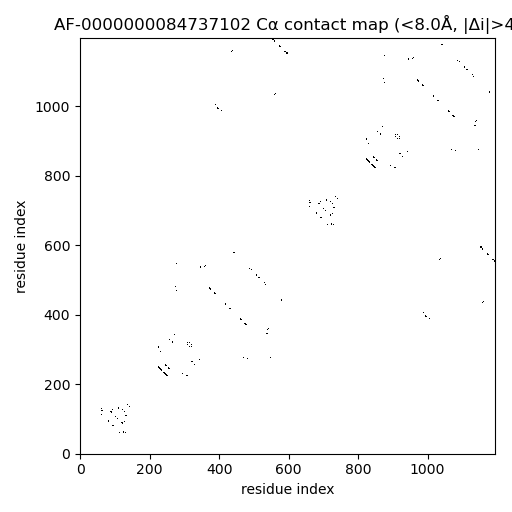69 74.375 1 16.45 182 PRO B O 1
ATOM 6193 N N . ASN B 1 183 ? 26.438 14.117 75.562 1 15.68 183 ASN B N 1
ATOM 6194 C CA . ASN B 1 183 ? 27.578 14.797 76.125 1 15.68 183 ASN B CA 1
ATOM 6195 C C . ASN B 1 183 ? 28.156 15.867 75.188 1 15.68 183 ASN B C 1
ATOM 6197 O O . ASN B 1 183 ? 28.203 15.68 74 1 15.68 183 ASN B O 1
ATOM 6201 N N . LEU B 1 184 ? 28.359 17.062 75.812 1 16.05 184 LEU B N 1
ATOM 6202 C CA . LEU B 1 184 ? 28.734 18.469 75.75 1 16.05 184 LEU B CA 1
ATOM 6203 C C . LEU B 1 184 ? 30.125 18.641 75.188 1 16.05 184 LEU B C 1
ATOM 6205 O O . LEU B 1 184 ? 30.641 19.766 75.125 1 16.05 184 LEU B O 1
ATOM 6209 N N . PHE B 1 185 ? 30.766 17.75 74.5 1 15.59 185 PHE B N 1
ATOM 6210 C CA . PHE B 1 185 ? 32.188 17.984 74.812 1 15.59 185 PHE B CA 1
ATOM 6211 C C . PHE B 1 185 ? 32.562 19.406 74.438 1 15.59 185 PHE B C 1
ATOM 6213 O O . PHE B 1 185 ? 32.156 19.938 73.375 1 15.59 185 PHE B O 1
ATOM 6220 N N . PRO B 1 186 ? 33.375 20.062 75.375 1 15.36 186 PRO B N 1
ATOM 6221 C CA . PRO B 1 186 ? 33.812 21.391 75.812 1 15.36 186 PRO B CA 1
ATOM 6222 C C . PRO B 1 186 ? 34.719 22.094 74.812 1 15.36 186 PRO B C 1
ATOM 6224 O O . PRO B 1 186 ? 35.062 23.266 75 1 15.36 186 PRO B O 1
ATOM 6227 N N . VAL B 1 187 ? 35.031 21.469 73.688 1 16.42 187 VAL B N 1
ATOM 6228 C CA . VAL B 1 187 ? 36.469 21.766 73.688 1 16.42 187 VAL B CA 1
ATOM 6229 C C . VAL B 1 187 ? 36.688 23.266 73.75 1 16.42 187 VAL B C 1
ATOM 6231 O O . VAL B 1 187 ? 35.844 24.047 73.312 1 16.42 187 VAL B O 1
ATOM 6234 N N . ASN B 1 188 ? 37.875 23.609 74.062 1 15.3 188 ASN B N 1
ATOM 6235 C CA . ASN B 1 188 ? 38.656 24.625 74.75 1 15.3 188 ASN B CA 1
ATOM 6236 C C . ASN B 1 188 ? 38.562 25.984 74.062 1 15.3 188 ASN B C 1
ATOM 6238 O O . ASN B 1 188 ? 38.156 26.047 72.938 1 15.3 188 ASN B O 1
ATOM 6242 N N . GLU B 1 189 ? 39.625 26.641 74.062 1 15.52 189 GLU B N 1
ATOM 6243 C CA . GLU B 1 189 ? 40.062 27.797 74.875 1 15.52 189 GLU B CA 1
ATOM 6244 C C . GLU B 1 189 ? 39.938 29.094 74.062 1 15.52 189 GLU B C 1
ATOM 6246 O O . GLU B 1 189 ? 39.375 30.062 74.562 1 15.52 189 GLU B O 1
ATOM 6251 N N . THR B 1 190 ? 40.938 29.344 73.25 1 16 190 THR B N 1
ATOM 6252 C CA . THR B 1 190 ? 41.75 30.484 73.688 1 16 190 THR B CA 1
ATOM 6253 C C . THR B 1 190 ? 41.094 31.797 73.25 1 16 190 THR B C 1
ATOM 6255 O O . THR B 1 190 ? 40.281 31.828 72.312 1 16 190 THR B O 1
ATOM 6258 N N . LYS B 1 191 ? 41.969 32.844 73.062 1 16.16 191 LYS B N 1
ATOM 6259 C CA . LYS B 1 191 ? 42.219 34.125 73.688 1 16.16 191 LYS B CA 1
ATOM 6260 C C . LYS B 1 191 ? 41.469 35.25 73 1 16.16 191 LYS B C 1
ATOM 6262 O O . LYS B 1 191 ? 40.719 36.031 73.625 1 16.16 191 LYS B O 1
ATOM 6267 N N . LYS B 1 192 ? 42.188 36.031 72.188 1 16.67 192 LYS B N 1
ATOM 6268 C CA . LYS B 1 192 ? 42.531 37.375 72.625 1 16.67 192 LYS B CA 1
ATOM 6269 C C . LYS B 1 192 ? 41.438 38.375 72.25 1 16.67 192 LYS B C 1
ATOM 6271 O O . LYS B 1 192 ? 40.562 38.094 71.438 1 16.67 192 LYS B O 1
ATOM 6276 N N . LYS B 1 193 ? 41.875 39.406 71.562 1 17.22 193 LYS B N 1
ATOM 6277 C CA . LYS B 1 193 ? 41.938 40.812 72 1 17.22 193 LYS B CA 1
ATOM 6278 C C . LYS B 1 193 ? 40.719 41.594 71.562 1 17.22 193 LYS B C 1
ATOM 6280 O O . LYS B 1 193 ? 39.969 41.156 70.688 1 17.22 193 LYS B O 1
ATOM 6285 N N . ALA B 1 194 ? 40.906 42.781 71.062 1 18.22 194 ALA B N 1
ATOM 6286 C CA . ALA B 1 194 ? 40.625 44.156 71.5 1 18.22 194 ALA B CA 1
ATOM 6287 C C . ALA B 1 194 ? 39.344 44.688 70.875 1 18.22 194 ALA B C 1
ATOM 6289 O O . ALA B 1 194 ? 38.875 44.156 69.875 1 18.22 194 ALA B O 1
ATOM 6290 N N . ALA B 1 195 ? 39.125 46.031 70.812 1 17.94 195 ALA B N 1
ATOM 6291 C CA . ALA B 1 195 ? 38.25 47.062 71.375 1 17.94 195 ALA B CA 1
ATOM 6292 C C . ALA B 1 195 ? 37.188 47.5 70.375 1 17.94 195 ALA B C 1
ATOM 6294 O O . ALA B 1 195 ? 36 47.5 70.688 1 17.94 195 ALA B O 1
ATOM 6295 N N . LEU B 1 196 ? 37.531 48.406 69.375 1 18.59 196 LEU B N 1
ATOM 6296 C CA . LEU B 1 196 ? 37.062 49.781 69.375 1 18.59 196 LEU B CA 1
ATOM 6297 C C . LEU B 1 196 ? 35.812 49.938 68.5 1 18.59 196 LEU B C 1
ATOM 6299 O O . LEU B 1 196 ? 35.594 49.188 67.562 1 18.59 196 LEU B O 1
ATOM 6303 N N . ASN B 1 197 ? 34.812 50.906 68.75 1 18.28 197 ASN B N 1
ATOM 6304 C CA . ASN B 1 197 ? 33.438 51.375 68.688 1 18.28 197 ASN B CA 1
ATOM 6305 C C . ASN B 1 197 ? 33 51.719 67.312 1 18.28 197 ASN B C 1
ATOM 6307 O O . ASN B 1 197 ? 31.859 52.094 67.062 1 18.28 197 ASN B O 1
ATOM 6311 N N . GLY B 1 198 ? 33.844 51.875 66.188 1 19.64 198 GLY B N 1
ATOM 6312 C CA . GLY B 1 198 ? 33.562 53 65.312 1 19.64 198 GLY B CA 1
ATOM 6313 C C . GLY B 1 198 ? 32.281 52.844 64.5 1 19.64 198 GLY B C 1
ATOM 6314 O O . GLY B 1 198 ? 31.828 51.719 64.312 1 19.64 198 GLY B O 1
ATOM 6315 N N . THR B 1 199 ? 31.375 53.875 64.25 1 19.8 199 THR B N 1
ATOM 6316 C CA . THR B 1 199 ? 30 54.281 63.938 1 19.8 199 THR B CA 1
ATOM 6317 C C . THR B 1 199 ? 29.688 53.938 62.469 1 19.8 199 THR B C 1
ATOM 6319 O O . THR B 1 199 ? 28.609 54.281 61.969 1 19.8 199 THR B O 1
ATOM 6322 N N . THR B 1 200 ? 30.297 52.969 61.719 1 19.12 200 THR B N 1
ATOM 6323 C CA . THR B 1 200 ? 30.312 53.156 60.281 1 19.12 200 THR B CA 1
ATOM 6324 C C . THR B 1 200 ? 28.891 52.969 59.719 1 19.12 200 THR B C 1
ATOM 6326 O O . THR B 1 200 ? 28.188 52.031 60.062 1 19.12 200 THR B O 1
ATOM 6329 N N . MET B 1 201 ? 28.188 54.094 59.062 1 22.05 201 MET B N 1
ATOM 6330 C CA . MET B 1 201 ? 26.906 54.438 58.469 1 22.05 201 MET B CA 1
ATOM 6331 C C . MET B 1 201 ? 26.531 53.469 57.344 1 22.05 201 MET B C 1
ATOM 6333 O O . MET B 1 201 ? 27.266 53.281 56.375 1 22.05 201 MET B O 1
ATOM 6337 N N . ASP B 1 202 ? 25.891 52.344 57.5 1 21.86 202 ASP B N 1
ATOM 6338 C CA . ASP B 1 202 ? 25.672 51.188 56.625 1 21.86 202 ASP B CA 1
ATOM 6339 C C . ASP B 1 202 ? 24.719 51.531 55.5 1 21.86 202 ASP B C 1
ATOM 6341 O O . ASP B 1 202 ? 23.578 51.938 55.719 1 21.86 202 ASP B O 1
ATOM 6345 N N . LYS B 1 203 ? 25.234 52 54.312 1 27 203 LYS B N 1
ATOM 6346 C CA . LYS B 1 203 ? 24.578 52.375 53.031 1 27 203 LYS B CA 1
ATOM 6347 C C . LYS B 1 203 ? 23.641 51.25 52.594 1 27 203 LYS B C 1
ATOM 6349 O O . LYS B 1 203 ? 24.062 50.125 52.406 1 27 203 LYS B O 1
ATOM 6354 N N . LYS B 1 204 ? 22.281 51.406 52.812 1 28.05 204 LYS B N 1
ATOM 6355 C CA . LYS B 1 204 ? 21.094 50.656 52.375 1 28.05 204 LYS B CA 1
ATOM 6356 C C . LYS B 1 204 ? 21.141 50.344 50.906 1 28.05 204 LYS B C 1
ATOM 6358 O O . LYS B 1 204 ? 21.047 51.25 50.062 1 28.05 204 LYS B O 1
ATOM 6363 N N . ARG B 1 205 ? 21.953 49.438 50.375 1 27.8 205 ARG B N 1
ATOM 6364 C CA . ARG B 1 205 ? 22.031 49 49 1 27.8 205 ARG B CA 1
ATOM 6365 C C . ARG B 1 205 ? 20.641 48.688 48.438 1 27.8 205 ARG B C 1
ATOM 6367 O O . ARG B 1 205 ? 19.938 47.844 48.969 1 27.8 205 ARG B O 1
ATOM 6374 N N . ILE B 1 206 ? 19.922 49.688 47.812 1 26.38 206 ILE B N 1
ATOM 6375 C CA . ILE B 1 206 ? 18.703 49.594 47 1 26.38 206 ILE B CA 1
ATOM 6376 C C . ILE B 1 206 ? 18.766 48.375 46.094 1 26.38 206 ILE B C 1
ATOM 6378 O O . ILE B 1 206 ? 19.641 48.281 45.219 1 26.38 206 ILE B O 1
ATOM 6382 N N . VAL B 1 207 ? 18.484 47.188 46.562 1 28.31 207 VAL B N 1
ATOM 6383 C CA . VAL B 1 207 ? 18.297 46 45.75 1 28.31 207 VAL B CA 1
ATOM 6384 C C . VAL B 1 207 ? 17.484 46.344 44.5 1 28.31 207 VAL B C 1
ATOM 6386 O O . VAL B 1 207 ? 16.344 46.781 44.594 1 28.31 207 VAL B O 1
ATOM 6389 N N . GLN B 1 208 ? 18.016 46.844 43.375 1 27.11 208 GLN B N 1
ATOM 6390 C CA . GLN B 1 208 ? 17.438 47.062 42.062 1 27.11 208 GLN B CA 1
ATOM 6391 C C . GLN B 1 208 ? 16.5 45.906 41.688 1 27.11 208 GLN B C 1
ATOM 6393 O O . GLN B 1 208 ? 16.906 44.75 41.656 1 27.11 208 GLN B O 1
ATOM 6398 N N . GLU B 1 209 ? 15.141 45.969 41.938 1 30.69 209 GLU B N 1
ATOM 6399 C CA . GLU B 1 209 ? 14.023 45.188 41.438 1 30.69 209 GLU B CA 1
ATOM 6400 C C . GLU B 1 209 ? 14.281 44.719 40 1 30.69 209 GLU B C 1
ATOM 6402 O O . GLU B 1 209 ? 14.406 45.562 39.094 1 30.69 209 GLU B O 1
ATOM 6407 N N . GLN B 1 210 ? 15.07 43.781 39.75 1 32.59 210 GLN B N 1
ATOM 6408 C CA . GLN B 1 210 ? 15.25 43.156 38.438 1 32.59 210 GLN B CA 1
ATOM 6409 C C . GLN B 1 210 ? 13.938 43.125 37.656 1 32.59 210 GLN B C 1
ATOM 6411 O O . GLN B 1 210 ? 12.93 42.625 38.188 1 32.59 210 GLN B O 1
ATOM 6416 N N . GLU B 1 211 ? 13.555 44.062 36.844 1 34 211 GLU B N 1
ATOM 6417 C CA . GLU B 1 211 ? 12.484 44.156 35.875 1 34 211 GLU B CA 1
ATOM 6418 C C . GLU B 1 211 ? 12.133 42.781 35.312 1 34 211 GLU B C 1
ATOM 6420 O O . GLU B 1 211 ? 12.898 42.219 34.5 1 34 211 GLU B O 1
ATOM 6425 N N . THR B 1 212 ? 11.578 41.812 36 1 37.84 212 THR B N 1
ATOM 6426 C CA . THR B 1 212 ? 11.016 40.531 35.594 1 37.84 212 THR B CA 1
ATOM 6427 C C . THR B 1 212 ? 10.242 40.688 34.281 1 37.84 212 THR B C 1
ATOM 6429 O O . THR B 1 212 ? 9.266 41.438 34.219 1 37.84 212 THR B O 1
ATOM 6432 N N . ASP B 1 213 ? 10.758 40.625 33.062 1 43.12 213 ASP B N 1
ATOM 6433 C CA . ASP B 1 213 ? 10.156 40.5 31.75 1 43.12 213 ASP B CA 1
ATOM 6434 C C . ASP B 1 213 ? 8.836 39.75 31.797 1 43.12 213 ASP B C 1
ATOM 6436 O O . ASP B 1 213 ? 8.805 38.594 32.188 1 43.12 213 ASP B O 1
ATOM 6440 N N . LYS B 1 214 ? 7.789 40.312 32.094 1 53.34 214 LYS B N 1
ATOM 6441 C CA . LYS B 1 214 ? 6.422 39.812 32.094 1 53.34 214 LYS B CA 1
ATOM 6442 C C . LYS B 1 214 ? 6.105 39.125 30.766 1 53.34 214 LYS B C 1
ATOM 6444 O O . LYS B 1 214 ? 6.215 39.719 29.703 1 53.34 214 LYS B O 1
ATOM 6449 N N . LYS B 1 215 ? 6.328 37.812 30.594 1 61.31 215 LYS B N 1
ATOM 6450 C CA . LYS B 1 215 ? 6.023 37.031 29.422 1 61.31 215 LYS B CA 1
ATOM 6451 C C . LYS B 1 215 ? 4.52 36.844 29.25 1 61.31 215 LYS B C 1
ATOM 6453 O O . LYS B 1 215 ? 3.768 36.906 30.219 1 61.31 215 LYS B O 1
ATOM 6458 N N . ILE B 1 216 ? 4.008 36.969 27.953 1 64.31 216 ILE B N 1
ATOM 6459 C CA . ILE B 1 216 ? 2.615 36.719 27.594 1 64.31 216 ILE B CA 1
ATOM 6460 C C . ILE B 1 216 ? 2.168 35.375 28.203 1 64.31 216 ILE B C 1
ATOM 6462 O O . ILE B 1 216 ? 2.822 34.344 28 1 64.31 216 ILE B O 1
ATOM 6466 N N . SER B 1 217 ? 1.282 35.344 29.25 1 59.19 217 SER B N 1
ATOM 6467 C CA . SER B 1 217 ? 0.755 34.156 29.906 1 59.19 217 SER B CA 1
ATOM 6468 C C . SER B 1 217 ? 0.039 33.25 28.891 1 59.19 217 SER B C 1
ATOM 6470 O O . SER B 1 217 ? -1.011 33.625 28.359 1 59.19 217 SER B O 1
ATOM 6472 N N . SER B 1 218 ? 0.629 32.219 28.375 1 68.81 218 SER B N 1
ATOM 6473 C CA . SER B 1 218 ? 0.07 31.391 27.328 1 68.81 218 SER B CA 1
ATOM 6474 C C . SER B 1 218 ? -0.211 29.969 27.828 1 68.81 218 SER B C 1
ATOM 6476 O O . SER B 1 218 ? -0.485 29.078 27.031 1 68.81 218 SER B O 1
ATOM 6478 N N . ALA B 1 219 ? -0.214 29.672 29.094 1 61.59 219 ALA B N 1
ATOM 6479 C CA . ALA B 1 219 ? -0.336 28.328 29.625 1 61.59 219 ALA B CA 1
ATOM 6480 C C . ALA B 1 219 ? -1.721 27.75 29.344 1 61.59 219 ALA B C 1
ATOM 6482 O O . ALA B 1 219 ? -1.861 26.547 29.109 1 61.59 219 ALA B O 1
ATOM 6483 N N . GLU B 1 220 ? -2.633 28.641 29.188 1 67.19 220 GLU B N 1
ATOM 6484 C CA . GLU B 1 220 ? -4 28.141 29.109 1 67.19 220 GLU B CA 1
ATOM 6485 C C . GLU B 1 220 ? -4.52 28.203 27.672 1 67.19 220 GLU B C 1
ATOM 6487 O O . GLU B 1 220 ? -5.699 27.953 27.422 1 67.19 220 GLU B O 1
ATOM 6492 N N . TRP B 1 221 ? -3.668 28.375 26.812 1 72.75 221 TRP B N 1
ATOM 6493 C CA . TRP B 1 221 ? -4.121 28.641 25.438 1 72.75 221 TRP B CA 1
ATOM 6494 C C . TRP B 1 221 ? -4.738 27.391 24.828 1 72.75 221 TRP B C 1
ATOM 6496 O O . TRP B 1 221 ? -5.68 27.484 24.031 1 72.75 221 TRP B O 1
ATOM 6506 N N . PHE B 1 222 ? -4.273 26.266 25.266 1 72 222 PHE B N 1
ATOM 6507 C CA . PHE B 1 222 ? -4.691 25.078 24.547 1 72 222 PHE B CA 1
ATOM 6508 C C . PHE B 1 222 ? -5.406 24.109 25.484 1 72 222 PHE B C 1
ATOM 6510 O O . PHE B 1 222 ? -5.434 22.906 25.234 1 72 222 PHE B O 1
ATOM 6517 N N . SER B 1 223 ? -5.844 24.766 26.516 1 69.75 223 SER B N 1
ATOM 6518 C CA . SER B 1 223 ? -6.664 23.984 27.438 1 69.75 223 SER B CA 1
ATOM 6519 C C . SER B 1 223 ? -8.125 23.953 26.984 1 69.75 223 SER B C 1
ATOM 6521 O O . SER B 1 223 ? -8.625 24.953 26.453 1 69.75 223 SER B O 1
ATOM 6523 N N . ASN B 1 224 ? -8.797 22.906 27.016 1 69.69 224 ASN B N 1
ATOM 6524 C CA . ASN B 1 224 ? -10.227 22.766 26.766 1 69.69 224 ASN B CA 1
ATOM 6525 C C . ASN B 1 224 ? -10.602 23.188 25.344 1 69.69 224 ASN B C 1
ATOM 6527 O O . ASN B 1 224 ? -11.523 23.984 25.156 1 69.69 224 ASN B O 1
ATOM 6531 N N . LEU B 1 225 ? -9.914 22.641 24.375 1 80.75 225 LEU B N 1
ATOM 6532 C CA . LEU B 1 225 ? -10.141 23.031 22.984 1 80.75 225 LEU B CA 1
ATOM 6533 C C . LEU B 1 225 ? -11.406 22.375 22.438 1 80.75 225 LEU B C 1
ATOM 6535 O O . LEU B 1 225 ? -11.688 21.219 22.734 1 80.75 225 LEU B O 1
ATOM 6539 N N . ASP B 1 226 ? -12.203 23.25 21.812 1 85.5 226 ASP B N 1
ATOM 6540 C CA . ASP B 1 226 ? -13.414 22.781 21.156 1 85.5 226 ASP B CA 1
ATOM 6541 C C . ASP B 1 226 ? -13.086 22.047 19.859 1 85.5 226 ASP B C 1
ATOM 6543 O O . ASP B 1 226 ? -12.016 22.25 19.281 1 85.5 226 ASP B O 1
ATOM 6547 N N . THR B 1 227 ? -13.969 21.078 19.578 1 90 227 THR B N 1
ATOM 6548 C CA . THR B 1 227 ? -13.891 20.406 18.297 1 90 227 THR B CA 1
ATOM 6549 C C . THR B 1 227 ? -15.188 20.578 17.516 1 90 227 THR B C 1
ATOM 6551 O O . THR B 1 227 ? -16.266 20.219 18 1 90 227 THR B O 1
ATOM 6554 N N . ILE B 1 228 ? -15.023 21.125 16.312 1 95.19 228 ILE B N 1
ATOM 6555 C CA . ILE B 1 228 ? -16.188 21.422 15.492 1 95.19 228 ILE B CA 1
ATOM 6556 C C . ILE B 1 228 ? -16.188 20.531 14.258 1 95.19 228 ILE B C 1
ATOM 6558 O O . ILE B 1 228 ? -15.156 20.391 13.578 1 95.19 228 ILE B O 1
ATOM 6562 N N . THR B 1 229 ? -17.297 19.938 14.008 1 94.44 229 THR B N 1
ATOM 6563 C CA . THR B 1 229 ? -17.453 19.125 12.82 1 94.44 229 THR B CA 1
ATOM 6564 C C . THR B 1 229 ? -18.469 19.734 11.859 1 94.44 229 THR B C 1
ATOM 6566 O O . THR B 1 229 ? -19.516 20.234 12.297 1 94.44 229 THR B O 1
ATOM 6569 N N . VAL B 1 230 ? -18.125 19.781 10.578 1 95.88 230 VAL B N 1
ATOM 6570 C CA . VAL B 1 230 ? -19.016 20.312 9.547 1 95.88 230 VAL B CA 1
ATOM 6571 C C . VAL B 1 230 ? -19.422 19.188 8.602 1 95.88 230 VAL B C 1
ATOM 6573 O O . VAL B 1 230 ? -18.578 18.484 8.039 1 95.88 230 VAL B O 1
ATOM 6576 N N . THR B 1 231 ? -20.672 18.984 8.461 1 93.69 231 THR B N 1
ATOM 6577 C CA . THR B 1 231 ? -21.203 17.953 7.574 1 93.69 231 THR B CA 1
ATOM 6578 C C . THR B 1 231 ? -22.266 18.531 6.637 1 93.69 231 THR B C 1
ATOM 6580 O O . THR B 1 231 ? -22.75 19.641 6.859 1 93.69 231 THR B O 1
ATOM 6583 N N . VAL B 1 232 ? -22.5 17.781 5.57 1 89.38 232 VAL B N 1
ATOM 6584 C CA . VAL B 1 232 ? -23.469 18.234 4.582 1 89.38 232 VAL B CA 1
ATOM 6585 C C . VAL B 1 232 ? -24.875 18.078 5.133 1 89.38 232 VAL B C 1
ATOM 6587 O O . VAL B 1 232 ? -25.188 17.062 5.773 1 89.38 232 VAL B O 1
ATOM 6590 N N . ALA B 1 233 ? -25.484 19.094 4.941 1 82.75 233 ALA B N 1
ATOM 6591 C CA . ALA B 1 233 ? -26.906 19.047 5.27 1 82.75 233 ALA B CA 1
ATOM 6592 C C . ALA B 1 233 ? -27.75 18.906 4.008 1 82.75 233 ALA B C 1
ATOM 6594 O O . ALA B 1 233 ? -27.219 18.766 2.906 1 82.75 233 ALA B O 1
ATOM 6595 N N . GLU B 1 234 ? -29.047 19.016 4.129 1 76.62 234 GLU B N 1
ATOM 6596 C CA . GLU B 1 234 ? -29.984 18.875 3.023 1 76.62 234 GLU B CA 1
ATOM 6597 C C . GLU B 1 234 ? -29.891 20.047 2.062 1 76.62 234 GLU B C 1
ATOM 6599 O O . GLU B 1 234 ? -29.547 21.156 2.469 1 76.62 234 GLU B O 1
ATOM 6604 N N . LYS B 1 235 ? -29.797 19.656 0.754 1 75.31 235 LYS B N 1
ATOM 6605 C CA . LYS B 1 235 ? -29.906 20.703 -0.251 1 75.31 235 LYS B CA 1
ATOM 6606 C C . LYS B 1 235 ? -31.234 21.438 -0.15 1 75.31 235 LYS B C 1
ATOM 6608 O O . LYS B 1 235 ? -32.281 20.812 0.061 1 75.31 235 LYS B O 1
ATOM 6613 N N . GLU B 1 236 ? -31.125 22.672 0.099 1 72.69 236 GLU B N 1
ATOM 6614 C CA . GLU B 1 236 ? -32.344 23.469 0.193 1 72.69 236 GLU B CA 1
ATOM 6615 C C . GLU B 1 236 ? -32.406 24.531 -0.9 1 72.69 236 GLU B C 1
ATOM 6617 O O . GLU B 1 236 ? -31.359 24.859 -1.491 1 72.69 236 GLU B O 1
ATOM 6622 N N . GLY B 1 237 ? -33.5 24.922 -1.242 1 67.62 237 GLY B N 1
ATOM 6623 C CA . GLY B 1 237 ? -33.719 26 -2.191 1 67.62 237 GLY B CA 1
ATOM 6624 C C . GLY B 1 237 ? -34.5 25.562 -3.42 1 67.62 237 GLY B C 1
ATOM 6625 O O . GLY B 1 237 ? -34.094 24.625 -4.113 1 67.62 237 GLY B O 1
ATOM 6626 N N . PHE B 1 238 ? -35.625 26.031 -3.443 1 63.25 238 PHE B N 1
ATOM 6627 C CA . PHE B 1 238 ? -36.531 25.688 -4.543 1 63.25 238 PHE B CA 1
ATOM 6628 C C . PHE B 1 238 ? -36.031 26.266 -5.855 1 63.25 238 PHE B C 1
ATOM 6630 O O . PHE B 1 238 ? -35.844 25.531 -6.836 1 63.25 238 PHE B O 1
ATOM 6637 N N . LEU B 1 239 ? -35.75 27.641 -5.945 1 63.41 239 LEU B N 1
ATOM 6638 C CA . LEU B 1 239 ? -35.344 28.312 -7.176 1 63.41 239 LEU B CA 1
ATOM 6639 C C . LEU B 1 239 ? -33.844 28.234 -7.371 1 63.41 239 LEU B C 1
ATOM 6641 O O . LEU B 1 239 ? -33.375 28 -8.484 1 63.41 239 LEU B O 1
ATOM 6645 N N . PHE B 1 240 ? -33.094 28.469 -6.172 1 68 240 PHE B N 1
ATOM 6646 C CA . PHE B 1 240 ? -31.641 28.375 -6.219 1 68 240 PHE B CA 1
ATOM 6647 C C . PHE B 1 240 ? -31.141 27.344 -5.211 1 68 240 PHE B C 1
ATOM 6649 O O . PHE B 1 240 ? -30.922 27.672 -4.043 1 68 240 PHE B O 1
ATOM 6656 N N . PRO B 1 241 ? -30.969 26.281 -5.781 1 76.12 241 PRO B N 1
ATOM 6657 C CA . PRO B 1 241 ? -30.531 25.234 -4.859 1 76.12 241 PRO B CA 1
ATOM 6658 C C . PRO B 1 241 ? -29.172 25.531 -4.211 1 76.12 241 PRO B C 1
ATOM 6660 O O . PRO B 1 241 ? -28.281 26.078 -4.871 1 76.12 241 PRO B O 1
ATOM 6663 N N . HIS B 1 242 ? -29.219 25.719 -2.887 1 80.5 242 HIS B N 1
ATOM 6664 C CA . HIS B 1 242 ? -27.953 25.891 -2.176 1 80.5 242 HIS B CA 1
ATOM 6665 C C . HIS B 1 242 ? -27.734 24.766 -1.168 1 80.5 242 HIS B C 1
ATOM 6667 O O . HIS B 1 242 ? -28.688 24.094 -0.764 1 80.5 242 HIS B O 1
ATOM 6673 N N . VAL B 1 243 ? -26.484 24.547 -0.9 1 85.94 243 VAL B N 1
ATOM 6674 C CA . VAL B 1 243 ? -26.094 23.5 0.035 1 85.94 243 VAL B CA 1
ATOM 6675 C C . VAL B 1 243 ? -25.969 24.078 1.439 1 85.94 243 VAL B C 1
ATOM 6677 O O . VAL B 1 243 ? -25.344 25.125 1.625 1 85.94 243 VAL B O 1
ATOM 6680 N N . ASN B 1 244 ? -26.641 23.469 2.338 1 90.44 244 ASN B N 1
ATOM 6681 C CA . ASN B 1 244 ? -26.484 23.812 3.748 1 90.44 244 ASN B CA 1
ATOM 6682 C C . ASN B 1 244 ? -25.531 22.859 4.457 1 90.44 244 ASN B C 1
ATOM 6684 O O . ASN B 1 244 ? -25.422 21.688 4.074 1 90.44 244 ASN B O 1
ATOM 6688 N N . TYR B 1 245 ? -24.891 23.469 5.445 1 94.06 245 TYR B N 1
ATOM 6689 C CA . TYR B 1 245 ? -23.953 22.672 6.23 1 94.06 245 TYR B CA 1
ATOM 6690 C C . TYR B 1 245 ? -24.359 22.641 7.699 1 94.06 245 TYR B C 1
ATOM 6692 O O . TYR B 1 245 ? -24.781 23.656 8.25 1 94.06 245 TYR B O 1
ATOM 6700 N N . TRP B 1 246 ? -24.234 21.484 8.25 1 95.06 246 TRP B N 1
ATOM 6701 C CA . TRP B 1 246 ? -24.375 21.344 9.695 1 95.06 246 TRP B CA 1
ATOM 6702 C C . TRP B 1 246 ? -23.047 21.641 10.398 1 95.06 246 TRP B C 1
ATOM 6704 O O . TRP B 1 246 ? -22.031 21.031 10.086 1 95.06 246 TRP B O 1
ATOM 6714 N N . VAL B 1 247 ? -23.094 22.594 11.25 1 97.06 247 VAL B N 1
ATOM 6715 C CA . VAL B 1 247 ? -21.938 22.922 12.078 1 97.06 247 VAL B CA 1
ATOM 6716 C C . VAL B 1 247 ? -22.203 22.484 13.516 1 97.06 247 VAL B C 1
ATOM 6718 O O . VAL B 1 247 ? -23.047 23.062 14.211 1 97.06 247 VAL B O 1
ATOM 6721 N N . GLN B 1 248 ? -21.359 21.531 13.945 1 96.12 248 GLN B N 1
ATOM 6722 C CA . GLN B 1 248 ? -21.594 20.953 15.258 1 96.12 248 GLN B CA 1
ATOM 6723 C C . GLN B 1 248 ? -20.406 21.188 16.188 1 96.12 248 GLN B C 1
ATOM 6725 O O . GLN B 1 248 ? -19.281 20.812 15.875 1 96.12 248 GLN B O 1
ATOM 6730 N N . SER B 1 249 ? -20.672 21.828 17.281 1 94.75 249 SER B N 1
ATOM 6731 C CA . SER B 1 249 ? -19.656 22.062 18.312 1 94.75 249 SER B CA 1
ATOM 6732 C C . SER B 1 249 ? -19.766 21.062 19.438 1 94.75 249 SER B C 1
ATOM 6734 O O . SER B 1 249 ? -20.828 20.906 20.047 1 94.75 249 SER B O 1
ATOM 6736 N N . SER B 1 250 ? -18.688 20.438 19.781 1 90.75 250 SER B N 1
ATOM 6737 C CA . SER B 1 250 ? -18.688 19.438 20.859 1 90.75 250 SER B CA 1
ATOM 6738 C C . SER B 1 250 ? -18.703 20.094 22.234 1 90.75 250 SER B C 1
ATOM 6740 O O . SER B 1 250 ? -19.422 19.641 23.125 1 90.75 250 SER B O 1
ATOM 6742 N N . HIS B 1 251 ? -17.953 21.094 22.359 1 88.56 251 HIS B N 1
ATOM 6743 C CA . HIS B 1 251 ? -17.844 21.797 23.641 1 88.56 251 HIS B CA 1
ATOM 6744 C C . HIS B 1 251 ? -19.141 22.516 23.984 1 88.56 251 HIS B C 1
ATOM 6746 O O . HIS B 1 251 ? -19.594 22.484 25.125 1 88.56 251 HIS B O 1
ATOM 6752 N N . ARG B 1 252 ? -19.688 23.188 22.969 1 89.12 252 ARG B N 1
ATOM 6753 C CA . ARG B 1 252 ? -20.891 23.969 23.188 1 89.12 252 ARG B CA 1
ATOM 6754 C C . ARG B 1 252 ? -22.141 23.094 23.031 1 89.12 252 ARG B C 1
ATOM 6756 O O . ARG B 1 252 ? -23.25 23.516 23.391 1 89.12 252 ARG B O 1
ATOM 6763 N N . GLN B 1 253 ? -22.016 21.891 22.562 1 91.19 253 GLN B N 1
ATOM 6764 C CA . GLN B 1 253 ? -23.125 20.953 22.328 1 91.19 253 GLN B CA 1
ATOM 6765 C C . GLN B 1 253 ? -24.219 21.609 21.484 1 91.19 253 GLN B C 1
ATOM 6767 O O . GLN B 1 253 ? -25.391 21.562 21.859 1 91.19 253 GLN B O 1
ATOM 6772 N N . THR B 1 254 ? -23.844 22.266 20.469 1 93.31 254 THR B N 1
ATOM 6773 C CA . THR B 1 254 ? -24.766 22.922 19.562 1 93.31 254 THR B CA 1
ATOM 6774 C C . THR B 1 254 ? -24.625 22.375 18.141 1 93.31 254 THR B C 1
ATOM 6776 O O . THR B 1 254 ? -23.562 21.859 17.781 1 93.31 254 THR B O 1
ATOM 6779 N N . SER B 1 255 ? -25.734 22.375 17.438 1 94.69 255 SER B N 1
ATOM 6780 C CA . SER B 1 255 ? -25.781 22.031 16.016 1 94.69 255 SER B CA 1
ATOM 6781 C C . SER B 1 255 ? -26.562 23.078 15.234 1 94.69 255 SER B C 1
ATOM 6783 O O . SER B 1 255 ? -27.781 23.203 15.406 1 94.69 255 SER B O 1
ATOM 6785 N N . VAL B 1 256 ? -25.875 23.812 14.438 1 96.31 256 VAL B N 1
ATOM 6786 C CA . VAL B 1 256 ? -26.531 24.906 13.727 1 96.31 256 VAL B CA 1
ATOM 6787 C C . VAL B 1 256 ? -26.328 24.734 12.219 1 96.31 256 VAL B C 1
ATOM 6789 O O . VAL B 1 256 ? -25.375 24.094 11.781 1 96.31 256 VAL B O 1
ATOM 6792 N N . ARG B 1 257 ? -27.219 25.344 11.438 1 94.44 257 ARG B N 1
ATOM 6793 C CA . ARG B 1 257 ? -27.156 25.297 9.984 1 94.44 257 ARG B CA 1
ATOM 6794 C C . ARG B 1 257 ? -26.531 26.562 9.406 1 94.44 257 ARG B C 1
ATOM 6796 O O . ARG B 1 257 ? -26.938 27.672 9.773 1 94.44 257 ARG B O 1
ATOM 6803 N N . ARG B 1 258 ? -25.562 26.375 8.578 1 96.06 258 ARG B N 1
ATOM 6804 C CA . ARG B 1 258 ? -24.891 27.5 7.934 1 96.06 258 ARG B CA 1
ATOM 6805 C C . ARG B 1 258 ? -24.703 27.25 6.441 1 96.06 258 ARG B C 1
ATOM 6807 O O . ARG B 1 258 ? -24.562 26.109 6.012 1 96.06 258 ARG B O 1
ATOM 6814 N N . ARG B 1 259 ? -24.672 28.312 5.668 1 92.25 259 ARG B N 1
ATOM 6815 C CA . ARG B 1 259 ? -24.312 28.297 4.258 1 92.25 259 ARG B CA 1
ATOM 6816 C C . ARG B 1 259 ? -22.875 28.781 4.055 1 92.25 259 ARG B C 1
ATOM 6818 O O . ARG B 1 259 ? -22.266 29.328 4.977 1 92.25 259 ARG B O 1
ATOM 6825 N N . TYR B 1 260 ? -22.359 28.578 2.848 1 92.81 260 TYR B N 1
ATOM 6826 C CA . TYR B 1 260 ? -21.031 29.078 2.564 1 92.81 260 TYR B CA 1
ATOM 6827 C C . TYR B 1 260 ? -20.969 30.594 2.672 1 92.81 260 TYR B C 1
ATOM 6829 O O . TYR B 1 260 ? -19.984 31.156 3.15 1 92.81 260 TYR B O 1
ATOM 6837 N N . SER B 1 261 ? -22.016 31.25 2.252 1 93.19 261 SER B N 1
ATOM 6838 C CA . SER B 1 261 ? -22.078 32.719 2.322 1 93.19 261 SER B CA 1
ATOM 6839 C C . SER B 1 261 ? -22 33.188 3.766 1 93.19 261 SER B C 1
ATOM 6841 O O . SER B 1 261 ? -21.469 34.281 4.039 1 93.19 261 SER B O 1
ATOM 6843 N N . ASP B 1 262 ? -22.547 32.438 4.652 1 96.06 262 ASP B N 1
ATOM 6844 C CA . ASP B 1 262 ? -22.453 32.781 6.07 1 96.06 262 ASP B CA 1
ATOM 6845 C C . ASP B 1 262 ? -21.016 32.656 6.559 1 96.06 262 ASP B C 1
ATOM 6847 O O . ASP B 1 262 ? -20.547 33.531 7.312 1 96.06 262 ASP B O 1
ATOM 6851 N N . PHE B 1 263 ? -20.328 31.609 6.098 1 97 263 PHE B N 1
ATOM 6852 C CA . PHE B 1 263 ? -18.922 31.453 6.434 1 97 263 PHE B CA 1
ATOM 6853 C C . PHE B 1 263 ? -18.094 32.625 5.898 1 97 263 PHE B C 1
ATOM 6855 O O . PHE B 1 263 ? -17.188 33.094 6.57 1 97 263 PHE B O 1
ATOM 6862 N N . TYR B 1 264 ? -18.453 33 4.742 1 96.06 264 TYR B N 1
ATOM 6863 C CA . TYR B 1 264 ? -17.734 34.094 4.125 1 96.06 264 TYR B CA 1
ATOM 6864 C C . TYR B 1 264 ? -17.922 35.406 4.91 1 96.06 264 TYR B C 1
ATOM 6866 O O . TYR B 1 264 ? -16.953 36.125 5.164 1 96.06 264 TYR B O 1
ATOM 6874 N N . TRP B 1 265 ? -19.094 35.688 5.289 1 96.44 265 TRP B N 1
ATOM 6875 C CA . TRP B 1 265 ? -19.375 36.844 6.117 1 96.44 265 TRP B CA 1
ATOM 6876 C C . TRP B 1 265 ? -18.625 36.781 7.438 1 96.44 265 TRP B C 1
ATOM 6878 O O . TRP B 1 265 ? -18.047 37.781 7.883 1 96.44 265 TRP B O 1
ATOM 6888 N N . PHE B 1 266 ? -18.734 35.562 8.016 1 97.62 266 PHE B N 1
ATOM 6889 C CA . PHE B 1 266 ? -18.062 35.312 9.281 1 97.62 266 PHE B CA 1
ATOM 6890 C C . PHE B 1 266 ? -16.562 35.594 9.156 1 97.62 266 PHE B C 1
ATOM 6892 O O . PHE B 1 266 ? -15.992 36.281 9.984 1 97.62 266 PHE B O 1
ATOM 6899 N N . TRP B 1 267 ? -15.953 35.125 8.086 1 97.69 267 TRP B N 1
ATOM 6900 C CA . TRP B 1 267 ? -14.531 35.312 7.809 1 97.69 267 TRP B CA 1
ATOM 6901 C C . TRP B 1 267 ? -14.203 36.781 7.586 1 97.69 267 TRP B C 1
ATOM 6903 O O . TRP B 1 267 ? -13.234 37.312 8.156 1 97.69 267 TRP B O 1
ATOM 6913 N N . GLU B 1 268 ? -14.922 37.5 6.848 1 96.62 268 GLU B N 1
ATOM 6914 C CA . GLU B 1 268 ? -14.703 38.938 6.57 1 96.62 268 GLU B CA 1
ATOM 6915 C C . GLU B 1 268 ? -14.789 39.75 7.848 1 96.62 268 GLU B C 1
ATOM 6917 O O . GLU B 1 268 ? -14.008 40.688 8.039 1 96.62 268 GLU B O 1
ATOM 6922 N N . THR B 1 269 ? -15.781 39.406 8.625 1 97.5 269 THR B N 1
ATOM 6923 C CA . THR B 1 269 ? -15.977 40.094 9.883 1 97.5 269 THR B CA 1
ATOM 6924 C C . THR B 1 269 ? -14.758 39.938 10.797 1 97.5 269 THR B C 1
ATOM 6926 O O . THR B 1 269 ? -14.281 40.906 11.398 1 97.5 269 THR B O 1
ATOM 6929 N N . LEU B 1 270 ? -14.266 38.688 10.875 1 98.06 270 LEU B N 1
ATOM 6930 C CA . LEU B 1 270 ? -13.094 38.406 11.695 1 98.06 270 LEU B CA 1
ATOM 6931 C C . LEU B 1 270 ? -11.875 39.156 11.156 1 98.06 270 LEU B C 1
ATOM 6933 O O . LEU B 1 270 ? -11.062 39.656 11.922 1 98.06 270 LEU B O 1
ATOM 6937 N N . MET B 1 271 ? -11.773 39.281 9.836 1 97.19 271 MET B N 1
ATOM 6938 C CA . MET B 1 271 ? -10.656 39.938 9.188 1 97.19 271 MET B CA 1
ATOM 6939 C C . MET B 1 271 ? -10.672 41.438 9.516 1 97.19 271 MET B C 1
ATOM 6941 O O . MET B 1 271 ? -9.609 42.031 9.734 1 97.19 271 MET B O 1
ATOM 6945 N N . LYS B 1 272 ? -11.797 42.031 9.648 1 97 272 LYS B N 1
ATOM 6946 C CA . LYS B 1 272 ? -11.93 43.438 9.977 1 97 272 LYS B CA 1
ATOM 6947 C C . LYS B 1 272 ? -11.688 43.688 11.461 1 97 272 LYS B C 1
ATOM 6949 O O . LYS B 1 272 ? -11.023 44.656 11.836 1 97 272 LYS B O 1
ATOM 6954 N N . ARG B 1 273 ? -12.148 42.75 12.258 1 97.56 273 ARG B N 1
ATOM 6955 C CA . ARG B 1 273 ? -12.062 42.906 13.703 1 97.56 273 ARG B CA 1
ATOM 6956 C C . ARG B 1 273 ? -10.648 42.625 14.203 1 97.56 273 ARG B C 1
ATOM 6958 O O . ARG B 1 273 ? -10.211 43.188 15.203 1 97.56 273 ARG B O 1
ATOM 6965 N N . TYR B 1 274 ? -9.953 41.719 13.438 1 98.06 274 TYR B N 1
ATOM 6966 C CA . TYR B 1 274 ? -8.641 41.312 13.898 1 98.06 274 TYR B CA 1
ATOM 6967 C C . TYR B 1 274 ? -7.617 41.375 12.773 1 98.06 274 TYR B C 1
ATOM 6969 O O . TYR B 1 274 ? -7.004 40.344 12.422 1 98.06 274 TYR B O 1
ATOM 6977 N N . PRO B 1 275 ? -7.324 42.5 12.266 1 96.44 275 PRO B N 1
ATOM 6978 C CA . PRO B 1 275 ? -6.395 42.625 11.141 1 96.44 275 PRO B CA 1
ATOM 6979 C C . PRO B 1 275 ? -4.961 42.25 11.516 1 96.44 275 PRO B C 1
ATOM 6981 O O . PRO B 1 275 ? -4.156 41.906 10.641 1 96.44 275 PRO B O 1
ATOM 6984 N N . PHE B 1 276 ? -4.586 42.312 12.82 1 97.31 276 PHE B N 1
ATOM 6985 C CA . PHE B 1 276 ? -3.203 42.094 13.219 1 97.31 276 PHE B CA 1
ATOM 6986 C C . PHE B 1 276 ? -3.057 40.75 13.945 1 97.31 276 PHE B C 1
ATOM 6988 O O . PHE B 1 276 ? -2.102 40.562 14.703 1 97.31 276 PHE B O 1
ATOM 6995 N N . ARG B 1 277 ? -4.07 39.875 13.797 1 97.88 277 ARG B N 1
ATOM 6996 C CA . ARG B 1 277 ? -4.023 38.531 14.32 1 97.88 277 ARG B CA 1
ATOM 6997 C C . ARG B 1 277 ? -4.098 37.5 13.188 1 97.88 277 ARG B C 1
ATOM 6999 O O . ARG B 1 277 ? -4.484 37.844 12.062 1 97.88 277 ARG B O 1
ATOM 7006 N N . VAL B 1 278 ? -3.699 36.312 13.531 1 97.69 278 VAL B N 1
ATOM 7007 C CA . VAL B 1 278 ? -3.754 35.219 12.555 1 97.69 278 VAL B CA 1
ATOM 7008 C C . VAL B 1 278 ? -5.199 34.75 12.375 1 97.69 278 VAL B C 1
ATOM 7010 O O . VAL B 1 278 ? -5.832 34.281 13.312 1 97.69 278 VAL B O 1
ATOM 7013 N N . VAL B 1 279 ? -5.742 35 11.18 1 97.69 279 VAL B N 1
ATOM 7014 C CA . VAL B 1 279 ? -7.078 34.531 10.812 1 97.69 279 VAL B CA 1
ATOM 7015 C C . VAL B 1 279 ? -6.973 33.469 9.711 1 97.69 279 VAL B C 1
ATOM 7017 O O . VAL B 1 279 ? -6.363 33.719 8.672 1 97.69 279 VAL B O 1
ATOM 7020 N N . PRO B 1 280 ? -7.574 32.344 9.984 1 97.06 280 PRO B N 1
ATOM 7021 C CA . PRO B 1 280 ? -7.465 31.266 9 1 97.06 280 PRO B CA 1
ATOM 7022 C C . PRO B 1 280 ? -8.133 31.609 7.672 1 97.06 280 PRO B C 1
ATOM 7024 O O . PRO B 1 280 ? -9.078 32.406 7.637 1 97.06 280 PRO B O 1
ATOM 7027 N N . PHE B 1 281 ? -7.656 30.922 6.625 1 95.69 281 PHE B N 1
ATOM 7028 C CA . PHE B 1 281 ? -8.227 31.125 5.297 1 95.69 281 PHE B CA 1
ATOM 7029 C C . PHE B 1 281 ? -9.516 30.328 5.141 1 95.69 281 PHE B C 1
ATOM 7031 O O . PHE B 1 281 ? -9.617 29.203 5.637 1 95.69 281 PHE B O 1
ATOM 7038 N N . LEU B 1 282 ? -10.375 30.969 4.527 1 95.62 282 LEU B N 1
ATOM 7039 C CA . LEU B 1 282 ? -11.586 30.266 4.125 1 95.62 282 LEU B CA 1
ATOM 7040 C C . LEU B 1 282 ? -11.375 29.516 2.812 1 95.62 282 LEU B C 1
ATOM 7042 O O . LEU B 1 282 ? -10.742 30.031 1.894 1 95.62 282 LEU B O 1
ATOM 7046 N N . PRO B 1 283 ? -11.883 28.281 2.822 1 91.62 283 PRO B N 1
ATOM 7047 C CA . PRO B 1 283 ? -11.789 27.594 1.535 1 91.62 283 PRO B CA 1
ATOM 7048 C C . PRO B 1 283 ? -12.406 28.391 0.39 1 91.62 283 PRO B C 1
ATOM 7050 O O . PRO B 1 283 ? -13.43 29.047 0.577 1 91.62 283 PRO B O 1
ATOM 7053 N N . PRO B 1 284 ? -11.75 28.344 -0.752 1 86.75 284 PRO B N 1
ATOM 7054 C CA . PRO B 1 284 ? -12.219 29.172 -1.864 1 86.75 284 PRO B CA 1
ATOM 7055 C C . PRO B 1 284 ? -13.602 28.75 -2.371 1 86.75 284 PRO B C 1
ATOM 7057 O O . PRO B 1 284 ? -13.992 27.594 -2.205 1 86.75 284 PRO B O 1
ATOM 7060 N N . LYS B 1 285 ? -14.266 29.781 -2.9 1 79.88 285 LYS B N 1
ATOM 7061 C CA . LYS B 1 285 ? -15.555 29.516 -3.523 1 79.88 285 LYS B CA 1
ATOM 7062 C C . LYS B 1 285 ? -15.391 28.891 -4.906 1 79.88 285 LYS B C 1
ATOM 7064 O O . LYS B 1 285 ? -14.484 29.266 -5.656 1 79.88 285 LYS B O 1
ATOM 7069 N N . ARG B 1 286 ? -15.883 27.609 -5.09 1 71.56 286 ARG B N 1
ATOM 7070 C CA . ARG B 1 286 ? -15.836 27.016 -6.426 1 71.56 286 ARG B CA 1
ATOM 7071 C C . ARG B 1 286 ? -17.234 26.922 -7.027 1 71.56 286 ARG B C 1
ATOM 7073 O O . ARG B 1 286 ? -18.188 26.578 -6.336 1 71.56 286 ARG B O 1
ATOM 7080 N N . PHE B 1 287 ? -17.391 27.5 -8.172 1 58.34 287 PHE B N 1
ATOM 7081 C CA . PHE B 1 287 ? -18.688 27.547 -8.82 1 58.34 287 PHE B CA 1
ATOM 7082 C C . PHE B 1 287 ? -18.953 26.266 -9.594 1 58.34 287 PHE B C 1
ATOM 7084 O O . PHE B 1 287 ? -20.109 25.859 -9.734 1 58.34 287 PHE B O 1
ATOM 7091 N N . SER B 1 288 ? -17.953 25.656 -10.195 1 55.69 288 SER B N 1
ATOM 7092 C CA . SER B 1 288 ? -18.25 24.609 -11.18 1 55.69 288 SER B CA 1
ATOM 7093 C C . SER B 1 288 ? -17.938 23.234 -10.625 1 55.69 288 SER B C 1
ATOM 7095 O O . SER B 1 288 ? -17.031 23.078 -9.805 1 55.69 288 SER B O 1
ATOM 7097 N N . GLY B 1 289 ? -18.953 22.156 -10.953 1 55.09 289 GLY B N 1
ATOM 7098 C CA . GLY B 1 289 ? -18.719 20.719 -10.898 1 55.09 289 GLY B CA 1
ATOM 7099 C C . GLY B 1 289 ? -18.859 20.156 -9.5 1 55.09 289 GLY B C 1
ATOM 7100 O O . GLY B 1 289 ? -17.938 19.516 -8.992 1 55.09 289 GLY B O 1
ATOM 7101 N N . LYS B 1 290 ? -20.094 20.516 -8.844 1 62.28 290 LYS B N 1
ATOM 7102 C CA . LYS B 1 290 ? -20.422 20.094 -7.488 1 62.28 290 LYS B CA 1
ATOM 7103 C C . LYS B 1 290 ? -20.609 18.578 -7.418 1 62.28 290 LYS B C 1
ATOM 7105 O O . LYS B 1 290 ? -21.734 18.094 -7.445 1 62.28 290 LYS B O 1
ATOM 7110 N N . ASP B 1 291 ? -19.438 17.938 -7.672 1 74.31 291 ASP B N 1
ATOM 7111 C CA . ASP B 1 291 ? -19.453 16.5 -7.477 1 74.31 291 ASP B CA 1
ATOM 7112 C C . ASP B 1 291 ? -19.312 16.141 -6 1 74.31 291 ASP B C 1
ATOM 7114 O O . ASP B 1 291 ? -18.984 17 -5.176 1 74.31 291 ASP B O 1
ATOM 7118 N N . ASP B 1 292 ? -19.797 15.031 -5.637 1 79.38 292 ASP B N 1
ATOM 7119 C CA . ASP B 1 292 ? -19.812 14.531 -4.27 1 79.38 292 ASP B CA 1
ATOM 7120 C C . ASP B 1 292 ? -18.422 14.648 -3.629 1 79.38 292 ASP B C 1
ATOM 7122 O O . ASP B 1 292 ? -18.312 14.969 -2.443 1 79.38 292 ASP B O 1
ATOM 7126 N N . THR B 1 293 ? -17.516 14.539 -4.43 1 80.88 293 THR B N 1
ATOM 7127 C CA . THR B 1 293 ? -16.156 14.641 -3.93 1 80.88 293 THR B CA 1
ATOM 7128 C C . THR B 1 293 ? -15.82 16.078 -3.547 1 80.88 293 THR B C 1
ATOM 7130 O O . THR B 1 293 ? -15.141 16.312 -2.547 1 80.88 293 THR B O 1
ATOM 7133 N N . PHE B 1 294 ? -16.391 16.953 -4.23 1 83.19 294 PHE B N 1
ATOM 7134 C CA . PHE B 1 294 ? -16.156 18.375 -3.951 1 83.19 294 PHE B CA 1
ATOM 7135 C C . PHE B 1 294 ? -16.797 18.766 -2.631 1 83.19 294 PHE B C 1
ATOM 7137 O O . PHE B 1 294 ? -16.203 19.484 -1.832 1 83.19 294 PHE B O 1
ATOM 7144 N N . ILE B 1 295 ? -17.969 18.344 -2.445 1 84.69 295 ILE B N 1
ATOM 7145 C CA . ILE B 1 295 ? -18.719 18.703 -1.247 1 84.69 295 ILE B CA 1
ATOM 7146 C C . ILE B 1 295 ? -18 18.156 -0.011 1 84.69 295 ILE B C 1
ATOM 7148 O O . ILE B 1 295 ? -17.922 18.828 1.017 1 84.69 295 ILE B O 1
ATOM 7152 N N . GLU B 1 296 ? -17.469 17.047 -0.149 1 85.94 296 GLU B N 1
ATOM 7153 C CA . GLU B 1 296 ? -16.734 16.453 0.965 1 85.94 296 GLU B CA 1
ATOM 7154 C C . GLU B 1 296 ? -15.469 17.25 1.276 1 85.94 296 GLU B C 1
ATOM 7156 O O . GLU B 1 296 ? -15.141 17.469 2.443 1 85.94 296 GLU B O 1
ATOM 7161 N N . GLN B 1 297 ? -14.852 17.609 0.252 1 86.81 297 GLN B N 1
ATOM 7162 C CA . GLN B 1 297 ? -13.641 18.406 0.424 1 86.81 297 GLN B CA 1
ATOM 7163 C C . GLN B 1 297 ? -13.961 19.75 1.046 1 86.81 297 GLN B C 1
ATOM 7165 O O . GLN B 1 297 ? -13.188 20.266 1.855 1 86.81 297 GLN B O 1
ATOM 7170 N N . ARG B 1 298 ? -15.07 20.312 0.65 1 89.44 298 ARG B N 1
ATOM 7171 C CA . ARG B 1 298 ? -15.484 21.594 1.208 1 89.44 298 ARG B CA 1
ATOM 7172 C C . ARG B 1 298 ? -15.82 21.453 2.689 1 89.44 298 ARG B C 1
ATOM 7174 O O . ARG B 1 298 ? -15.445 22.312 3.494 1 89.44 298 ARG B O 1
ATOM 7181 N N . CYS B 1 299 ? -16.484 20.406 3.027 1 92.06 299 CYS B N 1
ATOM 7182 C CA . CYS B 1 299 ? -16.812 20.172 4.43 1 92.06 299 CYS B CA 1
ATOM 7183 C C . CYS B 1 299 ? -15.555 20.062 5.277 1 92.06 299 CYS B C 1
ATOM 7185 O O . CYS B 1 299 ? -15.477 20.641 6.359 1 92.06 299 CYS B O 1
ATOM 7187 N N . GLN B 1 300 ? -14.594 19.422 4.707 1 91.31 300 GLN B N 1
ATOM 7188 C CA . GLN B 1 300 ? -13.336 19.281 5.426 1 91.31 300 GLN B CA 1
ATOM 7189 C C . GLN B 1 300 ? -12.617 20.609 5.57 1 91.31 300 GLN B C 1
ATOM 7191 O O . GLN B 1 300 ? -12.055 20.922 6.629 1 91.31 300 GLN B O 1
ATOM 7196 N N . GLY B 1 301 ? -12.672 21.344 4.512 1 94 301 GLY B N 1
ATOM 7197 C CA . GLY B 1 301 ? -12.055 22.656 4.543 1 94 301 GLY B CA 1
ATOM 7198 C C . GLY B 1 301 ? -12.727 23.609 5.52 1 94 301 GLY B C 1
ATOM 7199 O O . GLY B 1 301 ? -12.047 24.328 6.246 1 94 301 GLY B O 1
ATOM 7200 N N . LEU B 1 302 ? -14.031 23.562 5.535 1 95.94 302 LEU B N 1
ATOM 7201 C CA . LEU B 1 302 ? -14.781 24.422 6.445 1 95.94 302 LEU B CA 1
ATOM 7202 C C . LEU B 1 302 ? -14.57 24 7.895 1 95.94 302 LEU B C 1
ATOM 7204 O O . LEU B 1 302 ? -14.461 24.859 8.781 1 95.94 302 LEU B O 1
ATOM 7208 N N . SER B 1 303 ? -14.5 22.719 8.062 1 95.69 303 SER B N 1
ATOM 7209 C CA . SER B 1 303 ? -14.219 22.203 9.391 1 95.69 303 SER B CA 1
ATOM 7210 C C . SER B 1 303 ? -12.836 22.641 9.883 1 95.69 303 SER B C 1
ATOM 7212 O O . SER B 1 303 ? -12.688 23.062 11.031 1 95.69 303 SER B O 1
ATOM 7214 N N . ARG B 1 304 ? -11.867 22.547 9.023 1 95.38 304 ARG B N 1
ATOM 7215 C CA . ARG B 1 304 ? -10.516 22.984 9.367 1 95.38 304 ARG B CA 1
ATOM 7216 C C . ARG B 1 304 ? -10.484 24.469 9.695 1 95.38 304 ARG B C 1
ATOM 7218 O O . ARG B 1 304 ? -9.844 24.875 10.664 1 95.38 304 ARG B O 1
ATOM 7225 N N . PHE B 1 305 ? -11.156 25.25 8.953 1 96.94 305 PHE B N 1
ATOM 7226 C CA . PHE B 1 305 ? -11.242 26.688 9.141 1 96.94 305 PHE B CA 1
ATOM 7227 C C . PHE B 1 305 ? -11.797 27.016 10.523 1 96.94 305 PHE B C 1
ATOM 7229 O O . PHE B 1 305 ? -11.164 27.75 11.297 1 96.94 305 PHE B O 1
ATOM 7236 N N . ILE B 1 306 ? -12.93 26.516 10.797 1 97.06 306 ILE B N 1
ATOM 7237 C CA . ILE B 1 306 ? -13.617 26.875 12.031 1 97.06 306 ILE B CA 1
ATOM 7238 C C . ILE B 1 306 ? -12.844 26.344 13.234 1 97.06 306 ILE B C 1
ATOM 7240 O O . ILE B 1 306 ? -12.812 26.969 14.297 1 97.06 306 ILE B O 1
ATOM 7244 N N . ASN B 1 307 ? -12.242 25.219 13.102 1 95.12 307 ASN B N 1
ATOM 7245 C CA . ASN B 1 307 ? -11.445 24.672 14.195 1 95.12 307 ASN B CA 1
ATOM 7246 C C . ASN B 1 307 ? -10.211 25.516 14.469 1 95.12 307 ASN B C 1
ATOM 7248 O O . ASN B 1 307 ? -9.789 25.656 15.617 1 95.12 307 ASN B O 1
ATOM 7252 N N . CYS B 1 308 ? -9.648 26.062 13.438 1 95.31 308 CYS B N 1
ATOM 7253 C CA . CYS B 1 308 ? -8.523 26.984 13.617 1 95.31 308 CYS B CA 1
ATOM 7254 C C . CYS B 1 308 ? -8.961 28.234 14.383 1 95.31 308 CYS B C 1
ATOM 7256 O O . CYS B 1 308 ? -8.219 28.75 15.211 1 95.31 308 CYS B O 1
ATOM 7258 N N . VAL B 1 309 ? -10.164 28.656 14.117 1 97.06 309 VAL B N 1
ATOM 7259 C CA . VAL B 1 309 ? -10.688 29.859 14.766 1 97.06 309 VAL B CA 1
ATOM 7260 C C . VAL B 1 309 ? -10.922 29.578 16.25 1 97.06 309 VAL B C 1
ATOM 7262 O O . VAL B 1 309 ? -10.508 30.359 17.109 1 97.06 309 VAL B O 1
ATOM 7265 N N . VAL B 1 310 ? -11.477 28.469 16.562 1 95.19 310 VAL B N 1
ATOM 7266 C CA . VAL B 1 310 ? -11.891 28.188 17.922 1 95.19 310 VAL B CA 1
ATOM 7267 C C . VAL B 1 310 ? -10.68 27.766 18.75 1 95.19 310 VAL B C 1
ATOM 7269 O O . VAL B 1 310 ? -10.742 27.734 19.984 1 95.19 310 VAL B O 1
ATOM 7272 N N . ARG B 1 311 ? -9.609 27.469 18.094 1 92.12 311 ARG B N 1
ATOM 7273 C CA . ARG B 1 311 ? -8.406 27.078 18.812 1 92.12 311 ARG B CA 1
ATOM 7274 C C . ARG B 1 311 ? -7.488 28.266 19.031 1 92.12 311 ARG B C 1
ATOM 7276 O O . ARG B 1 311 ? -6.535 28.188 19.812 1 92.12 311 ARG B O 1
ATOM 7283 N N . HIS B 1 312 ? -7.73 29.344 18.344 1 94.81 312 HIS B N 1
ATOM 7284 C CA . HIS B 1 312 ? -6.945 30.562 18.531 1 94.81 312 HIS B CA 1
ATOM 7285 C C . HIS B 1 312 ? -7.258 31.203 19.875 1 94.81 312 HIS B C 1
ATOM 7287 O O . HIS B 1 312 ? -8.43 31.359 20.25 1 94.81 312 HIS B O 1
ATOM 7293 N N . PRO B 1 313 ? -6.262 31.5 20.609 1 92.12 313 PRO B N 1
ATOM 7294 C CA . PRO B 1 313 ? -6.445 31.953 21.984 1 92.12 313 PRO B CA 1
ATOM 7295 C C . PRO B 1 313 ? -7.312 33.219 22.078 1 92.12 313 PRO B C 1
ATOM 7297 O O . PRO B 1 313 ? -8 33.406 23.078 1 92.12 313 PRO B O 1
ATOM 7300 N N . VAL B 1 314 ? -7.285 34.125 21.094 1 95 314 VAL B N 1
ATOM 7301 C CA . VAL B 1 314 ? -8.008 35.406 21.156 1 95 314 VAL B CA 1
ATOM 7302 C C . VAL B 1 314 ? -9.336 35.281 20.406 1 95 314 VAL B C 1
ATOM 7304 O O . VAL B 1 314 ? -10.391 35.656 20.922 1 95 314 VAL B O 1
ATOM 7307 N N . LEU B 1 315 ? -9.328 34.688 19.234 1 95.94 315 LEU B N 1
ATOM 7308 C CA . LEU B 1 315 ? -10.508 34.594 18.375 1 95.94 315 LEU B CA 1
ATOM 7309 C C . LEU B 1 315 ? -11.594 33.75 19.016 1 95.94 315 LEU B C 1
ATOM 7311 O O . LEU B 1 315 ? -12.781 34.031 18.828 1 95.94 315 LEU B O 1
ATOM 7315 N N . LYS B 1 316 ? -11.203 32.75 19.734 1 93.5 316 LYS B N 1
ATOM 7316 C CA . LYS B 1 316 ? -12.172 31.844 20.328 1 93.5 316 LYS B CA 1
ATOM 7317 C C . LYS B 1 316 ? -13.125 32.562 21.266 1 93.5 316 LYS B C 1
ATOM 7319 O O . LYS B 1 316 ? -14.266 32.125 21.469 1 93.5 316 LYS B O 1
ATOM 7324 N N . ASN B 1 317 ? -12.664 33.688 21.797 1 92.81 317 ASN B N 1
ATOM 7325 C CA . ASN B 1 317 ? -13.438 34.406 22.812 1 92.81 317 ASN B CA 1
ATOM 7326 C C . ASN B 1 317 ? -14.266 35.5 22.188 1 92.81 317 ASN B C 1
ATOM 7328 O O . ASN B 1 317 ? -14.984 36.219 22.891 1 92.81 317 ASN B O 1
ATOM 7332 N N . ASP B 1 318 ? -14.242 35.656 20.953 1 96.06 318 ASP B N 1
ATOM 7333 C CA . ASP B 1 318 ? -14.953 36.75 20.281 1 96.06 318 ASP B CA 1
ATOM 7334 C C . ASP B 1 318 ? -16.453 36.5 20.266 1 96.06 318 ASP B C 1
ATOM 7336 O O . ASP B 1 318 ? -16.891 35.344 20.109 1 96.06 318 ASP B O 1
ATOM 7340 N N . GLU B 1 319 ? -17.25 37.531 20.344 1 95.69 319 GLU B N 1
ATOM 7341 C CA . GLU B 1 319 ? -18.703 37.438 20.391 1 95.69 319 GLU B CA 1
ATOM 7342 C C . GLU B 1 319 ? -19.266 36.906 19.062 1 95.69 319 GLU B C 1
ATOM 7344 O O . GLU B 1 319 ? -20.25 36.156 19.047 1 95.69 319 GLU B O 1
ATOM 7349 N N . VAL B 1 320 ? -18.672 37.312 17.984 1 96.62 320 VAL B N 1
ATOM 7350 C CA . VAL B 1 320 ? -19.156 36.906 16.672 1 96.62 320 VAL B CA 1
ATOM 7351 C C . VAL B 1 320 ? -19 35.375 16.516 1 96.62 320 VAL B C 1
ATOM 7353 O O . VAL B 1 320 ? -19.828 34.719 15.891 1 96.62 320 VAL B O 1
ATOM 7356 N N . VAL B 1 321 ? -17.859 34.812 17.062 1 97.12 321 VAL B N 1
ATOM 7357 C CA . VAL B 1 321 ? -17.625 33.375 17.016 1 97.12 321 VAL B CA 1
ATOM 7358 C C . VAL B 1 321 ? -18.703 32.656 17.797 1 97.12 321 VAL B C 1
ATOM 7360 O O . VAL B 1 321 ? -19.266 31.656 17.328 1 97.12 321 VAL B O 1
ATOM 7363 N N . SER B 1 322 ? -19.047 33.156 18.906 1 95.75 322 SER B N 1
ATOM 7364 C CA . SER B 1 322 ? -20.094 32.562 19.75 1 95.75 322 SER B CA 1
ATOM 7365 C C . SER B 1 322 ? -21.438 32.594 19.031 1 95.75 322 SER B C 1
ATOM 7367 O O . SER B 1 322 ? -22.172 31.609 19.031 1 95.75 322 SER B O 1
ATOM 7369 N N . ILE B 1 323 ? -21.75 33.75 18.438 1 96.31 323 ILE B N 1
ATOM 7370 C CA . ILE B 1 323 ? -23.031 33.906 17.734 1 96.31 323 ILE B CA 1
ATOM 7371 C C . ILE B 1 323 ? -23.094 32.938 16.562 1 96.31 323 ILE B C 1
ATOM 7373 O O . ILE B 1 323 ? -24.109 32.25 16.344 1 96.31 323 ILE B O 1
ATOM 7377 N N . PHE B 1 324 ? -22.016 32.844 15.852 1 97.19 324 PHE B N 1
ATOM 7378 C CA . PHE B 1 324 ? -21.969 32 14.664 1 97.19 324 PHE B CA 1
ATOM 7379 C C . PHE B 1 324 ? -22.203 30.547 15.023 1 97.19 324 PHE B C 1
ATOM 7381 O O . PHE B 1 324 ? -22.828 29.812 14.258 1 97.19 324 PHE B O 1
ATOM 7388 N N . LEU B 1 325 ? -21.703 30.078 16.188 1 96.81 325 LEU B N 1
ATOM 7389 C CA . LEU B 1 325 ? -21.75 28.672 16.578 1 96.81 325 LEU B CA 1
ATOM 7390 C C . LEU B 1 325 ? -23.016 28.359 17.359 1 96.81 325 LEU B C 1
ATOM 7392 O O . LEU B 1 325 ? -23.328 27.188 17.578 1 96.81 325 LEU B O 1
ATOM 7396 N N . THR B 1 326 ? -23.812 29.391 17.703 1 95.44 326 THR B N 1
ATOM 7397 C CA . THR B 1 326 ? -24.922 29.109 18.609 1 95.44 326 THR B CA 1
ATOM 7398 C C . THR B 1 326 ? -26.25 29.594 18 1 95.44 326 THR B C 1
ATOM 7400 O O . THR B 1 326 ? -27.312 29.078 18.344 1 95.44 326 THR B O 1
ATOM 7403 N N . GLU B 1 327 ? -26.234 30.578 17.188 1 94.75 327 GLU B N 1
ATOM 7404 C CA . GLU B 1 327 ? -27.469 31.141 16.641 1 94.75 327 GLU B CA 1
ATOM 7405 C C . GLU B 1 327 ? -28.219 30.109 15.805 1 94.75 327 GLU B C 1
ATOM 7407 O O . GLU B 1 327 ? -27.734 29.672 14.758 1 94.75 327 GLU B O 1
ATOM 7412 N N . GLU B 1 328 ? -29.391 29.766 16.141 1 92.5 328 GLU B N 1
ATOM 7413 C CA . GLU B 1 328 ? -30.141 28.688 15.516 1 92.5 328 GLU B CA 1
ATOM 7414 C C . GLU B 1 328 ? -30.984 29.203 14.344 1 92.5 328 GLU B C 1
ATOM 7416 O O . GLU B 1 328 ? -31.344 28.438 13.445 1 92.5 328 GLU B O 1
ATOM 7421 N N . THR B 1 329 ? -31.344 30.438 14.406 1 89.62 329 THR B N 1
ATOM 7422 C CA . THR B 1 329 ? -32.125 31 13.297 1 89.62 329 THR B CA 1
ATOM 7423 C C . THR B 1 329 ? -31.281 31 12.016 1 89.62 329 THR B C 1
ATOM 7425 O O . THR B 1 329 ? -30.062 30.875 12.062 1 89.62 329 THR B O 1
ATOM 7428 N N . GLU B 1 330 ? -32 31.062 10.953 1 88.81 330 GLU B N 1
ATOM 7429 C CA . GLU B 1 330 ? -31.281 31.219 9.695 1 88.81 330 GLU B CA 1
ATOM 7430 C C . GLU B 1 330 ? -30.344 32.406 9.75 1 88.81 330 GLU B C 1
ATOM 7432 O O . GLU B 1 330 ? -30.781 33.531 10 1 88.81 330 GLU B O 1
ATOM 7437 N N . PHE B 1 331 ? -29.109 32.156 9.539 1 92.12 331 PHE B N 1
ATOM 7438 C CA . PHE B 1 331 ? -28.094 33.156 9.828 1 92.12 331 PHE B CA 1
ATOM 7439 C C . PHE B 1 331 ? -28.266 34.375 8.938 1 92.12 331 PHE B C 1
ATOM 7441 O O . PHE B 1 331 ? -28.031 35.531 9.367 1 92.12 331 PHE B O 1
ATOM 7448 N N . ALA B 1 332 ? -28.672 34.125 7.707 1 88.94 332 ALA B N 1
ATOM 7449 C CA . ALA B 1 332 ? -28.938 35.25 6.809 1 88.94 332 ALA B CA 1
ATOM 7450 C C . ALA B 1 332 ? -30.047 36.156 7.359 1 88.94 332 ALA B C 1
ATOM 7452 O O . ALA B 1 332 ? -29.984 37.375 7.242 1 88.94 332 ALA B O 1
ATOM 7453 N N . ALA B 1 333 ? -31.062 35.5 7.844 1 90.06 333 ALA B N 1
ATOM 7454 C CA . ALA B 1 333 ? -32.156 36.25 8.453 1 90.06 333 ALA B CA 1
ATOM 7455 C C . ALA B 1 333 ? -31.703 37 9.703 1 90.06 333 ALA B C 1
ATOM 7457 O O . ALA B 1 333 ? -32.125 38.125 9.953 1 90.06 333 ALA B O 1
ATOM 7458 N N . TRP B 1 334 ? -30.844 36.344 10.445 1 92.62 334 TRP B N 1
ATOM 7459 C CA . TRP B 1 334 ? -30.297 36.938 11.648 1 92.62 334 TRP B CA 1
ATOM 7460 C C . TRP B 1 334 ? -29.484 38.188 11.297 1 92.62 334 TRP B C 1
ATOM 7462 O O . TRP B 1 334 ? -29.578 39.219 11.961 1 92.62 334 TRP B O 1
ATOM 7472 N N . ARG B 1 335 ? -28.672 38.156 10.273 1 92.31 335 ARG B N 1
ATOM 7473 C CA . ARG B 1 335 ? -27.812 39.25 9.836 1 92.31 335 ARG B CA 1
ATOM 7474 C C . ARG B 1 335 ? -28.656 40.469 9.445 1 92.31 335 ARG B C 1
ATOM 7476 O O . ARG B 1 335 ? -28.219 41.594 9.602 1 92.31 335 ARG B O 1
ATOM 7483 N N . LYS B 1 336 ? -29.844 40.25 8.945 1 90.31 336 LYS B N 1
ATOM 7484 C CA . LYS B 1 336 ? -30.719 41.344 8.5 1 90.31 336 LYS B CA 1
ATOM 7485 C C . LYS B 1 336 ? -31.453 41.969 9.672 1 90.31 336 LYS B C 1
ATOM 7487 O O . LYS B 1 336 ? -31.766 43.156 9.656 1 90.31 336 LYS B O 1
ATOM 7492 N N . GLY B 1 337 ? -31.812 41.25 10.609 1 88.06 337 GLY B N 1
ATOM 7493 C CA . GLY B 1 337 ? -32.688 41.719 11.672 1 88.06 337 GLY B CA 1
ATOM 7494 C C . GLY B 1 337 ? -31.922 42.125 12.922 1 88.06 337 GLY B C 1
ATOM 7495 O O . GLY B 1 337 ? -32.375 43.031 13.648 1 88.06 337 GLY B O 1
ATOM 7496 N N . ALA B 1 338 ? -30.859 41.562 13.234 1 86.31 338 ALA B N 1
ATOM 7497 C CA . ALA B 1 338 ? -30.172 41.75 14.508 1 86.31 338 ALA B CA 1
ATOM 7498 C C . ALA B 1 338 ? -29.172 42.906 14.414 1 86.31 338 ALA B C 1
ATOM 7500 O O . ALA B 1 338 ? -28.812 43.344 13.312 1 86.31 338 ALA B O 1
ATOM 7501 N N . LYS B 1 339 ? -28.953 43.469 15.547 1 87.5 339 LYS B N 1
ATOM 7502 C CA . LYS B 1 339 ? -27.844 44.438 15.617 1 87.5 339 LYS B CA 1
ATOM 7503 C C . LYS B 1 339 ? -26.5 43.719 15.477 1 87.5 339 LYS B C 1
ATOM 7505 O O . LYS B 1 339 ? -26.094 42.938 16.359 1 87.5 339 LYS B O 1
ATOM 7510 N N . LEU B 1 340 ? -25.891 44.031 14.383 1 90.12 340 LEU B N 1
ATOM 7511 C CA . LEU B 1 340 ? -24.641 43.344 14.078 1 90.12 340 LEU B CA 1
ATOM 7512 C C . LEU B 1 340 ? -23.516 43.844 15 1 90.12 340 LEU B C 1
ATOM 7514 O O . LEU B 1 340 ? -23.484 45.031 15.359 1 90.12 340 LEU B O 1
ATOM 7518 N N . PRO B 1 341 ? -22.703 42.875 15.398 1 92.25 341 PRO B N 1
ATOM 7519 C CA . PRO B 1 341 ? -21.547 43.281 16.203 1 92.25 341 PRO B CA 1
ATOM 7520 C C . PRO B 1 341 ? -20.641 44.281 15.469 1 92.25 341 PRO B C 1
ATOM 7522 O O . PRO B 1 341 ? -20.562 44.25 14.242 1 92.25 341 PRO B O 1
ATOM 7525 N N . SER B 1 342 ? -19.938 45.156 16.234 1 94 342 SER B N 1
ATOM 7526 C CA . SER B 1 342 ? -19.031 46.156 15.664 1 94 342 SER B CA 1
ATOM 7527 C C . SER B 1 342 ? -17.922 45.5 14.867 1 94 342 SER B C 1
ATOM 7529 O O . SER B 1 342 ? -17.375 44.469 15.273 1 94 342 SER B O 1
ATOM 7531 N N . THR B 1 343 ? -17.578 46.094 13.711 1 94.69 343 THR B N 1
ATOM 7532 C CA . THR B 1 343 ? -16.516 45.594 12.852 1 94.69 343 THR B CA 1
ATOM 7533 C C . THR B 1 343 ? -15.227 46.375 13.039 1 94.69 343 THR B C 1
ATOM 7535 O O . THR B 1 343 ? -14.266 46.219 12.281 1 94.69 343 THR B O 1
ATOM 7538 N N . GLU B 1 344 ? -15.219 47.188 14.047 1 95.38 344 GLU B N 1
ATOM 7539 C CA . GLU B 1 344 ? -14.031 48 14.305 1 95.38 344 GLU B CA 1
ATOM 7540 C C . GLU B 1 344 ? -12.844 47.125 14.695 1 95.38 344 GLU B C 1
ATOM 7542 O O . GLU B 1 344 ? -13.031 46 15.219 1 95.38 344 GLU B O 1
ATOM 7547 N N . GLU B 1 345 ? -11.734 47.688 14.508 1 95.12 345 GLU B N 1
ATOM 7548 C CA . GLU B 1 345 ? -10.516 46.938 14.805 1 95.12 345 GLU B CA 1
ATOM 7549 C C . GLU B 1 345 ? -10.391 46.656 16.297 1 95.12 345 GLU B C 1
ATOM 7551 O O . GLU B 1 345 ? -10.953 47.375 17.125 1 95.12 345 GLU B O 1
ATOM 7556 N N . GLU B 1 346 ? -9.68 45.625 16.625 1 96.12 346 GLU B N 1
ATOM 7557 C CA . GLU B 1 346 ? -9.5 45.156 18 1 96.12 346 GLU B CA 1
ATOM 7558 C C . GLU B 1 346 ? -9.07 46.281 18.922 1 96.12 346 GLU B C 1
ATOM 7560 O O . GLU B 1 346 ? -9.578 46.406 20.031 1 96.12 346 GLU B O 1
ATOM 7565 N N . PHE B 1 347 ? -8.133 47.156 18.469 1 95.25 347 PHE B N 1
ATOM 7566 C CA . PHE B 1 347 ? -7.609 48.25 19.281 1 95.25 347 PHE B CA 1
ATOM 7567 C C . PHE B 1 347 ? -8.727 49.219 19.703 1 95.25 347 PHE B C 1
ATOM 7569 O O . PHE B 1 347 ? -8.781 49.656 20.844 1 95.25 347 PHE B O 1
ATOM 7576 N N . VAL B 1 348 ? -9.609 49.5 18.75 1 95.44 348 VAL B N 1
ATOM 7577 C CA . VAL B 1 348 ? -10.688 50.469 18.984 1 95.44 348 VAL B CA 1
ATOM 7578 C C . VAL B 1 348 ? -11.727 49.844 19.922 1 95.44 348 VAL B C 1
ATOM 7580 O O . VAL B 1 348 ? -12.227 50.5 20.844 1 95.44 348 VAL B O 1
ATOM 7583 N N . ARG B 1 349 ? -11.969 48.562 19.766 1 94.81 349 ARG B N 1
ATOM 7584 C CA . ARG B 1 349 ? -13.008 47.875 20.516 1 94.81 349 ARG B CA 1
ATOM 7585 C C . ARG B 1 349 ? -12.555 47.625 21.953 1 94.81 349 ARG B C 1
ATOM 7587 O O . ARG B 1 349 ? -13.312 47.844 22.906 1 94.81 349 ARG B O 1
ATOM 7594 N N . VAL B 1 350 ? -11.383 47.188 22.125 1 91.81 350 VAL B N 1
ATOM 7595 C CA . VAL B 1 350 ? -10.859 46.844 23.453 1 91.81 350 VAL B CA 1
ATOM 7596 C C . VAL B 1 350 ? -10.383 48.094 24.172 1 91.81 350 VAL B C 1
ATOM 7598 O O . VAL B 1 350 ? -10.5 48.188 25.391 1 91.81 350 VAL B O 1
ATOM 7601 N N . ASN B 1 351 ? -9.867 49.094 23.469 1 92.12 351 ASN B N 1
ATOM 7602 C CA . ASN B 1 351 ? -9.297 50.312 24.031 1 92.12 351 ASN B CA 1
ATOM 7603 C C . ASN B 1 351 ? -8.398 50 25.234 1 92.12 351 ASN B C 1
ATOM 7605 O O . ASN B 1 351 ? -8.648 50.5 26.328 1 92.12 351 ASN B O 1
ATOM 7609 N N . PRO B 1 352 ? -7.348 49.312 24.953 1 89.25 352 PRO B N 1
ATOM 7610 C CA . PRO B 1 352 ? -6.504 48.812 26.031 1 89.25 352 PRO B CA 1
ATOM 7611 C C . PRO B 1 352 ? -5.605 49.906 26.625 1 89.25 352 PRO B C 1
ATOM 7613 O O . PRO B 1 352 ? -5.277 50.875 25.953 1 89.25 352 PRO B O 1
ATOM 7616 N N . ASP B 1 353 ? -5.32 49.594 27.875 1 89.88 353 ASP B N 1
ATOM 7617 C CA . ASP B 1 353 ? -4.254 50.375 28.5 1 89.88 353 ASP B CA 1
ATOM 7618 C C . ASP B 1 353 ? -2.881 49.844 28.094 1 89.88 353 ASP B C 1
ATOM 7620 O O . ASP B 1 353 ? -2.465 48.781 28.547 1 89.88 353 ASP B O 1
ATOM 7624 N N . VAL B 1 354 ? -2.215 50.531 27.281 1 87.19 354 VAL B N 1
ATOM 7625 C CA . VAL B 1 354 ? -1.008 50.062 26.594 1 87.19 354 VAL B CA 1
ATOM 7626 C C . VAL B 1 354 ? 0.146 49.969 27.594 1 87.19 354 VAL B C 1
ATOM 7628 O O . VAL B 1 354 ? 1.113 49.25 27.375 1 87.19 354 VAL B O 1
ATOM 7631 N N . ALA B 1 355 ? 0.081 50.656 28.703 1 87.5 355 ALA B N 1
ATOM 7632 C CA . ALA B 1 355 ? 1.157 50.625 29.688 1 87.5 355 ALA B CA 1
ATOM 7633 C C . ALA B 1 355 ? 1.42 49.219 30.172 1 87.5 355 ALA B C 1
ATOM 7635 O O . ALA B 1 355 ? 2.564 48.844 30.453 1 87.5 355 ALA B O 1
ATOM 7636 N N . GLY B 1 356 ? 0.514 48.438 30.141 1 87.62 356 GLY B N 1
ATOM 7637 C CA . GLY B 1 356 ? 0.645 47.062 30.609 1 87.62 356 GLY B CA 1
ATOM 7638 C C . GLY B 1 356 ? 1.135 46.125 29.531 1 87.62 356 GLY B C 1
ATOM 7639 O O . GLY B 1 356 ? 1.633 45.031 29.828 1 87.62 356 GLY B O 1
ATOM 7640 N N . TYR B 1 357 ? 1.021 46.531 28.25 1 90.56 357 TYR B N 1
ATOM 7641 C CA . TYR B 1 357 ? 1.349 45.656 27.125 1 90.56 357 TYR B CA 1
ATOM 7642 C C . TYR B 1 357 ? 2.777 45.906 26.656 1 90.56 357 TYR B C 1
ATOM 7644 O O . TYR B 1 357 ? 3.402 45 26.078 1 90.56 357 TYR B O 1
ATOM 7652 N N . GLU B 1 358 ? 3.314 46.969 26.844 1 90.19 358 GLU B N 1
ATOM 7653 C CA . GLU B 1 358 ? 4.617 47.375 26.312 1 90.19 358 GLU B CA 1
ATOM 7654 C C . GLU B 1 358 ? 5.727 46.469 26.828 1 90.19 358 GLU B C 1
ATOM 7656 O O . GLU B 1 358 ? 6.598 46.031 26.062 1 90.19 358 GLU B O 1
ATOM 7661 N N . PRO B 1 359 ? 5.652 46 28.109 1 90.06 359 PRO B N 1
ATOM 7662 C CA . PRO B 1 359 ? 6.715 45.125 28.609 1 90.06 359 PRO B CA 1
ATOM 7663 C C . PRO B 1 359 ? 6.641 43.719 28.031 1 90.06 359 PRO B C 1
ATOM 7665 O O . PRO B 1 359 ? 7.617 42.969 28.094 1 90.06 359 PRO B O 1
ATOM 7668 N N . LEU B 1 360 ? 5.574 43.469 27.453 1 90.81 360 LEU B N 1
ATOM 7669 C CA . LEU B 1 360 ? 5.375 42.094 26.922 1 90.81 360 LEU B CA 1
ATOM 7670 C C . LEU B 1 360 ? 5.949 42 25.516 1 90.81 360 LEU B C 1
ATOM 7672 O O . LEU B 1 360 ? 6.039 40.875 24.969 1 90.81 360 LEU B O 1
ATOM 7676 N N . ILE B 1 361 ? 6.406 43.062 24.938 1 94 361 ILE B N 1
ATOM 7677 C CA . ILE B 1 361 ? 6.953 43.094 23.594 1 94 361 ILE B CA 1
ATOM 7678 C C . ILE B 1 361 ? 8.469 42.938 23.641 1 94 361 ILE B C 1
ATOM 7680 O O . ILE B 1 361 ? 9.172 43.75 24.234 1 94 361 ILE B O 1
ATOM 7684 N N . PRO B 1 362 ? 8.922 41.938 23.062 1 92.12 362 PRO B N 1
ATOM 7685 C CA . PRO B 1 362 ? 10.375 41.75 23.047 1 92.12 362 PRO B CA 1
ATOM 7686 C C . PRO B 1 362 ? 11.102 42.844 22.281 1 92.12 362 PRO B C 1
ATOM 7688 O O . PRO B 1 362 ? 10.594 43.344 21.266 1 92.12 362 PRO B O 1
ATOM 7691 N N . ASP B 1 363 ? 12.281 43.125 22.656 1 91.56 363 ASP B N 1
ATOM 7692 C CA . ASP B 1 363 ? 13.062 44.219 22.031 1 91.56 363 ASP B CA 1
ATOM 7693 C C . ASP B 1 363 ? 13.492 43.812 20.625 1 91.56 363 ASP B C 1
ATOM 7695 O O . ASP B 1 363 ? 13.688 44.688 19.766 1 91.56 363 ASP B O 1
ATOM 7699 N N . ASP B 1 364 ? 13.633 42.562 20.438 1 93.38 364 ASP B N 1
ATOM 7700 C CA . ASP B 1 364 ? 14.117 42.094 19.141 1 93.38 364 ASP B CA 1
ATOM 7701 C C . ASP B 1 364 ? 12.961 41.594 18.281 1 93.38 364 ASP B C 1
ATOM 7703 O O . ASP B 1 364 ? 13.133 40.688 17.469 1 93.38 364 ASP B O 1
ATOM 7707 N N . LEU B 1 365 ? 11.766 42.094 18.516 1 95 365 LEU B N 1
ATOM 7708 C CA . LEU B 1 365 ? 10.57 41.656 17.812 1 95 365 LEU B CA 1
ATOM 7709 C C . LEU B 1 365 ? 10.742 41.781 16.297 1 95 365 LEU B C 1
ATOM 7711 O O . LEU B 1 365 ? 10.461 40.844 15.562 1 95 365 LEU B O 1
ATOM 7715 N N . ASP B 1 366 ? 11.25 42.906 15.789 1 94.06 366 ASP B N 1
ATOM 7716 C CA . ASP B 1 366 ? 11.383 43.156 14.352 1 94.06 366 ASP B CA 1
ATOM 7717 C C . ASP B 1 366 ? 12.367 42.156 13.719 1 94.06 366 ASP B C 1
ATOM 7719 O O . ASP B 1 366 ? 12.148 41.688 12.602 1 94.06 366 ASP B O 1
ATOM 7723 N N . SER B 1 367 ? 13.43 41.844 14.422 1 94.31 367 SER B N 1
ATOM 7724 C CA . SER B 1 367 ? 14.398 40.875 13.922 1 94.31 367 SER B CA 1
ATOM 7725 C C . SER B 1 367 ? 13.797 39.469 13.859 1 94.31 367 SER B C 1
ATOM 7727 O O . SER B 1 367 ? 14.039 38.719 12.906 1 94.31 367 SER B O 1
ATOM 7729 N N . ARG B 1 368 ? 13.039 39.125 14.852 1 94.06 368 ARG B N 1
ATOM 7730 C CA . ARG B 1 368 ? 12.367 37.844 14.875 1 94.06 368 ARG B CA 1
ATOM 7731 C C . ARG B 1 368 ? 11.391 37.719 13.703 1 94.06 368 ARG B C 1
ATOM 7733 O O . ARG B 1 368 ? 11.352 36.688 13.039 1 94.06 368 ARG B O 1
ATOM 7740 N N . ILE B 1 369 ? 10.664 38.75 13.516 1 95.38 369 ILE B N 1
ATOM 7741 C CA . ILE B 1 369 ? 9.664 38.75 12.453 1 95.38 369 ILE B CA 1
ATOM 7742 C C . ILE B 1 369 ? 10.344 38.594 11.094 1 95.38 369 ILE B C 1
ATOM 7744 O O . ILE B 1 369 ? 9.852 37.875 10.219 1 95.38 369 ILE B O 1
ATOM 7748 N N . GLU B 1 370 ? 11.477 39.25 10.898 1 94.44 370 GLU B N 1
ATOM 7749 C CA . GLU B 1 370 ? 12.203 39.156 9.641 1 94.44 370 GLU B CA 1
ATOM 7750 C C . GLU B 1 370 ? 12.711 37.75 9.391 1 94.44 370 GLU B C 1
ATOM 7752 O O . GLU B 1 370 ? 12.641 37.25 8.266 1 94.44 370 GLU B O 1
ATOM 7757 N N . VAL B 1 371 ? 13.188 37.125 10.391 1 92.75 371 VAL B N 1
ATOM 7758 C CA . VAL B 1 371 ? 13.672 35.75 10.281 1 92.75 371 VAL B CA 1
ATOM 7759 C C . VAL B 1 371 ? 12.516 34.844 9.898 1 92.75 371 VAL B C 1
ATOM 7761 O O . VAL B 1 371 ? 12.656 33.969 9.016 1 92.75 371 VAL B O 1
ATOM 7764 N N . VAL B 1 372 ? 11.438 35 10.562 1 94.19 372 VAL B N 1
ATOM 7765 C CA . VAL B 1 372 ? 10.266 34.156 10.336 1 94.19 372 VAL B CA 1
ATOM 7766 C C . VAL B 1 372 ? 9.727 34.375 8.922 1 94.19 372 VAL B C 1
ATOM 7768 O O . VAL B 1 372 ? 9.336 33.438 8.242 1 94.19 372 VAL B O 1
ATOM 7771 N N . LYS B 1 373 ? 9.688 35.625 8.531 1 93.88 373 LYS B N 1
ATOM 7772 C CA . LYS B 1 373 ? 9.188 35.969 7.203 1 93.88 373 LYS B CA 1
ATOM 7773 C C . LYS B 1 373 ? 9.992 35.281 6.109 1 93.88 373 LYS B C 1
ATOM 7775 O O . LYS B 1 373 ? 9.438 34.875 5.086 1 93.88 373 LYS B O 1
ATOM 7780 N N . ASN B 1 374 ? 11.258 35.031 6.266 1 92.75 374 ASN B N 1
ATOM 7781 C CA . ASN B 1 374 ? 12.133 34.406 5.285 1 92.75 374 ASN B CA 1
ATOM 7782 C C . ASN B 1 374 ? 12.047 32.875 5.355 1 92.75 374 ASN B C 1
ATOM 7784 O O . ASN B 1 374 ? 12.203 32.219 4.34 1 92.75 374 ASN B O 1
ATOM 7788 N N . ARG B 1 375 ? 11.773 32.406 6.457 1 94.19 375 ARG B N 1
ATOM 7789 C CA . ARG B 1 375 ? 11.805 30.953 6.691 1 94.19 375 ARG B CA 1
ATOM 7790 C C . ARG B 1 375 ? 10.461 30.312 6.359 1 94.19 375 ARG B C 1
ATOM 7792 O O . ARG B 1 375 ? 10.414 29.203 5.824 1 94.19 375 ARG B O 1
ATOM 7799 N N . LEU B 1 376 ? 9.406 30.953 6.617 1 95.56 376 LEU B N 1
ATOM 7800 C CA . LEU B 1 376 ? 8.07 30.375 6.613 1 95.56 376 LEU B CA 1
ATOM 7801 C C . LEU B 1 376 ? 7.684 29.906 5.215 1 95.56 376 LEU B C 1
ATOM 7803 O O . LEU B 1 376 ? 7.113 28.812 5.055 1 95.56 376 LEU B O 1
ATOM 7807 N N . PRO B 1 377 ? 8.023 30.703 4.141 1 96.5 377 PRO B N 1
ATOM 7808 C CA . PRO B 1 377 ? 7.641 30.203 2.812 1 96.5 377 PRO B CA 1
ATOM 7809 C C . PRO B 1 377 ? 8.305 28.875 2.465 1 96.5 377 PRO B C 1
ATOM 7811 O O . PRO B 1 377 ? 7.676 28.016 1.85 1 96.5 377 PRO B O 1
ATOM 7814 N N . LYS B 1 378 ? 9.539 28.656 2.846 1 96.31 378 LYS B N 1
ATOM 7815 C CA . LYS B 1 378 ? 10.242 27.391 2.611 1 96.31 378 LYS B CA 1
ATOM 7816 C C . LYS B 1 378 ? 9.609 26.25 3.408 1 96.31 378 LYS B C 1
ATOM 7818 O O . LYS B 1 378 ? 9.445 25.156 2.895 1 96.31 378 LYS B O 1
ATOM 7823 N N . SER B 1 379 ? 9.289 26.547 4.637 1 95.12 379 SER B N 1
ATOM 7824 C CA . SER B 1 379 ? 8.625 25.547 5.477 1 95.12 379 SER B CA 1
ATOM 7825 C C . SER B 1 379 ? 7.277 25.141 4.887 1 95.12 379 SER B C 1
ATOM 7827 O O . SER B 1 379 ? 6.941 23.953 4.848 1 95.12 379 SER B O 1
ATOM 7829 N N . ILE B 1 380 ? 6.539 26.125 4.449 1 97.38 380 ILE B N 1
ATOM 7830 C CA . ILE B 1 380 ? 5.215 25.875 3.893 1 97.38 380 ILE B CA 1
ATOM 7831 C C . ILE B 1 380 ? 5.332 24.953 2.682 1 97.38 380 ILE B C 1
ATOM 7833 O O . ILE B 1 380 ? 4.535 24.031 2.516 1 97.38 380 ILE B O 1
ATOM 7837 N N . GLU B 1 381 ? 6.293 25.156 1.854 1 97.56 381 GLU B N 1
ATOM 7838 C CA . GLU B 1 381 ? 6.508 24.328 0.677 1 97.56 381 GLU B CA 1
ATOM 7839 C C . GLU B 1 381 ? 6.785 22.875 1.073 1 97.56 381 GLU B C 1
ATOM 7841 O O . GLU B 1 381 ? 6.266 21.953 0.449 1 97.56 381 GLU B O 1
ATOM 7846 N N . ARG B 1 382 ? 7.586 22.734 2.031 1 96.62 382 ARG B N 1
ATOM 7847 C CA . ARG B 1 382 ? 7.914 21.375 2.467 1 96.62 382 ARG B CA 1
ATOM 7848 C C . ARG B 1 382 ? 6.711 20.703 3.119 1 96.62 382 ARG B C 1
ATOM 7850 O O . ARG B 1 382 ? 6.496 19.5 2.941 1 96.62 382 ARG B O 1
ATOM 7857 N N . TYR B 1 383 ? 5.926 21.438 3.871 1 97 383 TYR B N 1
ATOM 7858 C CA . TYR B 1 383 ? 4.719 20.859 4.457 1 97 383 TYR B CA 1
ATOM 7859 C C . TYR B 1 383 ? 3.707 20.5 3.375 1 97 383 TYR B C 1
ATOM 7861 O O . TYR B 1 383 ? 2.939 19.547 3.525 1 97 383 TYR B O 1
ATOM 7869 N N . ASP B 1 384 ? 3.725 21.25 2.316 1 97.94 384 ASP B N 1
ATOM 7870 C CA . ASP B 1 384 ? 2.883 20.891 1.18 1 97.94 384 ASP B CA 1
ATOM 7871 C C . ASP B 1 384 ? 3.273 19.531 0.614 1 97.94 384 ASP B C 1
ATOM 7873 O O . ASP B 1 384 ? 2.404 18.719 0.27 1 97.94 384 ASP B O 1
ATOM 7877 N N . VAL B 1 385 ? 4.543 19.328 0.502 1 98 385 VAL B N 1
ATOM 7878 C CA . VAL B 1 385 ? 5.043 18.031 0.019 1 98 385 VAL B CA 1
ATOM 7879 C C . VAL B 1 385 ? 4.629 16.922 0.984 1 98 385 VAL B C 1
ATOM 7881 O O . VAL B 1 385 ? 4.191 15.859 0.558 1 98 385 VAL B O 1
ATOM 7884 N N . LEU B 1 386 ? 4.723 17.188 2.268 1 97.62 386 LEU B N 1
ATOM 7885 C CA . LEU B 1 386 ? 4.332 16.203 3.27 1 97.62 386 LEU B CA 1
ATOM 7886 C C . LEU B 1 386 ? 2.85 15.867 3.158 1 97.62 386 LEU B C 1
ATOM 7888 O O . LEU B 1 386 ? 2.465 14.703 3.223 1 97.62 386 LEU B O 1
ATOM 7892 N N . CYS B 1 387 ? 2.039 16.906 3 1 97.69 387 CYS B N 1
ATOM 7893 C CA . CYS B 1 387 ? 0.603 16.703 2.859 1 97.69 387 CYS B CA 1
ATOM 7894 C C . CYS B 1 387 ? 0.291 15.867 1.617 1 97.69 387 CYS B C 1
ATOM 7896 O O . CYS B 1 387 ? -0.479 14.914 1.682 1 97.69 387 CYS B O 1
ATOM 7898 N N . SER B 1 388 ? 0.901 16.203 0.526 1 97.94 388 SER B N 1
ATOM 7899 C CA . SER B 1 388 ? 0.655 15.508 -0.73 1 97.94 388 SER B CA 1
ATOM 7900 C C . SER B 1 388 ? 1.119 14.055 -0.655 1 97.94 388 SER B C 1
ATOM 7902 O O . SER B 1 388 ? 0.416 13.148 -1.105 1 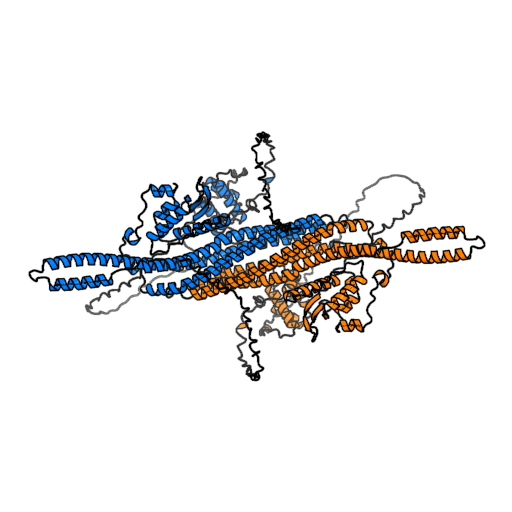97.94 388 SER B O 1
ATOM 7904 N N . THR B 1 389 ? 2.293 13.852 -0.131 1 98.19 389 THR B N 1
ATOM 7905 C CA . THR B 1 389 ? 2.854 12.508 -0.02 1 98.19 389 THR B CA 1
ATOM 7906 C C . THR B 1 389 ? 2.016 11.648 0.92 1 98.19 389 THR B C 1
ATOM 7908 O O . THR B 1 389 ? 1.749 10.484 0.628 1 98.19 389 THR B O 1
ATOM 7911 N N . MET B 1 390 ? 1.628 12.25 2.031 1 97.38 390 MET B N 1
ATOM 7912 C CA . MET B 1 390 ? 0.76 11.531 2.959 1 97.38 390 MET B CA 1
ATOM 7913 C C . MET B 1 390 ? -0.569 11.172 2.299 1 97.38 390 MET B C 1
ATOM 7915 O O . MET B 1 390 ? -1.074 10.062 2.465 1 97.38 390 MET B O 1
ATOM 7919 N N . GLY B 1 391 ? -1.104 12.133 1.588 1 97.38 391 GLY B N 1
ATOM 7920 C CA . GLY B 1 391 ? -2.322 11.867 0.837 1 97.38 391 GLY B CA 1
ATOM 7921 C C . GLY B 1 391 ? -2.174 10.727 -0.153 1 97.38 391 GLY B C 1
ATOM 7922 O O . GLY B 1 391 ? -3.062 9.883 -0.273 1 97.38 391 GLY B O 1
ATOM 7923 N N . ARG B 1 392 ? -1.08 10.688 -0.82 1 97.88 392 ARG B N 1
ATOM 7924 C CA . ARG B 1 392 ? -0.815 9.625 -1.778 1 97.88 392 ARG B CA 1
ATOM 7925 C C . ARG B 1 392 ? -0.693 8.273 -1.076 1 97.88 392 ARG B C 1
ATOM 7927 O O . ARG B 1 392 ? -1.181 7.258 -1.579 1 97.88 392 ARG B O 1
ATOM 7934 N N . MET B 1 393 ? -0.018 8.25 0.01 1 97.25 393 MET B N 1
ATOM 7935 C CA . MET B 1 393 ? 0.131 7.008 0.762 1 97.25 393 MET B CA 1
ATOM 7936 C C . MET B 1 393 ? -1.228 6.473 1.205 1 97.25 393 MET B C 1
ATOM 7938 O O . MET B 1 393 ? -1.464 5.266 1.173 1 97.25 393 MET B O 1
ATOM 7942 N N . ILE B 1 394 ? -2.09 7.344 1.595 1 97.44 394 ILE B N 1
ATOM 7943 C CA . ILE B 1 394 ? -3.438 6.949 1.99 1 97.44 394 ILE B CA 1
ATOM 7944 C C . ILE B 1 394 ? -4.184 6.383 0.784 1 97.44 394 ILE B C 1
ATOM 7946 O O . ILE B 1 394 ? -4.84 5.344 0.885 1 97.44 394 ILE B O 1
ATOM 7950 N N . LYS B 1 395 ? -4.039 7.023 -0.322 1 97.38 395 LYS B N 1
ATOM 7951 C CA . LYS B 1 395 ? -4.695 6.555 -1.538 1 97.38 395 LYS B CA 1
ATOM 7952 C C . LYS B 1 395 ? -4.184 5.176 -1.944 1 97.38 395 LYS B C 1
ATOM 7954 O O . LYS B 1 395 ? -4.953 4.336 -2.416 1 97.38 395 LYS B O 1
ATOM 7959 N N . LEU B 1 396 ? -2.902 4.961 -1.83 1 97.69 396 LEU B N 1
ATOM 7960 C CA . LEU B 1 396 ? -2.312 3.664 -2.143 1 97.69 396 LEU B CA 1
ATOM 7961 C C . LEU B 1 396 ? -2.908 2.57 -1.261 1 97.69 396 LEU B C 1
ATOM 7963 O O . LEU B 1 396 ? -3.156 1.457 -1.729 1 97.69 396 LEU B O 1
ATOM 7967 N N . ARG B 1 397 ? -3.115 2.867 -0.031 1 96.88 397 ARG B N 1
ATOM 7968 C CA . ARG B 1 397 ? -3.74 1.908 0.874 1 96.88 397 ARG B CA 1
ATOM 7969 C C . ARG B 1 397 ? -5.18 1.625 0.462 1 96.88 397 ARG B C 1
ATOM 7971 O O . ARG B 1 397 ? -5.645 0.485 0.544 1 96.88 397 ARG B O 1
ATOM 7978 N N . GLN B 1 398 ? -5.852 2.639 0.024 1 96.31 398 GLN B N 1
ATOM 7979 C CA . GLN B 1 398 ? -7.227 2.457 -0.437 1 96.31 398 GLN B CA 1
ATOM 7980 C C . GLN B 1 398 ? -7.277 1.572 -1.679 1 96.31 398 GLN B C 1
ATOM 7982 O O . GLN B 1 398 ? -8.18 0.745 -1.821 1 96.31 398 GLN B O 1
ATOM 7987 N N . GLU B 1 399 ? -6.312 1.762 -2.543 1 97.44 399 GLU B N 1
ATOM 7988 C CA . GLU B 1 399 ? -6.238 0.898 -3.717 1 97.44 399 GLU B CA 1
ATOM 7989 C C . GLU B 1 399 ? -5.957 -0.549 -3.32 1 97.44 399 GLU B C 1
ATOM 7991 O O . GLU B 1 399 ? -6.477 -1.479 -3.939 1 97.44 399 GLU B O 1
ATOM 7996 N N . ARG B 1 400 ? -5.137 -0.718 -2.383 1 97 400 ARG B N 1
ATOM 7997 C CA . ARG B 1 400 ? -4.859 -2.061 -1.883 1 97 400 ARG B CA 1
ATOM 7998 C C . ARG B 1 400 ? -6.129 -2.725 -1.366 1 97 400 ARG B C 1
ATOM 8000 O O . ARG B 1 400 ? -6.328 -3.928 -1.556 1 97 400 ARG B O 1
ATOM 8007 N N . MET B 1 401 ? -6.973 -1.943 -0.737 1 96.56 401 MET B N 1
ATOM 8008 C CA . MET B 1 401 ? -8.25 -2.461 -0.247 1 96.56 401 MET B CA 1
ATOM 8009 C C . MET B 1 401 ? -9.07 -3.053 -1.388 1 96.56 401 MET B C 1
ATOM 8011 O O . MET B 1 401 ? -9.648 -4.129 -1.246 1 96.56 401 MET B O 1
ATOM 8015 N N . GLU B 1 402 ? -9.039 -2.363 -2.453 1 97.06 402 GLU B N 1
ATOM 8016 C CA . GLU B 1 402 ? -9.789 -2.83 -3.617 1 97.06 402 GLU B CA 1
ATOM 8017 C C . GLU B 1 402 ? -9.203 -4.125 -4.168 1 97.06 402 GLU B C 1
ATOM 8019 O O . GLU B 1 402 ? -9.938 -5.035 -4.559 1 97.06 402 GLU B O 1
ATOM 8024 N N . GLN B 1 403 ? -7.898 -4.199 -4.242 1 97.94 403 GLN B N 1
ATOM 8025 C CA . GLN B 1 403 ? -7.238 -5.402 -4.742 1 97.94 403 GLN B CA 1
ATOM 8026 C C . GLN B 1 403 ? -7.516 -6.598 -3.832 1 97.94 403 GLN B C 1
ATOM 8028 O O . GLN B 1 403 ? -7.691 -7.723 -4.312 1 97.94 403 GLN B O 1
ATOM 8033 N N . LEU B 1 404 ? -7.543 -6.379 -2.523 1 97.5 404 LEU B N 1
ATOM 8034 C CA . LEU B 1 404 ? -7.848 -7.445 -1.576 1 97.5 404 LEU B CA 1
ATOM 8035 C C . LEU B 1 404 ? -9.258 -7.977 -1.791 1 97.5 404 LEU B C 1
ATOM 8037 O O . LEU B 1 404 ? -9.5 -9.18 -1.676 1 97.5 404 LEU B O 1
ATOM 8041 N N . MET B 1 405 ? -10.148 -7.07 -2.141 1 97.06 405 MET B N 1
ATOM 8042 C CA . MET B 1 405 ? -11.523 -7.469 -2.426 1 97.06 405 MET B CA 1
ATOM 8043 C C . MET B 1 405 ? -11.586 -8.344 -3.676 1 97.06 405 MET B C 1
ATOM 8045 O O . MET B 1 405 ? -12.266 -9.375 -3.684 1 97.06 405 MET B O 1
ATOM 8049 N N . ILE B 1 406 ? -10.898 -7.957 -4.711 1 97.81 406 ILE B N 1
ATOM 8050 C CA . ILE B 1 406 ? -10.875 -8.711 -5.961 1 97.81 406 ILE B CA 1
ATOM 8051 C C . ILE B 1 406 ? -10.234 -10.078 -5.727 1 97.81 406 ILE B C 1
ATOM 8053 O O . ILE B 1 406 ? -10.719 -11.094 -6.238 1 97.81 406 ILE B O 1
ATOM 8057 N N . TYR B 1 407 ? -9.172 -10.141 -4.934 1 97.62 407 TYR B N 1
ATOM 8058 C CA . TYR B 1 407 ? -8.492 -11.391 -4.625 1 97.62 407 TYR B CA 1
ATOM 8059 C C . TYR B 1 407 ? -9.406 -12.352 -3.875 1 97.62 407 TYR B C 1
ATOM 8061 O O . TYR B 1 407 ? -9.461 -13.539 -4.191 1 97.62 407 TYR B O 1
ATOM 8069 N N . ASN B 1 408 ? -10.086 -11.805 -2.891 1 96.94 408 ASN B N 1
ATOM 8070 C CA . ASN B 1 408 ? -11.039 -12.602 -2.125 1 96.94 408 ASN B CA 1
ATOM 8071 C C . ASN B 1 408 ? -12.117 -13.203 -3.023 1 96.94 408 ASN B C 1
ATOM 8073 O O . ASN B 1 408 ? -12.422 -14.391 -2.928 1 96.94 408 ASN B O 1
ATOM 8077 N N . LYS B 1 409 ? -12.656 -12.375 -3.891 1 96.88 409 LYS B N 1
ATOM 8078 C CA . LYS B 1 409 ? -13.688 -12.844 -4.809 1 96.88 409 LYS B CA 1
ATOM 8079 C C . LYS B 1 409 ? -13.148 -13.945 -5.719 1 96.88 409 LYS B C 1
ATOM 8081 O O . LYS B 1 409 ? -13.82 -14.953 -5.949 1 96.88 409 LYS B O 1
ATOM 8086 N N . ALA B 1 410 ? -11.93 -13.758 -6.219 1 97.06 410 ALA B N 1
ATOM 8087 C CA . ALA B 1 410 ? -11.305 -14.75 -7.094 1 97.06 410 ALA B CA 1
ATOM 8088 C C . ALA B 1 410 ? -11.086 -16.062 -6.363 1 97.06 410 ALA B C 1
ATOM 8090 O O . ALA B 1 410 ? -11.336 -17.141 -6.918 1 97.06 410 ALA B O 1
ATOM 8091 N N . LEU B 1 411 ? -10.625 -16.047 -5.113 1 95.88 411 LEU B N 1
ATOM 8092 C CA . LEU B 1 411 ? -10.391 -17.266 -4.336 1 95.88 411 LEU B CA 1
ATOM 8093 C C . LEU B 1 411 ? -11.703 -17.984 -4.066 1 95.88 411 LEU B C 1
ATOM 8095 O O . LEU B 1 411 ? -11.75 -19.219 -4.105 1 95.88 411 LEU B O 1
ATOM 8099 N N . LYS B 1 412 ? -12.75 -17.281 -3.83 1 94.56 412 LYS B N 1
ATOM 8100 C CA . LYS B 1 412 ? -14.062 -17.891 -3.621 1 94.56 412 LYS B CA 1
ATOM 8101 C C . LYS B 1 412 ? -14.547 -18.594 -4.887 1 94.56 412 LYS B C 1
ATOM 8103 O O . LYS B 1 412 ? -15.086 -19.703 -4.828 1 94.56 412 LYS B O 1
ATOM 8108 N N . GLU B 1 413 ? -14.336 -17.922 -5.965 1 95.12 413 GLU B N 1
ATOM 8109 C CA . GLU B 1 413 ? -14.75 -18.5 -7.242 1 95.12 413 GLU B CA 1
ATOM 8110 C C . GLU B 1 413 ? -13.961 -19.766 -7.555 1 95.12 413 GLU B C 1
ATOM 8112 O O . GLU B 1 413 ? -14.523 -20.75 -8.039 1 95.12 413 GLU B O 1
ATOM 8117 N N . ILE B 1 414 ? -12.656 -19.75 -7.277 1 94.06 414 ILE B N 1
ATOM 8118 C CA . ILE B 1 414 ? -11.836 -20.938 -7.492 1 94.06 414 ILE B CA 1
ATOM 8119 C C . ILE B 1 414 ? -12.328 -22.078 -6.605 1 94.06 414 ILE B C 1
ATOM 8121 O O . ILE B 1 414 ? -12.312 -23.25 -7.012 1 94.06 414 ILE B O 1
ATOM 8125 N N . GLY B 1 415 ? -12.656 -21.703 -5.379 1 91.69 415 GLY B N 1
ATOM 8126 C CA . GLY B 1 415 ? -13.203 -22.703 -4.477 1 91.69 415 GLY B CA 1
ATOM 8127 C C . GLY B 1 415 ? -14.453 -23.375 -5.016 1 91.69 415 GLY B C 1
ATOM 8128 O O . GLY B 1 415 ? -14.602 -24.594 -4.91 1 91.69 415 GLY B O 1
ATOM 8129 N N . ASN B 1 416 ? -15.281 -22.641 -5.676 1 92.06 416 ASN B N 1
ATOM 8130 C CA . ASN B 1 416 ? -16.5 -23.172 -6.266 1 92.06 416 ASN B CA 1
ATOM 8131 C C . ASN B 1 416 ? -16.188 -24.094 -7.453 1 92.06 416 ASN B C 1
ATOM 8133 O O . ASN B 1 416 ? -16.859 -25.109 -7.652 1 92.06 416 ASN B O 1
ATOM 8137 N N . ILE B 1 417 ? -15.172 -23.766 -8.18 1 92.5 417 ILE B N 1
ATOM 8138 C CA . ILE B 1 417 ? -14.805 -24.531 -9.367 1 92.5 417 ILE B CA 1
ATOM 8139 C C . ILE B 1 417 ? -14.141 -25.844 -8.953 1 92.5 417 ILE B C 1
ATOM 8141 O O . ILE B 1 417 ? -14.414 -26.906 -9.531 1 92.5 417 ILE B O 1
ATOM 8145 N N . GLU B 1 418 ? -13.281 -25.812 -7.922 1 88.5 418 GLU B N 1
ATOM 8146 C CA . GLU B 1 418 ? -12.43 -26.938 -7.574 1 88.5 418 GLU B CA 1
ATOM 8147 C C . GLU B 1 418 ? -13.047 -27.766 -6.449 1 88.5 418 GLU B C 1
ATOM 8149 O O . GLU B 1 418 ? -12.422 -28.703 -5.953 1 88.5 418 GLU B O 1
ATOM 8154 N N . GLN B 1 419 ? -14.266 -27.391 -6.102 1 83.31 419 GLN B N 1
ATOM 8155 C CA . GLN B 1 419 ? -14.938 -28.141 -5.043 1 83.31 419 GLN B CA 1
ATOM 8156 C C . GLN B 1 419 ? -15.188 -29.594 -5.461 1 83.31 419 GLN B C 1
ATOM 8158 O O . GLN B 1 419 ? -15.094 -30.5 -4.641 1 83.31 419 GLN B O 1
ATOM 8163 N N . ALA B 1 420 ? -15.398 -29.719 -6.758 1 82 420 ALA B N 1
ATOM 8164 C CA . ALA B 1 420 ? -15.641 -31.062 -7.258 1 82 420 ALA B CA 1
ATOM 8165 C C . ALA B 1 420 ? -14.359 -31.688 -7.801 1 82 420 ALA B C 1
ATOM 8167 O O . ALA B 1 420 ? -13.82 -31.234 -8.812 1 82 420 ALA B O 1
ATOM 8168 N N . CYS B 1 421 ? -13.773 -32.656 -7.039 1 86.25 421 CYS B N 1
ATOM 8169 C CA . CYS B 1 421 ? -12.562 -33.344 -7.457 1 86.25 421 CYS B CA 1
ATOM 8170 C C . CYS B 1 421 ? -12.898 -34.5 -8.398 1 86.25 421 CYS B C 1
ATOM 8172 O O . CYS B 1 421 ? -13.953 -35.125 -8.289 1 86.25 421 CYS B O 1
ATOM 8174 N N . PHE B 1 422 ? -12.117 -34.781 -9.336 1 86.19 422 PHE B N 1
ATOM 8175 C CA . PHE B 1 422 ? -12.352 -35.844 -10.289 1 86.19 422 PHE B CA 1
ATOM 8176 C C . PHE B 1 422 ? -12 -37.188 -9.68 1 86.19 422 PHE B C 1
ATOM 8178 O O . PHE B 1 422 ? -12.336 -38.25 -10.242 1 86.19 422 PHE B O 1
ATOM 8185 N N . VAL B 1 423 ? -11.289 -37.219 -8.578 1 86.12 423 VAL B N 1
ATOM 8186 C CA . VAL B 1 423 ? -11.016 -38.469 -7.844 1 86.12 423 VAL B CA 1
ATOM 8187 C C . VAL B 1 423 ? -12.156 -38.719 -6.863 1 86.12 423 VAL B C 1
ATOM 8189 O O . VAL B 1 423 ? -12.492 -37.875 -6.039 1 86.12 423 VAL B O 1
ATOM 8192 N N . PRO B 1 424 ? -12.758 -39.875 -7.047 1 83.5 424 PRO B N 1
ATOM 8193 C CA . PRO B 1 424 ? -13.883 -40.188 -6.16 1 83.5 424 PRO B CA 1
ATOM 8194 C C . PRO B 1 424 ? -13.469 -40.25 -4.691 1 83.5 424 PRO B C 1
ATOM 8196 O O . PRO B 1 424 ? -12.375 -40.75 -4.379 1 83.5 424 PRO B O 1
ATOM 8199 N N . ASN B 1 425 ? -14.227 -39.656 -3.713 1 82.44 425 ASN B N 1
ATOM 8200 C CA . ASN B 1 425 ? -14.086 -39.688 -2.262 1 82.44 425 ASN B CA 1
ATOM 8201 C C . ASN B 1 425 ? -12.812 -39 -1.802 1 82.44 425 ASN B C 1
ATOM 8203 O O . ASN B 1 425 ? -12.188 -39.406 -0.825 1 82.44 425 ASN B O 1
ATOM 8207 N N . CYS B 1 426 ? -12.359 -38.125 -2.648 1 86.69 426 CYS B N 1
ATOM 8208 C CA . CYS B 1 426 ? -11.172 -37.344 -2.27 1 86.69 426 CYS B CA 1
ATOM 8209 C C . CYS B 1 426 ? -11.469 -36.438 -1.086 1 86.69 426 CYS B C 1
ATOM 8211 O O . CYS B 1 426 ? -12.414 -35.656 -1.123 1 86.69 426 CYS B O 1
ATOM 8213 N N . GLN B 1 427 ? -10.703 -36.5 -0.007 1 83.12 427 GLN B N 1
ATOM 8214 C CA . GLN B 1 427 ? -10.898 -35.656 1.163 1 83.12 427 GLN B CA 1
ATOM 8215 C C . GLN B 1 427 ? -9.898 -34.5 1.177 1 83.12 427 GLN B C 1
ATOM 8217 O O . GLN B 1 427 ? -10.125 -33.469 1.833 1 83.12 427 GLN B O 1
ATOM 8222 N N . ALA B 1 428 ? -8.852 -34.625 0.461 1 84.44 428 ALA B N 1
ATOM 8223 C CA . ALA B 1 428 ? -7.766 -33.625 0.483 1 84.44 428 ALA B CA 1
ATOM 8224 C C . ALA B 1 428 ? -8.164 -32.375 -0.261 1 84.44 428 ALA B C 1
ATOM 8226 O O . ALA B 1 428 ? -7.914 -31.266 0.219 1 84.44 428 ALA B O 1
ATOM 8227 N N . CYS B 1 429 ? -8.836 -32.531 -1.372 1 88 429 CYS B N 1
ATOM 8228 C CA . CYS B 1 429 ? -9.141 -31.391 -2.217 1 88 429 CYS B CA 1
ATOM 8229 C C . CYS B 1 429 ? -10.141 -30.453 -1.536 1 88 429 CYS B C 1
ATOM 8231 O O . CYS B 1 429 ? -9.945 -29.25 -1.502 1 88 429 CYS B O 1
ATOM 8233 N N . PRO B 1 430 ? -11.195 -31.016 -0.897 1 86.56 430 PRO B N 1
ATOM 8234 C CA . PRO B 1 430 ? -12.102 -30.125 -0.162 1 86.56 430 PRO B CA 1
ATOM 8235 C C . PRO B 1 430 ? -11.406 -29.391 0.976 1 86.56 430 PRO B C 1
ATOM 8237 O O . PRO B 1 430 ? -11.766 -28.234 1.28 1 86.56 430 PRO B O 1
ATOM 8240 N N . HIS B 1 431 ? -10.5 -30.016 1.541 1 87.88 431 HIS B N 1
ATOM 8241 C CA . HIS B 1 431 ? -9.734 -29.375 2.605 1 87.88 431 HIS B CA 1
ATOM 8242 C C . HIS B 1 431 ? -8.914 -28.219 2.07 1 87.88 431 HIS B C 1
ATOM 8244 O O . HIS B 1 431 ? -8.836 -27.156 2.703 1 87.88 431 HIS B O 1
ATOM 8250 N N . VAL B 1 432 ? -8.32 -28.391 0.993 1 88.88 432 VAL B N 1
ATOM 8251 C CA . VAL B 1 432 ? -7.547 -27.328 0.356 1 88.88 432 VAL B CA 1
ATOM 8252 C C . VAL B 1 432 ? -8.469 -26.172 -0.012 1 88.88 432 VAL B C 1
ATOM 8254 O O . VAL B 1 432 ? -8.109 -25 0.175 1 88.88 432 VAL B O 1
ATOM 8257 N N . VAL B 1 433 ? -9.648 -26.516 -0.504 1 89.56 433 VAL B N 1
ATOM 8258 C CA . VAL B 1 433 ? -10.617 -25.5 -0.901 1 89.56 433 VAL B CA 1
ATOM 8259 C C . VAL B 1 433 ? -11.031 -24.672 0.316 1 89.56 433 VAL B C 1
ATOM 8261 O O . VAL B 1 433 ? -11.133 -23.453 0.237 1 89.56 433 VAL B O 1
ATOM 8264 N N . ARG B 1 434 ? -11.211 -25.328 1.397 1 88.38 434 ARG B N 1
ATOM 8265 C CA . ARG B 1 434 ? -11.516 -24.609 2.629 1 88.38 434 ARG B CA 1
ATOM 8266 C C . ARG B 1 434 ? -10.367 -23.688 3.025 1 88.38 434 ARG B C 1
ATOM 8268 O O . ARG B 1 434 ? -10.594 -22.594 3.551 1 88.38 434 ARG B O 1
ATOM 8275 N N . GLY B 1 435 ? -9.211 -24.125 2.729 1 87.12 435 GLY B N 1
ATOM 8276 C CA . GLY B 1 435 ? -8.039 -23.297 2.984 1 87.12 435 GLY B CA 1
ATOM 8277 C C . GLY B 1 435 ? -8.039 -22 2.201 1 87.12 435 GLY B C 1
ATOM 8278 O O . GLY B 1 435 ? -7.809 -20.938 2.766 1 87.12 435 GLY B O 1
ATOM 8279 N N . TYR B 1 436 ? -8.406 -22.078 0.904 1 85.31 436 TYR B N 1
ATOM 8280 C CA . TYR B 1 436 ? -8.43 -20.875 0.089 1 85.31 436 TYR B CA 1
ATOM 8281 C C . TYR B 1 436 ? -9.531 -19.922 0.559 1 85.31 436 TYR B C 1
ATOM 8283 O O . TYR B 1 436 ? -9.359 -18.703 0.505 1 85.31 436 TYR B O 1
ATOM 8291 N N . GLU B 1 437 ? -10.555 -20.578 0.947 1 88.44 437 GLU B N 1
ATOM 8292 C CA . GLU B 1 437 ? -11.656 -19.734 1.416 1 88.44 437 GLU B CA 1
ATOM 8293 C C . GLU B 1 437 ? -11.273 -18.984 2.682 1 88.44 437 GLU B C 1
ATOM 8295 O O . GLU B 1 437 ? -11.602 -17.797 2.826 1 88.44 437 GLU B O 1
ATOM 8300 N N . SER B 1 438 ? -10.562 -19.641 3.518 1 92.62 438 SER B N 1
ATOM 8301 C CA . SER B 1 438 ? -10.078 -18.984 4.73 1 92.62 438 SER B CA 1
ATOM 8302 C C . SER B 1 438 ? -9.094 -17.859 4.406 1 92.62 438 SER B C 1
ATOM 8304 O O . SER B 1 438 ? -9.164 -16.781 4.996 1 92.62 438 SER B O 1
ATOM 8306 N N . VAL B 1 439 ? -8.227 -18.141 3.523 1 93.94 439 VAL B N 1
ATOM 8307 C CA . VAL B 1 439 ? -7.27 -17.109 3.117 1 93.94 439 VAL B CA 1
ATOM 8308 C C . VAL B 1 439 ? -8.023 -15.883 2.596 1 93.94 439 VAL B C 1
ATOM 8310 O O . VAL B 1 439 ? -7.715 -14.75 2.979 1 93.94 439 VAL B O 1
ATOM 8313 N N . GLY B 1 440 ? -9.023 -16.125 1.756 1 95 440 GLY B N 1
ATOM 8314 C CA . GLY B 1 440 ? -9.828 -15.039 1.229 1 95 440 GLY B CA 1
ATOM 8315 C C . GLY B 1 440 ? -10.539 -14.25 2.309 1 95 440 GLY B C 1
ATOM 8316 O O . GLY B 1 440 ? -10.547 -13.016 2.277 1 95 440 GLY B O 1
ATOM 8317 N N . ASP B 1 441 ? -11.055 -14.906 3.219 1 95.44 441 ASP B N 1
ATOM 8318 C CA . ASP B 1 441 ? -11.805 -14.258 4.293 1 95.44 441 ASP B CA 1
ATOM 8319 C C . ASP B 1 441 ? -10.891 -13.398 5.16 1 95.44 441 ASP B C 1
ATOM 8321 O O . ASP B 1 441 ? -11.242 -12.273 5.523 1 95.44 441 ASP B O 1
ATOM 8325 N N . TYR B 1 442 ? -9.82 -13.953 5.461 1 95.12 442 TYR B N 1
ATOM 8326 C CA . TYR B 1 442 ? -8.906 -13.195 6.316 1 95.12 442 TYR B CA 1
ATOM 8327 C C . TYR B 1 442 ? -8.281 -12.031 5.551 1 95.12 442 TYR B C 1
ATOM 8329 O O . TYR B 1 442 ? -7.953 -11 6.141 1 95.12 442 TYR B O 1
ATOM 8337 N N . MET B 1 443 ? -8.125 -12.164 4.262 1 95.12 443 MET B N 1
ATOM 8338 C CA . MET B 1 443 ? -7.715 -11.023 3.445 1 95.12 443 MET B CA 1
ATOM 8339 C C . MET B 1 443 ? -8.789 -9.938 3.445 1 95.12 443 MET B C 1
ATOM 8341 O O . MET B 1 443 ? -8.469 -8.75 3.453 1 95.12 443 MET B O 1
ATOM 8345 N N . ASN B 1 444 ? -10 -10.383 3.467 1 96.12 444 ASN B N 1
ATOM 8346 C CA . ASN B 1 444 ? -11.102 -9.422 3.553 1 96.12 444 ASN B CA 1
ATOM 8347 C C . ASN B 1 444 ? -11.125 -8.727 4.91 1 96.12 444 ASN B C 1
ATOM 8349 O O . ASN B 1 444 ? -11.5 -7.555 5 1 96.12 444 ASN B O 1
ATOM 8353 N N . GLU B 1 445 ? -10.781 -9.445 5.918 1 96.62 445 GLU B N 1
ATOM 8354 C CA . GLU B 1 445 ? -10.656 -8.82 7.234 1 96.62 445 GLU B CA 1
ATOM 8355 C C . GLU B 1 445 ? -9.555 -7.77 7.25 1 96.62 445 GLU B C 1
ATOM 8357 O O . GLU B 1 445 ? -9.695 -6.723 7.887 1 96.62 445 GLU B O 1
ATOM 8362 N N . GLU B 1 446 ? -8.461 -8.094 6.637 1 96 446 GLU B N 1
ATOM 8363 C CA . GLU B 1 446 ? -7.402 -7.098 6.512 1 96 446 GLU B CA 1
ATOM 8364 C C . GLU B 1 446 ? -7.906 -5.844 5.809 1 96 446 GLU B C 1
ATOM 8366 O O . GLU B 1 446 ? -7.52 -4.727 6.164 1 96 446 GLU B O 1
ATOM 8371 N N . ARG B 1 447 ? -8.75 -6.066 4.812 1 96.38 447 ARG B N 1
ATOM 8372 C CA . ARG B 1 447 ? -9.359 -4.941 4.109 1 96.38 447 ARG B CA 1
ATOM 8373 C C . ARG B 1 447 ? -10.094 -4.027 5.078 1 96.38 447 ARG B C 1
ATOM 8375 O O . ARG B 1 447 ? -9.969 -2.805 5.004 1 96.38 447 ARG B O 1
ATOM 8382 N N . THR B 1 448 ? -10.805 -4.574 5.992 1 96.38 448 THR B N 1
ATOM 8383 C CA . THR B 1 448 ? -11.562 -3.809 6.98 1 96.38 448 THR B CA 1
ATOM 8384 C C . THR B 1 448 ? -10.617 -3.043 7.902 1 96.38 448 THR B C 1
ATOM 8386 O O . THR B 1 448 ? -10.891 -1.897 8.266 1 96.38 448 THR B O 1
ATOM 8389 N N . ILE B 1 449 ? -9.57 -3.674 8.266 1 96.69 449 ILE B N 1
ATOM 8390 C CA . ILE B 1 449 ? -8.562 -3.025 9.102 1 96.69 449 ILE B CA 1
ATOM 8391 C C . ILE B 1 449 ? -7.992 -1.809 8.383 1 96.69 449 ILE B C 1
ATOM 8393 O O . ILE B 1 449 ? -7.883 -0.728 8.961 1 96.69 449 ILE B O 1
ATOM 8397 N N . ILE B 1 450 ? -7.703 -1.976 7.121 1 96.94 450 ILE B N 1
ATOM 8398 C CA . ILE B 1 450 ? -7.133 -0.893 6.324 1 96.94 450 ILE B CA 1
ATOM 8399 C C . ILE B 1 450 ? -8.156 0.229 6.176 1 96.94 450 ILE B C 1
ATOM 8401 O O . ILE B 1 450 ? -7.805 1.409 6.195 1 96.94 450 ILE B O 1
ATOM 8405 N N . GLU B 1 451 ? -9.414 -0.136 6.031 1 96.06 451 GLU B N 1
ATOM 8406 C CA . GLU B 1 451 ? -10.477 0.855 5.898 1 96.06 451 GLU B CA 1
ATOM 8407 C C . GLU B 1 451 ? -10.539 1.766 7.121 1 96.06 451 GLU B C 1
ATOM 8409 O O . GLU B 1 451 ? -10.617 2.988 6.988 1 96.06 451 GLU B O 1
ATOM 8414 N N . ASN B 1 452 ? -10.406 1.198 8.219 1 95.94 452 ASN B N 1
ATOM 8415 C CA . ASN B 1 452 ? -10.406 1.966 9.461 1 95.94 452 ASN B CA 1
ATOM 8416 C C . ASN B 1 452 ? -9.141 2.807 9.602 1 95.94 452 ASN B C 1
ATOM 8418 O O . ASN B 1 452 ? -9.203 3.963 10.031 1 95.94 452 ASN B O 1
ATOM 8422 N N . GLU B 1 453 ? -8.094 2.189 9.289 1 95.94 453 GLU B N 1
ATOM 8423 C CA . GLU B 1 453 ? -6.824 2.902 9.359 1 95.94 453 GLU B CA 1
ATOM 8424 C C . GLU B 1 453 ? -6.824 4.129 8.453 1 95.94 453 GLU B C 1
ATOM 8426 O O . GLU B 1 453 ? -6.383 5.207 8.859 1 95.94 453 GLU B O 1
ATOM 8431 N N . THR B 1 454 ? -7.293 3.975 7.234 1 96.12 454 THR B N 1
ATOM 8432 C CA . THR B 1 454 ? -7.285 5.07 6.27 1 96.12 454 THR B CA 1
ATOM 8433 C C . THR B 1 454 ? -8.234 6.18 6.707 1 96.12 454 THR B C 1
ATOM 8435 O O . THR B 1 454 ? -7.922 7.363 6.57 1 96.12 454 THR B O 1
ATOM 8438 N N . SER B 1 455 ? -9.359 5.859 7.242 1 93.88 455 SER B N 1
ATOM 8439 C CA . SER B 1 455 ? -10.305 6.852 7.738 1 93.88 455 SER B CA 1
ATOM 8440 C C . SER B 1 455 ? -9.695 7.688 8.859 1 93.88 455 SER B C 1
ATOM 8442 O O . SER B 1 455 ? -9.805 8.914 8.852 1 93.88 455 SER B O 1
ATOM 8444 N N . LEU B 1 456 ? -9 7.043 9.719 1 93.88 456 LEU B N 1
ATOM 8445 C CA . LEU B 1 456 ? -8.367 7.73 10.844 1 93.88 456 LEU B CA 1
ATOM 8446 C C . LEU B 1 456 ? -7.18 8.562 10.367 1 93.88 456 LEU B C 1
ATOM 8448 O O . LEU B 1 456 ? -6.914 9.633 10.922 1 93.88 456 LEU B O 1
ATOM 8452 N N . SER B 1 457 ? -6.473 8.031 9.359 1 95.25 457 SER B N 1
ATOM 8453 C CA . SER B 1 457 ? -5.332 8.766 8.828 1 95.25 457 SER B CA 1
ATOM 8454 C C . SER B 1 457 ? -5.777 10.047 8.133 1 95.25 457 SER B C 1
ATOM 8456 O O . SER B 1 457 ? -5.094 11.07 8.203 1 95.25 457 SER B O 1
ATOM 8458 N N . ILE B 1 458 ? -6.938 10.039 7.484 1 93.38 458 ILE B N 1
ATOM 8459 C CA . ILE B 1 458 ? -7.469 11.203 6.789 1 93.38 458 ILE B CA 1
ATOM 8460 C C . ILE B 1 458 ? -7.844 12.281 7.801 1 93.38 458 ILE B C 1
ATOM 8462 O O . ILE B 1 458 ? -7.441 13.438 7.66 1 93.38 458 ILE B O 1
ATOM 8466 N N . SER B 1 459 ? -8.5 11.914 8.875 1 89.31 459 SER B N 1
ATOM 8467 C CA . SER B 1 459 ? -8.977 12.875 9.867 1 89.31 459 SER B CA 1
ATOM 8468 C C . SER B 1 459 ? -7.902 13.18 10.906 1 89.31 459 SER B C 1
ATOM 8470 O O . SER B 1 459 ? -8.023 14.141 11.672 1 89.31 459 SER B O 1
ATOM 8472 N N . GLY B 1 460 ? -6.852 12.359 10.891 1 91.25 460 GLY B N 1
ATOM 8473 C CA . GLY B 1 460 ? -5.812 12.523 11.898 1 91.25 460 GLY B CA 1
ATOM 8474 C C . GLY B 1 460 ? -4.566 13.203 11.359 1 91.25 460 GLY B C 1
ATOM 8475 O O . GLY B 1 460 ? -4.508 14.43 11.266 1 91.25 460 GLY B O 1
ATOM 8476 N N . VAL B 1 461 ? -3.676 12.406 10.859 1 94.62 461 VAL B N 1
ATOM 8477 C CA . VAL B 1 461 ? -2.354 12.906 10.492 1 94.62 461 VAL B CA 1
ATOM 8478 C C . VAL B 1 461 ? -2.469 13.875 9.32 1 94.62 461 VAL B C 1
ATOM 8480 O O . VAL B 1 461 ? -1.879 14.953 9.336 1 94.62 461 VAL B O 1
ATOM 8483 N N . LEU B 1 462 ? -3.217 13.547 8.32 1 96 462 LEU B N 1
ATOM 8484 C CA . LEU B 1 462 ? -3.309 14.383 7.129 1 96 462 LEU B CA 1
ATOM 8485 C C . LEU B 1 462 ? -3.967 15.719 7.453 1 96 462 LEU B C 1
ATOM 8487 O O . LEU B 1 462 ? -3.465 16.781 7.059 1 96 462 LEU B O 1
ATOM 8491 N N . GLU B 1 463 ? -5.051 15.656 8.211 1 93.06 463 GLU B N 1
ATOM 8492 C CA . GLU B 1 463 ? -5.742 16.891 8.594 1 93.06 463 GLU B CA 1
ATOM 8493 C C . GLU B 1 463 ? -4.859 17.766 9.477 1 93.06 463 GLU B C 1
ATOM 8495 O O . GLU B 1 463 ? -4.855 18.984 9.336 1 93.06 463 GLU B O 1
ATOM 8500 N N . SER B 1 464 ? -4.141 17.156 10.367 1 94.06 464 SER B N 1
ATOM 8501 C CA . SER B 1 464 ? -3.248 17.906 11.25 1 94.06 464 SER B CA 1
ATOM 8502 C C . SER B 1 464 ? -2.125 18.578 10.461 1 94.06 464 SER B C 1
ATOM 8504 O O . SER B 1 464 ? -1.746 19.703 10.758 1 94.06 464 SER B O 1
ATOM 8506 N N . LEU B 1 465 ? -1.612 17.859 9.484 1 96.38 465 LEU B N 1
ATOM 8507 C CA . LEU B 1 465 ? -0.575 18.438 8.633 1 96.38 465 LEU B CA 1
ATOM 8508 C C . LEU B 1 465 ? -1.112 19.625 7.852 1 96.38 465 LEU B C 1
ATOM 8510 O O . LEU B 1 465 ? -0.466 20.672 7.789 1 96.38 465 LEU B O 1
ATOM 8514 N N . LYS B 1 466 ? -2.27 19.516 7.34 1 96.06 466 LYS B N 1
ATOM 8515 C CA . LYS B 1 466 ? -2.885 20.594 6.582 1 96.06 466 LYS B CA 1
ATOM 8516 C C . LYS B 1 466 ? -3.15 21.812 7.473 1 96.06 466 LYS B C 1
ATOM 8518 O O . LYS B 1 466 ? -2.908 22.953 7.07 1 96.06 466 LYS B O 1
ATOM 8523 N N . ARG B 1 467 ? -3.631 21.5 8.656 1 94.62 467 ARG B N 1
ATOM 8524 C CA . ARG B 1 467 ? -3.904 22.578 9.609 1 94.62 467 ARG B CA 1
ATOM 8525 C C . ARG B 1 467 ? -2.633 23.359 9.938 1 94.62 467 ARG B C 1
ATOM 8527 O O . ARG B 1 467 ? -2.645 24.594 9.961 1 94.62 467 ARG B O 1
ATOM 8534 N N . HIS B 1 468 ? -1.602 22.609 10.164 1 95.12 468 HIS B N 1
ATOM 8535 C CA . HIS B 1 468 ? -0.342 23.266 10.492 1 95.12 468 HIS B CA 1
ATOM 8536 C C . HIS B 1 468 ? 0.168 24.109 9.32 1 95.12 468 HIS B C 1
ATOM 8538 O O . HIS B 1 468 ? 0.577 25.25 9.5 1 95.12 468 HIS B O 1
ATOM 8544 N N . ARG B 1 469 ? 0.152 23.516 8.156 1 96.06 469 ARG B N 1
ATOM 8545 C CA . ARG B 1 469 ? 0.564 24.234 6.957 1 96.06 469 ARG B CA 1
ATOM 8546 C C . ARG B 1 469 ? -0.245 25.516 6.781 1 96.06 469 ARG B C 1
ATOM 8548 O O . ARG B 1 469 ? 0.314 26.578 6.484 1 96.06 469 ARG B O 1
ATOM 8555 N N . ASP B 1 470 ? -1.548 25.484 7.039 1 95.69 470 ASP B N 1
ATOM 8556 C CA . ASP B 1 470 ? -2.438 26.625 6.859 1 95.69 470 ASP B CA 1
ATOM 8557 C C . ASP B 1 470 ? -2.127 27.719 7.871 1 95.69 470 ASP B C 1
ATOM 8559 O O . ASP B 1 470 ? -2.164 28.906 7.535 1 95.69 470 ASP B O 1
ATOM 8563 N N . ILE B 1 471 ? -1.854 27.297 9.078 1 96.25 471 ILE B N 1
ATOM 8564 C CA . ILE B 1 471 ? -1.547 28.281 10.109 1 96.25 471 ILE B CA 1
ATOM 8565 C C . ILE B 1 471 ? -0.29 29.062 9.734 1 96.25 471 ILE B C 1
ATOM 8567 O O . ILE B 1 471 ? -0.222 30.281 9.922 1 96.25 471 ILE B O 1
ATOM 8571 N N . LEU B 1 472 ? 0.695 28.375 9.172 1 96.88 472 LEU B N 1
ATOM 8572 C CA . LEU B 1 472 ? 1.913 29.047 8.734 1 96.88 472 LEU B CA 1
ATOM 8573 C C . LEU B 1 472 ? 1.614 30.031 7.613 1 96.88 472 LEU B C 1
ATOM 8575 O O . LEU B 1 472 ? 2.102 31.172 7.637 1 96.88 472 LEU B O 1
ATOM 8579 N N . ALA B 1 473 ? 0.794 29.625 6.738 1 97.12 473 ALA B N 1
ATOM 8580 C CA . ALA B 1 473 ? 0.435 30.484 5.621 1 97.12 473 ALA B CA 1
ATOM 8581 C C . ALA B 1 473 ? -0.359 31.703 6.102 1 97.12 473 ALA B C 1
ATOM 8583 O O . ALA B 1 473 ? -0.16 32.812 5.613 1 97.12 473 ALA B O 1
ATOM 8584 N N . CYS B 1 474 ? -1.228 31.484 7.074 1 97.56 474 CYS B N 1
ATOM 8585 C CA . CYS B 1 474 ? -2.049 32.562 7.621 1 97.56 474 CYS B CA 1
ATOM 8586 C C . CYS B 1 474 ? -1.194 33.594 8.375 1 97.56 474 CYS B C 1
ATOM 8588 O O . CYS B 1 474 ? -1.514 34.781 8.398 1 97.56 474 CYS B O 1
ATOM 8590 N N . PHE B 1 475 ? -0.141 33.062 8.945 1 97.94 475 PHE B N 1
ATOM 8591 C CA . PHE B 1 475 ? 0.761 33.969 9.648 1 97.94 475 PHE B CA 1
ATOM 8592 C C . PHE B 1 475 ? 1.429 34.938 8.672 1 97.94 475 PHE B C 1
ATOM 8594 O O . PHE B 1 475 ? 1.551 36.125 8.953 1 97.94 475 PHE B O 1
ATOM 8601 N N . ILE B 1 476 ? 1.853 34.438 7.527 1 97.25 476 ILE B N 1
ATOM 8602 C CA . ILE B 1 476 ? 2.453 35.281 6.5 1 97.25 476 ILE B CA 1
ATOM 8603 C C . ILE B 1 476 ? 1.443 36.312 6.035 1 97.25 476 ILE B C 1
ATOM 8605 O O . ILE B 1 476 ? 1.788 37.5 5.859 1 97.25 476 ILE B O 1
ATOM 8609 N N . ASP B 1 477 ? 0.26 35.875 5.867 1 97.31 477 ASP B N 1
ATOM 8610 C CA . ASP B 1 477 ? -0.806 36.781 5.457 1 97.31 477 ASP B CA 1
ATOM 8611 C C . ASP B 1 477 ? -1.009 37.875 6.488 1 97.31 477 ASP B C 1
ATOM 8613 O O . ASP B 1 477 ? -1.237 39.031 6.129 1 97.31 477 ASP B O 1
ATOM 8617 N N . MET B 1 478 ? -0.942 37.531 7.75 1 97.75 478 MET B N 1
ATOM 8618 C CA . MET B 1 478 ? -1.083 38.5 8.828 1 97.75 478 MET B CA 1
ATOM 8619 C C . MET B 1 478 ? 0.04 39.531 8.773 1 97.75 478 MET B C 1
ATOM 8621 O O . MET B 1 478 ? -0.201 40.719 8.945 1 97.75 478 MET B O 1
ATOM 8625 N N . LEU B 1 479 ? 1.27 39.094 8.492 1 97 479 LEU B N 1
ATOM 8626 C CA . LEU B 1 479 ? 2.402 40 8.406 1 97 479 LEU B CA 1
ATOM 8627 C C . LEU B 1 479 ? 2.229 40.969 7.238 1 97 479 LEU B C 1
ATOM 8629 O O . LEU B 1 479 ? 2.584 42.156 7.348 1 97 479 LEU B O 1
ATOM 8633 N N . GLU B 1 480 ? 1.683 40.5 6.188 1 95.88 480 GLU B N 1
ATOM 8634 C CA . GLU B 1 480 ? 1.423 41.375 5.039 1 95.88 480 GLU B CA 1
ATOM 8635 C C . GLU B 1 480 ? 0.352 42.406 5.359 1 95.88 480 GLU B C 1
ATOM 8637 O O . GLU B 1 480 ? 0.482 43.562 4.992 1 95.88 480 GLU B O 1
ATOM 8642 N N . ARG B 1 481 ? -0.675 42 6.035 1 95.5 481 ARG B N 1
ATOM 8643 C CA . ARG B 1 481 ? -1.717 42.938 6.461 1 95.5 481 ARG B CA 1
ATOM 8644 C C . ARG B 1 481 ? -1.158 43.969 7.422 1 95.5 481 ARG B C 1
ATOM 8646 O O . ARG B 1 481 ? -1.492 45.156 7.324 1 95.5 481 ARG B O 1
ATOM 8653 N N . LYS B 1 482 ? -0.324 43.5 8.359 1 95.5 482 LYS B N 1
ATOM 8654 C CA . LYS B 1 482 ? 0.311 44.406 9.312 1 95.5 482 LYS B CA 1
ATOM 8655 C C . LYS B 1 482 ? 1.103 45.5 8.594 1 95.5 482 LYS B C 1
ATOM 8657 O O . LYS B 1 482 ? 0.979 46.688 8.914 1 95.5 482 LYS B O 1
ATOM 8662 N N . THR B 1 483 ? 1.885 45.094 7.59 1 92.88 483 THR B N 1
ATOM 8663 C CA . THR B 1 483 ? 2.715 46.031 6.852 1 92.88 483 THR B CA 1
ATOM 8664 C C . THR B 1 483 ? 1.848 47.031 6.102 1 92.88 483 THR B C 1
ATOM 8666 O O . THR B 1 483 ? 2.199 48.219 6.008 1 92.88 483 THR B O 1
ATOM 8669 N N . ARG B 1 484 ? 0.725 46.719 5.691 1 92.81 484 ARG B N 1
ATOM 8670 C CA . ARG B 1 484 ? -0.162 47.562 4.91 1 92.81 484 ARG B CA 1
ATOM 8671 C C . ARG B 1 484 ? -0.94 48.5 5.812 1 92.81 484 ARG B C 1
ATOM 8673 O O . ARG B 1 484 ? -1.139 49.688 5.465 1 92.81 484 ARG B O 1
ATOM 8680 N N . LEU B 1 485 ? -1.273 48.031 7.047 1 90.06 485 LEU B N 1
ATOM 8681 C CA . LEU B 1 485 ? -2.234 48.781 7.855 1 90.06 485 LEU B CA 1
ATOM 8682 C C . LEU B 1 485 ? -1.534 49.5 9 1 90.06 485 LEU B C 1
ATOM 8684 O O . LEU B 1 485 ? -2.119 50.375 9.625 1 90.06 485 LEU B O 1
ATOM 8688 N N . GLU B 1 486 ? -0.273 49.156 9.242 1 85.31 486 GLU B N 1
ATOM 8689 C CA . GLU B 1 486 ? 0.435 49.781 10.359 1 85.31 486 GLU B CA 1
ATOM 8690 C C . GLU B 1 486 ? 0.954 51.156 10 1 85.31 486 GLU B C 1
ATOM 8692 O O . GLU B 1 486 ? 1.603 51.812 10.82 1 85.31 486 GLU B O 1
ATOM 8697 N N . VAL B 1 487 ? 0.534 51.781 9.008 1 82.62 487 VAL B N 1
ATOM 8698 C CA . VAL B 1 487 ? 1.022 53.094 8.594 1 82.62 487 VAL B CA 1
ATOM 8699 C C . VAL B 1 487 ? 0.513 54.156 9.555 1 82.62 487 VAL B C 1
ATOM 8701 O O . VAL B 1 487 ? -0.658 54.156 9.945 1 82.62 487 VAL B O 1
ATOM 8704 N N . HIS B 1 488 ? 1.53 54.875 10.156 1 83.56 488 HIS B N 1
ATOM 8705 C CA . HIS B 1 488 ? 1.204 55.969 11.062 1 83.56 488 HIS B CA 1
ATOM 8706 C C . HIS B 1 488 ? 2.041 57.219 10.75 1 83.56 488 HIS B C 1
ATOM 8708 O O . HIS B 1 488 ? 2.932 57.156 9.906 1 83.56 488 HIS B O 1
ATOM 8714 N N . GLN B 1 489 ? 1.598 58.312 11.336 1 87.44 489 GLN B N 1
ATOM 8715 C CA . GLN B 1 489 ? 2.27 59.594 11.148 1 87.44 489 GLN B CA 1
ATOM 8716 C C . GLN B 1 489 ? 2.951 60.062 12.438 1 87.44 489 GLN B C 1
ATOM 8718 O O . GLN B 1 489 ? 2.941 61.25 12.758 1 87.44 489 GLN B O 1
ATOM 8723 N N . ILE B 1 490 ? 3.488 59.219 13.102 1 90.31 490 ILE B N 1
ATOM 8724 C CA . ILE B 1 490 ? 4.023 59.5 14.43 1 90.31 490 ILE B CA 1
ATOM 8725 C C . ILE B 1 490 ? 5.211 60.469 14.297 1 90.31 490 ILE B C 1
ATOM 8727 O O . ILE B 1 490 ? 5.281 61.469 14.992 1 90.31 490 ILE B O 1
ATOM 8731 N N . ASP B 1 491 ? 6.078 60.219 13.344 1 91.31 491 ASP B N 1
ATOM 8732 C CA . ASP B 1 491 ? 7.27 61.031 13.156 1 91.31 491 ASP B CA 1
ATOM 8733 C C . ASP B 1 491 ? 6.898 62.438 12.68 1 91.31 491 ASP B C 1
ATOM 8735 O O . ASP B 1 491 ? 7.414 63.438 13.203 1 91.31 491 ASP B O 1
ATOM 8739 N N . SER B 1 492 ? 6.004 62.5 11.781 1 92.75 492 SER B N 1
ATOM 8740 C CA . SER B 1 492 ? 5.578 63.812 11.242 1 92.75 492 SER B CA 1
ATOM 8741 C C . SER B 1 492 ? 4.848 64.625 12.297 1 92.75 492 SER B C 1
ATOM 8743 O O . SER B 1 492 ? 5.047 65.812 12.398 1 92.75 492 SER B O 1
ATOM 8745 N N . LEU B 1 493 ? 4.074 63.906 13.102 1 93.25 493 LEU B N 1
ATOM 8746 C CA . LEU B 1 493 ? 3.33 64.625 14.156 1 93.25 493 LEU B CA 1
ATOM 8747 C C . LEU B 1 493 ? 4.27 65.125 15.242 1 93.25 493 LEU B C 1
ATOM 8749 O O . LEU B 1 493 ? 4.086 66.188 15.758 1 93.25 493 LEU B O 1
ATOM 8753 N N . THR B 1 494 ? 5.207 64.375 15.578 1 94 494 THR B N 1
ATOM 8754 C CA . THR B 1 494 ? 6.18 64.75 16.594 1 94 494 THR B CA 1
ATOM 8755 C C . THR B 1 494 ? 6.953 66 16.125 1 94 494 THR B C 1
ATOM 8757 O O . THR B 1 494 ? 7.168 66.938 16.906 1 94 494 THR B O 1
ATOM 8760 N N . LYS B 1 495 ? 7.293 66 14.891 1 94.69 495 LYS B N 1
ATOM 8761 C CA . LYS B 1 495 ? 8.016 67.188 14.32 1 94.69 495 LYS B CA 1
ATOM 8762 C C . LYS B 1 495 ? 7.137 68.438 14.273 1 94.69 495 LYS B C 1
ATOM 8764 O O . LYS B 1 495 ? 7.594 69.5 14.578 1 94.69 495 LYS B O 1
ATOM 8769 N N . ARG B 1 496 ? 5.922 68.188 13.93 1 94.5 496 ARG B N 1
ATOM 8770 C CA . ARG B 1 496 ? 4.984 69.25 13.836 1 94.5 496 ARG B CA 1
ATOM 8771 C C . ARG B 1 496 ? 4.703 69.875 15.211 1 94.5 496 ARG B C 1
ATOM 8773 O O . ARG B 1 496 ? 4.617 71.062 15.352 1 94.5 496 ARG B O 1
ATOM 8780 N N . ILE B 1 497 ? 4.578 69.062 16.188 1 95.88 497 ILE B N 1
ATOM 8781 C CA . ILE B 1 497 ? 4.332 69.562 17.547 1 95.88 497 ILE B CA 1
ATOM 8782 C C . ILE B 1 497 ? 5.539 70.312 18.047 1 95.88 497 ILE B C 1
ATOM 8784 O O . ILE B 1 497 ? 5.383 71.375 18.672 1 95.88 497 ILE B O 1
ATOM 8788 N N . ALA B 1 498 ? 6.691 69.875 17.703 1 95.25 498 ALA B N 1
ATOM 8789 C CA . ALA B 1 498 ? 7.918 70.562 18.109 1 95.25 498 ALA B CA 1
ATOM 8790 C C . ALA B 1 498 ? 8.055 71.875 17.422 1 95.25 498 ALA B C 1
ATOM 8792 O O . ALA B 1 498 ? 8.414 72.875 18.062 1 95.25 498 ALA B O 1
ATOM 8793 N N . SER B 1 499 ? 7.773 71.875 16.141 1 94.62 499 SER B N 1
ATOM 8794 C CA . SER B 1 499 ? 7.879 73.125 15.375 1 94.62 499 SER B CA 1
ATOM 8795 C C . SER B 1 499 ? 6.867 74.188 15.852 1 94.62 499 SER B C 1
ATOM 8797 O O . SER B 1 499 ? 7.207 75.312 16.031 1 94.62 499 SER B O 1
ATOM 8799 N N . ASN B 1 500 ? 5.672 73.688 16.109 1 95.25 500 ASN B N 1
ATOM 8800 C CA . ASN B 1 500 ? 4.617 74.562 16.547 1 95.25 500 ASN B CA 1
ATOM 8801 C C . ASN B 1 500 ? 4.855 75.062 17.984 1 95.25 500 ASN B C 1
ATOM 8803 O O . ASN B 1 500 ? 4.512 76.188 18.328 1 95.25 500 ASN B O 1
ATOM 8807 N N . THR B 1 501 ? 5.395 74.312 18.797 1 94.94 501 THR B N 1
ATOM 8808 C CA . THR B 1 501 ? 5.742 74.688 20.156 1 94.94 501 THR B CA 1
ATOM 8809 C C . THR B 1 501 ? 6.828 75.75 20.141 1 94.94 501 THR B C 1
ATOM 8811 O O . THR B 1 501 ? 6.777 76.688 20.938 1 94.94 501 THR B O 1
ATOM 8814 N N . ALA B 1 502 ? 7.781 75.625 19.234 1 94.81 502 ALA B N 1
ATOM 8815 C CA . ALA B 1 502 ? 8.836 76.625 19.094 1 94.81 502 ALA B CA 1
ATOM 8816 C C . ALA B 1 502 ? 8.258 77.938 18.641 1 94.81 502 ALA B C 1
ATOM 8818 O O . ALA B 1 502 ? 8.672 79 19.125 1 94.81 502 ALA B O 1
ATOM 8819 N N . LYS B 1 503 ? 7.348 77.875 17.781 1 93.62 503 LYS B N 1
ATOM 8820 C CA . LYS B 1 503 ? 6.703 79.125 17.297 1 93.62 503 LYS B CA 1
ATOM 8821 C C . LYS B 1 503 ? 5.895 79.812 18.391 1 93.62 503 LYS B C 1
ATOM 8823 O O . LYS B 1 503 ? 5.883 81 18.484 1 93.62 503 LYS B O 1
ATOM 8828 N N . VAL B 1 504 ? 5.207 79 19.172 1 94.12 504 VAL B N 1
ATOM 8829 C CA . VAL B 1 504 ? 4.41 79.5 20.266 1 94.12 504 VAL B CA 1
ATOM 8830 C C . VAL B 1 504 ? 5.32 80.188 21.281 1 94.12 504 VAL B C 1
ATOM 8832 O O . VAL B 1 504 ? 4.984 81.25 21.797 1 94.12 504 VAL B O 1
ATOM 8835 N N . ASN B 1 505 ? 6.449 79.625 21.547 1 92.62 505 ASN B N 1
ATOM 8836 C CA . ASN B 1 505 ? 7.395 80.188 22.5 1 92.62 505 ASN B CA 1
ATOM 8837 C C . ASN B 1 505 ? 7.973 81.5 21.984 1 92.62 505 ASN B C 1
ATOM 8839 O O . ASN B 1 505 ? 8.242 82.375 22.781 1 92.62 505 ASN B O 1
ATOM 8843 N N . GLN B 1 506 ? 8.062 81.625 20.656 1 91.81 506 GLN B N 1
ATOM 8844 C CA . GLN B 1 506 ? 8.594 82.875 20.047 1 91.81 506 GLN B CA 1
ATOM 8845 C C . GLN B 1 506 ? 7.543 83.938 20.031 1 91.81 506 GLN B C 1
ATOM 8847 O O . GLN B 1 506 ? 7.875 85.125 20.156 1 91.81 506 GLN B O 1
ATOM 8852 N N . HIS B 1 507 ? 6.312 83.562 19.922 1 91.12 507 HIS B N 1
ATOM 8853 C CA . HIS B 1 507 ? 5.25 84.562 19.688 1 91.12 507 HIS B CA 1
ATOM 8854 C C . HIS B 1 507 ? 4.543 84.875 21 1 91.12 507 HIS B C 1
ATOM 8856 O O . HIS B 1 507 ? 3.828 85.875 21.078 1 91.12 507 HIS B O 1
ATOM 8862 N N . ARG B 1 508 ? 4.699 84.062 22 1 88.25 508 ARG B N 1
ATOM 8863 C CA . ARG B 1 508 ? 3.998 84.312 23.266 1 88.25 508 ARG B CA 1
ATOM 8864 C C . ARG B 1 508 ? 4.43 85.625 23.906 1 88.25 508 ARG B C 1
ATOM 8866 O O . ARG B 1 508 ? 5.625 85.875 24.047 1 88.25 508 ARG B O 1
ATOM 8873 N N . GLY B 1 509 ? 3.621 86.438 24.25 1 87.81 509 GLY B N 1
ATOM 8874 C CA . GLY B 1 509 ? 3.896 87.688 24.906 1 87.81 509 GLY B CA 1
ATOM 8875 C C . GLY B 1 509 ? 4.055 88.875 23.938 1 87.81 509 GLY B C 1
ATOM 8876 O O . GLY B 1 509 ? 4.133 90.062 24.359 1 87.81 509 GLY B O 1
ATOM 8877 N N . VAL B 1 510 ? 4.219 88.562 22.641 1 89.69 510 VAL B N 1
ATOM 8878 C CA . VAL B 1 510 ? 4.348 89.625 21.641 1 89.69 510 VAL B CA 1
ATOM 8879 C C . VAL B 1 510 ? 2.973 90.25 21.328 1 89.69 510 VAL B C 1
ATOM 8881 O O . VAL B 1 510 ? 2.041 89.5 20.969 1 89.69 510 VAL B O 1
ATOM 8884 N N . PRO B 1 511 ? 2.789 91.562 21.656 1 88.94 511 PRO B N 1
ATOM 8885 C CA . PRO B 1 511 ? 1.484 92.188 21.438 1 88.94 511 PRO B CA 1
ATOM 8886 C C . PRO B 1 511 ? 1.003 92.062 20 1 88.94 511 PRO B C 1
ATOM 8888 O O . PRO B 1 511 ? 1.787 92.25 19.062 1 88.94 511 PRO B O 1
ATOM 8891 N N . GLY B 1 512 ? -0.271 91.562 19.562 1 91.31 512 GLY B N 1
ATOM 8892 C CA . GLY B 1 512 ? -0.878 91.438 18.234 1 91.31 512 GLY B CA 1
ATOM 8893 C C . GLY B 1 512 ? -0.908 90 17.703 1 91.31 512 GLY B C 1
ATOM 8894 O O . GLY B 1 512 ? -1.58 89.75 16.719 1 91.31 512 GLY B O 1
ATOM 8895 N N . LEU B 1 513 ? -0.156 89.188 18.422 1 92.12 513 LEU B N 1
ATOM 8896 C CA . LEU B 1 513 ? -0.061 87.812 17.938 1 92.12 513 LEU B CA 1
ATOM 8897 C C . LEU B 1 513 ? -0.808 86.875 18.844 1 92.12 513 LEU B C 1
ATOM 8899 O O . LEU B 1 513 ? -0.584 85.625 18.797 1 92.12 513 LEU B O 1
ATOM 8903 N N . GLU B 1 514 ? -1.621 87.375 19.656 1 90.19 514 GLU B N 1
ATOM 8904 C CA . GLU B 1 514 ? -2.342 86.562 20.656 1 90.19 514 GLU B CA 1
ATOM 8905 C C . GLU B 1 514 ? -3.287 85.562 19.984 1 90.19 514 GLU B C 1
ATOM 8907 O O . GLU B 1 514 ? -3.414 84.438 20.422 1 90.19 514 GLU B O 1
ATOM 8912 N N . SER B 1 515 ? -3.9 86 18.859 1 91.81 515 SER B N 1
ATOM 8913 C CA . SER B 1 515 ? -4.824 85.125 18.141 1 91.81 515 SER B CA 1
ATOM 8914 C C . SER B 1 515 ? -4.09 84 17.469 1 91.81 515 SER B C 1
ATOM 8916 O O . SER B 1 515 ? -4.602 82.875 17.406 1 91.81 515 SER B O 1
ATOM 8918 N N . GLU B 1 516 ? -2.945 84.312 17.016 1 91.75 516 GLU B N 1
ATOM 8919 C CA . GLU B 1 516 ? -2.137 83.25 16.391 1 91.75 516 GLU B CA 1
ATOM 8920 C C . GLU B 1 516 ? -1.638 82.25 17.422 1 91.75 516 GLU B C 1
ATOM 8922 O O . GLU B 1 516 ? -1.591 81.062 17.141 1 91.75 516 GLU B O 1
ATOM 8927 N N . VAL B 1 517 ? -1.286 82.625 18.562 1 93.62 517 VAL B N 1
ATOM 8928 C CA . VAL B 1 517 ? -0.816 81.75 19.641 1 93.62 517 VAL B CA 1
ATOM 8929 C C . VAL B 1 517 ? -1.953 80.875 20.094 1 93.62 517 VAL B C 1
ATOM 8931 O O . VAL B 1 517 ? -1.735 79.688 20.375 1 93.62 517 VAL B O 1
ATOM 8934 N N . GLU B 1 518 ? -3.146 81.375 20.078 1 92.56 518 GLU B N 1
ATOM 8935 C CA . GLU B 1 518 ? -4.301 80.562 20.453 1 92.56 518 GLU B CA 1
ATOM 8936 C C . GLU B 1 518 ? -4.574 79.5 19.438 1 92.56 518 GLU B C 1
ATOM 8938 O O . GLU B 1 518 ? -4.898 78.375 19.797 1 92.56 518 GLU B O 1
ATOM 8943 N N . ARG B 1 519 ? -4.441 79.812 18.234 1 93.88 519 ARG B N 1
ATOM 8944 C CA . ARG B 1 519 ? -4.641 78.875 17.156 1 93.88 519 ARG B CA 1
ATOM 8945 C C . ARG B 1 519 ? -3.588 77.75 17.219 1 93.88 519 ARG B C 1
ATOM 8947 O O . ARG B 1 519 ? -3.906 76.562 17.062 1 93.88 519 ARG B O 1
ATOM 8954 N N . LEU B 1 520 ? -2.408 78.188 17.438 1 93.81 520 LEU B N 1
ATOM 8955 C CA . LEU B 1 520 ? -1.313 77.188 17.531 1 93.81 520 LEU B CA 1
ATOM 8956 C C . LEU B 1 520 ? -1.479 76.312 18.75 1 93.81 520 LEU B C 1
ATOM 8958 O O . LEU B 1 520 ? -1.179 75.125 18.688 1 93.81 520 LEU B O 1
ATOM 8962 N N . ASP B 1 521 ? -1.962 76.812 19.781 1 93.5 521 ASP B N 1
ATOM 8963 C CA . ASP B 1 521 ? -2.18 76.062 20.984 1 93.5 521 ASP B CA 1
ATOM 8964 C C . ASP B 1 521 ? -3.242 74.938 20.75 1 93.5 521 ASP B C 1
ATOM 8966 O O . ASP B 1 521 ? -3.119 73.875 21.25 1 93.5 521 ASP B O 1
ATOM 8970 N N . ILE B 1 522 ? -4.262 75.312 20.016 1 94.44 522 ILE B N 1
ATOM 8971 C CA . ILE B 1 522 ? -5.32 74.375 19.688 1 94.44 522 ILE B CA 1
ATOM 8972 C C . ILE B 1 522 ? -4.773 73.25 18.766 1 94.44 522 ILE B C 1
ATOM 8974 O O . ILE B 1 522 ? -5.074 72.062 18.938 1 94.44 522 ILE B O 1
ATOM 8978 N N . THR B 1 523 ? -3.965 73.625 17.828 1 93.75 523 THR B N 1
ATOM 8979 C CA . THR B 1 523 ? -3.359 72.688 16.906 1 93.75 523 THR B CA 1
ATOM 8980 C C . THR B 1 523 ? -2.416 71.75 17.641 1 93.75 523 THR B C 1
ATOM 8982 O O . THR B 1 523 ? -2.383 70.562 17.359 1 93.75 523 THR B O 1
ATOM 8985 N N . ILE B 1 524 ? -1.676 72.25 18.547 1 95.44 524 ILE B N 1
ATOM 8986 C CA . ILE B 1 524 ? -0.741 71.438 19.328 1 95.44 524 ILE B CA 1
ATOM 8987 C C . ILE B 1 524 ? -1.512 70.438 20.188 1 95.44 524 ILE B C 1
ATOM 8989 O O . ILE B 1 524 ? -1.103 69.312 20.328 1 95.44 524 ILE B O 1
ATOM 8993 N N . GLN B 1 525 ? -2.604 70.938 20.719 1 95.12 525 GLN B N 1
ATOM 8994 C CA . GLN B 1 525 ? -3.41 70.062 21.547 1 95.12 525 GLN B CA 1
ATOM 8995 C C . GLN B 1 525 ? -4 68.938 20.719 1 95.12 525 GLN B C 1
ATOM 8997 O O . GLN B 1 525 ? -3.963 67.75 21.125 1 95.12 525 GLN B O 1
ATOM 9002 N N . ASN B 1 526 ? -4.473 69.25 19.578 1 94.44 526 ASN B N 1
ATOM 9003 C CA . ASN B 1 526 ? -5.051 68.25 18.688 1 94.44 526 ASN B CA 1
ATOM 9004 C C . ASN B 1 526 ? -3.992 67.25 18.172 1 94.44 526 ASN B C 1
ATOM 9006 O O . ASN B 1 526 ? -4.234 66.062 18.125 1 94.44 526 ASN B O 1
ATOM 9010 N N . ASP B 1 527 ? -2.912 67.75 17.828 1 93.69 527 ASP B N 1
ATOM 9011 C CA . ASP B 1 527 ? -1.83 66.875 17.344 1 93.69 527 ASP B CA 1
ATOM 9012 C C . ASP B 1 527 ? -1.272 66 18.453 1 93.69 527 ASP B C 1
ATOM 9014 O O . ASP B 1 527 ? -0.854 64.875 18.203 1 93.69 527 ASP B O 1
ATOM 9018 N N . THR B 1 528 ? -1.272 66.5 19.656 1 95.38 528 THR B N 1
ATOM 9019 C CA . THR B 1 528 ? -0.793 65.688 20.781 1 95.38 528 THR B CA 1
ATOM 9020 C C . THR B 1 528 ? -1.731 64.562 21.062 1 95.38 528 THR B C 1
ATOM 9022 O O . THR B 1 528 ? -1.279 63.438 21.375 1 95.38 528 THR B O 1
ATOM 9025 N N . GLU B 1 529 ? -3.014 64.875 20.922 1 94.69 529 GLU B N 1
ATOM 9026 C CA . GLU B 1 529 ? -3.988 63.781 21.109 1 94.69 529 GLU B CA 1
ATOM 9027 C C . GLU B 1 529 ? -3.883 62.719 20.016 1 94.69 529 GLU B C 1
ATOM 9029 O O . GLU B 1 529 ? -3.967 61.531 20.281 1 94.69 529 GLU B O 1
ATOM 9034 N N . ARG B 1 530 ? -3.66 63.156 18.875 1 93.75 530 ARG B N 1
ATOM 9035 C CA . ARG B 1 530 ? -3.486 62.25 17.734 1 93.75 530 ARG B CA 1
ATOM 9036 C C . ARG B 1 530 ? -2.207 61.438 17.891 1 93.75 530 ARG B C 1
ATOM 9038 O O . ARG B 1 530 ? -2.18 60.25 17.547 1 93.75 530 ARG B O 1
ATOM 9045 N N . LEU B 1 531 ? -1.232 62.062 18.297 1 93.56 531 LEU B N 1
ATOM 9046 C CA . LEU B 1 531 ? 0.044 61.375 18.516 1 93.56 531 LEU B CA 1
ATOM 9047 C C . LEU B 1 531 ? -0.087 60.281 19.562 1 93.56 531 LEU B C 1
ATOM 9049 O O . LEU B 1 531 ? 0.397 59.188 19.375 1 93.56 531 LEU B O 1
ATOM 9053 N N . LYS B 1 532 ? -0.774 60.625 20.641 1 94.12 532 LYS B N 1
ATOM 9054 C CA . LYS B 1 532 ? -0.97 59.656 21.703 1 94.12 532 LYS B CA 1
ATOM 9055 C C . LYS B 1 532 ? -1.782 58.469 21.219 1 94.12 532 LYS B C 1
ATOM 9057 O O . LYS B 1 532 ? -1.479 57.312 21.562 1 94.12 532 LYS B O 1
ATOM 9062 N N . TYR B 1 533 ? -2.719 58.781 20.438 1 93.5 533 TYR B N 1
ATOM 9063 C CA . TYR B 1 533 ? -3.57 57.75 19.891 1 93.5 533 TYR B CA 1
ATOM 9064 C C . TYR B 1 533 ? -2.771 56.812 18.984 1 93.5 533 TYR B C 1
ATOM 9066 O O . TYR B 1 533 ? -2.855 55.594 19.109 1 93.5 533 TYR B O 1
ATOM 9074 N N . GLN B 1 534 ? -2.014 57.344 18.125 1 93.88 534 GLN B N 1
ATOM 9075 C CA . GLN B 1 534 ? -1.247 56.562 17.172 1 93.88 534 GLN B CA 1
ATOM 9076 C C . GLN B 1 534 ? -0.148 55.781 17.875 1 93.88 534 GLN B C 1
ATOM 9078 O O . GLN B 1 534 ? 0.173 54.656 17.484 1 93.88 534 GLN B O 1
ATOM 9083 N N . GLN B 1 535 ? 0.415 56.344 18.891 1 94.19 535 GLN B N 1
ATOM 9084 C CA . GLN B 1 535 ? 1.435 55.656 19.656 1 94.19 535 GLN B CA 1
ATOM 9085 C C . GLN B 1 535 ? 0.838 54.438 20.391 1 94.19 535 GLN B C 1
ATOM 9087 O O . GLN B 1 535 ? 1.434 53.375 20.422 1 94.19 535 GLN B O 1
ATOM 9092 N N . ARG B 1 536 ? -0.321 54.719 20.953 1 95.06 536 ARG B N 1
ATOM 9093 C CA . ARG B 1 536 ? -1.001 53.625 21.656 1 95.06 536 ARG B CA 1
ATOM 9094 C C . ARG B 1 536 ? -1.363 52.5 20.688 1 95.06 536 ARG B C 1
ATOM 9096 O O . ARG B 1 536 ? -1.195 51.312 21 1 95.06 536 ARG B O 1
ATOM 9103 N N . ARG B 1 537 ? -1.791 52.875 19.547 1 94.69 537 ARG B N 1
ATOM 9104 C CA . ARG B 1 537 ? -2.164 51.875 18.531 1 94.69 537 ARG B CA 1
ATOM 9105 C C . ARG B 1 537 ? -0.948 51.094 18.062 1 94.69 537 ARG B C 1
ATOM 9107 O O . ARG B 1 537 ? -1.017 49.875 17.906 1 94.69 537 ARG B O 1
ATOM 9114 N N . ASP B 1 538 ? 0.105 51.781 17.828 1 94.56 538 ASP B N 1
ATOM 9115 C CA . ASP B 1 538 ? 1.329 51.156 17.375 1 94.56 538 ASP B CA 1
ATOM 9116 C C . ASP B 1 538 ? 1.83 50.125 18.406 1 94.56 538 ASP B C 1
ATOM 9118 O O . ASP B 1 538 ? 2.25 49.031 18.047 1 94.56 538 ASP B O 1
ATOM 9122 N N . ILE B 1 539 ? 1.768 50.5 19.656 1 94.94 539 ILE B N 1
ATOM 9123 C CA . ILE B 1 539 ? 2.201 49.594 20.719 1 94.94 539 ILE B CA 1
ATOM 9124 C C . ILE B 1 539 ? 1.309 48.375 20.75 1 94.94 539 ILE B C 1
ATOM 9126 O O . ILE B 1 539 ? 1.797 47.25 20.906 1 94.94 539 ILE B O 1
ATOM 9130 N N . TYR B 1 540 ? 0.078 48.562 20.562 1 95.81 540 TYR B N 1
ATOM 9131 C CA . TYR B 1 540 ? -0.854 47.438 20.609 1 95.81 540 TYR B CA 1
ATOM 9132 C C . TYR B 1 540 ? -0.641 46.531 19.406 1 95.81 540 TYR B C 1
ATOM 9134 O O . TYR B 1 540 ? -0.743 45.281 19.531 1 95.81 540 TYR B O 1
ATOM 9142 N N . ILE B 1 541 ? -0.433 47.062 18.25 1 96.19 541 ILE B N 1
ATOM 9143 C CA . ILE B 1 541 ? -0.155 46.281 17.047 1 96.19 541 ILE B CA 1
ATOM 9144 C C . ILE B 1 541 ? 1.085 45.438 17.281 1 96.19 541 ILE B C 1
ATOM 9146 O O . ILE B 1 541 ? 1.096 44.25 16.938 1 96.19 541 ILE B O 1
ATOM 9150 N N . ARG B 1 542 ? 2.08 46 17.844 1 95.75 542 ARG B N 1
ATOM 9151 C CA . ARG B 1 542 ? 3.314 45.281 18.125 1 95.75 542 ARG B CA 1
ATOM 9152 C C . ARG B 1 542 ? 3.072 44.156 19.141 1 95.75 542 ARG B C 1
ATOM 9154 O O . ARG B 1 542 ? 3.662 43.094 19.047 1 95.75 542 ARG B O 1
ATOM 9161 N N . TYR B 1 543 ? 2.266 44.5 20.078 1 95.81 543 TYR B N 1
ATOM 9162 C CA . TYR B 1 543 ? 1.892 43.469 21.047 1 95.81 543 TYR B CA 1
ATOM 9163 C C . TYR B 1 543 ? 1.194 42.312 20.359 1 95.81 543 TYR B C 1
ATOM 9165 O O . TYR B 1 543 ? 1.479 41.125 20.656 1 95.81 543 TYR B O 1
ATOM 9173 N N . CYS B 1 544 ? 0.252 42.562 19.469 1 96.56 544 CYS B N 1
ATOM 9174 C CA . CYS B 1 544 ? -0.449 41.531 18.734 1 96.56 544 CYS B CA 1
ATOM 9175 C C . CYS B 1 544 ? 0.527 40.656 17.938 1 96.56 544 CYS B C 1
ATOM 9177 O O . CYS B 1 544 ? 0.441 39.438 17.953 1 96.56 544 CYS B O 1
ATOM 9179 N N . ALA B 1 545 ? 1.421 41.344 17.297 1 96.56 545 ALA B N 1
ATOM 9180 C CA . ALA B 1 545 ? 2.414 40.625 16.5 1 96.56 545 ALA B CA 1
ATOM 9181 C C . ALA B 1 545 ? 3.254 39.688 17.391 1 96.56 545 ALA B C 1
ATOM 9183 O O . ALA B 1 545 ? 3.547 38.562 17.016 1 96.56 545 ALA B O 1
ATOM 9184 N N . ALA B 1 546 ? 3.625 40.188 18.547 1 95.88 546 ALA B N 1
ATOM 9185 C CA . ALA B 1 546 ? 4.406 39.375 19.484 1 95.88 546 ALA B CA 1
ATOM 9186 C C . ALA B 1 546 ? 3.6 38.188 19.984 1 95.88 546 ALA B C 1
ATOM 9188 O O . ALA B 1 546 ? 4.133 37.094 20.109 1 95.88 546 ALA B O 1
ATOM 9189 N N . SER B 1 547 ? 2.381 38.438 20.297 1 95.06 547 SER B N 1
ATOM 9190 C CA . SER B 1 547 ? 1.497 37.375 20.766 1 95.06 547 SER B CA 1
ATOM 9191 C C . SER B 1 547 ? 1.315 36.281 19.688 1 95.06 547 SER B C 1
ATOM 9193 O O . SER B 1 547 ? 1.356 35.094 19.984 1 95.06 547 SER B O 1
ATOM 9195 N N . GLU B 1 548 ? 1.122 36.688 18.469 1 96.25 548 GLU B N 1
ATOM 9196 C CA . GLU B 1 548 ? 0.927 35.75 17.375 1 96.25 548 GLU B CA 1
ATOM 9197 C C . GLU B 1 548 ? 2.205 34.969 17.078 1 96.25 548 GLU B C 1
ATOM 9199 O O . GLU B 1 548 ? 2.15 33.812 16.672 1 96.25 548 GLU B O 1
ATOM 9204 N N . LEU B 1 549 ? 3.324 35.656 17.234 1 94.31 549 LEU B N 1
ATOM 9205 C CA . LEU B 1 549 ? 4.598 34.969 17.078 1 94.31 549 LEU B CA 1
ATOM 9206 C C . LEU B 1 549 ? 4.738 33.844 18.125 1 94.31 549 LEU B C 1
ATOM 9208 O O . LEU B 1 549 ? 5.215 32.75 17.812 1 94.31 549 LEU B O 1
ATOM 9212 N N . SER B 1 550 ? 4.355 34.188 19.328 1 92.25 550 SER B N 1
ATOM 9213 C CA . SER B 1 550 ? 4.359 33.156 20.391 1 92.25 550 SER B CA 1
ATOM 9214 C C . SER B 1 550 ? 3.395 32.031 20.062 1 92.25 550 SER B C 1
ATOM 9216 O O . SER B 1 550 ? 3.684 30.859 20.328 1 92.25 550 SER B O 1
ATOM 9218 N N . TYR B 1 551 ? 2.268 32.375 19.516 1 93.19 551 TYR B N 1
ATOM 9219 C CA . TYR B 1 551 ? 1.284 31.391 19.094 1 93.19 551 TYR B CA 1
ATOM 9220 C C . TYR B 1 551 ? 1.869 30.453 18.031 1 93.19 551 TYR B C 1
ATOM 9222 O O . TYR B 1 551 ? 1.695 29.234 18.109 1 93.19 551 TYR B O 1
ATOM 9230 N N . LEU B 1 552 ? 2.537 31.016 17.078 1 93.12 552 LEU B N 1
ATOM 9231 C CA . LEU B 1 552 ? 3.174 30.25 16.031 1 93.12 552 LEU B CA 1
ATOM 9232 C C . LEU B 1 552 ? 4.211 29.281 16.594 1 93.12 552 LEU B C 1
ATOM 9234 O O . LEU B 1 552 ? 4.301 28.125 16.172 1 93.12 552 LEU B O 1
ATOM 9238 N N . HIS B 1 553 ? 5.008 29.828 17.516 1 91.19 553 HIS B N 1
ATOM 9239 C CA . HIS B 1 553 ? 6.031 29 18.156 1 91.19 553 HIS B CA 1
ATOM 9240 C C . HIS B 1 553 ? 5.414 27.812 18.859 1 91.19 553 HIS B C 1
ATOM 9242 O O . HIS B 1 553 ? 5.93 26.688 18.781 1 91.19 553 HIS B O 1
ATOM 9248 N N . LYS B 1 554 ? 4.305 28.016 19.5 1 89.06 554 LYS B N 1
ATOM 9249 C CA . LYS B 1 554 ? 3.648 26.953 20.25 1 89.06 554 LYS B CA 1
ATOM 9250 C C . LYS B 1 554 ? 3.025 25.906 19.328 1 89.06 554 LYS B C 1
ATOM 9252 O O . LYS B 1 554 ? 2.803 24.766 19.719 1 89.06 554 LYS B O 1
ATOM 9257 N N . GLN B 1 555 ? 2.723 26.344 18.125 1 88.81 555 GLN B N 1
ATOM 9258 C CA . GLN B 1 555 ? 2.16 25.406 17.156 1 88.81 555 GLN B CA 1
ATOM 9259 C C . GLN B 1 555 ? 3.146 24.281 16.828 1 88.81 555 GLN B C 1
ATOM 9261 O O . GLN B 1 555 ? 2.744 23.188 16.438 1 88.81 555 GLN B O 1
ATOM 9266 N N . GLN B 1 556 ? 4.43 24.516 17.031 1 85.44 556 GLN B N 1
ATOM 9267 C CA . GLN B 1 556 ? 5.445 23.516 16.766 1 85.44 556 GLN B CA 1
ATOM 9268 C C . GLN B 1 556 ? 5.266 22.297 17.672 1 85.44 556 GLN B C 1
ATOM 9270 O O . GLN B 1 556 ? 5.582 21.172 17.281 1 85.44 556 GLN B O 1
ATOM 9275 N N . ALA B 1 557 ? 4.754 22.562 18.844 1 83.56 557 ALA B N 1
ATOM 9276 C CA . ALA B 1 557 ? 4.492 21.453 19.766 1 83.56 557 ALA B CA 1
ATOM 9277 C C . ALA B 1 557 ? 3.408 20.531 19.219 1 83.56 557 ALA B C 1
ATOM 9279 O O . ALA B 1 557 ? 3.408 19.328 19.5 1 83.56 557 ALA B O 1
ATOM 9280 N N . PHE B 1 558 ? 2.594 21.062 18.469 1 85.5 558 PHE B N 1
ATOM 9281 C CA . PHE B 1 558 ? 1.501 20.266 17.922 1 85.5 558 PHE B CA 1
ATOM 9282 C C . PHE B 1 558 ? 1.999 19.344 16.812 1 85.5 558 PHE B C 1
ATOM 9284 O O . PHE B 1 558 ? 1.383 18.328 16.531 1 85.5 558 PHE B O 1
ATOM 9291 N N . VAL B 1 559 ? 3.074 19.703 16.219 1 87.25 559 VAL B N 1
ATOM 9292 C CA . VAL B 1 559 ? 3.668 18.812 15.227 1 87.25 559 VAL B CA 1
ATOM 9293 C C . VAL B 1 559 ? 4.211 17.562 15.914 1 87.25 559 VAL B C 1
ATOM 9295 O O . VAL B 1 559 ? 4.102 16.453 15.383 1 87.25 559 VAL B O 1
ATOM 9298 N N . SER B 1 560 ? 4.77 17.797 17.094 1 86.56 560 SER B N 1
ATOM 9299 C CA . SER B 1 560 ? 5.234 16.656 17.875 1 86.56 560 SER B CA 1
ATOM 9300 C C . SER B 1 560 ? 4.078 15.727 18.25 1 86.56 560 SER B C 1
ATOM 9302 O O . SER B 1 560 ? 4.188 14.508 18.125 1 86.56 560 SER B O 1
ATOM 9304 N N . LEU B 1 561 ? 3.031 16.312 18.609 1 86.44 561 LEU B N 1
ATOM 9305 C CA . LEU B 1 561 ? 1.861 15.531 19 1 86.44 561 LEU B CA 1
ATOM 9306 C C . LEU B 1 561 ? 1.286 14.781 17.797 1 86.44 561 LEU B C 1
ATOM 9308 O O . LEU B 1 561 ? 0.822 13.648 17.938 1 86.44 561 LEU B O 1
ATOM 9312 N N . LEU B 1 562 ? 1.298 15.414 16.734 1 91 562 LEU B N 1
ATOM 9313 C CA . LEU B 1 562 ? 0.812 14.812 15.492 1 91 562 LEU B CA 1
ATOM 9314 C C . LEU B 1 562 ? 1.55 13.516 15.188 1 91 562 LEU B C 1
ATOM 9316 O O . LEU B 1 562 ? 0.924 12.492 14.898 1 91 562 LEU B O 1
ATOM 9320 N N . TYR B 1 563 ? 2.836 13.508 15.266 1 92.06 563 TYR B N 1
ATOM 9321 C CA . TYR B 1 563 ? 3.617 12.328 14.922 1 92.06 563 TYR B CA 1
ATOM 9322 C C . TYR B 1 563 ? 3.535 11.273 16.016 1 92.06 563 TYR B C 1
ATOM 9324 O O . TYR B 1 563 ? 3.582 10.07 15.742 1 92.06 563 TYR B O 1
ATOM 9332 N N . GLN B 1 564 ? 3.387 11.742 17.266 1 90.31 564 GLN B N 1
ATOM 9333 C CA . GLN B 1 564 ? 3.156 10.773 18.328 1 90.31 564 GLN B CA 1
ATOM 9334 C C . GLN B 1 564 ? 1.863 10 18.109 1 90.31 564 GLN B C 1
ATOM 9336 O O . GLN B 1 564 ? 1.844 8.773 18.219 1 90.31 564 GLN B O 1
ATOM 9341 N N . ASN B 1 565 ? 0.885 10.711 17.781 1 91.62 565 ASN B N 1
ATOM 9342 C CA . ASN B 1 565 ? -0.396 10.078 17.5 1 91.62 565 ASN B CA 1
ATOM 9343 C C . ASN B 1 565 ? -0.313 9.172 16.266 1 91.62 565 ASN B C 1
ATOM 9345 O O . ASN B 1 565 ? -0.892 8.086 16.25 1 91.62 565 ASN B O 1
ATOM 9349 N N . TYR B 1 566 ? 0.37 9.625 15.266 1 94.69 566 TYR B N 1
ATOM 9350 C CA . TYR B 1 566 ? 0.521 8.852 14.047 1 94.69 566 TYR B CA 1
ATOM 9351 C C . TYR B 1 566 ? 1.187 7.508 14.328 1 94.69 566 TYR B C 1
ATOM 9353 O O . TYR B 1 566 ? 0.711 6.465 13.875 1 94.69 566 TYR B O 1
ATOM 9361 N N . VAL B 1 567 ? 2.264 7.586 15.078 1 93.62 567 VAL B N 1
ATOM 9362 C CA . VAL B 1 567 ? 3.018 6.379 15.398 1 93.62 567 VAL B CA 1
ATOM 9363 C C . VAL B 1 567 ? 2.16 5.449 16.25 1 93.62 567 VAL B C 1
ATOM 9365 O O . VAL B 1 567 ? 2.15 4.234 16.047 1 93.62 567 VAL B O 1
ATOM 9368 N N . HIS B 1 568 ? 1.45 6.051 17.125 1 92.06 568 HIS B N 1
ATOM 9369 C CA . HIS B 1 568 ? 0.559 5.258 17.969 1 92.06 568 HIS B CA 1
ATOM 9370 C C . HIS B 1 568 ? -0.501 4.551 17.141 1 92.06 568 HIS B C 1
ATOM 9372 O O . HIS B 1 568 ? -0.769 3.365 17.344 1 92.06 568 HIS B O 1
ATOM 9378 N N . GLN B 1 569 ? -1.057 5.234 16.266 1 94 569 GLN B N 1
ATOM 9379 C CA . GLN B 1 569 ? -2.066 4.664 15.375 1 94 569 GLN B CA 1
ATOM 9380 C C . GLN B 1 569 ? -1.475 3.559 14.508 1 94 569 GLN B C 1
ATOM 9382 O O . GLN B 1 569 ? -2.096 2.512 14.312 1 94 569 GLN B O 1
ATOM 9387 N N . GLN B 1 570 ? -0.263 3.781 13.953 1 94.25 570 GLN B N 1
ATOM 9388 C CA . GLN B 1 570 ? 0.392 2.76 13.141 1 94.25 570 GLN B CA 1
ATOM 9389 C C . GLN B 1 570 ? 0.614 1.48 13.945 1 94.25 570 GLN B C 1
ATOM 9391 O O . GLN B 1 570 ? 0.403 0.378 13.43 1 94.25 570 GLN B O 1
ATOM 9396 N N . LEU B 1 571 ? 0.996 1.651 15.164 1 93.62 571 LEU B N 1
ATOM 9397 C CA . LEU B 1 571 ? 1.241 0.494 16.016 1 93.62 571 LEU B CA 1
ATOM 9398 C C . LEU B 1 571 ? -0.054 -0.262 16.297 1 93.62 571 LEU B C 1
ATOM 9400 O O . LEU B 1 571 ? -0.082 -1.494 16.234 1 93.62 571 LEU B O 1
ATOM 9404 N N . GLN B 1 572 ? -1.083 0.462 16.547 1 94.5 572 GLN B N 1
ATOM 9405 C CA . GLN B 1 572 ? -2.373 -0.154 16.828 1 94.5 572 GLN B CA 1
ATOM 9406 C C . GLN B 1 572 ? -2.871 -0.972 15.641 1 94.5 572 GLN B C 1
ATOM 9408 O O . GLN B 1 572 ? -3.268 -2.129 15.805 1 94.5 572 GLN B O 1
ATOM 9413 N N . PHE B 1 573 ? -2.846 -0.445 14.539 1 95.75 573 PHE B N 1
ATOM 9414 C CA . PHE B 1 573 ? -3.391 -1.121 13.367 1 95.75 573 PHE B CA 1
ATOM 9415 C C . PHE B 1 573 ? -2.471 -2.25 12.914 1 95.75 573 PHE B C 1
ATOM 9417 O O . PHE B 1 573 ? -2.938 -3.275 12.414 1 95.75 573 PHE B O 1
ATOM 9424 N N . ASN B 1 574 ? -1.15 -2.117 13.039 1 94.62 574 ASN B N 1
ATOM 9425 C CA . ASN B 1 574 ? -0.247 -3.217 12.727 1 94.62 574 ASN B CA 1
ATOM 9426 C C . ASN B 1 574 ? -0.447 -4.398 13.672 1 94.62 574 ASN B C 1
ATOM 9428 O O . ASN B 1 574 ? -0.302 -5.555 13.266 1 94.62 574 ASN B O 1
ATOM 9432 N N . ARG B 1 575 ? -0.767 -4.074 14.852 1 94 575 ARG B N 1
ATOM 9433 C CA . ARG B 1 575 ? -1.062 -5.141 15.805 1 94 575 ARG B CA 1
ATOM 9434 C C . ARG B 1 575 ? -2.318 -5.902 15.398 1 94 575 ARG B C 1
ATOM 9436 O O . ARG B 1 575 ? -2.348 -7.137 15.453 1 94 575 ARG B O 1
ATOM 9443 N N . LYS B 1 576 ? -3.311 -5.156 15.039 1 95.62 576 LYS B N 1
ATOM 9444 C CA . LYS B 1 576 ? -4.531 -5.801 14.555 1 95.62 576 LYS B CA 1
ATOM 9445 C C . LYS B 1 576 ? -4.246 -6.676 13.344 1 95.62 576 LYS B C 1
ATOM 9447 O O . LYS B 1 576 ? -4.801 -7.766 13.211 1 95.62 576 LYS B O 1
ATOM 9452 N N . THR B 1 577 ? -3.395 -6.234 12.508 1 95.88 577 THR B N 1
ATOM 9453 C CA . THR B 1 577 ? -3.037 -6.98 11.305 1 95.88 577 THR B CA 1
ATOM 9454 C C . THR B 1 577 ? -2.314 -8.273 11.664 1 95.88 577 THR B C 1
ATOM 9456 O O . THR B 1 577 ? -2.588 -9.328 11.086 1 95.88 577 THR B O 1
ATOM 9459 N N . ILE B 1 578 ? -1.413 -8.211 12.594 1 95.25 578 ILE B N 1
ATOM 9460 C CA . ILE B 1 578 ? -0.674 -9.391 13.023 1 95.25 578 ILE B CA 1
ATOM 9461 C C . ILE B 1 578 ? -1.636 -10.406 13.633 1 95.25 578 ILE B C 1
ATOM 9463 O O . ILE B 1 578 ? -1.527 -11.609 13.375 1 95.25 578 ILE B O 1
ATOM 9467 N N . ASP B 1 579 ? -2.518 -9.898 14.391 1 94.5 579 ASP B N 1
ATOM 9468 C CA . ASP B 1 579 ? -3.5 -10.789 15 1 94.5 579 ASP B CA 1
ATOM 9469 C C . ASP B 1 579 ? -4.336 -11.5 13.938 1 94.5 579 ASP B C 1
ATOM 9471 O O . ASP B 1 579 ? -4.637 -12.688 14.07 1 94.5 579 ASP B O 1
ATOM 9475 N N . ASN B 1 580 ? -4.684 -10.75 12.984 1 95.38 580 ASN B N 1
ATOM 9476 C CA . ASN B 1 580 ? -5.445 -11.312 11.875 1 95.38 580 ASN B CA 1
ATOM 9477 C C . ASN B 1 580 ? -4.68 -12.43 11.172 1 95.38 580 ASN B C 1
ATOM 9479 O O . ASN B 1 580 ? -5.211 -13.523 10.969 1 95.38 580 ASN B O 1
ATOM 9483 N N . TRP B 1 581 ? -3.426 -12.242 10.836 1 94.44 581 TRP B N 1
ATOM 9484 C CA . TRP B 1 581 ? -2.615 -13.219 10.109 1 94.44 581 TRP B CA 1
ATOM 9485 C C . TRP B 1 581 ? -2.264 -14.406 11 1 94.44 581 TRP B C 1
ATOM 9487 O O . TRP B 1 581 ? -2.148 -15.531 10.523 1 94.44 581 TRP B O 1
ATOM 9497 N N . LYS B 1 582 ? -2.102 -14.164 12.312 1 93.12 582 LYS B N 1
ATOM 9498 C CA . LYS B 1 582 ? -1.843 -15.25 13.25 1 93.12 582 LYS B CA 1
ATOM 9499 C C . LYS B 1 582 ? -3.018 -16.219 13.305 1 93.12 582 LYS B C 1
ATOM 9501 O O . LYS B 1 582 ? -2.822 -17.438 13.336 1 93.12 582 LYS B O 1
ATOM 9506 N N . SER B 1 583 ? -4.148 -15.656 13.344 1 93.06 583 SER B N 1
ATOM 9507 C CA . SER B 1 583 ? -5.352 -16.484 13.336 1 93.06 583 SER B CA 1
ATOM 9508 C C . SER B 1 583 ? -5.422 -17.344 12.07 1 93.06 583 SER B C 1
ATOM 9510 O O . SER B 1 583 ? -5.777 -18.516 12.133 1 93.06 583 SER B O 1
ATOM 9512 N N . LEU B 1 584 ? -5.098 -16.766 10.977 1 93.38 584 LEU B N 1
ATOM 9513 C CA . LEU B 1 584 ? -5.121 -17.484 9.719 1 93.38 584 LEU B CA 1
ATOM 9514 C C . LEU B 1 584 ? -4.039 -18.562 9.695 1 93.38 584 LEU B C 1
ATOM 9516 O O . LEU B 1 584 ? -4.262 -19.656 9.172 1 93.38 584 LEU B O 1
ATOM 9520 N N . GLU B 1 585 ? -2.834 -18.297 10.18 1 91.19 585 GLU B N 1
ATOM 9521 C CA . GLU B 1 585 ? -1.738 -19.25 10.203 1 91.19 585 GLU B CA 1
ATOM 9522 C C . GLU B 1 585 ? -2.133 -20.516 10.977 1 91.19 585 GLU B C 1
ATOM 9524 O O . GLU B 1 585 ? -1.802 -21.625 10.562 1 91.19 585 GLU B O 1
ATOM 9529 N N . ALA B 1 586 ? -2.875 -20.375 12 1 88 586 ALA B N 1
ATOM 9530 C CA . ALA B 1 586 ? -3.334 -21.5 12.812 1 88 586 ALA B CA 1
ATOM 9531 C C . ALA B 1 586 ? -4.305 -22.375 12.031 1 88 586 ALA B C 1
ATOM 9533 O O . ALA B 1 586 ? -4.285 -23.594 12.172 1 88 586 ALA B O 1
ATOM 9534 N N . LEU B 1 587 ? -5.027 -21.75 11.195 1 86.56 587 LEU B N 1
ATOM 9535 C CA . LEU B 1 587 ? -6.012 -22.484 10.414 1 86.56 587 LEU B CA 1
ATOM 9536 C C . LEU B 1 587 ? -5.344 -23.25 9.273 1 86.56 587 LEU B C 1
ATOM 9538 O O . LEU B 1 587 ? -5.812 -24.312 8.867 1 86.56 587 LEU B O 1
ATOM 9542 N N . LEU B 1 588 ? -4.258 -22.719 8.734 1 86.69 588 LEU B N 1
ATOM 9543 C CA . LEU B 1 588 ? -3.629 -23.297 7.547 1 86.69 588 LEU B CA 1
ATOM 9544 C C . LEU B 1 588 ? -2.652 -24.406 7.926 1 86.69 588 LEU B C 1
ATOM 9546 O O . LEU B 1 588 ? -2.217 -25.172 7.066 1 86.69 588 LEU B O 1
ATOM 9550 N N . CYS B 1 589 ? -2.309 -24.594 9.125 1 77.94 589 CYS B N 1
ATOM 9551 C CA . CYS B 1 589 ? -1.341 -25.594 9.57 1 77.94 589 CYS B CA 1
ATOM 9552 C C . CYS B 1 589 ? -1.842 -27 9.289 1 77.94 589 CYS B C 1
ATOM 9554 O O . CYS B 1 589 ? -1.044 -27.922 9.094 1 77.94 589 CYS B O 1
ATOM 9556 N N . ASP B 1 590 ? -3.131 -27.125 9.047 1 76.25 590 ASP B N 1
ATOM 9557 C CA . ASP B 1 590 ? -3.689 -28.469 8.891 1 76.25 590 ASP B CA 1
ATOM 9558 C C . ASP B 1 590 ? -4.023 -28.75 7.426 1 76.25 590 ASP B C 1
ATOM 9560 O O . ASP B 1 590 ? -4.754 -29.703 7.125 1 76.25 590 ASP B O 1
ATOM 9564 N N . LEU B 1 591 ? -3.432 -28.062 6.613 1 78.06 591 LEU B N 1
ATOM 9565 C CA . LEU B 1 591 ? -3.764 -28.281 5.207 1 78.06 591 LEU B CA 1
ATOM 9566 C C . LEU B 1 591 ? -2.984 -29.469 4.648 1 78.06 591 LEU B C 1
ATOM 9568 O O . LEU B 1 591 ? -1.873 -29.766 5.098 1 78.06 591 LEU B O 1
ATOM 9572 N N . PRO B 1 592 ? -3.539 -30.156 3.684 1 73.19 592 PRO B N 1
ATOM 9573 C CA . PRO B 1 592 ? -2.947 -31.391 3.137 1 73.19 592 PRO B CA 1
ATOM 9574 C C . PRO B 1 592 ? -1.618 -31.125 2.43 1 73.19 592 PRO B C 1
ATOM 9576 O O . PRO B 1 592 ? -1.395 -30.031 1.899 1 73.19 592 PRO B O 1
ATOM 9579 N N . LYS B 1 593 ? -0.735 -32.219 2.555 1 73.69 593 LYS B N 1
ATOM 9580 C CA . LYS B 1 593 ? 0.542 -32.281 1.85 1 73.69 593 LYS B CA 1
ATOM 9581 C C . LYS B 1 593 ? 0.452 -33.188 0.62 1 73.69 593 LYS B C 1
ATOM 9583 O O . LYS B 1 593 ? -0.513 -33.938 0.464 1 73.69 593 LYS B O 1
ATOM 9588 N N . PRO B 1 594 ? 1.316 -32.969 -0.358 1 69.88 594 PRO B N 1
ATOM 9589 C CA . PRO B 1 594 ? 1.236 -33.781 -1.584 1 69.88 594 PRO B CA 1
ATOM 9590 C C . PRO B 1 594 ? 1.088 -35.25 -1.308 1 69.88 594 PRO B C 1
ATOM 9592 O O . PRO B 1 594 ? 0.457 -35.969 -2.09 1 69.88 594 PRO B O 1
ATOM 9595 N N . GLU B 1 595 ? 1.554 -35.75 -0.176 1 68.38 595 GLU B N 1
ATOM 9596 C CA . GLU B 1 595 ? 1.468 -37.156 0.175 1 68.38 595 GLU B CA 1
ATOM 9597 C C . GLU B 1 595 ? 0.027 -37.562 0.469 1 68.38 595 GLU B C 1
ATOM 9599 O O . GLU B 1 595 ? -0.336 -38.75 0.318 1 68.38 595 GLU B O 1
ATOM 9604 N N . ASP B 1 596 ? -0.788 -36.531 0.758 1 68.88 596 ASP B N 1
ATOM 9605 C CA . ASP B 1 596 ? -2.174 -36.812 1.115 1 68.88 596 ASP B CA 1
ATOM 9606 C C . ASP B 1 596 ? -3.051 -36.938 -0.13 1 68.88 596 ASP B C 1
ATOM 9608 O O . ASP B 1 596 ? -4.184 -37.406 -0.058 1 68.88 596 ASP B O 1
ATOM 9612 N N . LEU B 1 597 ? -2.559 -36.469 -1.211 1 71.12 597 LEU B N 1
ATOM 9613 C CA . LEU B 1 597 ? -3.328 -36.469 -2.451 1 71.12 597 LEU B CA 1
ATOM 9614 C C . LEU B 1 597 ? -2.912 -37.656 -3.338 1 71.12 597 LEU B C 1
ATOM 9616 O O . LEU B 1 597 ? -3.049 -37.594 -4.562 1 71.12 597 LEU B O 1
ATOM 9620 N N . ALA B 1 598 ? -2.574 -38.938 -2.684 1 62.44 598 ALA B N 1
ATOM 9621 C CA . ALA B 1 598 ? -2.209 -40.156 -3.402 1 62.44 598 ALA B CA 1
ATOM 9622 C C . ALA B 1 598 ? -3.426 -40.781 -4.078 1 62.44 598 ALA B C 1
ATOM 9624 O O . ALA B 1 598 ? -4.531 -40.75 -3.537 1 62.44 598 ALA B O 1
#

Secondary structure (DSSP, 8-state):
---------------------------TT-----------------------TTGGGTT--TTTTTTT----HHHHHHHHHT--BTTEEEHHHHHHHHHHTT--HHHHHHHHHHHS-TT-SEEEHHHHHHHHHHHHHHHTT--------GGGG------------------TT---------------------------------------------TTTTSS---EEEEEEEEE-SSS-EEEEEEEETTTTEEEEE-HHHHHHHHHHHHHH-TTS--PPPPPP--S---HHHHHHHHHHHHHHHHHHHHSTTGGG-HHHHHHHH--S-HHHHHHHS-PPP---HHHHH---GGGTGGGS-TTHHHHHHHHHHHHHHHHHHHHHHHHHHHHHHHHHHHHHHHHHHHHHHHHHHHHHHTS-SSTT-SHHHHHHHHHHHHHHHHHHHHHHHHHHHHHHIIIIIHHHHHHHHHHHHHHHHHHHHHHH----HHHHHHHHHHHHHHHHHHTT-TT-HHHHHHHHHHHHHHHHHHHHHHHHHHHHHHHHHHHHHHHHHHHHHHHHHHHHHHHHHHHHHHHHHHHHHHHHHHHTTPPPGGGG-/----------------------------------------------------TTGGGTT--TTTTTTT----HHHHHHHHHT--BTTEEEHHHHHHHHHHTT--HHHHHHHHHHHS-TT-SEEEHHHHHHHHHHHHHHHTT--------GGGG---------TT-------TT---------------------------------------------TTTTSS---EEEEEEEEE-SSS-EEEEEEEETTTTEEEEE-HHHHHHHHHHHHHH-TTS--PPPPPP--S---HHHHHHHHHHHHHHHHHHHHSTTGGG-HHHHHHHH--S-HHHHHHHS-PPP---HHHHH---GGGTGGGS-TTHHHHHHHHHHHHHHHHHHHHHHHHHHHHHHHHHHHHHHHHHHHHHHHHHHHHHHTS-SSTT-SHHHHHHHHHHHHHHHHHHHHHHHHHHHHHHIIIIIHHHHHHHHHHHHHHHHHHHHHHH----HHHHHHHHHHHHHHHHHHTT-TT-HHHHHHHHHHHHHHHHHHHHHHHHHHHHHHHHHHHHHHHHHHHHHHHHHHHHHHHHHHHHHHHHHHHHHHHHHHHTTPPPGGGG-

InterPro domains:
  IPR001683 Phox homology [PF00787] (250-327)
  IPR001683 Phox homology [PS50195] (223-331)
  IPR001683 Phox homology [SM00312] (223-328)
  IPR028662 Sorting nexin-8/Mvp1 [PTHR47554] (191-592)
  IPR035704 SNX8/Mvp1, PX domain [cd06866] (226-327)
  IPR036871 PX domain superfamily [G3DSA:3.30.1520.10] (223-349)
  IPR036871 PX domain superfamily [SSF64268] (225-328)
  IPR045734 Sorting nexin 8/Mvp1, BAR domain [PF19566] (343-589)

Solvent-accessible surface area (backbone atoms only — not comparable to full-atom values): 70502 Å² total; per-residue (Å²): 140,73,84,77,80,80,83,78,82,82,78,76,78,69,77,73,77,77,72,74,74,73,74,73,75,72,78,72,76,63,76,75,75,76,72,78,72,74,76,78,72,71,74,76,72,75,76,76,73,80,72,76,76,66,70,76,59,74,73,65,40,38,63,48,65,53,67,93,55,91,71,63,68,64,55,57,53,52,46,59,72,37,53,54,60,96,68,23,28,40,52,69,38,50,51,53,55,56,59,71,67,69,62,54,71,67,60,46,51,52,48,51,59,64,40,51,60,91,90,57,67,57,37,44,57,43,20,50,46,39,43,52,51,50,50,52,36,54,73,67,71,47,84,70,85,61,75,77,69,73,70,66,70,65,68,60,70,66,74,75,79,94,74,84,77,80,77,84,70,79,78,51,87,73,67,92,81,88,91,83,83,91,87,89,82,80,86,79,86,81,89,84,91,72,92,89,85,84,80,83,83,85,80,78,78,78,76,77,78,75,81,74,76,54,67,80,87,61,83,65,46,76,56,87,64,57,51,46,47,41,42,82,44,65,76,41,55,89,91,61,71,41,63,33,28,36,41,32,33,62,74,75,68,32,75,23,62,42,39,67,68,52,52,49,52,52,50,52,46,49,47,43,24,38,49,55,40,72,57,68,66,71,67,76,89,73,88,77,76,89,39,74,67,48,55,52,50,46,28,52,37,50,21,52,30,54,35,52,40,49,51,32,72,65,55,44,72,35,67,65,52,50,45,70,54,60,48,69,58,58,54,71,60,44,66,73,70,48,84,73,78,83,55,55,38,50,64,73,71,66,57,71,72,51,84,72,43,56,65,51,38,61,90,57,46,69,60,34,50,53,53,47,66,66,45,47,64,59,46,41,53,37,42,50,50,44,38,52,40,50,51,47,50,46,49,49,52,54,51,44,36,53,42,33,49,53,41,25,52,38,34,46,51,42,32,64,63,51,53,68,63,73,55,84,90,59,65,43,55,51,49,40,35,51,46,42,42,48,52,21,51,51,40,43,50,49,30,54,52,49,53,52,50,44,54,48,39,52,71,37,48,46,41,52,46,48,50,52,37,45,52,56,53,21,42,54,52,20,54,53,42,36,68,70,66,63,74,75,61,56,68,62,43,54,50,49,44,51,54,49,49,51,49,38,66,70,40,58,87,45,89,90,37,60,66,58,42,52,52,49,51,51,51,41,52,52,47,50,53,49,41,50,50,52,51,46,48,51,50,49,50,50,34,36,46,45,51,47,51,50,50,55,52,27,49,54,24,51,54,43,50,42,53,47,50,43,46,50,50,51,45,52,54,48,50,52,49,46,53,52,46,51,56,50,48,65,65,47,70,75,48,50,48,50,76,62,48,114,136,87,77,79,79,82,80,80,78,77,78,78,69,75,77,72,78,76,73,73,75,73,75,75,76,74,79,71,79,64,75,77,76,74,71,77,74,75,76,79,70,70,74,76,72,72,78,75,73,76,71,73,75,66,69,75,60,73,76,66,39,39,65,50,66,53,68,93,56,91,70,63,69,64,54,58,53,50,45,61,72,39,54,54,61,94,67,25,28,41,50,69,39,49,50,52,56,55,58,70,67,69,63,55,71,68,61,47,53,52,49,51,61,66,42,51,59,90,89,58,68,57,36,45,57,44,21,48,48,39,47,52,51,52,48,52,35,54,73,66,70,46,83,71,86,62,72,74,70,72,68,67,66,64,66,60,69,64,73,72,68,72,65,81,66,78,74,79,72,74,66,64,86,52,64,93,85,84,83,78,82,84,84,73,83,71,78,83,78,86,79,82,83,89,85,86,81,80,79,80,82,77,79,80,76,77,77,75,77,72,81,72,73,52,67,79,87,60,81,65,46,76,56,87,65,56,53,49,48,41,42,82,43,66,76,42,53,90,90,62,71,41,63,31,29,34,40,31,34,62,73,76,69,31,75,23,62,42,41,69,69,53,51,49,51,54,51,53,46,48,48,43,25,37,48,55,41,72,58,69,68,70,66,78,89,73,88,79,76,90,40,74,68,48,53,51,52,48,29,52,37,49,22,51,31,52,34,52,42,49,49,33,71,67,54,43,71,34,67,68,52,50,45,68,55,60,49,69,58,58,53,72,59,47,66,73,71,48,87,74,79,82,54,55,38,50,66,73,71,65,59,70,72,50,82,75,44,57,64,49,37,61,91,58,46,69,61,34,50,53,52,47,65,66,44,46,62,60,46,40,53,38,42,49,51,45,40,52,40,50,50,48,49,46,50,48,54,54,50,44,36,53,42,33,48,53,42,23,53,38,34,47,51,42,31,65,64,52,54,67,64,72,56,85,90,60,64,43,55,50,48,41,35,52,45,41,40,48,54,22,51,51,40,43,49,48,30,53,52,49,53,52,52,44,54,47,40,53,71,38,50,47,43,50,45,48,50,50,38,46,52,55,53,22,43,54,52,21,53,53,43,36,67,69,65,64,72,73,59,55,70,61,45,54,49,48,44,51,53,49,49,53,49,38,66,70,41,59,87,45,90,91,37,59,68,57,43,52,51,48,51,53,48,42,51,52,45,50,53,50,41,51,50,52,50,46,50,52,52,50,50,49,34,37,46,46,53,45,51,49,51,56,54,27,49,56,24,50,54,43,50,42,51,47,50,44,45,50,50,52,46,54,53,48,50,55,48,44,52,52,44,51,57,51,49,66,64,48,72,73,49,50,49,50,76,62,47,115

Sequence (1196 aa):
MSEDPFASTNSFFTPEPRSISFAVEEDPWSSGGFDPVDVIRQPLTSSTTNMEESLLTEGITAANALVGVDLPEIFDTAYIRAGPIGDRVSIESLETIIGLGGLGPRLYEQIVAIVIPAGAMYVTRNEFNTSLALLGCAQKNMDLPVPLLPNLELVSIKPNSKPKQSSFDDDPWRLSNSPPTPNLFPVNETKKKAALNGTTMDKKRIVQEQETDKKISSAEWFSNLDTITVTVAEKEGFLFPHVNYWVQSSHRQTSVRRRYSDFYWFWETLMKRYPFRVVPFLPPKRFSGKDDTFIEQRCQGLSRFINCVVRHPVLKNDEVVSIFLTEETEFAAWRKGAKLPSTEEEFVRVNPDVAGYEPLIPDDLDSRIEVVKNRLPKSIERYDVLCSTMGRMIKLRQERMEQLMIYNKALKEIGNIEQACFVPNCQACPHVVRGYESVGDYMNEERTIIENETSLSISGVLESLKRHRDILACFIDMLERKTRLEVHQIDSLTKRIASNTAKVNQHRGVPGLESEVERLDITIQNDTERLKYQQRRDIYIRYCAASELSYLHKQQAFVSLLYQNYVHQQLQFNRKTIDNWKSLEALLCDLPKPEDLAMSEDPFASTNSFFTPEPRSISFAVEEDPWSSGGFDPVDVIRQPLTSSTTNMEESLLTEGITAANALVGVDLPEIFDTAYIRAGPIGDRVSIESLETIIGLGGLGPRLYEQIVAIVIPAGAMYVTRNEFNTSLALLGCAQKNMDLPVPLLPNLELVSIKPNSKPKQSSFDDDPWRLSNSPPTPNLFPVNETKKKAALNGTTMDKKRIVQEQETDKKISSAEWFSNLDTITVTVAEKEGFLFPHVNYWVQSSHRQTSVRRRYSDFYWFWETLMKRYPFRVVPFLPPKRFSGKDDTFIEQRCQGLSRFINCVVRHPVLKNDEVVSIFLTEETEFAAWRKGAKLPSTEEEFVRVNPDVAGYEPLIPDDLDSRIEVVKNRLPKSIERYDVLCSTMGRMIKLRQERMEQLMIYNKALKEIGNIEQACFVPNCQACPHVVRGYESVGDYMNEERTIIENETSLSISGVLESLKRHRDILACFIDMLERKTRLEVHQIDSLTKRIASNTAKVNQHRGVPGLESEVERLDITIQNDTERLKYQQRRDIYIRYCAASELSYLHKQQAFVSLLYQNYVHQQLQFNRKTIDNWKSLEALLCDLPKPEDLA

Radius of gyration: 48.21 Å; Cα contacts (8 Å, |Δi|>4): 1078; chains: 2; bounding box: 104×184×165 Å

pLDDT: mean 74.11, std 28.31, range [15.3, 98.19]

Nearest PDB structures (foldseek):
  6q0x-assembly1_A  TM=7.697E-01  e=1.497E-13  Saccharomyces cerevisiae W303
  4nqi-assembly2_D  TM=5.825E-01  e=7.281E-04  Dictyostelium discoideum
  5c5b-assembly2_D  TM=6.177E-01  e=4.619E-03  Homo sapiens
  2d1l-assembly1_A  TM=4.396E-01  e=1.362E-02  Mus musculus
  7sqc-assembly1_1K  TM=3.404E-01  e=6.275E-01  Chlamydomonas reinhardtii